Protein AF-A0A7C2B4Z6-F1 (afdb_monomer)

Secondary structure (DSSP, 8-state):
-------HHHHHHHHS-HHHHHHHHGGGGTS-HHHHHHHHHHHHHHHHHHHHHTTPSS---HHHHHHHHHHTT--HHHHHHHHT--HHHHHHHHHHHHHTT-TT--PPPTTTHHHHHTTTGGGS-HHHHHHHHHHHHH-HHHHHHHHHHHHHHHHHHH-SSS--S----------HHHHHHHHHHHHHHHHHHHHHHHS--------------EEEEEEEE-SSS-EEEEETTTTEEEE------TT--S-EEE-TTS-EEEEEEEETTTEEEEEEEEETTS-EEEEEE--SSEEEEEEEESSSSEEEEEEEEPPPTT--HHHHHHHHHHH-EEEEEETTT--EEEEEES--SEEEE-TTSSEEEEEEES-SSSGGGG-EEEEEEEE-TTS-EEEEEEEEEE---TT---EE-TTSSEEEEEEPPTT----SS---EEEEEETTS-EEEEE--BTTEEEEEEEE-TTSSEEEEEEEESSSS--EEEEEEETTT--EEEEEEESSEEEEEEEEEETTEEEEEEEEEE--SSTTSPPEEEEEEEEE-SS-EEEEEEEES--SB-TT--B-EEEEEEPPP----------S-B-SS--EEPTTSSEEEEEEETTEEEEEETTTTEE-S--B-EEEEEE-TTSSEEEEEETTS-EEEEEE-TTS-EEEEE---BT--S-EEEEEEE-TTS-EEEEEE-TTS-EEEEEEETTEEEEEEEE-TTTBSS--EEEEEETTEEEEEEEBTTS-EEEEEEEE-TTS-EEEEEEEEE--SSSSPP-EEEEEE-TTS-EEEEEEEETTEEEEEEEETTEEEEEEEEEEEE----EEE-TTS-EEEEEETTEEEEEETT--EEEEEE-SEEEEEEESSSSEEEEEEEETTEEEEEEEE-PPP-

Nearest PDB structures (foldseek):
  1l0q-assembly4_D  TM=5.152E-01  e=5.242E-09  Methanosarcina mazei S-6
  8avg-assembly1_B  TM=3.210E-01  e=8.816E-12  Mus musculus
  8urq-assembly1_C  TM=6.347E-01  e=9.318E-06  Saccharomyces cerevisiae S288C
  2oaj-assembly1_A  TM=2.697E-01  e=5.604E-10  Saccharomyces cerevisiae
  4wa3-assembly1_A  TM=2.170E-01  e=1.318E-02  Influenza A virus (A/harbor seal/Massachusetts/1/2011(H3N8))

Structure (mmCIF, N/CA/C/O backbone):
data_AF-A0A7C2B4Z6-F1
#
_entry.id   AF-A0A7C2B4Z6-F1
#
loop_
_atom_site.group_PDB
_atom_site.id
_atom_site.type_symbol
_atom_site.label_atom_id
_atom_site.label_alt_id
_atom_site.label_comp_id
_atom_site.label_asym_id
_atom_site.label_entity_id
_atom_site.label_seq_id
_atom_site.pdbx_PDB_ins_code
_atom_site.Cartn_x
_atom_site.Cartn_y
_atom_site.Cartn_z
_atom_site.occupancy
_atom_site.B_iso_or_equiv
_atom_site.auth_seq_id
_atom_site.auth_comp_id
_atom_site.auth_asym_id
_atom_site.auth_atom_id
_atom_site.pdbx_PDB_model_num
ATOM 1 N N . MET A 1 1 ? -18.503 -40.564 -2.406 1.00 34.62 1 MET A N 1
ATOM 2 C CA . MET A 1 1 ? -18.864 -41.242 -3.670 1.00 34.62 1 MET A CA 1
ATOM 3 C C . MET A 1 1 ? -17.724 -41.032 -4.647 1.00 34.62 1 MET A C 1
ATOM 5 O O . MET A 1 1 ? -17.390 -39.889 -4.929 1.00 34.62 1 MET A O 1
ATOM 9 N N . SER A 1 2 ? -17.055 -42.106 -5.060 1.00 27.81 2 SER A N 1
ATOM 10 C CA . SER A 1 2 ? -15.912 -42.059 -5.974 1.00 27.81 2 SER A CA 1
ATOM 11 C C . SER A 1 2 ? -16.377 -41.579 -7.349 1.00 27.81 2 SER A C 1
ATOM 13 O O . SER A 1 2 ? -17.167 -42.264 -7.998 1.00 27.81 2 SER A O 1
ATOM 15 N N . GLN A 1 3 ? -15.930 -40.397 -7.775 1.00 40.53 3 GLN A N 1
ATOM 16 C CA . GLN A 1 3 ? -16.197 -39.883 -9.116 1.00 40.53 3 GLN A CA 1
ATOM 17 C C . GLN A 1 3 ? -15.562 -40.830 -10.143 1.00 40.53 3 GLN A C 1
ATOM 19 O O . GLN A 1 3 ? -14.343 -40.878 -10.279 1.00 40.53 3 GLN A O 1
ATOM 24 N N . THR A 1 4 ? -16.375 -41.595 -10.869 1.00 41.88 4 THR A N 1
ATOM 25 C CA . THR A 1 4 ? -15.958 -42.229 -12.124 1.00 41.88 4 THR A CA 1
ATOM 26 C C . THR A 1 4 ? -15.579 -41.120 -13.103 1.00 41.88 4 THR A C 1
ATOM 28 O O . THR A 1 4 ? -16.448 -40.495 -13.711 1.00 41.88 4 THR A O 1
ATOM 31 N N . THR A 1 5 ? -14.285 -40.821 -13.214 1.00 51.78 5 THR A N 1
ATOM 32 C CA . THR A 1 5 ? -13.727 -39.874 -14.181 1.00 51.78 5 THR A CA 1
ATOM 33 C C . THR A 1 5 ? -13.787 -40.494 -15.570 1.00 51.78 5 THR A C 1
ATOM 35 O O . THR A 1 5 ? -12.865 -41.151 -16.046 1.00 51.78 5 THR A O 1
ATOM 38 N N . ILE A 1 6 ? -14.925 -40.312 -16.231 1.00 60.66 6 ILE A N 1
ATOM 39 C CA . ILE A 1 6 ? -15.072 -40.660 -17.641 1.00 60.66 6 ILE A CA 1
ATOM 40 C C . ILE A 1 6 ? -14.179 -39.718 -18.441 1.00 60.66 6 ILE A C 1
ATOM 42 O O . ILE A 1 6 ? -14.215 -38.504 -18.243 1.00 60.66 6 ILE A O 1
ATOM 46 N N . SER A 1 7 ? -13.359 -40.280 -19.332 1.00 67.31 7 SER A N 1
ATOM 47 C CA . SER A 1 7 ? -12.483 -39.479 -20.184 1.00 67.31 7 SER A CA 1
ATOM 48 C C . SER A 1 7 ? -13.323 -38.485 -21.001 1.00 67.31 7 SER A C 1
ATOM 50 O O . SER A 1 7 ? -14.259 -38.921 -21.678 1.00 67.31 7 SER A O 1
ATOM 52 N N . PRO A 1 8 ? -12.978 -37.183 -21.023 1.00 68.19 8 PRO A N 1
ATOM 53 C CA . PRO A 1 8 ? -13.646 -36.187 -21.866 1.00 68.19 8 PRO A CA 1
ATOM 54 C C . PRO A 1 8 ? -13.707 -36.605 -23.340 1.00 68.19 8 PRO A C 1
ATOM 56 O O . PRO A 1 8 ? -14.663 -36.301 -24.053 1.00 68.19 8 PRO A O 1
ATOM 59 N N . SER A 1 9 ? -12.713 -37.381 -23.788 1.00 70.62 9 SER A N 1
ATOM 60 C CA . SER A 1 9 ? -12.689 -37.963 -25.127 1.00 70.62 9 SER A CA 1
ATOM 61 C C . SER A 1 9 ? -13.866 -38.910 -25.398 1.00 70.62 9 SER A C 1
ATOM 63 O O . SER A 1 9 ? -14.427 -38.865 -26.489 1.00 70.62 9 SER A O 1
ATOM 65 N N . ALA A 1 10 ? -14.296 -39.702 -24.412 1.00 70.75 10 ALA A N 1
ATOM 66 C CA . ALA A 1 10 ? -15.387 -40.663 -24.553 1.00 70.75 10 ALA A CA 1
ATOM 67 C C . ALA A 1 10 ? -16.749 -39.967 -24.702 1.00 70.75 10 ALA A C 1
ATOM 69 O O . ALA A 1 10 ? -17.549 -40.373 -25.539 1.00 70.75 10 ALA A O 1
ATOM 70 N N . ILE A 1 11 ? -16.990 -38.883 -23.956 1.00 71.56 11 ILE A N 1
ATOM 71 C CA . ILE A 1 11 ? -18.233 -38.095 -24.050 1.00 71.56 11 ILE A CA 1
ATOM 72 C C . ILE A 1 11 ? -18.277 -37.327 -25.381 1.00 71.56 11 ILE A C 1
ATOM 74 O O . ILE A 1 11 ? -19.292 -37.341 -26.077 1.00 71.56 11 ILE A O 1
ATOM 78 N N . LEU A 1 12 ? -17.160 -36.724 -25.808 1.00 71.81 12 LEU A N 1
ATOM 79 C CA . LEU A 1 12 ? -17.074 -36.044 -27.109 1.00 71.81 12 LEU A CA 1
ATOM 80 C C . LEU A 1 12 ? -17.275 -37.005 -28.290 1.00 71.81 12 LEU A C 1
ATOM 82 O O . LEU A 1 12 ? -17.864 -36.621 -29.301 1.00 71.81 12 LEU A O 1
ATOM 86 N N . GLN A 1 13 ? -16.841 -38.261 -28.166 1.00 73.56 13 GLN A N 1
ATOM 87 C CA . GLN A 1 13 ? -17.052 -39.275 -29.199 1.00 73.56 13 GLN A CA 1
ATOM 88 C C . GLN A 1 13 ? -18.526 -39.670 -29.384 1.00 73.56 13 GLN A C 1
ATOM 90 O O . GLN A 1 13 ? -18.887 -40.154 -30.455 1.00 73.56 13 GLN A O 1
ATOM 95 N N . GLN A 1 14 ? -19.388 -39.423 -28.392 1.00 71.69 14 GLN A N 1
ATOM 96 C CA . GLN A 1 14 ? -20.829 -39.681 -28.496 1.00 71.69 14 GLN A CA 1
ATOM 97 C C . GLN A 1 14 ? -21.576 -38.602 -29.291 1.00 71.69 14 GLN A C 1
ATOM 99 O O . GLN A 1 14 ? -22.625 -38.884 -29.874 1.00 71.69 14 GLN A O 1
ATOM 104 N N . LEU A 1 15 ? -21.038 -37.378 -29.332 1.00 70.31 15 LEU A N 1
ATOM 105 C CA . LEU A 1 15 ? -21.675 -36.229 -29.980 1.00 70.31 15 LEU A CA 1
ATOM 106 C C . LEU A 1 15 ? -21.488 -36.212 -31.500 1.00 70.31 15 LEU A C 1
ATOM 108 O O . LEU A 1 15 ? -22.334 -35.678 -32.212 1.00 70.31 15 LEU A O 1
ATOM 112 N N . PHE A 1 16 ? -20.402 -36.794 -32.013 1.00 73.00 16 PHE A N 1
ATOM 113 C CA . PHE A 1 16 ? -20.027 -36.702 -33.426 1.00 73.00 16 PHE A CA 1
ATOM 114 C C . PHE A 1 16 ? -20.002 -38.077 -34.118 1.00 73.00 16 PHE A C 1
ATOM 116 O O . PHE A 1 16 ? -19.790 -39.103 -33.473 1.00 73.00 16 PHE A O 1
ATOM 123 N N . PRO A 1 17 ? -20.175 -38.143 -35.453 1.00 72.19 17 PRO A N 1
ATOM 124 C CA . PRO A 1 17 ? -19.959 -39.373 -36.219 1.00 72.19 17 PRO A CA 1
ATOM 125 C C . PRO A 1 17 ? -18.540 -39.947 -36.010 1.00 72.19 17 PRO A C 1
ATOM 127 O O . PRO A 1 17 ? -17.604 -39.157 -35.895 1.00 72.19 17 PRO A O 1
ATOM 130 N N . PRO A 1 18 ? -18.319 -41.279 -36.071 1.00 68.06 18 PRO A N 1
ATOM 131 C CA . PRO A 1 18 ? -17.064 -41.928 -35.647 1.00 68.06 18 PRO A CA 1
ATOM 132 C C . PRO A 1 18 ? -15.776 -41.345 -36.253 1.00 68.06 18 PRO A C 1
ATOM 134 O O . PRO A 1 18 ? -14.754 -41.246 -35.580 1.00 68.06 18 PRO A O 1
ATOM 137 N N . ARG A 1 19 ? -15.825 -40.910 -37.521 1.00 68.19 19 ARG A N 1
ATOM 138 C CA . ARG A 1 19 ? -14.675 -40.303 -38.216 1.00 68.19 19 ARG A CA 1
ATOM 139 C C . ARG A 1 19 ? -14.355 -38.880 -37.740 1.00 68.19 19 ARG A C 1
ATOM 141 O O . ARG A 1 19 ? -13.191 -38.502 -37.721 1.00 68.19 19 ARG A O 1
ATOM 148 N N . LEU A 1 20 ? -15.369 -38.100 -37.357 1.00 71.56 20 LEU A N 1
ATOM 149 C CA . LEU A 1 20 ? -15.206 -36.741 -36.820 1.00 71.56 20 LEU A CA 1
ATOM 150 C C . LEU A 1 20 ? -14.935 -36.769 -35.312 1.00 71.56 20 LEU A C 1
ATOM 152 O O . LEU A 1 20 ? -14.156 -35.965 -34.812 1.00 71.56 20 LEU A O 1
ATOM 156 N N . ALA A 1 21 ? -15.523 -37.738 -34.614 1.00 72.25 21 ALA A N 1
ATOM 157 C CA . ALA A 1 21 ? -15.368 -37.984 -33.188 1.00 72.25 21 ALA A CA 1
ATOM 158 C C . ALA A 1 21 ? -13.894 -38.085 -32.772 1.00 72.25 21 ALA A C 1
ATOM 160 O O . ALA A 1 21 ? -13.460 -37.327 -31.909 1.00 72.25 21 ALA A O 1
ATOM 161 N N . GLY A 1 22 ? -13.102 -38.930 -33.446 1.00 73.06 22 GLY A N 1
ATOM 162 C CA . GLY A 1 22 ? -11.669 -39.064 -33.159 1.00 73.06 22 GLY A CA 1
ATOM 163 C C . GLY A 1 22 ? -10.869 -37.778 -33.405 1.00 73.06 22 GLY A C 1
ATOM 164 O O . GLY A 1 22 ? -9.950 -37.466 -32.652 1.00 73.06 22 GLY A O 1
ATOM 165 N N . TRP A 1 23 ? -11.243 -36.990 -34.418 1.00 77.06 23 TRP A N 1
ATOM 166 C CA . TRP A 1 23 ? -10.576 -35.723 -34.735 1.00 77.06 23 TRP A CA 1
ATOM 167 C C . TRP A 1 23 ? -10.875 -34.627 -33.704 1.00 77.06 23 TRP A C 1
ATOM 169 O O . TRP A 1 23 ? -9.956 -33.922 -33.270 1.00 77.06 23 TRP A O 1
ATOM 179 N N . VAL A 1 24 ? -12.139 -34.513 -33.278 1.00 77.62 24 VAL A N 1
ATOM 180 C CA . VAL A 1 24 ? -12.580 -33.565 -32.244 1.00 77.62 24 VAL A CA 1
ATOM 181 C C . VAL A 1 24 ? -12.004 -33.939 -30.878 1.00 77.62 24 VAL A C 1
ATOM 183 O O . VAL A 1 24 ? -11.532 -33.058 -30.166 1.00 77.62 24 VAL A O 1
ATOM 186 N N . SER A 1 25 ? -11.986 -35.230 -30.527 1.00 77.12 25 SER A N 1
ATOM 187 C CA . SER A 1 25 ? -11.553 -35.698 -29.206 1.00 77.12 25 SER A CA 1
ATOM 188 C C . SER A 1 25 ? -10.035 -35.806 -29.034 1.00 77.12 25 SER A C 1
ATOM 190 O O . SER A 1 25 ? -9.571 -35.914 -27.903 1.00 77.12 25 SER A O 1
ATOM 192 N N . ALA A 1 26 ? -9.249 -35.805 -30.117 1.00 77.31 26 ALA A N 1
ATOM 193 C CA . ALA A 1 26 ? -7.797 -36.015 -30.059 1.00 77.31 26 ALA A CA 1
ATOM 194 C C . ALA A 1 26 ? -7.042 -35.088 -29.076 1.00 77.31 26 ALA A C 1
ATOM 196 O O . ALA A 1 26 ? -6.213 -35.606 -28.326 1.00 77.31 26 ALA A O 1
ATOM 197 N N . PRO A 1 27 ? -7.326 -33.769 -28.993 1.00 75.81 27 PRO A N 1
ATOM 198 C CA . PRO A 1 27 ? -6.654 -32.884 -28.035 1.00 75.81 27 PRO A CA 1
ATOM 199 C C . PRO A 1 27 ? -6.986 -33.213 -26.569 1.00 75.81 27 PRO A C 1
ATOM 201 O O . PRO A 1 27 ? -6.191 -32.937 -25.683 1.00 75.81 27 PRO A O 1
ATOM 204 N N . ALA A 1 28 ? -8.133 -33.848 -26.305 1.00 68.88 28 ALA A N 1
ATOM 205 C CA . ALA A 1 28 ? -8.612 -34.155 -24.955 1.00 68.88 28 ALA A CA 1
ATOM 206 C C . ALA A 1 28 ? -8.010 -35.446 -24.351 1.00 68.88 28 ALA A C 1
ATOM 208 O O . ALA A 1 28 ? -8.470 -35.913 -23.311 1.00 68.88 28 ALA A O 1
ATOM 209 N N . THR A 1 29 ? -7.016 -36.062 -25.007 1.00 62.78 29 THR A N 1
ATOM 210 C CA . THR A 1 29 ? -6.436 -37.356 -24.589 1.00 62.78 29 THR A CA 1
ATOM 211 C C . THR A 1 29 ? -5.219 -37.244 -23.663 1.00 62.78 29 THR A C 1
ATOM 213 O O . THR A 1 29 ? -4.820 -38.264 -23.102 1.00 62.78 29 THR A O 1
ATOM 216 N N . ARG A 1 30 ? -4.615 -36.052 -23.489 1.00 54.19 30 ARG A N 1
ATOM 217 C CA . ARG A 1 30 ? -3.341 -35.885 -22.747 1.00 54.19 30 ARG A CA 1
ATOM 218 C C . ARG A 1 30 ? -3.204 -34.625 -21.876 1.00 54.19 30 ARG A C 1
ATOM 220 O O . ARG A 1 30 ? -2.216 -34.529 -21.158 1.00 54.19 30 ARG A O 1
ATOM 227 N N . ASP A 1 31 ? -4.170 -33.706 -21.893 1.00 57.06 31 ASP A N 1
ATOM 228 C CA . ASP A 1 31 ? -4.035 -32.371 -21.284 1.00 57.06 31 ASP A CA 1
ATOM 229 C C . ASP A 1 31 ? -5.204 -32.016 -20.340 1.00 57.06 31 ASP A C 1
ATOM 231 O O . ASP A 1 31 ? -6.265 -32.641 -20.387 1.00 57.06 31 ASP A O 1
ATOM 235 N N . SER A 1 32 ? -5.028 -31.004 -19.476 1.00 63.75 32 SER A N 1
ATOM 236 C CA . SER A 1 32 ? -6.099 -30.449 -18.627 1.00 63.75 32 SER A CA 1
ATOM 237 C C . SER A 1 32 ? -7.135 -29.661 -19.454 1.00 63.75 32 SER A C 1
ATOM 239 O O . SER A 1 32 ? -6.763 -29.127 -20.505 1.00 63.75 32 SER A O 1
ATOM 241 N N . PRO A 1 33 ? -8.407 -29.542 -18.999 1.00 63.06 33 PRO A N 1
ATOM 242 C CA . PRO A 1 33 ? -9.470 -28.813 -19.706 1.00 63.06 33 PRO A CA 1
ATOM 243 C C . PRO A 1 33 ? -9.028 -27.455 -20.239 1.00 63.06 33 PRO A C 1
ATOM 245 O O . PRO A 1 33 ? -9.127 -27.213 -21.437 1.00 63.06 33 PRO A O 1
ATOM 248 N N . GLU A 1 34 ? -8.397 -26.651 -19.392 1.00 64.75 34 GLU A N 1
ATOM 249 C CA . GLU A 1 34 ? -7.910 -25.302 -19.699 1.00 64.75 34 GLU A CA 1
ATOM 250 C C . GLU A 1 34 ? -6.964 -25.251 -20.916 1.00 64.75 34 GLU A C 1
ATOM 252 O O . GLU A 1 34 ? -6.979 -24.296 -21.693 1.00 64.75 34 GLU A O 1
ATOM 257 N N . LYS A 1 35 ? -6.154 -26.297 -21.133 1.00 68.31 35 LYS A N 1
ATOM 258 C CA . LYS A 1 35 ? -5.163 -26.346 -22.221 1.00 68.31 35 LYS A CA 1
ATOM 259 C C . LYS A 1 35 ? -5.751 -26.833 -23.543 1.00 68.31 35 LYS A C 1
ATOM 261 O O . LYS A 1 35 ? -5.332 -26.363 -24.601 1.00 68.31 35 LYS A O 1
ATOM 266 N N . TYR A 1 36 ? -6.715 -27.758 -23.511 1.00 74.56 36 TYR A N 1
ATOM 267 C CA . TYR A 1 36 ? -7.287 -28.331 -24.735 1.00 74.56 36 TYR A CA 1
ATOM 268 C C . TYR A 1 36 ? -8.585 -27.658 -25.198 1.00 74.56 36 TYR A C 1
ATOM 270 O O . TYR A 1 36 ? -8.950 -27.814 -26.368 1.00 74.56 36 TYR A O 1
ATOM 278 N N . LEU A 1 37 ? -9.293 -26.922 -24.329 1.00 77.31 37 LEU A N 1
ATOM 279 C CA . LEU A 1 37 ? -10.636 -26.388 -24.599 1.00 77.31 37 LEU A CA 1
ATOM 280 C C . LEU A 1 37 ? -10.715 -25.534 -25.879 1.00 77.31 37 LEU A C 1
ATOM 282 O O . LEU A 1 37 ? -11.619 -25.785 -26.681 1.00 77.31 37 LEU A O 1
ATOM 286 N N . PRO A 1 38 ? -9.764 -24.620 -26.179 1.00 76.94 38 PRO A N 1
ATOM 287 C CA . PRO A 1 38 ? -9.812 -23.841 -27.419 1.00 76.94 38 PRO A CA 1
ATOM 288 C C . PRO A 1 38 ? -9.656 -24.713 -28.671 1.00 76.94 38 PRO A C 1
ATOM 290 O O . PRO A 1 38 ? -10.296 -24.470 -29.696 1.00 76.94 38 PRO A O 1
ATOM 293 N N . ALA A 1 39 ? -8.815 -25.749 -28.597 1.00 77.00 39 ALA A N 1
ATOM 294 C CA . ALA A 1 39 ? -8.589 -26.672 -29.704 1.00 77.00 39 ALA A CA 1
ATOM 295 C C . ALA A 1 39 ? -9.803 -27.586 -29.926 1.00 77.00 39 ALA A C 1
ATOM 297 O O . ALA A 1 39 ? -10.225 -27.771 -31.069 1.00 77.00 39 ALA A O 1
ATOM 298 N N . VAL A 1 40 ? -10.391 -28.116 -28.849 1.00 79.19 40 VAL A N 1
ATOM 299 C CA . VAL A 1 40 ? -11.607 -28.937 -28.911 1.00 79.19 40 VAL A CA 1
ATOM 300 C C . VAL A 1 40 ? -12.786 -28.116 -29.418 1.00 79.19 40 VAL A C 1
ATOM 302 O O . VAL A 1 40 ? -13.470 -28.576 -30.326 1.00 79.19 40 VAL A O 1
ATOM 305 N N . TRP A 1 41 ? -12.988 -26.891 -28.924 1.00 81.06 41 TRP A N 1
ATOM 306 C CA . TRP A 1 41 ? -14.075 -26.018 -29.373 1.00 81.06 41 TRP A CA 1
ATOM 307 C C . TRP A 1 41 ? -13.997 -25.711 -30.868 1.00 81.06 41 TRP A C 1
ATOM 309 O O . TRP A 1 41 ? -14.974 -25.908 -31.586 1.00 81.06 41 TRP A O 1
ATOM 319 N N . ARG A 1 42 ? -12.821 -25.316 -31.375 1.00 76.62 42 ARG A N 1
ATOM 320 C CA . ARG A 1 42 ? -12.625 -25.031 -32.810 1.00 76.62 42 ARG A CA 1
ATOM 321 C C . ARG A 1 42 ? -12.932 -26.246 -33.683 1.00 76.62 42 ARG A C 1
ATOM 323 O O . ARG A 1 42 ? -13.622 -26.127 -34.694 1.00 76.62 42 ARG A O 1
ATOM 330 N N . ARG A 1 43 ? -12.442 -27.426 -33.286 1.00 81.25 43 ARG A N 1
ATOM 331 C CA . ARG A 1 43 ? -12.693 -28.674 -34.022 1.00 81.25 43 ARG A CA 1
ATOM 332 C C . ARG A 1 43 ? -14.158 -29.088 -33.942 1.00 81.25 43 ARG A C 1
ATOM 334 O O . ARG A 1 43 ? -14.737 -29.462 -34.955 1.00 81.25 43 ARG A O 1
ATOM 341 N N . ALA A 1 44 ? -14.771 -28.984 -32.769 1.00 76.12 44 ALA A N 1
ATOM 342 C CA . ALA A 1 44 ? -16.169 -29.326 -32.548 1.00 76.12 44 ALA A CA 1
ATOM 343 C C . ALA A 1 44 ? -17.114 -28.392 -33.316 1.00 76.12 44 ALA A C 1
ATOM 345 O O . ALA A 1 44 ? -18.064 -28.865 -33.932 1.00 76.12 44 ALA A O 1
ATOM 346 N N . PHE A 1 45 ? -16.822 -27.089 -33.360 1.00 76.12 45 PHE A N 1
ATOM 347 C CA . PHE A 1 45 ? -17.579 -26.119 -34.149 1.00 76.12 45 PHE A CA 1
ATOM 348 C C . PHE A 1 45 ? -17.484 -26.409 -35.651 1.00 76.12 45 PHE A C 1
ATOM 350 O O . PHE A 1 45 ? -18.502 -26.447 -36.342 1.00 76.12 45 PHE A O 1
ATOM 357 N N . LEU A 1 46 ? -16.289 -26.722 -36.164 1.00 75.12 46 LEU A N 1
ATOM 358 C CA . LEU A 1 46 ? -16.144 -27.125 -37.565 1.00 75.12 46 LEU A CA 1
ATOM 359 C C . LEU A 1 46 ? -16.871 -28.450 -37.846 1.00 75.12 46 LEU A C 1
ATOM 361 O O . LEU A 1 46 ? -17.555 -28.581 -38.857 1.00 75.12 46 LEU A O 1
ATOM 365 N N . ALA A 1 47 ? -16.788 -29.419 -36.933 1.00 74.56 47 ALA A N 1
ATOM 366 C CA . ALA A 1 47 ? -17.492 -30.692 -37.053 1.00 74.56 47 ALA A CA 1
ATOM 367 C C . ALA A 1 47 ? -19.022 -30.533 -36.979 1.00 74.56 47 ALA A C 1
ATOM 369 O O . ALA A 1 47 ? -19.730 -31.260 -37.676 1.00 74.56 47 ALA A O 1
ATOM 370 N N . LEU A 1 48 ? -19.539 -29.576 -36.199 1.00 72.69 48 LEU A N 1
ATOM 371 C CA . LEU A 1 48 ? -20.956 -29.190 -36.154 1.00 72.69 48 LEU A CA 1
ATOM 372 C C . LEU A 1 48 ? -21.421 -28.676 -37.523 1.00 72.69 48 LEU A C 1
ATOM 374 O O . LEU A 1 48 ? -22.439 -29.135 -38.045 1.00 72.69 48 LEU A O 1
ATOM 378 N N . VAL A 1 49 ? -20.641 -27.776 -38.130 1.00 70.94 49 VAL A N 1
ATOM 379 C CA . VAL A 1 49 ? -20.906 -27.232 -39.470 1.00 70.94 49 VAL A CA 1
ATOM 380 C C . VAL A 1 49 ? -20.870 -28.346 -40.519 1.00 70.94 49 VAL A C 1
ATOM 382 O O . VAL A 1 49 ? -21.836 -28.523 -41.257 1.00 70.94 49 VAL A O 1
ATOM 385 N N . ILE A 1 50 ? -19.821 -29.174 -40.529 1.00 70.81 50 ILE A N 1
ATOM 386 C CA . ILE A 1 50 ? -19.688 -30.312 -41.454 1.00 70.81 50 ILE A CA 1
ATOM 387 C C . ILE A 1 50 ? -20.857 -31.295 -41.295 1.00 70.81 50 ILE A C 1
ATOM 389 O O . ILE A 1 50 ? -21.436 -31.732 -42.289 1.00 70.81 50 ILE A O 1
ATOM 393 N N . SER A 1 51 ? -21.240 -31.627 -40.059 1.00 68.19 51 SER A N 1
ATOM 394 C CA . SER A 1 51 ? -22.316 -32.590 -39.790 1.00 68.19 51 SER A CA 1
ATOM 395 C C . SER A 1 51 ? -23.677 -32.068 -40.247 1.00 68.19 51 SER A C 1
ATOM 397 O O . SER A 1 51 ? -24.457 -32.837 -40.811 1.00 68.19 51 SER A O 1
ATOM 399 N N . ARG A 1 52 ? -23.954 -30.767 -40.067 1.00 67.06 52 ARG A N 1
ATOM 400 C CA . ARG A 1 52 ? -25.171 -30.119 -40.585 1.00 67.06 52 ARG A CA 1
ATOM 401 C C . ARG A 1 52 ? -25.202 -30.083 -42.113 1.00 67.06 52 ARG A C 1
ATOM 403 O O . ARG A 1 52 ? -26.232 -30.394 -42.698 1.00 67.06 52 ARG A O 1
ATOM 410 N N . LEU A 1 53 ? -24.083 -29.762 -42.759 1.00 63.12 53 LEU A N 1
ATOM 411 C CA . LEU A 1 53 ? -24.013 -29.632 -44.219 1.00 63.12 53 LEU A CA 1
ATOM 412 C C . LEU A 1 53 ? -24.072 -30.979 -44.950 1.00 63.12 53 LEU A C 1
ATOM 414 O O . LEU A 1 53 ? -24.643 -31.075 -46.034 1.00 63.12 53 LEU A O 1
ATOM 418 N N . LEU A 1 54 ? -23.510 -32.031 -44.352 1.00 65.38 54 LEU A N 1
ATOM 419 C CA . LEU A 1 54 ? -23.478 -33.376 -44.931 1.00 65.38 54 LEU A CA 1
ATOM 420 C C . LEU A 1 54 ? -24.660 -34.264 -44.506 1.00 65.38 54 LEU A C 1
ATOM 422 O O . LEU A 1 54 ? -24.689 -35.437 -44.881 1.00 65.38 54 LEU A O 1
ATOM 426 N N . ALA A 1 55 ? -25.626 -33.730 -43.747 1.00 64.19 55 ALA A N 1
ATOM 427 C CA . ALA A 1 55 ? -26.745 -34.495 -43.188 1.00 64.19 55 ALA A CA 1
ATOM 428 C C . ALA A 1 55 ? -26.280 -35.750 -42.398 1.00 64.19 55 ALA A C 1
ATOM 430 O O . ALA A 1 55 ? -26.919 -36.804 -42.443 1.00 64.19 55 ALA A O 1
ATOM 431 N N . LEU A 1 56 ? -25.121 -35.672 -41.724 1.00 62.53 56 LEU A N 1
ATOM 432 C CA . LEU A 1 56 ? -24.538 -36.805 -41.000 1.00 62.53 56 LEU A CA 1
ATOM 433 C C . LEU A 1 56 ? -25.269 -37.009 -39.674 1.00 62.53 56 LEU A C 1
ATOM 435 O O . LEU A 1 56 ? -25.426 -36.070 -38.905 1.00 62.53 56 LEU A O 1
ATOM 439 N N . SER A 1 57 ? -25.674 -38.246 -39.387 1.00 55.53 57 SER A N 1
ATOM 440 C CA . SER A 1 57 ? -26.240 -38.620 -38.088 1.00 55.53 57 SER A CA 1
ATOM 441 C C . SER A 1 57 ? -25.156 -39.206 -37.169 1.00 55.53 57 SER A C 1
ATOM 443 O O . SER A 1 57 ? -24.477 -40.162 -37.572 1.00 55.53 57 SER A O 1
ATOM 445 N N . PRO A 1 58 ? -25.004 -38.705 -35.926 1.00 57.44 58 PRO A N 1
ATOM 446 C CA . PRO A 1 58 ? -25.867 -37.737 -35.229 1.00 57.44 58 PRO A CA 1
ATOM 447 C C . PRO A 1 58 ? -25.637 -36.274 -35.650 1.00 57.44 58 PRO A C 1
ATOM 449 O O . PRO A 1 58 ? -24.558 -35.932 -36.129 1.00 57.44 58 PRO A O 1
ATOM 452 N N . HIS A 1 59 ? -26.653 -35.429 -35.427 1.00 61.88 59 HIS A N 1
ATOM 453 C CA . HIS A 1 59 ? -26.609 -33.973 -35.596 1.00 61.88 59 HIS A CA 1
ATOM 454 C C . HIS A 1 59 ? -26.382 -33.290 -34.243 1.00 61.88 59 HIS A C 1
ATOM 456 O O . HIS A 1 59 ? -27.360 -32.946 -33.577 1.00 61.88 59 HIS A O 1
ATOM 462 N N . PRO A 1 60 ? -25.124 -33.095 -33.813 1.00 62.91 60 PRO A N 1
ATOM 463 C CA . PRO A 1 60 ? -24.870 -32.376 -32.578 1.00 62.91 60 PRO A CA 1
ATOM 464 C C . PRO A 1 60 ? -25.369 -30.932 -32.701 1.00 62.91 60 PRO A C 1
ATOM 466 O O . PRO A 1 60 ? -25.367 -30.340 -33.787 1.00 62.91 60 PRO A O 1
ATOM 469 N N . ASP A 1 61 ? -25.819 -30.361 -31.589 1.00 73.19 61 ASP A N 1
ATOM 470 C CA . ASP A 1 61 ? -26.155 -28.949 -31.484 1.00 73.19 61 ASP A CA 1
ATOM 471 C C . ASP A 1 61 ? -25.203 -28.235 -30.504 1.00 73.19 61 ASP A C 1
ATOM 473 O O . ASP A 1 61 ? -24.561 -28.878 -29.667 1.00 73.19 61 ASP A O 1
ATOM 477 N N . PRO A 1 62 ? -25.066 -26.901 -30.611 1.00 73.75 62 PRO A N 1
ATOM 478 C CA . PRO A 1 62 ? -24.125 -26.148 -29.781 1.00 73.75 62 PRO A CA 1
ATOM 479 C C . PRO A 1 62 ? -24.400 -26.273 -28.276 1.00 73.75 62 PRO A C 1
ATOM 481 O O . PRO A 1 62 ? -23.457 -26.305 -27.489 1.00 73.75 62 PRO A O 1
ATOM 484 N N . ALA A 1 63 ? -25.670 -26.392 -27.876 1.00 78.25 63 ALA A N 1
ATOM 485 C CA . ALA A 1 63 ? -26.064 -26.512 -26.474 1.00 78.25 63 ALA A CA 1
ATOM 486 C C . ALA A 1 63 ? -25.598 -27.844 -25.856 1.00 78.25 63 ALA A C 1
ATOM 488 O O . ALA A 1 63 ? -25.033 -27.847 -24.764 1.00 78.25 63 ALA A O 1
ATOM 489 N N . SER A 1 64 ? -25.734 -28.964 -26.578 1.00 79.44 64 SER A N 1
ATOM 490 C CA . SER A 1 64 ? -25.252 -30.271 -26.101 1.00 79.44 64 SER A CA 1
ATOM 491 C C . SER A 1 64 ? -23.727 -30.349 -26.042 1.00 79.44 64 SER A C 1
ATOM 493 O O . SER A 1 64 ? -23.181 -31.001 -25.155 1.00 79.44 64 SER A O 1
ATOM 495 N N . LEU A 1 65 ? -23.024 -29.657 -26.948 1.00 81.31 65 LEU A N 1
ATOM 496 C CA . LEU A 1 65 ? -21.566 -29.537 -26.890 1.00 81.31 65 LEU A CA 1
ATOM 497 C C . LEU A 1 65 ? -21.114 -28.755 -25.648 1.00 81.31 65 LEU A C 1
ATOM 499 O O . LEU A 1 65 ? -20.221 -29.210 -24.936 1.00 81.31 65 LEU A O 1
ATOM 503 N N . LEU A 1 66 ? -21.732 -27.602 -25.378 1.00 84.56 66 LEU A N 1
ATOM 504 C CA . LEU A 1 66 ? -21.428 -26.786 -24.198 1.00 84.56 66 LEU A CA 1
ATOM 505 C C . LEU A 1 66 ? -21.711 -27.552 -22.902 1.00 84.56 66 LEU A C 1
ATOM 507 O O . LEU A 1 66 ? -20.872 -27.553 -22.002 1.00 84.56 66 LEU A O 1
ATOM 511 N N . LEU A 1 67 ? -22.839 -28.267 -22.835 1.00 85.44 67 LEU A N 1
ATOM 512 C CA . LEU A 1 67 ? -23.168 -29.113 -21.689 1.00 85.44 67 LEU A CA 1
ATOM 513 C C . LEU A 1 67 ? -22.151 -30.243 -21.500 1.00 85.44 67 LEU A C 1
ATOM 515 O O . LEU A 1 67 ? -21.697 -30.469 -20.381 1.00 85.44 67 LEU A O 1
ATOM 519 N N . ALA A 1 68 ? -21.751 -30.924 -22.576 1.00 80.69 68 ALA A N 1
ATOM 520 C CA . ALA A 1 68 ? -20.754 -31.987 -22.502 1.00 80.69 68 ALA A CA 1
ATOM 521 C C . ALA A 1 68 ? -19.404 -31.478 -21.981 1.00 80.69 68 ALA A C 1
ATOM 523 O O . ALA A 1 68 ? -18.814 -32.107 -21.103 1.00 80.69 68 ALA A O 1
ATOM 524 N N . LEU A 1 69 ? -18.935 -30.325 -22.468 1.00 82.50 69 LEU A N 1
ATOM 525 C CA . LEU A 1 69 ? -17.692 -29.712 -21.996 1.00 82.50 69 LEU A CA 1
ATOM 526 C C . LEU A 1 69 ? -17.790 -29.272 -20.528 1.00 82.50 69 LEU A C 1
ATOM 528 O O . LEU A 1 69 ? -16.864 -29.526 -19.757 1.00 82.50 69 LEU A O 1
ATOM 532 N N . HIS A 1 70 ? -18.921 -28.693 -20.119 1.00 86.44 70 HIS A N 1
ATOM 533 C CA . HIS A 1 70 ? -19.160 -28.298 -18.729 1.00 86.44 70 HIS A CA 1
ATOM 534 C C . HIS A 1 70 ? -19.173 -29.509 -17.781 1.00 86.44 70 HIS A C 1
ATOM 536 O O . HIS A 1 70 ? -18.513 -29.512 -16.744 1.00 86.44 70 HIS A O 1
ATOM 542 N N . VAL A 1 71 ? -19.847 -30.597 -18.171 1.00 83.06 71 VAL A N 1
ATOM 543 C CA . VAL A 1 71 ? -19.877 -31.861 -17.414 1.00 83.06 71 VAL A CA 1
ATOM 544 C C . VAL A 1 71 ? -18.491 -32.515 -17.327 1.00 83.06 71 VAL A C 1
ATOM 546 O O . VAL A 1 71 ? -18.173 -33.131 -16.307 1.00 83.06 71 VAL A O 1
ATOM 549 N N . CYS A 1 72 ? -17.642 -32.331 -18.345 1.00 76.00 72 CYS A N 1
ATOM 550 C CA . CYS A 1 72 ? -16.239 -32.769 -18.350 1.00 76.00 72 CYS A CA 1
ATOM 551 C C . CYS A 1 72 ? -15.303 -31.886 -17.501 1.00 76.00 72 CYS A C 1
ATOM 553 O O . CYS A 1 72 ? -14.112 -32.183 -17.411 1.00 76.00 72 CYS A O 1
ATOM 555 N N . GLY A 1 73 ? -15.823 -30.834 -16.860 1.00 75.19 73 GLY A N 1
ATOM 556 C CA . GLY A 1 73 ? -15.088 -30.006 -15.906 1.00 75.19 73 GLY A CA 1
ATOM 557 C C . GLY A 1 73 ? -14.540 -28.690 -16.458 1.00 75.19 73 GLY A C 1
ATOM 558 O O . GLY A 1 73 ? -13.726 -28.080 -15.768 1.00 75.19 73 GLY A O 1
ATOM 559 N N . ALA A 1 74 ? -14.962 -28.254 -17.653 1.00 80.19 74 ALA A N 1
ATOM 560 C CA . ALA A 1 74 ? -14.700 -26.894 -18.128 1.00 80.19 74 ALA A CA 1
ATOM 561 C C . ALA A 1 74 ? -15.491 -25.870 -17.294 1.00 80.19 74 ALA A C 1
ATOM 563 O O . ALA A 1 74 ? -16.682 -26.080 -17.024 1.00 80.19 74 ALA A O 1
ATOM 564 N N . SER A 1 75 ? -14.835 -24.776 -16.894 1.00 84.38 75 SER A N 1
ATOM 565 C CA . SER A 1 75 ? -15.476 -23.727 -16.094 1.00 84.38 75 SER A CA 1
ATOM 566 C C . SER A 1 75 ? -16.537 -22.990 -16.907 1.00 84.38 75 SER A C 1
ATOM 568 O O . SER A 1 75 ? -16.454 -22.875 -18.136 1.00 84.38 75 SER A O 1
ATOM 570 N N . PHE A 1 76 ? -17.567 -22.503 -16.221 1.00 84.50 76 PHE A N 1
ATOM 571 C CA . PHE A 1 76 ? -18.658 -21.768 -16.848 1.00 84.50 76 PHE A CA 1
ATOM 572 C C . PHE A 1 76 ? -18.145 -20.501 -17.557 1.00 84.50 76 PHE A C 1
ATOM 574 O O . PHE A 1 76 ? -18.528 -20.231 -18.696 1.00 84.50 76 PHE A O 1
ATOM 581 N N . ASP A 1 77 ? -17.200 -19.786 -16.942 1.00 82.31 77 ASP A N 1
ATOM 582 C CA . ASP A 1 77 ? -16.625 -18.555 -17.495 1.00 82.31 77 ASP A CA 1
ATOM 583 C C . ASP A 1 77 ? -15.744 -18.803 -18.728 1.00 82.31 77 ASP A C 1
ATOM 585 O O . ASP A 1 77 ? -15.772 -18.024 -19.685 1.00 82.31 77 ASP A O 1
ATOM 589 N N . GLU A 1 78 ? -14.981 -19.900 -18.761 1.00 79.69 78 GLU A N 1
ATOM 590 C CA . GLU A 1 78 ? -14.203 -20.268 -19.949 1.00 79.69 78 GLU A CA 1
ATOM 591 C C . GLU A 1 78 ? -15.102 -20.646 -21.120 1.00 79.69 78 GLU A C 1
ATOM 593 O O . GLU A 1 78 ? -14.836 -20.246 -22.256 1.00 79.69 78 GLU A O 1
ATOM 598 N N . LEU A 1 79 ? -16.184 -21.382 -20.855 1.00 81.06 79 LEU A N 1
ATOM 599 C CA . LEU A 1 79 ? -17.164 -21.729 -21.879 1.00 81.06 79 LEU A CA 1
ATOM 600 C C . LEU A 1 79 ? -17.865 -20.485 -22.425 1.00 81.06 79 LEU A C 1
ATOM 602 O O . LEU A 1 79 ? -18.022 -20.373 -23.640 1.00 81.06 79 LEU A O 1
ATOM 606 N N . ALA A 1 80 ? -18.226 -19.531 -21.562 1.00 81.56 80 ALA A N 1
ATOM 607 C CA . ALA A 1 80 ? -18.819 -18.262 -21.977 1.00 81.56 80 ALA A CA 1
ATOM 608 C C . ALA A 1 80 ? -17.857 -17.477 -22.883 1.00 81.56 80 ALA A C 1
ATOM 610 O O . ALA A 1 80 ? -18.241 -17.034 -23.968 1.00 81.56 80 ALA A O 1
ATOM 611 N N . ARG A 1 81 ? -16.581 -17.391 -22.487 1.00 78.69 81 ARG A N 1
ATOM 612 C CA . ARG A 1 81 ? -15.524 -16.695 -23.234 1.00 78.69 81 ARG A CA 1
ATOM 613 C C . ARG A 1 81 ? -15.251 -17.337 -24.593 1.00 78.69 81 ARG A C 1
ATOM 615 O O . ARG A 1 81 ? -15.193 -16.641 -25.601 1.00 78.69 81 ARG A O 1
ATOM 622 N N . ILE A 1 82 ? -15.102 -18.660 -24.637 1.00 76.38 82 ILE A N 1
ATOM 623 C CA . ILE A 1 82 ? -14.781 -19.400 -25.867 1.00 76.38 82 ILE A CA 1
ATOM 624 C C . ILE A 1 82 ? -15.970 -19.429 -26.837 1.00 76.38 82 ILE A C 1
ATOM 626 O O . ILE A 1 82 ? -15.772 -19.407 -28.054 1.00 76.38 82 ILE A O 1
ATOM 630 N N . ALA A 1 83 ? -17.198 -19.450 -26.316 1.00 72.75 83 ALA A N 1
ATOM 631 C CA . ALA A 1 83 ? -18.407 -19.396 -27.129 1.00 72.75 83 ALA A CA 1
ATOM 632 C C . ALA A 1 83 ? -18.817 -17.969 -27.535 1.00 72.75 83 ALA A C 1
ATOM 634 O O . ALA A 1 83 ? -19.687 -17.825 -28.392 1.00 72.75 83 ALA A O 1
ATOM 635 N N . GLY A 1 84 ? -18.216 -16.930 -26.943 1.00 77.38 84 GLY A N 1
ATOM 636 C CA . GLY A 1 84 ? -18.604 -15.535 -27.168 1.00 77.38 84 GLY A CA 1
ATOM 637 C C . GLY A 1 84 ? -20.011 -15.212 -26.651 1.00 77.38 84 GLY A C 1
ATOM 638 O O . GLY A 1 84 ? -20.736 -14.444 -27.279 1.00 77.38 84 GLY A O 1
ATOM 639 N N . LEU A 1 85 ? -20.425 -15.833 -25.542 1.00 79.00 85 LEU A N 1
ATOM 640 C CA . LEU A 1 85 ? -21.771 -15.721 -24.972 1.00 79.00 85 LEU A CA 1
ATOM 641 C C . LEU A 1 85 ? -21.757 -14.953 -23.650 1.00 79.00 85 LEU A C 1
ATOM 643 O O . LEU A 1 85 ? -20.835 -15.089 -22.850 1.00 79.00 85 LEU A O 1
ATOM 647 N N . LYS A 1 86 ? -22.828 -14.198 -23.373 1.00 81.56 86 LYS A N 1
ATOM 648 C CA . LYS A 1 86 ? -23.043 -13.627 -22.032 1.00 81.56 86 LYS A CA 1
ATOM 649 C C . LYS A 1 86 ? -23.379 -14.747 -21.026 1.00 81.56 86 LYS A C 1
ATOM 651 O O . LYS A 1 86 ? -24.059 -15.698 -21.420 1.00 81.56 86 LYS A O 1
ATOM 656 N N . PRO A 1 87 ? -23.027 -14.618 -19.730 1.00 80.00 87 PRO A N 1
ATOM 657 C CA . PRO A 1 87 ? -23.332 -15.620 -18.697 1.00 80.00 87 PRO A CA 1
ATOM 658 C C . PRO A 1 87 ? -24.796 -16.085 -18.685 1.00 80.00 87 PRO A C 1
ATOM 660 O O . PRO A 1 87 ? -25.071 -17.281 -18.707 1.00 80.00 87 PRO A O 1
ATOM 663 N N . ALA A 1 88 ? -25.749 -15.154 -18.789 1.00 78.56 88 ALA A N 1
ATOM 664 C CA . ALA A 1 88 ? -27.178 -15.476 -18.851 1.00 78.56 88 ALA A CA 1
ATOM 665 C C . ALA A 1 88 ? -27.571 -16.313 -20.090 1.00 78.56 88 ALA A C 1
ATOM 667 O O . ALA A 1 88 ? -28.438 -17.186 -20.014 1.00 78.56 88 ALA A O 1
ATOM 668 N N . GLN A 1 89 ? -26.920 -16.083 -21.237 1.00 84.19 89 GLN A N 1
ATOM 669 C CA . GLN A 1 89 ? -27.159 -16.851 -22.464 1.00 84.19 89 GLN A CA 1
ATOM 670 C C . GLN A 1 89 ? -26.585 -18.265 -22.343 1.00 84.19 89 GLN A C 1
ATOM 672 O O . GLN A 1 89 ? -27.250 -19.226 -22.727 1.00 84.19 89 GLN A O 1
ATOM 677 N N . LEU A 1 90 ? -25.388 -18.406 -21.763 1.00 86.56 90 LEU A N 1
ATOM 678 C CA . LEU A 1 90 ? -24.806 -19.718 -21.481 1.00 86.56 90 LEU A CA 1
ATOM 679 C C . LEU A 1 90 ? -25.657 -20.498 -20.471 1.00 86.56 90 LEU A C 1
ATOM 681 O O . LEU A 1 90 ? -25.933 -21.674 -20.699 1.00 86.56 90 LEU A O 1
ATOM 685 N N . ALA A 1 91 ? -26.128 -19.844 -19.404 1.00 86.00 91 ALA A N 1
ATOM 686 C CA . ALA A 1 91 ? -27.015 -20.457 -18.419 1.00 86.00 91 ALA A CA 1
ATOM 687 C C . ALA A 1 91 ? -28.276 -21.019 -19.084 1.00 86.00 91 ALA A C 1
ATOM 689 O O . ALA A 1 91 ? -28.621 -22.179 -18.867 1.00 86.00 91 ALA A O 1
ATOM 690 N N . THR A 1 92 ? -28.906 -20.230 -19.956 1.00 84.56 92 THR A N 1
ATOM 691 C CA . THR A 1 92 ? -30.090 -20.652 -20.718 1.00 84.56 92 THR A CA 1
ATOM 692 C C . THR A 1 92 ? -29.788 -21.878 -21.583 1.00 84.56 92 THR A C 1
ATOM 694 O O . THR A 1 92 ? -30.501 -22.872 -21.504 1.00 84.56 92 THR A O 1
ATOM 697 N N . LEU A 1 93 ? -28.684 -21.870 -22.339 1.00 84.94 93 LEU A N 1
ATOM 698 C CA . LEU A 1 93 ? -28.310 -22.994 -23.208 1.00 84.94 93 LEU A CA 1
ATOM 699 C C . LEU A 1 93 ? -27.987 -24.279 -22.432 1.00 84.94 93 LEU A C 1
ATOM 701 O O . LEU A 1 93 ? -28.342 -25.367 -22.884 1.00 84.94 93 LEU A O 1
ATOM 705 N N . LEU A 1 94 ? -27.323 -24.174 -21.277 1.00 89.25 94 LEU A N 1
ATOM 706 C CA . LEU A 1 94 ? -27.025 -25.334 -20.432 1.00 89.25 94 LEU A CA 1
ATOM 707 C C . LEU A 1 94 ? -28.296 -25.922 -19.810 1.00 89.25 94 LEU A C 1
ATOM 709 O O . LEU A 1 94 ? -28.440 -27.143 -19.749 1.00 89.25 94 LEU A O 1
ATOM 713 N N . LEU A 1 95 ? -29.219 -25.069 -19.363 1.00 87.69 95 LEU A N 1
ATOM 714 C CA . LEU A 1 95 ? -30.515 -25.491 -18.835 1.00 87.69 95 LEU A CA 1
ATOM 715 C C . LEU A 1 95 ? -31.376 -26.141 -19.930 1.00 87.69 95 LEU A C 1
ATOM 717 O O . LEU A 1 95 ? -31.907 -27.225 -19.707 1.00 87.69 95 LEU A O 1
ATOM 721 N N . ASP A 1 96 ? -31.428 -25.560 -21.131 1.00 84.38 96 ASP A N 1
ATOM 722 C CA . ASP A 1 96 ? -32.137 -26.128 -22.285 1.00 84.38 96 ASP A CA 1
ATOM 723 C C . ASP A 1 96 ? -31.569 -27.490 -22.701 1.00 84.38 96 ASP A C 1
ATOM 725 O O . ASP A 1 96 ? -32.317 -28.413 -23.031 1.00 84.38 96 ASP A O 1
ATOM 729 N N . ALA A 1 97 ? -30.242 -27.646 -22.684 1.00 84.12 97 ALA A N 1
ATOM 730 C CA . ALA A 1 97 ? -29.601 -28.921 -22.986 1.00 84.12 97 ALA A CA 1
ATOM 731 C C . ALA A 1 97 ? -29.952 -29.993 -21.940 1.00 84.12 97 ALA A C 1
ATOM 733 O O . ALA A 1 97 ? -30.241 -31.132 -22.304 1.00 84.12 97 ALA A O 1
ATOM 734 N N . ARG A 1 98 ? -29.989 -29.632 -20.650 1.00 87.44 98 ARG A N 1
ATOM 735 C CA . ARG A 1 98 ? -30.400 -30.542 -19.567 1.00 87.44 98 ARG A CA 1
ATOM 736 C C . ARG A 1 98 ? -31.876 -30.905 -19.640 1.00 87.44 98 ARG A C 1
ATOM 738 O O . ARG A 1 98 ? -32.208 -32.069 -19.435 1.00 87.44 98 ARG A O 1
ATOM 745 N N . ALA A 1 99 ? -32.735 -29.953 -20.001 1.00 83.62 99 ALA A N 1
ATOM 746 C CA . ALA A 1 99 ? -34.161 -30.181 -20.205 1.00 83.62 99 ALA A CA 1
ATOM 747 C C . ALA A 1 99 ? -34.429 -31.279 -21.245 1.00 83.62 99 ALA A C 1
ATOM 749 O O . ALA A 1 99 ? -35.336 -32.082 -21.076 1.00 83.62 99 ALA A O 1
ATOM 750 N N . ARG A 1 100 ? -33.601 -31.377 -22.293 1.00 82.56 100 ARG A N 1
ATOM 751 C CA . ARG A 1 100 ? -33.726 -32.423 -23.328 1.00 82.56 100 ARG A CA 1
ATOM 752 C C . ARG A 1 100 ? -33.293 -33.816 -22.868 1.00 82.56 100 ARG A C 1
ATOM 754 O O . ARG A 1 100 ? -33.581 -34.790 -23.554 1.00 82.56 100 ARG A O 1
ATOM 761 N N . LEU A 1 101 ? -32.582 -33.917 -21.744 1.00 78.31 101 LEU A N 1
ATOM 762 C CA . LEU A 1 101 ? -32.055 -35.173 -21.199 1.00 78.31 101 LEU A CA 1
ATOM 763 C C . LEU A 1 101 ? -32.926 -35.749 -20.068 1.00 78.31 101 LEU A C 1
ATOM 765 O O . LEU A 1 101 ? -32.635 -36.839 -19.558 1.00 78.31 101 LEU A O 1
ATOM 769 N N . THR A 1 102 ? -33.983 -35.040 -19.661 1.00 79.12 102 THR A N 1
ATOM 770 C CA . THR A 1 102 ? -34.874 -35.440 -18.567 1.00 79.12 102 THR A CA 1
ATOM 771 C C . THR A 1 102 ? -36.341 -35.151 -18.872 1.00 79.12 102 THR A C 1
ATOM 773 O O . THR A 1 102 ? -36.697 -34.053 -19.277 1.00 79.12 102 THR A O 1
ATOM 776 N N . ASP A 1 103 ? -37.212 -36.122 -18.602 1.00 72.25 103 ASP A N 1
ATOM 777 C CA . ASP A 1 103 ? -38.666 -35.978 -18.771 1.00 72.25 103 ASP A CA 1
ATOM 778 C C . ASP A 1 103 ? -39.324 -35.213 -17.603 1.00 72.25 103 ASP A C 1
ATOM 780 O O . ASP A 1 103 ? -40.524 -34.957 -17.614 1.00 72.25 103 ASP A O 1
ATOM 784 N N . GLN A 1 104 ? -38.545 -34.852 -16.575 1.00 78.19 104 GLN A N 1
ATOM 785 C CA . GLN A 1 104 ? -39.006 -34.203 -15.339 1.00 78.19 104 GLN A CA 1
ATOM 786 C C . GLN A 1 104 ? -38.513 -32.750 -15.226 1.00 78.19 104 GLN A C 1
ATOM 788 O O . GLN A 1 104 ? -38.150 -32.287 -14.144 1.00 78.19 104 GLN A O 1
ATOM 793 N N . TRP A 1 105 ? -38.436 -32.027 -16.347 1.00 87.75 105 TRP A N 1
ATOM 794 C CA . TRP A 1 105 ? -37.893 -30.670 -16.359 1.00 87.75 105 TRP A CA 1
ATOM 795 C C . TRP A 1 105 ? -38.855 -29.632 -15.765 1.00 87.75 105 TRP A C 1
ATOM 797 O O . TRP A 1 105 ? -40.000 -29.504 -16.195 1.00 87.75 105 TRP A O 1
ATOM 807 N N . VAL A 1 106 ? -38.347 -28.835 -14.822 1.00 83.56 106 VAL A N 1
ATOM 808 C CA . VAL A 1 106 ? -39.008 -27.637 -14.288 1.00 83.56 106 VAL A CA 1
ATOM 809 C C . VAL A 1 106 ? -38.040 -26.463 -14.455 1.00 83.56 106 VAL A C 1
ATOM 811 O O . VAL A 1 106 ? -36.908 -26.567 -13.981 1.00 83.56 106 VAL A O 1
ATOM 814 N N . PRO A 1 107 ? -38.429 -25.354 -15.113 1.00 82.62 107 PRO A N 1
ATOM 815 C CA . PRO A 1 107 ? -37.543 -24.207 -15.275 1.00 82.62 107 PRO A CA 1
ATOM 816 C C . PRO A 1 107 ? -37.285 -23.516 -13.919 1.00 82.62 107 PRO A C 1
ATOM 818 O O . PRO A 1 107 ? -38.226 -23.327 -13.140 1.00 82.62 107 PRO A O 1
ATOM 821 N N . PRO A 1 108 ? -36.032 -23.128 -13.610 1.00 89.44 108 PRO A N 1
ATOM 822 C CA . PRO A 1 108 ? -35.716 -22.366 -12.401 1.00 89.44 108 PRO A CA 1
ATOM 823 C C . PRO A 1 108 ? -36.289 -20.940 -12.471 1.00 89.44 108 PRO A C 1
ATOM 825 O O . PRO A 1 108 ? -36.611 -20.442 -13.550 1.00 89.44 108 PRO A O 1
ATOM 828 N N . CYS A 1 109 ? -36.399 -20.254 -11.328 1.00 87.75 109 CYS A N 1
ATOM 829 C CA . CYS A 1 109 ? -36.734 -18.827 -11.327 1.00 87.75 109 CYS A CA 1
ATOM 830 C C . CYS A 1 109 ? -35.582 -17.990 -11.917 1.00 87.75 109 CYS A C 1
ATOM 832 O O . CYS A 1 109 ? -34.438 -18.446 -11.975 1.00 87.75 109 CYS A O 1
ATOM 834 N N . SER A 1 110 ? -35.867 -16.752 -12.325 1.00 82.75 110 SER A N 1
ATOM 835 C CA . SER A 1 110 ? -34.883 -15.852 -12.946 1.00 82.75 110 SER A CA 1
ATOM 836 C C . SER A 1 110 ? -33.639 -15.620 -12.080 1.00 82.75 110 SER A C 1
ATOM 838 O O . SER A 1 110 ? -32.530 -15.616 -12.606 1.00 82.75 110 SER A O 1
ATOM 840 N N . GLU A 1 111 ? -33.8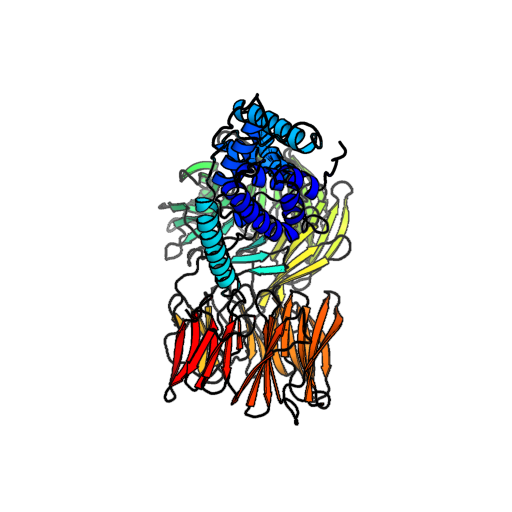06 -15.484 -10.762 1.00 79.69 111 GLU A N 1
ATOM 841 C CA . GLU A 1 111 ? -32.702 -15.271 -9.812 1.00 79.69 111 GLU A CA 1
ATOM 842 C C . GLU A 1 111 ? -31.846 -16.528 -9.585 1.00 79.69 111 GLU A C 1
ATOM 844 O O . GLU A 1 111 ? -30.649 -16.434 -9.323 1.00 79.69 111 GLU A O 1
ATOM 849 N N . GLY A 1 112 ? -32.447 -17.718 -9.685 1.00 82.19 112 GLY A N 1
ATOM 850 C CA . GLY A 1 112 ? -31.776 -18.998 -9.454 1.00 82.19 112 GLY A CA 1
ATOM 851 C C . GLY A 1 112 ? -31.236 -19.666 -10.720 1.00 82.19 112 GLY A C 1
ATOM 852 O O . GLY A 1 112 ? -30.467 -20.620 -10.611 1.00 82.19 112 GLY A O 1
ATOM 853 N N . ALA A 1 113 ? -31.612 -19.192 -11.913 1.00 86.19 113 ALA A N 1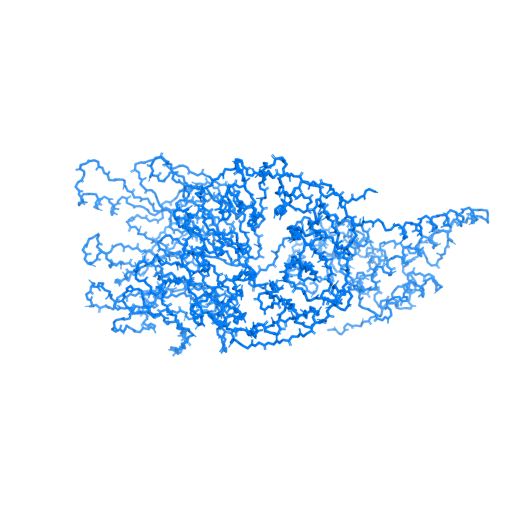
ATOM 854 C CA . ALA A 1 113 ? -31.308 -19.847 -13.185 1.00 86.19 113 ALA A CA 1
ATOM 855 C C . ALA A 1 113 ? -29.804 -20.038 -13.420 1.00 86.19 113 ALA A C 1
ATOM 857 O O . ALA A 1 113 ? -29.369 -21.141 -13.743 1.00 86.19 113 ALA A O 1
ATOM 858 N N . GLU A 1 114 ? -28.994 -19.003 -13.194 1.00 88.12 114 GLU A N 1
ATOM 859 C CA . GLU A 1 114 ? -27.542 -19.104 -13.364 1.00 88.12 114 GLU A CA 1
ATOM 860 C C . GLU A 1 114 ? -26.905 -20.037 -12.321 1.00 88.12 114 GLU A C 1
ATOM 862 O O . GLU A 1 114 ? -26.081 -20.884 -12.668 1.00 88.12 114 GLU A O 1
ATOM 867 N N . LEU A 1 115 ? -27.336 -19.949 -11.055 1.00 87.56 115 LEU A N 1
ATOM 868 C CA . LEU A 1 115 ? -26.841 -20.806 -9.971 1.00 87.56 115 LEU A CA 1
ATOM 869 C C . LEU A 1 115 ? -27.149 -22.288 -10.230 1.00 87.56 115 LEU A C 1
ATOM 871 O O . LEU A 1 115 ? -26.288 -23.141 -10.015 1.00 87.56 115 LEU A O 1
ATOM 875 N N . VAL A 1 116 ? -28.352 -22.594 -10.725 1.00 87.94 116 VAL A N 1
ATOM 876 C CA . VAL A 1 116 ? -28.737 -23.952 -11.135 1.00 87.94 116 VAL A CA 1
ATOM 877 C C . VAL A 1 116 ? -27.957 -24.380 -12.381 1.00 87.94 116 VAL A C 1
ATOM 879 O O . VAL A 1 116 ? -27.504 -25.520 -12.451 1.00 87.94 116 VAL A O 1
ATOM 882 N N . ALA A 1 117 ? -27.725 -23.485 -13.346 1.00 88.94 117 ALA A N 1
ATOM 883 C CA . ALA A 1 117 ? -26.974 -23.808 -14.559 1.00 88.94 117 ALA A CA 1
ATOM 884 C C . ALA A 1 117 ? -25.511 -24.195 -14.275 1.00 88.94 117 ALA A C 1
ATOM 886 O O . ALA A 1 117 ? -24.988 -25.101 -14.926 1.00 88.94 117 ALA A O 1
ATOM 887 N N . ARG A 1 118 ? -24.869 -23.576 -13.280 1.00 90.44 118 ARG A N 1
ATOM 888 C CA . ARG A 1 118 ? -23.463 -23.835 -12.918 1.00 90.44 118 ARG A CA 1
ATOM 889 C C . ARG A 1 118 ? -23.281 -24.729 -11.684 1.00 90.44 118 ARG A C 1
ATOM 891 O O . ARG A 1 118 ? -22.188 -24.791 -11.128 1.00 90.44 118 ARG A O 1
ATOM 898 N N . TRP A 1 119 ? -24.330 -25.439 -11.247 1.00 87.25 119 TRP A N 1
ATOM 899 C CA . TRP A 1 119 ? -24.370 -26.165 -9.963 1.00 87.25 119 TRP A CA 1
ATOM 900 C C . TRP A 1 119 ? -23.164 -27.087 -9.708 1.00 87.25 119 TRP A C 1
ATOM 902 O O . TRP A 1 119 ? -22.715 -27.217 -8.572 1.00 87.25 119 TRP A O 1
ATOM 912 N N . ARG A 1 120 ? -22.631 -27.710 -10.765 1.00 81.38 120 ARG A N 1
ATOM 913 C CA . ARG A 1 120 ? -21.513 -28.659 -10.706 1.00 81.38 120 ARG A CA 1
ATOM 914 C C . ARG A 1 120 ? -20.174 -27.980 -10.419 1.00 81.38 120 ARG A C 1
ATOM 916 O O . ARG A 1 120 ? -19.317 -28.554 -9.757 1.00 81.38 120 ARG A O 1
ATOM 923 N N . GLU A 1 121 ? -20.001 -26.750 -10.893 1.00 81.25 121 GLU A N 1
ATOM 924 C CA . GLU A 1 121 ? -18.832 -25.925 -10.582 1.00 81.25 121 GLU A CA 1
ATOM 925 C C . GLU A 1 121 ? -18.888 -25.414 -9.142 1.00 81.25 121 GLU A C 1
ATOM 927 O O . GLU A 1 121 ? -17.867 -25.381 -8.454 1.00 81.25 121 GLU A O 1
ATOM 932 N N . LEU A 1 122 ? -20.097 -25.133 -8.642 1.00 79.94 122 LEU A N 1
ATOM 933 C CA . LEU A 1 122 ? -20.305 -24.723 -7.254 1.00 79.94 122 LEU A CA 1
ATOM 934 C C . LEU A 1 122 ? -19.920 -25.812 -6.245 1.00 79.94 122 LEU A C 1
ATOM 936 O O . LEU A 1 122 ? -19.759 -25.512 -5.072 1.00 79.94 122 LEU A O 1
ATOM 940 N N . GLU A 1 123 ? -19.698 -27.066 -6.652 1.00 66.69 123 GLU A N 1
ATOM 941 C CA . GLU A 1 123 ? -19.120 -28.067 -5.745 1.00 66.69 123 GLU A CA 1
ATOM 942 C C . GLU A 1 123 ? -17.704 -27.698 -5.270 1.00 66.69 123 GLU A C 1
ATOM 944 O O . GLU A 1 123 ? -17.294 -28.166 -4.206 1.00 66.69 123 GLU A O 1
ATOM 949 N N . ARG A 1 124 ? -16.985 -26.845 -6.018 1.00 68.56 124 ARG A N 1
ATOM 950 C CA . ARG A 1 124 ? -15.637 -26.348 -5.691 1.00 68.56 124 ARG A CA 1
ATOM 951 C C . ARG A 1 124 ? -15.639 -24.993 -4.964 1.00 68.56 124 ARG A C 1
ATOM 953 O O . ARG A 1 124 ? -14.622 -24.638 -4.378 1.00 68.56 124 ARG A O 1
ATOM 960 N N . ASP A 1 125 ? -16.764 -24.272 -4.958 1.00 75.75 125 ASP A N 1
ATOM 961 C CA . ASP A 1 125 ? -16.953 -22.968 -4.298 1.00 75.75 125 ASP A CA 1
ATOM 962 C C . ASP A 1 125 ? -17.965 -23.099 -3.142 1.00 75.75 125 ASP A C 1
ATOM 964 O O . ASP A 1 125 ? -19.180 -23.199 -3.348 1.00 75.75 125 ASP A O 1
ATOM 968 N N . ARG A 1 126 ? -17.456 -23.091 -1.900 1.00 73.94 126 ARG A N 1
ATOM 969 C CA . ARG A 1 126 ? -18.260 -23.295 -0.683 1.00 73.94 126 ARG A CA 1
ATOM 970 C C . ARG A 1 126 ? -19.374 -22.253 -0.537 1.00 73.94 126 ARG A C 1
ATOM 972 O O . ARG A 1 126 ? -20.492 -22.625 -0.179 1.00 73.94 126 ARG A O 1
ATOM 979 N N . ASP A 1 127 ? -19.110 -20.989 -0.848 1.00 73.12 127 ASP A N 1
ATOM 980 C CA . ASP A 1 127 ? -20.050 -19.890 -0.607 1.00 73.12 127 ASP A CA 1
ATOM 981 C C . ASP A 1 127 ? -21.144 -19.846 -1.673 1.00 73.12 127 ASP A C 1
ATOM 983 O O . ASP A 1 127 ? -22.322 -19.614 -1.381 1.00 73.12 127 ASP A O 1
ATOM 987 N N . ALA A 1 128 ? -20.798 -20.117 -2.932 1.00 75.38 128 ALA A N 1
ATOM 988 C CA . ALA A 1 128 ? -21.794 -20.253 -3.988 1.00 75.38 128 ALA A CA 1
ATOM 989 C C . ALA A 1 128 ? -22.663 -21.511 -3.816 1.00 75.38 128 ALA A C 1
ATOM 991 O O . ALA A 1 128 ? -23.869 -21.458 -4.077 1.00 75.38 128 ALA A O 1
ATOM 992 N N . ARG A 1 129 ? -22.102 -22.610 -3.291 1.00 80.19 129 ARG A N 1
ATOM 993 C CA . ARG A 1 129 ? -22.873 -23.804 -2.912 1.00 80.19 129 ARG A CA 1
ATOM 994 C C . ARG A 1 129 ? -23.882 -23.512 -1.809 1.00 80.19 129 ARG A C 1
ATOM 996 O O . ARG A 1 129 ? -25.030 -23.942 -1.914 1.00 80.19 129 ARG A O 1
ATOM 1003 N N . VAL A 1 130 ? -23.476 -22.776 -0.772 1.00 79.31 130 VAL A N 1
ATOM 1004 C CA . VAL A 1 130 ? -24.373 -22.351 0.315 1.00 79.31 130 VAL A CA 1
ATOM 1005 C C . VAL A 1 130 ? -25.477 -21.442 -0.226 1.00 79.31 130 VAL A C 1
ATOM 1007 O O . VAL A 1 130 ? -26.642 -21.660 0.098 1.00 79.31 130 VAL A O 1
ATOM 1010 N N . ARG A 1 131 ? -25.159 -20.492 -1.117 1.00 83.25 131 ARG A N 1
ATOM 1011 C CA . ARG A 1 131 ? -26.162 -19.634 -1.774 1.00 83.25 131 ARG A CA 1
ATOM 1012 C C . ARG A 1 131 ? -27.185 -20.430 -2.586 1.00 83.25 131 ARG A C 1
ATOM 1014 O O . ARG A 1 131 ? -28.384 -20.222 -2.406 1.00 83.25 131 ARG A O 1
ATOM 1021 N N . LEU A 1 132 ? -26.741 -21.373 -3.422 1.00 84.06 132 LEU A N 1
ATOM 1022 C CA . LEU A 1 132 ? -27.643 -22.258 -4.170 1.00 84.06 132 LEU A CA 1
ATOM 1023 C C . LEU A 1 132 ? -28.500 -23.114 -3.222 1.00 84.06 132 LEU A C 1
ATOM 1025 O O . LEU A 1 132 ? -29.701 -23.250 -3.445 1.00 84.06 132 LEU A O 1
ATOM 1029 N N . ALA A 1 133 ? -27.915 -23.651 -2.146 1.00 83.69 133 ALA A N 1
ATOM 1030 C CA . ALA A 1 133 ? -28.636 -24.458 -1.163 1.00 83.69 133 ALA A CA 1
ATOM 1031 C C . ALA A 1 133 ? -29.706 -23.647 -0.409 1.00 83.69 133 ALA A C 1
ATOM 1033 O O . ALA A 1 133 ? -30.849 -24.091 -0.311 1.00 83.69 133 ALA A O 1
ATOM 1034 N N . LEU A 1 134 ? -29.372 -22.443 0.069 1.00 82.75 134 LEU A N 1
ATOM 1035 C CA . LEU A 1 134 ? -30.311 -21.535 0.738 1.00 82.75 134 LEU A CA 1
ATOM 1036 C C . LEU A 1 134 ? -31.444 -21.100 -0.200 1.00 82.75 134 LEU A C 1
ATOM 1038 O O . LEU A 1 134 ? -32.607 -21.062 0.204 1.00 82.75 134 LEU A O 1
ATOM 1042 N N . HIS A 1 135 ? -31.128 -20.821 -1.466 1.00 86.38 135 HIS A N 1
ATOM 1043 C CA . HIS A 1 135 ? -32.131 -20.458 -2.461 1.00 86.38 135 HIS A CA 1
ATOM 1044 C C . HIS A 1 135 ? -33.053 -21.645 -2.802 1.00 86.38 135 HIS A C 1
ATOM 1046 O O . HIS A 1 135 ? -34.275 -21.505 -2.769 1.00 86.38 135 HIS A O 1
ATOM 1052 N N . ALA A 1 136 ? -32.507 -22.842 -3.045 1.00 86.25 136 ALA A N 1
ATOM 1053 C CA . ALA A 1 136 ? -33.284 -24.056 -3.330 1.00 86.25 136 ALA A CA 1
ATOM 1054 C C . ALA A 1 136 ? -34.116 -24.553 -2.126 1.00 86.25 136 ALA A C 1
ATOM 1056 O O . ALA A 1 136 ? -35.129 -25.239 -2.299 1.00 86.25 136 ALA A O 1
ATOM 1057 N N . GLN A 1 137 ? -33.744 -24.194 -0.892 1.00 85.94 137 GLN A N 1
ATOM 1058 C CA . GLN A 1 137 ? -34.596 -24.420 0.280 1.00 85.94 137 GLN A CA 1
ATOM 1059 C C . GLN A 1 137 ? -35.878 -23.582 0.222 1.00 85.94 137 GLN A C 1
ATOM 1061 O O . GLN A 1 137 ? -36.941 -24.092 0.570 1.00 85.94 137 GLN A O 1
ATOM 1066 N N . ARG A 1 138 ? -35.805 -22.340 -0.268 1.00 85.19 138 ARG A N 1
ATOM 1067 C CA . ARG A 1 138 ? -36.934 -21.394 -0.298 1.00 85.19 138 ARG A CA 1
ATOM 1068 C C . ARG A 1 138 ? -37.737 -21.427 -1.604 1.00 85.19 138 ARG A C 1
ATOM 1070 O O . ARG A 1 138 ? -38.917 -21.098 -1.591 1.00 85.19 138 ARG A O 1
ATOM 1077 N N . CYS A 1 139 ? -37.131 -21.851 -2.714 1.00 90.88 139 CYS A N 1
ATOM 1078 C CA . CYS A 1 139 ? -37.749 -21.867 -4.041 1.00 90.88 139 CYS A CA 1
ATOM 1079 C C . CYS A 1 139 ? -37.958 -23.305 -4.557 1.00 90.88 139 CYS A C 1
ATOM 1081 O O . CYS A 1 139 ? -37.000 -24.011 -4.883 1.00 90.88 139 CYS A O 1
ATOM 1083 N N . THR A 1 140 ? -39.217 -23.749 -4.654 1.00 84.25 140 THR A N 1
ATOM 1084 C CA . THR A 1 140 ? -39.581 -25.116 -5.080 1.00 84.25 140 THR A CA 1
ATOM 1085 C C . THR A 1 140 ? -39.231 -25.406 -6.541 1.00 84.25 140 THR A C 1
ATOM 1087 O O . THR A 1 140 ? -38.799 -26.518 -6.843 1.00 84.25 140 THR A O 1
ATOM 1090 N N . THR A 1 141 ? -39.339 -24.417 -7.435 1.00 86.25 141 THR A N 1
ATOM 1091 C CA . THR A 1 141 ? -38.964 -24.557 -8.852 1.00 86.25 141 THR A CA 1
ATOM 1092 C C . THR A 1 141 ? -37.455 -24.706 -9.022 1.00 86.25 141 THR A C 1
ATOM 1094 O O . THR A 1 141 ? -37.018 -25.623 -9.710 1.00 86.25 141 THR A O 1
ATOM 1097 N N . CYS A 1 142 ? -36.639 -23.911 -8.319 1.00 88.75 142 CYS A N 1
ATOM 1098 C CA . CYS A 1 142 ? -35.179 -24.069 -8.319 1.00 88.75 142 CYS A CA 1
ATOM 1099 C C . CYS A 1 142 ? -34.725 -25.392 -7.687 1.00 88.75 142 CYS A C 1
ATOM 1101 O O . CYS A 1 142 ? -33.749 -25.983 -8.145 1.00 88.75 142 CYS A O 1
ATOM 1103 N N . ARG A 1 143 ? -35.443 -25.899 -6.675 1.00 89.81 143 ARG A N 1
ATOM 1104 C CA . ARG A 1 143 ? -35.176 -27.222 -6.086 1.00 89.81 143 ARG A CA 1
ATOM 1105 C C . ARG A 1 143 ? -35.415 -28.353 -7.088 1.00 89.81 143 ARG A C 1
ATOM 1107 O O . ARG A 1 143 ? -34.562 -29.226 -7.231 1.00 89.81 143 ARG A O 1
ATOM 1114 N N . ALA A 1 144 ? -36.551 -28.323 -7.785 1.00 84.06 144 ALA A N 1
ATOM 1115 C CA . ALA A 1 144 ? -36.882 -29.297 -8.822 1.00 84.06 144 ALA A CA 1
ATOM 1116 C C . ALA A 1 144 ? -35.916 -29.200 -10.017 1.00 84.06 144 ALA A C 1
ATOM 1118 O O . ALA A 1 144 ? -35.404 -30.220 -10.471 1.00 84.06 144 ALA A O 1
ATOM 1119 N N . ALA A 1 145 ? -35.588 -27.981 -10.458 1.00 88.19 145 ALA A N 1
ATOM 1120 C CA . ALA A 1 145 ? -34.634 -27.723 -11.536 1.00 88.19 145 ALA A CA 1
ATOM 1121 C C . ALA A 1 145 ? -33.221 -28.236 -11.206 1.00 88.19 145 ALA A C 1
ATOM 1123 O O . ALA A 1 145 ? -32.549 -28.805 -12.068 1.00 88.19 145 ALA A O 1
ATOM 1124 N N . LEU A 1 146 ? -32.772 -28.076 -9.955 1.00 89.69 146 LEU A N 1
ATOM 1125 C CA . LEU A 1 146 ? -31.484 -28.592 -9.489 1.00 89.69 146 LEU A CA 1
ATOM 1126 C C . LEU A 1 146 ? -31.458 -30.126 -9.489 1.00 89.69 146 LEU A C 1
ATOM 1128 O O . LEU A 1 146 ? -30.516 -30.712 -10.018 1.00 89.69 146 LEU A O 1
ATOM 1132 N N . ALA A 1 147 ? -32.499 -30.777 -8.963 1.00 85.69 147 ALA A N 1
ATOM 1133 C CA . ALA A 1 147 ? -32.605 -32.238 -8.977 1.00 85.69 147 ALA A CA 1
ATOM 1134 C C . ALA A 1 147 ? -32.652 -32.797 -10.413 1.00 85.69 147 ALA A C 1
ATOM 1136 O O . ALA A 1 147 ? -31.930 -33.741 -10.739 1.00 85.69 147 ALA A O 1
ATOM 1137 N N . ALA A 1 148 ? -33.432 -32.165 -11.297 1.00 85.12 148 ALA A N 1
ATOM 1138 C CA . ALA A 1 148 ? -33.504 -32.520 -12.712 1.00 85.12 148 ALA A CA 1
ATOM 1139 C C . ALA A 1 148 ? -32.153 -32.320 -13.424 1.00 85.12 148 ALA A C 1
ATOM 1141 O O . ALA A 1 148 ? -31.746 -33.162 -14.225 1.00 85.12 148 ALA A O 1
ATOM 1142 N N . SER A 1 149 ? -31.420 -31.252 -13.088 1.00 88.62 149 SER A N 1
ATOM 1143 C CA . SER A 1 149 ? -30.081 -30.977 -13.626 1.00 88.62 149 SER A CA 1
ATOM 1144 C C . SER A 1 149 ? -29.045 -32.006 -13.174 1.00 88.62 149 SER A C 1
ATOM 1146 O O . SER A 1 149 ? -28.246 -32.469 -13.985 1.00 88.62 149 SER A O 1
ATOM 1148 N N . GLN A 1 150 ? -29.084 -32.417 -11.904 1.00 87.62 150 GLN A N 1
ATOM 1149 C CA . GLN A 1 150 ? -28.230 -33.485 -11.377 1.00 87.62 150 GLN A CA 1
ATOM 1150 C C . GLN A 1 150 ? -28.515 -34.822 -12.068 1.00 87.62 150 GLN A C 1
ATOM 1152 O O . GLN A 1 150 ? -27.588 -35.529 -12.460 1.00 87.62 150 GLN A O 1
ATOM 1157 N N . GLN A 1 151 ? -29.791 -35.152 -12.275 1.00 84.12 151 GLN A N 1
ATOM 1158 C CA . GLN A 1 151 ? -30.189 -36.377 -12.963 1.00 84.12 151 GLN A CA 1
ATOM 1159 C C . GLN A 1 151 ? -29.780 -36.371 -14.445 1.00 84.12 151 GLN A C 1
ATOM 1161 O O . GLN A 1 151 ? -29.281 -37.384 -14.935 1.00 84.12 151 GLN A O 1
ATOM 1166 N N . ALA A 1 152 ? -29.951 -35.248 -15.149 1.00 83.75 152 ALA A N 1
ATOM 1167 C CA . ALA A 1 152 ? -29.525 -35.081 -16.541 1.00 83.75 152 ALA A CA 1
ATOM 1168 C C . ALA A 1 152 ? -28.005 -35.259 -16.695 1.00 83.75 152 ALA A C 1
ATOM 1170 O O . ALA A 1 152 ? -27.547 -36.025 -17.546 1.00 83.75 152 ALA A O 1
ATOM 1171 N 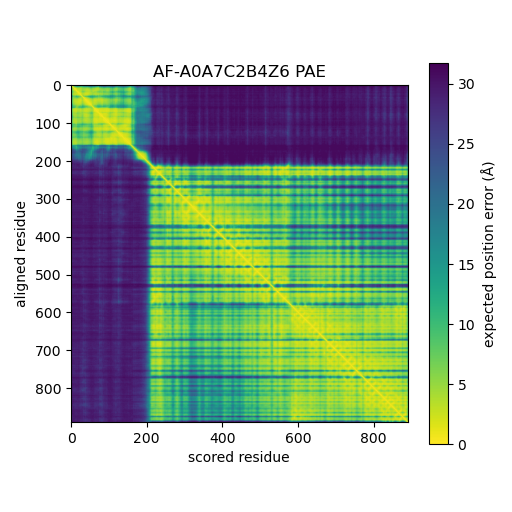N . ASP A 1 153 ? -27.225 -34.625 -15.818 1.00 85.94 153 ASP A N 1
ATOM 1172 C CA . ASP A 1 153 ? -25.766 -34.731 -15.814 1.00 85.94 153 ASP A CA 1
ATOM 1173 C C . ASP A 1 153 ? -25.301 -36.163 -15.480 1.00 85.94 153 ASP A C 1
ATOM 1175 O O . ASP A 1 153 ? -24.353 -36.666 -16.084 1.00 85.94 153 ASP A O 1
ATOM 1179 N N . LEU A 1 154 ? -25.979 -36.856 -14.556 1.00 78.81 154 LEU A N 1
ATOM 1180 C CA . LEU A 1 154 ? -25.703 -38.263 -14.238 1.00 78.81 154 LEU A CA 1
ATOM 1181 C C . LEU A 1 154 ? -26.057 -39.206 -15.395 1.00 78.81 154 LEU A C 1
ATOM 1183 O O . LEU A 1 154 ? -25.312 -40.155 -15.642 1.00 78.81 154 LEU A O 1
ATOM 1187 N N . ARG A 1 155 ? -27.148 -38.961 -16.133 1.00 76.06 155 ARG A N 1
ATOM 1188 C CA . ARG A 1 155 ? -27.504 -39.730 -17.342 1.00 76.06 155 ARG A CA 1
ATOM 1189 C C . ARG A 1 155 ? -26.449 -39.578 -18.436 1.00 76.06 155 ARG A C 1
ATOM 1191 O O . ARG A 1 155 ? -26.066 -40.575 -19.044 1.00 76.06 155 ARG A O 1
ATOM 1198 N N . LEU A 1 156 ? -25.943 -38.358 -18.635 1.00 76.12 156 LEU A N 1
ATOM 1199 C CA . LEU A 1 156 ? -24.890 -38.073 -19.613 1.00 76.12 156 LEU A CA 1
ATOM 1200 C C . LEU A 1 156 ? -23.577 -38.801 -19.278 1.00 76.12 156 LEU A C 1
ATOM 1202 O O . LEU A 1 156 ? -22.879 -39.260 -20.176 1.00 76.12 156 LEU A O 1
ATOM 1206 N N . LEU A 1 157 ? -23.257 -38.949 -17.989 1.00 73.75 157 LEU A N 1
ATOM 1207 C CA . LEU A 1 157 ? -22.092 -39.716 -17.541 1.00 73.75 157 LEU A CA 1
ATOM 1208 C C . LEU A 1 157 ? -22.336 -41.235 -17.596 1.00 73.75 157 LEU A C 1
ATOM 1210 O O . LEU A 1 157 ? -21.473 -41.992 -18.010 1.00 73.75 157 LEU A O 1
ATOM 1214 N N . SER A 1 158 ? -23.503 -41.726 -17.187 1.00 64.00 158 SER A N 1
ATOM 1215 C CA . SER A 1 158 ? -23.729 -43.168 -16.972 1.00 64.00 158 SER A CA 1
ATOM 1216 C C . SER A 1 158 ? -24.018 -43.996 -18.233 1.00 64.00 158 SER A C 1
ATOM 1218 O O . SER A 1 158 ? -24.051 -45.222 -18.138 1.00 64.00 158 SER A O 1
ATOM 1220 N N . SER A 1 159 ? -24.178 -43.383 -19.414 1.00 55.84 159 SER A N 1
ATOM 1221 C CA . SER A 1 159 ? -24.480 -44.100 -20.667 1.00 55.84 159 SER A CA 1
ATOM 1222 C C . SER A 1 159 ? -23.332 -44.080 -21.690 1.00 55.84 159 SER A C 1
ATOM 1224 O O . SER A 1 159 ? -23.349 -43.272 -22.615 1.00 55.84 159 SER A O 1
ATOM 1226 N N . PRO A 1 160 ? -22.353 -45.005 -21.622 1.00 49.34 160 PRO A N 1
ATOM 1227 C CA . PRO A 1 160 ? -21.435 -45.249 -22.737 1.00 49.34 160 PRO A CA 1
ATOM 1228 C C . PRO A 1 160 ? -22.061 -46.060 -23.888 1.00 49.34 160 PRO A C 1
ATOM 1230 O O . PRO A 1 160 ? -21.524 -46.039 -24.994 1.00 49.34 160 PRO A O 1
ATOM 1233 N N . SER A 1 161 ? -23.179 -46.767 -23.652 1.00 43.66 161 SER A N 1
ATOM 1234 C CA . SER A 1 161 ? -23.624 -47.871 -24.531 1.00 43.66 161 SER A CA 1
ATOM 1235 C C . SER A 1 161 ? -25.129 -47.934 -24.842 1.00 43.66 161 SER A C 1
ATOM 1237 O O . SER A 1 161 ? -25.551 -48.827 -25.573 1.00 43.66 161 SER A O 1
ATOM 1239 N N . ALA A 1 162 ? -25.956 -47.017 -24.331 1.00 38.69 162 ALA A N 1
ATOM 1240 C CA . ALA A 1 162 ? -27.399 -46.996 -24.590 1.00 38.69 162 ALA A CA 1
ATOM 1241 C C . ALA A 1 162 ? -27.760 -45.764 -25.434 1.00 38.69 162 ALA A C 1
ATOM 1243 O O . ALA A 1 162 ? -27.550 -44.650 -24.981 1.00 38.69 162 ALA A O 1
ATOM 1244 N N . GLY A 1 163 ? -28.239 -45.988 -26.666 1.00 48.59 163 GLY A N 1
ATOM 1245 C CA . GLY A 1 163 ? -28.927 -45.034 -27.556 1.00 48.59 163 GLY A CA 1
ATOM 1246 C C . GLY A 1 163 ? -28.464 -43.569 -27.538 1.00 48.59 163 GLY A C 1
ATOM 1247 O O . GLY A 1 163 ? -28.804 -42.831 -26.625 1.00 48.59 163 GLY A O 1
ATOM 1248 N N . ARG A 1 164 ? -27.778 -43.121 -28.604 1.00 52.53 164 ARG A N 1
ATOM 1249 C CA . ARG A 1 164 ? -27.343 -41.720 -28.821 1.00 52.53 164 ARG A CA 1
ATOM 1250 C C . ARG A 1 164 ? -28.428 -40.712 -28.370 1.00 52.53 164 ARG A C 1
ATOM 1252 O O . ARG A 1 164 ? -29.416 -40.570 -29.090 1.00 52.53 164 ARG A O 1
ATOM 1259 N N . PRO A 1 165 ? -28.247 -39.985 -27.248 1.00 47.69 165 PRO A N 1
ATOM 1260 C CA . PRO A 1 165 ? -29.301 -39.141 -26.668 1.00 47.69 165 PRO A CA 1
ATOM 1261 C C . PRO A 1 165 ? -29.609 -37.880 -27.495 1.00 47.69 165 PRO A C 1
ATOM 1263 O O . PRO A 1 165 ? -30.606 -37.206 -27.265 1.00 47.69 165 PRO A O 1
ATOM 1266 N N . PHE A 1 166 ? -28.790 -37.581 -28.508 1.00 52.16 166 PHE A N 1
ATOM 1267 C CA . PHE A 1 166 ? -28.914 -36.403 -29.367 1.00 52.16 166 PHE A CA 1
ATOM 1268 C C . PHE A 1 166 ? -29.279 -36.814 -30.801 1.00 52.16 166 PHE A C 1
ATOM 1270 O O . PHE A 1 166 ? -28.459 -36.780 -31.720 1.00 52.16 166 PHE A O 1
ATOM 1277 N N . SER A 1 167 ? -30.514 -37.274 -30.993 1.00 42.59 167 SER A N 1
ATOM 1278 C CA . SER A 1 167 ? -31.064 -37.627 -32.305 1.00 42.59 167 SER A CA 1
ATOM 1279 C C . SER A 1 167 ? -32.259 -36.722 -32.610 1.00 42.59 167 SER A C 1
ATOM 1281 O O . SER A 1 167 ? -33.367 -36.980 -32.146 1.00 42.59 167 SER A O 1
ATOM 1283 N N . SER A 1 168 ? -32.050 -35.671 -33.410 1.00 39.94 168 SER A N 1
ATOM 1284 C CA . SER A 1 168 ? -33.142 -34.960 -34.081 1.00 39.94 168 SER A CA 1
ATOM 1285 C C . SER A 1 168 ? -33.388 -35.584 -35.460 1.00 39.94 168 SER A C 1
ATOM 1287 O O . SER A 1 168 ? -32.484 -35.728 -36.286 1.00 39.94 168 SER A O 1
ATOM 1289 N N . SER A 1 169 ? -34.625 -36.005 -35.708 1.00 35.41 169 SER A N 1
ATOM 1290 C CA . SER A 1 169 ? -35.064 -36.665 -36.937 1.00 35.41 169 SER A CA 1
ATOM 1291 C C . SER A 1 169 ? -35.449 -35.647 -38.018 1.00 35.41 169 SER A C 1
ATOM 1293 O O . SER A 1 169 ? -36.612 -35.522 -38.379 1.00 35.41 169 SER A O 1
ATOM 1295 N N . HIS A 1 170 ? -34.476 -34.941 -38.600 1.00 36.50 170 HIS A N 1
ATOM 1296 C CA . HIS A 1 170 ? -34.715 -34.167 -39.827 1.00 36.50 170 HIS A CA 1
ATOM 1297 C C . HIS A 1 170 ? -33.829 -34.657 -40.977 1.00 36.50 170 HIS A C 1
ATOM 1299 O O . HIS A 1 170 ? -32.685 -34.245 -41.143 1.00 36.50 170 HIS A O 1
ATOM 1305 N N . ARG A 1 171 ? -34.379 -35.548 -41.817 1.00 36.09 171 ARG A N 1
ATOM 1306 C CA . ARG A 1 171 ? -33.785 -35.909 -43.115 1.00 36.09 171 ARG A CA 1
ATOM 1307 C C . ARG A 1 171 ? -34.074 -34.804 -44.132 1.00 36.09 171 ARG A C 1
ATOM 1309 O O . ARG A 1 171 ? -35.106 -34.839 -44.794 1.00 36.09 171 ARG A O 1
ATOM 1316 N N . ALA A 1 172 ? -33.146 -33.870 -44.316 1.00 36.88 172 ALA A N 1
ATOM 1317 C CA . ALA A 1 172 ? -33.122 -33.038 -45.518 1.00 36.88 172 ALA A CA 1
ATOM 1318 C C . ALA A 1 172 ? -32.265 -33.733 -46.591 1.00 36.88 172 ALA A C 1
ATOM 1320 O O . ALA A 1 172 ? -31.043 -33.828 -46.471 1.00 36.88 172 ALA A O 1
ATOM 1321 N N . ARG A 1 173 ? -32.900 -34.268 -47.643 1.00 38.44 173 ARG A N 1
ATOM 1322 C CA . ARG A 1 173 ? -32.193 -34.771 -48.832 1.00 38.44 173 ARG A CA 1
ATOM 1323 C C . ARG A 1 173 ? -31.689 -33.577 -49.644 1.00 38.44 173 ARG A C 1
ATOM 1325 O O . ARG A 1 173 ? -32.450 -32.991 -50.403 1.00 38.44 173 ARG A O 1
ATOM 1332 N N . ILE A 1 174 ? -30.409 -33.244 -49.509 1.00 42.38 174 ILE A N 1
ATOM 1333 C CA . ILE A 1 174 ? -29.735 -32.291 -50.400 1.00 42.38 174 ILE A CA 1
ATOM 1334 C C . ILE A 1 174 ? -29.122 -33.084 -51.563 1.00 42.38 174 ILE A C 1
ATOM 1336 O O . ILE A 1 174 ? -28.285 -33.966 -51.354 1.00 42.38 174 ILE A O 1
ATOM 1340 N N . GLY A 1 175 ? -29.591 -32.806 -52.783 1.00 44.06 175 GLY A N 1
ATOM 1341 C CA . GLY A 1 175 ? -29.135 -33.441 -54.023 1.00 44.06 175 GLY A CA 1
ATOM 1342 C C . GLY A 1 175 ? -27.667 -33.146 -54.357 1.00 44.06 175 GLY A C 1
ATOM 1343 O O . GLY A 1 175 ? -27.070 -32.198 -53.851 1.00 44.06 175 GLY A O 1
ATOM 1344 N N . CYS A 1 176 ? -27.083 -33.970 -55.233 1.00 46.12 176 CYS A N 1
ATOM 1345 C CA . CYS A 1 176 ? -25.642 -34.019 -55.520 1.00 46.12 176 CYS A CA 1
ATOM 1346 C C . CYS A 1 176 ? -25.034 -32.683 -56.003 1.00 46.12 176 CYS A C 1
ATOM 1348 O O . CYS A 1 176 ? -23.861 -32.429 -55.752 1.00 46.12 176 CYS A O 1
ATOM 1350 N N . LEU A 1 177 ? -25.837 -31.801 -56.608 1.00 46.09 177 LEU A N 1
ATOM 1351 C CA . LEU A 1 177 ? -25.425 -30.450 -57.012 1.00 46.09 177 LEU A CA 1
ATOM 1352 C C . LEU A 1 177 ? -25.314 -29.471 -55.832 1.00 46.09 177 LEU A C 1
ATOM 1354 O O . LEU A 1 177 ? -24.376 -28.684 -55.798 1.00 46.09 177 LEU A O 1
ATOM 1358 N N . GLY A 1 178 ? -26.181 -29.581 -54.819 1.00 46.38 178 GLY A N 1
ATOM 1359 C CA . GLY A 1 178 ? -26.086 -28.775 -53.595 1.00 46.38 178 GLY A CA 1
ATOM 1360 C C . GLY A 1 178 ? -24.873 -29.138 -52.737 1.00 46.38 178 GLY A C 1
ATOM 1361 O O . GLY A 1 178 ? -24.353 -28.296 -52.013 1.00 46.38 178 GLY A O 1
ATOM 1362 N N . ARG A 1 179 ? -24.361 -30.372 -52.860 1.00 50.25 179 ARG A N 1
ATOM 1363 C CA . ARG A 1 179 ? -23.121 -30.790 -52.191 1.00 50.25 179 ARG A CA 1
ATOM 1364 C C . ARG A 1 179 ? -21.896 -30.077 -52.750 1.00 50.25 179 ARG A C 1
ATOM 1366 O O . ARG A 1 179 ? -21.024 -29.752 -51.963 1.00 50.25 179 ARG A O 1
ATOM 1373 N N . VAL A 1 180 ? -21.830 -29.803 -54.055 1.00 52.72 180 VAL A N 1
ATOM 1374 C CA . VAL A 1 180 ? -20.658 -29.157 -54.676 1.00 52.72 180 VAL A CA 1
ATOM 1375 C C . VAL A 1 180 ? -20.626 -27.663 -54.371 1.00 52.72 180 VAL A C 1
ATOM 1377 O O . VAL A 1 180 ? -19.573 -27.157 -53.998 1.00 52.72 180 VAL A O 1
ATOM 1380 N N . THR A 1 181 ? -21.765 -26.970 -54.434 1.00 52.84 181 THR A N 1
ATOM 1381 C CA . THR A 1 181 ? -21.848 -25.546 -54.066 1.00 52.84 181 THR A CA 1
ATOM 1382 C C . THR A 1 181 ? -21.601 -25.329 -52.584 1.00 52.84 181 THR A C 1
ATOM 1384 O O . THR A 1 181 ? -20.881 -24.403 -52.234 1.00 52.84 181 THR A O 1
ATOM 1387 N N . VAL A 1 182 ? -22.121 -26.201 -51.713 1.00 55.16 182 VAL A N 1
ATOM 1388 C CA . VAL A 1 182 ? -21.827 -26.142 -50.277 1.00 55.16 182 VAL A CA 1
ATOM 1389 C C . VAL A 1 182 ? -20.364 -26.474 -49.998 1.00 55.16 182 VAL A C 1
ATOM 1391 O O . VAL A 1 182 ? -19.761 -25.785 -49.185 1.00 55.16 182 VAL A O 1
ATOM 1394 N N . LEU A 1 183 ? -19.767 -27.454 -50.694 1.00 56.47 183 LEU A N 1
ATOM 1395 C CA . LEU A 1 183 ? -18.350 -27.788 -50.529 1.00 56.47 183 LEU A CA 1
ATOM 1396 C C . LEU A 1 183 ? -17.448 -26.638 -50.985 1.00 56.47 183 LEU A C 1
ATOM 1398 O O . LEU A 1 183 ? -16.507 -26.311 -50.272 1.00 56.47 183 LEU A O 1
ATOM 1402 N N . LEU A 1 184 ? -17.766 -25.986 -52.112 1.00 57.97 184 LEU A N 1
ATOM 1403 C CA . LEU A 1 184 ? -17.056 -24.800 -52.595 1.00 57.97 184 LEU A CA 1
ATOM 1404 C C . LEU A 1 184 ? -17.219 -23.624 -51.638 1.00 57.97 184 LEU A C 1
ATOM 1406 O O . LEU A 1 184 ? -16.210 -23.035 -51.279 1.00 57.97 184 LEU A O 1
ATOM 1410 N N . LEU A 1 185 ? -18.439 -23.347 -51.157 1.00 56.97 185 LEU A N 1
ATOM 1411 C CA . LEU A 1 185 ? -18.692 -22.301 -50.163 1.00 56.97 185 LEU A CA 1
ATOM 1412 C C . LEU A 1 185 ? -17.956 -22.579 -48.855 1.00 56.97 185 LEU A C 1
ATOM 1414 O O . LEU A 1 185 ? -17.373 -21.655 -48.301 1.00 56.97 185 LEU A O 1
ATOM 1418 N N . THR A 1 186 ? -17.902 -23.833 -48.390 1.00 55.16 186 THR A N 1
ATOM 1419 C CA . THR A 1 186 ? -17.080 -24.209 -47.233 1.00 55.16 186 THR A CA 1
ATOM 1420 C C . THR A 1 186 ? -15.594 -24.167 -47.526 1.00 55.16 186 THR A C 1
ATOM 1422 O O . THR A 1 186 ? -14.849 -23.833 -46.622 1.00 55.16 186 THR A O 1
ATOM 1425 N N . LEU A 1 187 ? -15.139 -24.464 -48.744 1.00 61.28 187 LEU A N 1
ATOM 1426 C CA . LEU A 1 187 ? -13.727 -24.366 -49.099 1.00 61.28 187 LEU A CA 1
ATOM 1427 C C . LEU A 1 187 ? -13.303 -22.898 -49.136 1.00 61.28 187 LEU A C 1
ATOM 1429 O O . LEU A 1 187 ? -12.267 -22.573 -48.577 1.00 61.28 187 LEU A O 1
ATOM 1433 N N . THR A 1 188 ? -14.129 -22.003 -49.689 1.00 61.75 188 THR A N 1
ATOM 1434 C CA . THR A 1 188 ? -13.922 -20.551 -49.610 1.00 61.75 188 THR A CA 1
ATOM 1435 C C . THR A 1 188 ? -14.072 -20.030 -48.191 1.00 61.75 188 THR A C 1
ATOM 1437 O O . THR A 1 188 ? -13.269 -19.205 -47.793 1.00 61.75 188 THR A O 1
ATOM 1440 N N . LEU A 1 189 ? -15.015 -20.527 -47.384 1.00 56.94 189 LEU A N 1
ATOM 1441 C CA . LEU A 1 189 ? -15.146 -20.121 -45.982 1.00 56.94 189 LEU A CA 1
ATOM 1442 C C . LEU A 1 189 ? -13.947 -20.609 -45.164 1.00 56.94 189 LEU A C 1
ATOM 1444 O O . LEU A 1 189 ? -13.458 -19.866 -44.332 1.00 56.94 189 LEU A O 1
ATOM 1448 N N . VAL A 1 190 ? -13.439 -21.819 -45.423 1.00 56.38 190 VAL A N 1
ATOM 1449 C CA . VAL A 1 190 ? -12.222 -22.366 -44.812 1.00 56.38 190 VAL A CA 1
ATOM 1450 C C . VAL A 1 190 ? -10.996 -21.611 -45.303 1.00 56.38 190 VAL A C 1
ATOM 1452 O O . VAL A 1 190 ? -10.159 -21.318 -44.476 1.00 56.38 190 VAL A O 1
ATOM 1455 N N . LEU A 1 191 ? -10.891 -21.229 -46.579 1.00 56.94 191 LEU A N 1
ATOM 1456 C CA . LEU A 1 191 ? -9.800 -20.392 -47.102 1.00 56.94 191 LEU A CA 1
ATOM 1457 C C . LEU A 1 191 ? -9.846 -18.964 -46.547 1.00 56.94 191 LEU A C 1
ATOM 1459 O O . LEU A 1 191 ? -8.800 -18.429 -46.200 1.00 56.94 191 LEU A O 1
ATOM 1463 N N . VAL A 1 192 ? -11.036 -18.383 -46.383 1.00 55.41 192 VAL A N 1
ATOM 1464 C CA . VAL A 1 192 ? -11.245 -17.075 -45.745 1.00 55.41 192 VAL A CA 1
ATOM 1465 C C . VAL A 1 192 ? -10.951 -17.162 -44.246 1.00 55.41 192 VAL A C 1
ATOM 1467 O O . VAL A 1 192 ? -10.212 -16.334 -43.733 1.00 55.41 192 VAL A O 1
ATOM 1470 N N . LEU A 1 193 ? -11.411 -18.202 -43.539 1.00 50.53 193 LEU A N 1
ATOM 1471 C CA . LEU A 1 193 ? -11.036 -18.469 -42.142 1.00 50.53 193 LEU A CA 1
ATOM 1472 C C . LEU A 1 193 ? -9.545 -18.793 -42.003 1.00 50.53 193 LEU A C 1
ATOM 1474 O O . LEU A 1 193 ? -8.952 -18.438 -40.993 1.00 50.53 193 LEU A O 1
ATOM 1478 N N . TRP A 1 194 ? -8.924 -19.430 -42.998 1.00 46.53 194 TRP A N 1
ATOM 1479 C CA . TRP A 1 194 ? -7.503 -19.774 -42.990 1.00 46.53 194 TRP A CA 1
ATOM 1480 C C . TRP A 1 194 ? -6.633 -18.535 -43.247 1.00 46.53 194 TRP A C 1
ATOM 1482 O O . TRP A 1 194 ? -5.637 -18.337 -42.550 1.00 46.53 194 TRP A O 1
ATOM 1492 N N . GLN A 1 195 ? -7.062 -17.631 -44.136 1.00 42.75 195 GLN A N 1
ATOM 1493 C CA . GLN A 1 195 ? -6.477 -16.296 -44.290 1.00 42.75 195 GLN A CA 1
ATOM 1494 C C . GLN A 1 195 ? -6.686 -15.434 -43.037 1.00 42.75 195 GLN A C 1
ATOM 1496 O O . GLN A 1 195 ? -5.730 -14.820 -42.580 1.00 42.75 195 GLN A O 1
ATOM 1501 N N . VAL A 1 196 ? -7.854 -15.488 -42.389 1.00 44.69 196 VAL A N 1
ATOM 1502 C CA . VAL A 1 196 ? -8.111 -14.845 -41.081 1.00 44.69 196 VAL A CA 1
ATOM 1503 C C . VAL A 1 196 ? -7.330 -15.514 -39.930 1.00 44.69 196 VAL A C 1
ATOM 1505 O O . VAL A 1 196 ? -7.134 -14.914 -38.882 1.00 44.69 196 VAL A O 1
ATOM 1508 N N . THR A 1 197 ? -6.818 -16.741 -40.085 1.00 42.00 197 THR A N 1
ATOM 1509 C CA . THR A 1 197 ? -5.895 -17.339 -39.094 1.00 42.00 197 THR A CA 1
ATOM 1510 C C . THR A 1 197 ? -4.419 -17.008 -39.324 1.00 42.00 197 THR A C 1
ATOM 1512 O O . THR A 1 197 ? -3.630 -17.172 -38.393 1.00 42.00 197 THR A O 1
ATOM 1515 N N . LEU A 1 198 ? -4.035 -16.542 -40.519 1.00 39.28 198 LEU A N 1
ATOM 1516 C CA . LEU A 1 198 ? -2.692 -16.009 -40.797 1.00 39.28 198 LEU A CA 1
ATOM 1517 C C . LEU A 1 198 ? -2.629 -14.499 -40.533 1.00 39.28 198 LEU A C 1
ATOM 1519 O O . LEU A 1 198 ? -1.672 -14.025 -39.925 1.00 39.28 198 LEU A O 1
ATOM 1523 N N . SER A 1 199 ? -3.689 -13.771 -40.875 1.00 33.47 199 SER A N 1
ATOM 1524 C CA . SER A 1 199 ? -3.954 -12.418 -40.398 1.00 33.47 199 SER A CA 1
ATOM 1525 C C . SER A 1 199 ? -4.579 -12.513 -39.015 1.00 33.47 199 SER A C 1
ATOM 1527 O O . SER A 1 199 ? -5.798 -12.483 -38.898 1.00 33.47 199 SER A O 1
ATOM 1529 N N . ARG A 1 200 ? -3.764 -12.683 -37.963 1.00 30.44 200 ARG A N 1
ATOM 1530 C CA . ARG A 1 200 ? -4.245 -12.513 -36.584 1.00 30.44 200 ARG A CA 1
ATOM 1531 C C . ARG A 1 200 ? -5.076 -11.223 -36.548 1.00 30.44 200 ARG A C 1
ATOM 1533 O O . ARG A 1 200 ? -4.479 -10.167 -36.741 1.00 30.44 200 ARG A O 1
ATOM 1540 N N . PRO A 1 201 ? -6.391 -11.262 -36.263 1.00 29.28 201 PRO A N 1
ATOM 1541 C CA . PRO A 1 201 ? -6.958 -10.115 -35.601 1.00 29.28 201 PRO A CA 1
ATOM 1542 C C . PRO A 1 201 ? -6.148 -10.029 -34.315 1.00 29.28 201 PRO A C 1
ATOM 1544 O O . PRO A 1 201 ? -6.085 -10.997 -33.543 1.00 29.28 201 PRO A O 1
ATOM 1547 N N . GLU A 1 202 ? -5.450 -8.917 -34.125 1.00 28.33 202 GLU A N 1
ATOM 1548 C CA . GLU A 1 202 ? -5.215 -8.447 -32.778 1.00 28.33 202 GLU A CA 1
ATOM 1549 C C . GLU A 1 202 ? -6.563 -8.592 -32.081 1.00 28.33 202 GLU A C 1
ATOM 1551 O O . GLU A 1 202 ? -7.542 -7.916 -32.401 1.00 28.33 202 GLU A O 1
ATOM 1556 N N . VAL A 1 203 ? -6.653 -9.568 -31.180 1.00 25.05 203 VAL A N 1
ATOM 1557 C CA . VAL A 1 203 ? -7.583 -9.438 -30.079 1.00 25.05 203 VAL A CA 1
ATOM 1558 C C . VAL A 1 203 ? -7.053 -8.196 -29.390 1.00 25.05 203 VAL A C 1
ATOM 1560 O O . VAL A 1 203 ? -6.146 -8.290 -28.571 1.00 25.05 203 VAL A O 1
ATOM 1563 N N . VAL A 1 204 ? -7.550 -7.028 -29.808 1.00 24.88 204 VAL A N 1
ATOM 1564 C CA . VAL A 1 204 ? -7.661 -5.885 -28.923 1.00 24.88 204 VAL A CA 1
ATOM 1565 C C . VAL A 1 204 ? -8.337 -6.517 -27.719 1.00 24.88 204 VAL A C 1
ATOM 1567 O O . VAL A 1 204 ? -9.461 -7.013 -27.890 1.00 24.88 204 VAL A O 1
ATOM 1570 N N . PRO A 1 205 ? -7.645 -6.684 -26.575 1.00 27.34 205 PRO A N 1
ATOM 1571 C CA . PRO A 1 205 ? -8.341 -7.121 -25.386 1.00 27.34 205 PRO A CA 1
ATOM 1572 C C . PRO A 1 205 ? -9.530 -6.176 -25.300 1.00 27.34 205 PRO A C 1
ATOM 1574 O O . PRO A 1 205 ? -9.344 -4.955 -25.325 1.00 27.34 205 PRO A O 1
ATOM 1577 N N . ALA A 1 206 ? -10.748 -6.732 -25.359 1.00 26.42 206 ALA A N 1
ATOM 1578 C CA . ALA A 1 206 ? -11.918 -5.986 -24.934 1.00 26.42 206 ALA A CA 1
ATOM 1579 C C . ALA A 1 206 ? -11.462 -5.337 -23.644 1.00 26.42 206 ALA A C 1
ATOM 1581 O O . ALA A 1 206 ? -10.940 -6.074 -22.813 1.00 26.42 206 ALA A O 1
ATOM 1582 N N . THR A 1 207 ? -11.481 -4.004 -23.591 1.00 28.62 207 THR A N 1
ATOM 1583 C CA . THR A 1 207 ? -10.944 -3.220 -22.487 1.00 28.62 207 THR A CA 1
ATOM 1584 C C . THR A 1 207 ? -11.491 -3.870 -21.234 1.00 28.62 207 THR A C 1
ATOM 1586 O O . THR A 1 207 ? -12.683 -3.737 -20.947 1.00 28.62 207 THR A O 1
ATOM 1589 N N . ASP A 1 208 ? -10.672 -4.714 -20.603 1.00 27.33 208 ASP A N 1
ATOM 1590 C CA . ASP A 1 208 ? -11.096 -5.466 -19.446 1.00 27.33 208 ASP A CA 1
ATOM 1591 C C . ASP A 1 208 ? -11.302 -4.341 -18.453 1.00 27.33 208 ASP A C 1
ATOM 1593 O O . ASP A 1 208 ? -10.350 -3.643 -18.093 1.00 27.33 208 ASP A O 1
ATOM 1597 N N . LEU A 1 209 ? -12.568 -4.074 -18.113 1.00 31.56 209 LEU A N 1
ATOM 1598 C CA . LEU A 1 209 ? -12.879 -3.241 -16.962 1.00 31.56 209 LEU A CA 1
ATOM 1599 C C . LEU A 1 209 ? -11.941 -3.746 -15.866 1.00 31.56 209 LEU A C 1
ATOM 1601 O O . LEU A 1 209 ? -11.944 -4.963 -15.643 1.00 31.56 209 LEU A O 1
ATOM 1605 N N . PRO A 1 210 ? -11.073 -2.883 -15.304 1.00 36.84 210 PRO A N 1
ATOM 1606 C CA . PRO A 1 210 ? -9.939 -3.325 -14.510 1.00 36.84 210 PRO A CA 1
ATOM 1607 C C . PRO A 1 210 ? -10.443 -4.348 -13.504 1.00 36.84 210 PRO A C 1
ATOM 1609 O O . PRO A 1 210 ? -11.337 -4.046 -12.714 1.00 36.84 210 PRO A O 1
ATOM 1612 N N . ALA A 1 211 ? -9.963 -5.591 -13.629 1.00 42.97 211 ALA A N 1
ATOM 1613 C CA . ALA A 1 211 ? -10.465 -6.689 -12.822 1.00 42.97 211 ALA A CA 1
ATOM 1614 C C . ALA A 1 211 ? -10.367 -6.264 -11.355 1.00 42.97 211 ALA A C 1
ATOM 1616 O O . ALA A 1 211 ? -9.271 -5.953 -10.878 1.00 42.97 211 ALA A O 1
ATOM 1617 N N . VAL A 1 212 ? -11.514 -6.194 -10.672 1.00 53.84 212 VAL A N 1
ATOM 1618 C CA . VAL A 1 212 ? -11.577 -5.799 -9.264 1.00 53.84 212 VAL A CA 1
ATOM 1619 C C . VAL A 1 212 ? -10.636 -6.721 -8.505 1.00 53.84 212 VAL A C 1
ATOM 1621 O O . VAL A 1 212 ? -10.880 -7.927 -8.415 1.00 53.84 212 VAL A O 1
ATOM 1624 N N . ARG A 1 213 ? -9.530 -6.169 -8.000 1.00 65.12 213 ARG A N 1
ATOM 1625 C CA . ARG A 1 213 ? -8.551 -6.962 -7.261 1.00 65.12 213 ARG A CA 1
ATOM 1626 C C . ARG A 1 213 ? -9.222 -7.439 -5.980 1.00 65.12 213 ARG A C 1
ATOM 1628 O O . ARG A 1 213 ? -9.669 -6.633 -5.164 1.00 65.12 213 ARG A O 1
ATOM 1635 N N . SER A 1 214 ? -9.324 -8.754 -5.837 1.00 66.19 214 SER A N 1
ATOM 1636 C CA . SER A 1 214 ? -9.858 -9.418 -4.653 1.00 66.19 214 SER A CA 1
ATOM 1637 C C . SER A 1 214 ? -8.714 -9.962 -3.812 1.00 66.19 214 SER A C 1
ATOM 1639 O O . SER A 1 214 ? -7.835 -10.640 -4.341 1.00 66.19 214 SER A O 1
ATOM 1641 N N . GLY A 1 215 ? -8.755 -9.718 -2.512 1.00 71.44 215 GLY A N 1
ATOM 1642 C CA . GLY A 1 215 ? -7.714 -10.150 -1.588 1.00 71.44 215 GLY A CA 1
ATOM 1643 C C . GLY A 1 215 ? -7.809 -9.386 -0.274 1.00 71.44 215 GLY A C 1
ATOM 1644 O O . GLY A 1 215 ? -8.597 -8.446 -0.179 1.00 71.44 215 GLY A O 1
ATOM 1645 N N . PRO A 1 216 ? -7.052 -9.782 0.756 1.00 87.44 216 PRO A N 1
ATOM 1646 C CA . PRO A 1 216 ? -6.927 -8.971 1.952 1.00 87.44 216 PRO A CA 1
ATOM 1647 C C . PRO A 1 216 ? -6.064 -7.741 1.637 1.00 87.44 216 PRO A C 1
ATOM 1649 O O . PRO A 1 216 ? -4.855 -7.848 1.432 1.00 87.44 216 PRO A O 1
ATOM 1652 N N . PHE A 1 217 ? -6.684 -6.566 1.604 1.00 89.00 217 PHE A N 1
ATOM 1653 C CA . PHE A 1 217 ? -5.990 -5.286 1.504 1.00 89.00 217 PHE A CA 1
ATOM 1654 C C . PHE A 1 217 ? -6.000 -4.599 2.856 1.00 89.00 217 PHE A C 1
ATOM 1656 O O . PHE A 1 217 ? -7.031 -4.538 3.520 1.00 89.00 217 PHE A O 1
ATOM 1663 N N . LEU A 1 218 ? -4.871 -4.028 3.243 1.00 90.94 218 LEU A N 1
ATOM 1664 C CA . LEU A 1 218 ? -4.806 -3.119 4.369 1.00 90.94 218 LEU A CA 1
ATOM 1665 C C . LEU A 1 218 ? -5.019 -1.696 3.856 1.00 90.94 218 LEU A C 1
ATOM 1667 O O . LEU A 1 218 ? -4.200 -1.173 3.101 1.00 90.94 218 LEU A O 1
ATOM 1671 N N . TRP A 1 219 ? -6.121 -1.074 4.255 1.00 89.25 219 TRP A N 1
ATOM 1672 C CA . TRP A 1 219 ? -6.355 0.347 4.031 1.00 89.25 219 TRP A CA 1
ATOM 1673 C C . TRP A 1 219 ? -5.801 1.141 5.205 1.00 89.25 219 TRP A C 1
ATOM 1675 O O . TRP A 1 219 ? -6.105 0.827 6.356 1.00 89.25 219 TRP A O 1
ATOM 1685 N N . LEU A 1 220 ? -4.996 2.160 4.910 1.00 87.94 220 LEU A N 1
ATOM 1686 C CA . LEU A 1 220 ? -4.366 3.036 5.890 1.00 87.94 220 LEU A CA 1
ATOM 1687 C C . LEU A 1 220 ? -4.714 4.493 5.567 1.00 87.94 220 LEU A C 1
ATOM 1689 O O . LEU A 1 220 ? -4.262 5.047 4.564 1.00 87.94 220 LEU A O 1
ATOM 1693 N N . GLY A 1 221 ? -5.506 5.131 6.424 1.00 83.00 221 GLY A N 1
ATOM 1694 C CA . GLY A 1 221 ? -5.784 6.565 6.354 1.00 83.00 221 GLY A CA 1
ATOM 1695 C C . GLY A 1 221 ? -4.678 7.403 6.996 1.00 83.00 221 GLY A C 1
ATOM 1696 O O . GLY A 1 221 ? -3.882 6.898 7.780 1.00 83.00 221 GLY A O 1
ATOM 1697 N N . SER A 1 222 ? -4.632 8.697 6.703 1.00 78.00 222 SER A N 1
ATOM 1698 C CA . SER A 1 222 ? -3.834 9.660 7.475 1.00 78.00 222 SER A CA 1
ATOM 1699 C C . SER A 1 222 ? -4.713 10.791 8.011 1.00 78.00 222 SER A C 1
ATOM 1701 O O . SER A 1 222 ? -5.915 10.855 7.729 1.00 78.00 222 SER A O 1
ATOM 1703 N N . ALA A 1 223 ? -4.129 11.692 8.806 1.00 65.44 223 ALA A N 1
ATOM 1704 C CA . ALA A 1 223 ? -4.859 12.837 9.354 1.00 65.44 223 ALA A CA 1
ATOM 1705 C C . ALA A 1 223 ? -5.335 13.842 8.280 1.00 65.44 223 ALA A C 1
ATOM 1707 O O . ALA A 1 223 ? -6.306 14.555 8.517 1.00 65.44 223 ALA A O 1
ATOM 1708 N N . GLY A 1 224 ? -4.669 13.898 7.118 1.00 66.44 224 GLY A N 1
ATOM 1709 C CA . GLY A 1 224 ? -5.012 14.743 5.959 1.00 66.44 224 GLY A CA 1
ATOM 1710 C C . GLY A 1 224 ? -5.617 13.918 4.813 1.00 66.44 224 GLY A C 1
ATOM 1711 O O . GLY A 1 224 ? -5.560 12.703 4.921 1.00 66.44 224 GLY A O 1
ATOM 1712 N N . PRO A 1 225 ? -6.224 14.510 3.747 1.00 68.62 225 PRO A N 1
ATOM 1713 C CA . PRO A 1 225 ? -7.236 13.962 2.783 1.00 68.62 225 PRO A CA 1
ATOM 1714 C C . PRO A 1 225 ? -6.901 12.704 1.964 1.00 68.62 225 PRO A C 1
ATOM 1716 O O . PRO A 1 225 ? -7.566 12.401 0.976 1.00 68.62 225 PRO A O 1
ATOM 1719 N N . TYR A 1 226 ? -5.910 11.944 2.402 1.00 76.25 226 TYR A N 1
ATOM 1720 C CA . TYR A 1 226 ? -5.293 10.855 1.687 1.00 76.25 226 TYR A CA 1
ATOM 1721 C C . TYR A 1 226 ? -5.417 9.542 2.455 1.00 76.25 226 TYR A C 1
ATOM 1723 O O . TYR A 1 226 ? -5.650 9.485 3.665 1.00 76.25 226 TYR A O 1
ATOM 1731 N N . SER A 1 227 ? -5.229 8.470 1.707 1.00 81.94 227 SER A N 1
ATOM 1732 C CA . SER A 1 227 ? -5.069 7.121 2.221 1.00 81.94 227 SER A CA 1
ATOM 1733 C C . SER A 1 227 ? -4.110 6.370 1.311 1.00 81.94 227 SER A C 1
ATOM 1735 O O . SER A 1 227 ? -3.804 6.818 0.205 1.00 81.94 227 SER A O 1
ATOM 1737 N N . VAL A 1 228 ? -3.637 5.230 1.780 1.00 87.62 228 VAL A N 1
ATOM 1738 C CA . VAL A 1 228 ? -2.855 4.281 0.995 1.00 87.62 228 VAL A CA 1
ATOM 1739 C C . VAL A 1 228 ? -3.411 2.883 1.217 1.00 87.62 228 VAL A C 1
ATOM 1741 O O . VAL A 1 228 ? -4.106 2.615 2.200 1.00 87.62 228 VAL A O 1
ATOM 1744 N N . LEU A 1 229 ? -3.119 1.995 0.278 1.00 89.81 229 LEU A N 1
ATOM 1745 C CA . LEU A 1 229 ? -3.547 0.607 0.313 1.00 89.81 229 LEU A CA 1
ATOM 1746 C C . LEU A 1 229 ? -2.326 -0.293 0.216 1.00 89.81 229 LEU A C 1
ATOM 1748 O O . LEU A 1 229 ? -1.402 -0.008 -0.543 1.00 89.81 229 LEU A O 1
ATOM 1752 N N . PHE A 1 230 ? -2.348 -1.399 0.941 1.00 92.94 230 PHE A N 1
ATOM 1753 C CA . PHE A 1 230 ? -1.338 -2.437 0.833 1.00 92.94 230 PHE A CA 1
ATOM 1754 C C . PHE A 1 230 ? -2.003 -3.779 0.540 1.00 92.94 230 PHE A C 1
ATOM 1756 O O . PHE A 1 230 ? -2.863 -4.231 1.293 1.00 92.94 230 PHE A O 1
ATOM 1763 N N . ASP A 1 231 ? -1.623 -4.408 -0.567 1.00 91.62 231 ASP A N 1
ATOM 1764 C CA . ASP A 1 231 ? -2.016 -5.773 -0.901 1.00 91.62 231 ASP A CA 1
ATOM 1765 C C . ASP A 1 231 ? -1.152 -6.746 -0.095 1.00 91.62 231 ASP A C 1
ATOM 1767 O O . ASP A 1 231 ? 0.042 -6.901 -0.366 1.00 91.62 231 ASP A O 1
ATOM 1771 N N . LEU A 1 232 ? -1.751 -7.393 0.909 1.00 89.75 232 LEU A N 1
ATOM 1772 C CA . LEU A 1 232 ? -1.036 -8.313 1.796 1.00 89.75 232 LEU A CA 1
ATOM 1773 C C . LEU A 1 232 ? -0.576 -9.580 1.064 1.00 89.75 232 LEU A C 1
ATOM 1775 O O . LEU A 1 232 ? 0.446 -10.155 1.434 1.00 89.75 232 LEU A O 1
ATOM 1779 N N . ALA A 1 233 ? -1.299 -10.013 0.027 1.00 86.44 233 ALA A N 1
ATOM 1780 C CA . ALA A 1 233 ? -0.974 -11.228 -0.713 1.00 86.44 233 ALA A CA 1
ATOM 1781 C C . ALA A 1 233 ? 0.163 -10.986 -1.710 1.00 86.44 233 ALA A C 1
ATOM 1783 O O . ALA A 1 233 ? 1.110 -11.768 -1.779 1.00 86.44 233 ALA A O 1
ATOM 1784 N N . ALA A 1 234 ? 0.083 -9.892 -2.468 1.00 86.19 234 ALA A N 1
ATOM 1785 C CA . ALA A 1 234 ? 1.096 -9.546 -3.460 1.00 86.19 234 ALA A CA 1
ATOM 1786 C C . ALA A 1 234 ? 2.290 -8.770 -2.868 1.00 86.19 234 ALA A C 1
ATOM 1788 O O . ALA A 1 234 ? 3.301 -8.603 -3.551 1.00 86.19 234 ALA A O 1
ATOM 1789 N N . ARG A 1 235 ? 2.188 -8.316 -1.609 1.00 90.38 235 ARG A N 1
ATOM 1790 C CA . ARG A 1 235 ? 3.168 -7.464 -0.913 1.00 90.38 235 ARG A CA 1
ATOM 1791 C C . ARG A 1 235 ? 3.477 -6.194 -1.698 1.00 90.38 235 ARG A C 1
ATOM 1793 O O . ARG A 1 235 ? 4.635 -5.857 -1.946 1.00 90.38 235 ARG A O 1
ATOM 1800 N N . THR A 1 236 ? 2.429 -5.497 -2.124 1.00 91.19 236 THR A N 1
ATOM 1801 C CA . THR A 1 236 ? 2.574 -4.267 -2.907 1.00 91.19 236 THR A CA 1
ATOM 1802 C C . THR A 1 236 ? 1.766 -3.145 -2.297 1.00 91.19 236 THR A C 1
ATOM 1804 O O . THR A 1 236 ? 0.588 -3.301 -1.976 1.00 91.19 236 THR A O 1
ATOM 1807 N N . TRP A 1 237 ? 2.379 -1.972 -2.212 1.00 92.19 237 TRP A N 1
ATOM 1808 C CA . TRP A 1 237 ? 1.633 -0.739 -2.054 1.00 92.19 237 TRP A CA 1
ATOM 1809 C C . TRP A 1 237 ? 0.832 -0.456 -3.320 1.00 92.19 237 TRP A C 1
ATOM 1811 O O . TRP A 1 237 ? 1.268 -0.747 -4.437 1.00 92.19 237 TRP A O 1
ATOM 1821 N N . LEU A 1 238 ? -0.349 0.111 -3.123 1.00 86.38 238 LEU A N 1
ATOM 1822 C CA . LEU A 1 238 ? -1.245 0.571 -4.165 1.00 86.38 238 LEU A CA 1
ATOM 1823 C C . LEU A 1 238 ? -1.608 2.031 -3.863 1.00 86.38 238 LEU A C 1
ATOM 1825 O O . LEU A 1 238 ? -1.907 2.363 -2.708 1.00 86.38 238 LEU A O 1
ATOM 1829 N N . PRO A 1 239 ? -1.601 2.912 -4.874 1.00 77.94 239 PRO A N 1
ATOM 1830 C CA . PRO A 1 239 ? -2.107 4.262 -4.698 1.00 77.94 239 PRO A CA 1
ATOM 1831 C C . PRO A 1 239 ? -3.608 4.195 -4.396 1.00 77.94 239 PRO A C 1
ATOM 1833 O O . PRO A 1 239 ? -4.353 3.474 -5.063 1.00 77.94 239 PRO A O 1
ATOM 1836 N N . SER A 1 240 ? -4.062 4.942 -3.391 1.00 70.38 240 SER A N 1
ATOM 1837 C CA . SER A 1 240 ? -5.494 5.066 -3.116 1.00 70.38 240 SER A CA 1
ATOM 1838 C C . SER A 1 240 ? -6.108 6.154 -3.989 1.00 70.38 240 SER A C 1
ATOM 1840 O O . SER A 1 240 ? -5.570 7.257 -4.085 1.00 70.38 240 SER A O 1
ATOM 1842 N N . GLY A 1 241 ? -7.254 5.855 -4.603 1.00 61.25 241 GLY A N 1
ATOM 1843 C CA . GLY A 1 241 ? -8.030 6.825 -5.381 1.00 61.25 241 GLY A CA 1
ATOM 1844 C C . GLY A 1 241 ? -8.908 7.741 -4.528 1.00 61.25 241 GLY A C 1
ATOM 1845 O O . GLY A 1 241 ? -9.525 8.671 -5.043 1.00 61.25 241 GLY A O 1
ATOM 1846 N N . THR A 1 242 ? -8.998 7.468 -3.225 1.00 62.84 242 THR A N 1
ATOM 1847 C CA . THR A 1 242 ? -9.885 8.173 -2.302 1.00 62.84 242 THR A CA 1
ATOM 1848 C C . THR A 1 242 ? -9.327 9.561 -1.989 1.00 62.84 242 THR A C 1
ATOM 1850 O O . THR A 1 242 ? -8.537 9.727 -1.057 1.00 62.84 242 THR A O 1
ATOM 1853 N N . ARG A 1 243 ? -9.745 10.576 -2.752 1.00 64.50 243 ARG A N 1
ATOM 1854 C CA . ARG A 1 243 ? -9.570 11.983 -2.373 1.00 64.50 243 ARG A CA 1
ATOM 1855 C C . ARG A 1 243 ? -10.704 12.373 -1.434 1.00 64.50 243 ARG A C 1
ATOM 1857 O O . ARG A 1 243 ? -11.847 12.519 -1.854 1.00 64.50 243 ARG A O 1
ATOM 1864 N N . LEU A 1 244 ? -10.385 12.507 -0.152 1.00 65.88 244 LEU A N 1
ATOM 1865 C CA . LEU A 1 244 ? -11.318 13.045 0.834 1.00 65.88 244 LEU A CA 1
ATOM 1866 C C . LEU A 1 244 ? -11.349 14.582 0.710 1.00 65.88 244 LEU A C 1
ATOM 1868 O O . LEU A 1 244 ? -10.385 15.161 0.200 1.00 65.88 244 LEU A O 1
ATOM 1872 N N . PRO A 1 245 ? -12.425 15.264 1.145 1.00 61.06 245 PRO A N 1
ATOM 1873 C CA . PRO A 1 245 ? -12.495 16.723 1.100 1.00 61.06 245 PRO A CA 1
ATOM 1874 C C . PRO A 1 245 ? -11.248 17.360 1.728 1.00 61.06 245 PRO A C 1
ATOM 1876 O O . PRO A 1 245 ? -10.793 16.911 2.780 1.00 61.06 245 PRO A O 1
ATOM 1879 N N . ALA A 1 246 ? -10.684 18.385 1.077 1.00 55.88 246 ALA A N 1
ATOM 1880 C CA . ALA A 1 246 ? -9.377 18.950 1.433 1.00 55.88 246 ALA A CA 1
ATOM 1881 C C . ALA A 1 246 ? -9.301 19.437 2.889 1.00 55.88 246 ALA A C 1
ATOM 1883 O O . ALA A 1 246 ? -8.263 19.294 3.531 1.00 55.88 246 ALA A O 1
ATOM 1884 N N . ASP A 1 247 ? -10.424 19.933 3.407 1.00 53.38 247 ASP A N 1
ATOM 1885 C CA . ASP A 1 247 ? -10.524 20.449 4.765 1.00 53.38 247 ASP A CA 1
ATOM 1886 C C . ASP A 1 247 ? -10.874 19.365 5.789 1.00 53.38 247 ASP A C 1
ATOM 1888 O O . ASP A 1 247 ? -10.809 19.642 6.981 1.00 53.38 247 ASP A O 1
ATOM 1892 N N . ALA A 1 248 ? -11.229 18.140 5.373 1.00 51.03 248 ALA A N 1
ATOM 1893 C CA . ALA A 1 248 ? -11.696 17.098 6.280 1.00 51.03 248 ALA A CA 1
ATOM 1894 C C 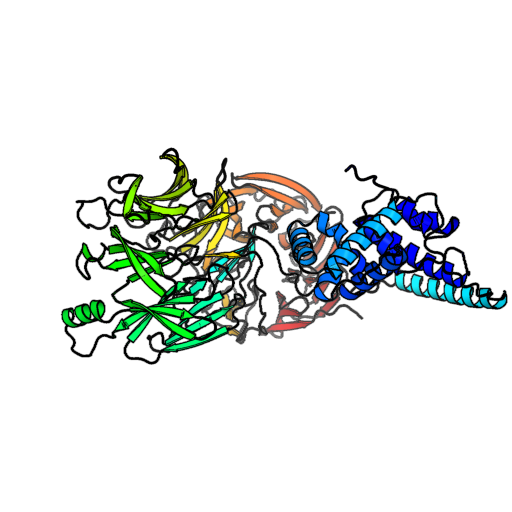. ALA A 1 248 ? -10.695 16.881 7.425 1.00 51.03 248 ALA A C 1
ATOM 1896 O O . ALA A 1 248 ? -9.601 16.346 7.210 1.00 51.03 248 ALA A O 1
ATOM 1897 N N . GLY A 1 249 ? -11.081 17.312 8.630 1.00 50.56 249 GLY A N 1
ATOM 1898 C CA . GLY A 1 249 ? -10.255 17.282 9.826 1.00 50.56 249 GLY A CA 1
ATOM 1899 C C . GLY A 1 249 ? -9.864 15.855 10.203 1.00 50.56 249 GLY A C 1
ATOM 1900 O O . GLY A 1 249 ? -10.326 14.881 9.607 1.00 50.56 249 GLY A O 1
ATOM 1901 N N . ALA A 1 250 ? -9.036 15.729 11.239 1.00 53.25 250 ALA A N 1
ATOM 1902 C CA . ALA A 1 250 ? -8.437 14.481 11.726 1.00 53.25 250 ALA A CA 1
ATOM 1903 C C . ALA A 1 250 ? -9.426 13.355 12.139 1.00 53.25 250 ALA A C 1
ATOM 1905 O O . ALA A 1 250 ? -9.014 12.367 12.732 1.00 53.25 250 ALA A O 1
ATOM 1906 N N . PHE A 1 251 ? -10.724 13.473 11.852 1.00 59.91 251 PHE A N 1
ATOM 1907 C CA . PHE A 1 251 ? -11.769 12.522 12.220 1.00 59.91 251 PHE A CA 1
ATOM 1908 C C . PHE A 1 251 ? -12.304 11.828 10.975 1.00 59.91 251 PHE A C 1
ATOM 1910 O O . PHE A 1 251 ? -13.330 12.218 10.414 1.00 59.91 251 PHE A O 1
ATOM 1917 N N . ARG A 1 252 ? -11.584 10.794 10.545 1.00 68.62 252 ARG A N 1
ATOM 1918 C CA . ARG A 1 252 ? -12.072 9.839 9.549 1.00 68.62 252 ARG A CA 1
ATOM 1919 C C . ARG A 1 252 ? -12.207 8.511 10.230 1.00 68.62 252 ARG A C 1
ATOM 1921 O O . ARG A 1 252 ? -11.212 8.039 10.750 1.00 68.62 252 ARG A O 1
ATOM 1928 N N . LEU A 1 253 ? -13.379 7.898 10.237 1.00 72.44 253 LEU A N 1
ATOM 1929 C CA . LEU A 1 253 ? -13.481 6.516 10.699 1.00 72.44 253 LEU A CA 1
ATOM 1930 C C . LEU A 1 253 ? -14.207 5.693 9.659 1.00 72.44 253 LEU A C 1
ATOM 1932 O O . LEU A 1 253 ? -15.240 6.108 9.127 1.00 72.44 253 LEU A O 1
ATOM 1936 N N . LEU A 1 254 ? -13.645 4.524 9.392 1.00 78.44 254 LEU A N 1
ATOM 1937 C CA . LEU A 1 254 ? -14.272 3.531 8.551 1.00 78.44 254 LEU A CA 1
ATOM 1938 C C . LEU A 1 254 ? -15.368 2.816 9.347 1.00 78.44 254 LEU A C 1
ATOM 1940 O O . LEU A 1 254 ? -15.189 2.537 10.535 1.00 78.44 254 LEU A O 1
ATOM 1944 N N . SER A 1 255 ? -16.497 2.539 8.702 1.00 83.75 255 SER A N 1
ATOM 1945 C CA . SER A 1 255 ? -17.562 1.731 9.283 1.00 83.75 255 SER A CA 1
ATOM 1946 C C . SER A 1 255 ? -17.054 0.316 9.601 1.00 83.75 255 SER A C 1
ATOM 1948 O O . SER A 1 255 ? -16.123 -0.162 8.944 1.00 83.75 255 SER A O 1
ATOM 1950 N N . PRO A 1 256 ? -17.664 -0.407 10.560 1.00 80.06 256 PRO A N 1
ATOM 1951 C CA . PRO A 1 256 ? -17.206 -1.741 10.963 1.00 80.06 256 PRO A CA 1
ATOM 1952 C C . PRO A 1 256 ? -17.134 -2.761 9.815 1.00 80.06 256 PRO A C 1
ATOM 1954 O O . PRO A 1 256 ? -16.302 -3.660 9.831 1.00 80.06 256 PRO A O 1
ATOM 1957 N N . ASN A 1 257 ? -17.978 -2.607 8.789 1.00 78.56 257 ASN A N 1
ATOM 1958 C CA . ASN A 1 257 ? -17.993 -3.447 7.583 1.00 78.56 257 ASN A CA 1
ATOM 1959 C C . ASN A 1 257 ? -17.013 -2.991 6.479 1.00 78.56 257 ASN A C 1
ATOM 1961 O O . ASN A 1 257 ? -16.987 -3.570 5.389 1.00 78.56 257 ASN A O 1
ATOM 1965 N N . GLY A 1 258 ? -16.255 -1.924 6.722 1.00 76.44 258 GLY A N 1
ATOM 1966 C CA . GLY A 1 258 ? -15.250 -1.405 5.806 1.00 76.44 258 GLY A CA 1
ATOM 1967 C C . GLY A 1 258 ? -15.787 -0.694 4.564 1.00 76.44 258 GLY A C 1
ATOM 1968 O O . GLY A 1 258 ? -15.021 -0.475 3.636 1.00 76.44 258 GLY A O 1
ATOM 1969 N N . GLN A 1 259 ? -17.083 -0.375 4.492 1.00 79.88 259 GLN A N 1
ATOM 1970 C CA . GLN A 1 259 ? -17.700 0.148 3.263 1.00 79.88 259 GLN A CA 1
ATOM 1971 C C . GLN A 1 259 ? -17.806 1.674 3.223 1.00 79.88 259 GLN A C 1
ATOM 1973 O O . GLN A 1 259 ? -17.773 2.261 2.139 1.00 79.88 259 GLN A O 1
ATOM 1978 N N . LEU A 1 260 ? -17.954 2.311 4.386 1.00 84.88 260 LEU A N 1
ATOM 1979 C CA . LEU A 1 260 ? -18.263 3.730 4.507 1.00 84.88 260 LEU A CA 1
ATOM 1980 C C . LEU A 1 260 ? -17.188 4.462 5.299 1.00 84.88 260 LEU A C 1
ATOM 1982 O O . LEU A 1 260 ? -16.666 3.949 6.283 1.00 84.88 260 LEU A O 1
ATOM 1986 N N . ILE A 1 261 ? -16.902 5.692 4.898 1.00 82.88 261 ILE A N 1
ATOM 1987 C CA . ILE A 1 261 ? -16.033 6.629 5.598 1.00 82.88 261 ILE A CA 1
ATOM 1988 C C . ILE A 1 261 ? -16.917 7.744 6.147 1.00 82.88 261 ILE A C 1
ATOM 1990 O O . ILE A 1 261 ? -17.629 8.398 5.390 1.00 82.88 261 ILE A O 1
ATOM 1994 N N . ALA A 1 262 ? -16.844 7.992 7.450 1.00 82.25 262 ALA A N 1
ATOM 1995 C CA . ALA A 1 262 ? -17.358 9.219 8.049 1.00 82.25 262 ALA A CA 1
ATOM 1996 C C . ALA A 1 262 ? -16.216 10.232 8.131 1.00 82.25 262 ALA A C 1
ATOM 1998 O O . ALA A 1 262 ? -15.197 9.922 8.744 1.00 82.25 262 ALA A O 1
ATOM 1999 N N . ALA A 1 263 ? -16.374 11.410 7.529 1.00 78.69 263 ALA A N 1
ATOM 2000 C CA . ALA A 1 263 ? -15.377 12.475 7.499 1.00 78.69 263 ALA A CA 1
ATOM 2001 C C . ALA A 1 263 ? -15.982 13.808 7.961 1.00 78.69 263 ALA A C 1
ATOM 2003 O O . ALA A 1 263 ? -17.046 14.222 7.508 1.00 78.69 263 ALA A O 1
ATOM 2004 N N . TRP A 1 264 ? -15.296 14.494 8.871 1.00 73.00 264 TRP A N 1
ATOM 2005 C CA . TRP A 1 264 ? -15.709 15.815 9.353 1.00 73.00 264 TRP A CA 1
ATOM 2006 C C . TRP A 1 264 ? -15.075 16.928 8.528 1.00 73.00 264 TRP A C 1
ATOM 2008 O O . TRP A 1 264 ? -13.859 17.086 8.586 1.00 73.00 264 TRP A O 1
ATOM 2018 N N . THR A 1 265 ? -15.879 17.741 7.844 1.00 67.25 265 THR A N 1
ATOM 2019 C CA . THR A 1 265 ? -15.393 18.851 7.010 1.00 67.25 265 THR A CA 1
ATOM 2020 C C . THR A 1 265 ? -15.641 20.204 7.709 1.00 67.25 265 THR A C 1
ATOM 2022 O O . THR A 1 265 ? -16.793 20.562 7.986 1.00 67.25 265 THR A O 1
ATOM 2025 N N . PRO A 1 266 ? -14.580 20.967 8.043 1.00 60.44 266 PRO A N 1
ATOM 2026 C CA . PRO A 1 266 ? -14.673 22.339 8.510 1.00 60.44 266 PRO A CA 1
ATOM 2027 C C . PRO A 1 266 ? -15.383 23.233 7.502 1.00 60.44 266 PRO A C 1
ATOM 2029 O O . PRO A 1 266 ? -15.182 23.098 6.300 1.00 60.44 266 PRO A O 1
ATOM 2032 N N . ASP A 1 267 ? -16.180 24.175 8.003 1.00 49.78 267 ASP A N 1
ATOM 2033 C CA . ASP A 1 267 ? -16.532 25.369 7.239 1.00 49.78 267 ASP A CA 1
ATOM 2034 C C . ASP A 1 267 ? -15.516 26.454 7.640 1.00 49.78 267 ASP A C 1
ATOM 2036 O O . ASP A 1 267 ? -15.365 26.729 8.841 1.00 49.78 267 ASP A O 1
ATOM 2040 N N . PRO A 1 268 ? -14.734 27.028 6.711 1.00 47.22 268 PRO A N 1
ATOM 2041 C CA . PRO A 1 268 ? -13.834 28.120 7.054 1.00 47.22 268 PRO A CA 1
ATOM 2042 C C . PRO A 1 268 ? -14.626 29.276 7.708 1.00 47.22 268 PRO A C 1
ATOM 2044 O O . PRO A 1 268 ? -15.621 29.714 7.134 1.00 47.22 268 PRO A O 1
ATOM 2047 N N . PRO A 1 269 ? -14.219 29.817 8.877 1.00 47.19 269 PRO A N 1
ATOM 2048 C CA . PRO A 1 269 ? -12.995 29.554 9.617 1.00 47.19 269 PRO A CA 1
ATOM 2049 C C . PRO A 1 269 ? -13.261 28.714 10.886 1.00 47.19 269 PRO A C 1
ATOM 2051 O O . PRO A 1 269 ? -13.808 29.199 11.869 1.00 47.19 269 PRO A O 1
ATOM 2054 N N . ARG A 1 270 ? -12.733 27.486 10.914 1.00 52.25 270 ARG A N 1
ATOM 2055 C CA . ARG A 1 270 ? -12.393 26.695 12.122 1.00 52.25 270 ARG A CA 1
ATOM 2056 C C . ARG A 1 270 ? -13.504 26.010 12.925 1.00 52.25 270 ARG A C 1
ATOM 2058 O O . ARG A 1 270 ? -13.151 25.233 13.810 1.00 52.25 270 ARG A O 1
ATOM 2065 N N . GLU A 1 271 ? -14.785 26.186 12.623 1.00 56.19 271 GLU A N 1
ATOM 2066 C CA . GLU A 1 271 ? -15.825 25.351 13.241 1.00 56.19 271 GLU A CA 1
ATOM 2067 C C . GLU A 1 271 ? -16.269 24.261 12.277 1.00 56.19 271 GLU A C 1
ATOM 2069 O O . GLU A 1 271 ? -16.689 24.562 11.154 1.00 56.19 271 GLU A O 1
ATOM 2074 N N . PRO A 1 272 ? -16.195 22.984 12.674 1.00 56.69 272 PRO A N 1
ATOM 2075 C CA . PRO A 1 272 ? -16.664 21.961 11.792 1.00 56.69 272 PRO A CA 1
ATOM 2076 C C . PRO A 1 272 ? -18.176 21.811 11.853 1.00 56.69 272 PRO A C 1
ATOM 2078 O O . PRO A 1 272 ? -18.776 21.593 12.903 1.00 56.69 272 PRO A O 1
ATOM 2081 N N . ARG A 1 273 ? -18.779 22.018 10.683 1.00 68.38 273 ARG A N 1
ATOM 2082 C CA . ARG A 1 273 ? -20.228 22.122 10.492 1.00 68.38 273 ARG A CA 1
ATOM 2083 C C . ARG A 1 273 ? -20.778 21.020 9.612 1.00 68.38 273 ARG A C 1
ATOM 2085 O O . ARG A 1 273 ? -21.987 20.822 9.621 1.00 68.38 273 ARG A O 1
ATOM 2092 N N . TRP A 1 274 ? -19.918 20.318 8.876 1.00 76.31 274 TRP A N 1
ATOM 2093 C CA . TRP A 1 274 ? -20.327 19.270 7.959 1.00 76.31 274 TRP A CA 1
ATOM 2094 C C . TRP A 1 274 ? -19.818 17.908 8.411 1.00 76.31 274 TRP A C 1
ATOM 2096 O O . TRP A 1 274 ? -18.628 17.737 8.682 1.00 76.31 274 TRP A O 1
ATOM 2106 N N . LEU A 1 275 ? -20.720 16.934 8.439 1.00 79.88 275 LEU A N 1
ATOM 2107 C CA . LEU A 1 275 ? -20.360 15.526 8.454 1.00 79.88 275 LEU A CA 1
ATOM 2108 C C . LEU A 1 275 ? -20.691 14.928 7.089 1.00 79.88 275 LEU A C 1
ATOM 2110 O O . LEU A 1 275 ? -21.856 14.881 6.689 1.00 79.88 275 LEU A O 1
ATOM 2114 N N . ASP A 1 276 ? -19.650 14.480 6.400 1.00 82.75 276 ASP A N 1
ATOM 2115 C CA . ASP A 1 276 ? -19.724 13.776 5.131 1.00 82.75 276 ASP A CA 1
ATOM 2116 C C . ASP A 1 276 ? -19.649 12.267 5.373 1.00 82.75 276 ASP A C 1
ATOM 2118 O O . ASP A 1 276 ? -18.751 11.778 6.062 1.00 82.75 276 ASP A O 1
ATOM 2122 N N . ILE A 1 277 ? -20.579 11.523 4.780 1.00 86.31 277 ILE A N 1
ATOM 2123 C CA . ILE A 1 277 ? -20.504 10.068 4.674 1.00 86.31 277 ILE A CA 1
ATOM 2124 C C . ILE A 1 277 ? -20.180 9.718 3.233 1.00 86.31 277 ILE A C 1
ATOM 2126 O O . ILE A 1 277 ? -20.900 10.101 2.310 1.00 86.31 277 ILE A O 1
ATOM 2130 N N . LEU A 1 278 ? -19.092 8.984 3.054 1.00 83.38 278 LEU A N 1
ATOM 2131 C CA . LEU A 1 278 ? -18.490 8.690 1.765 1.00 83.38 278 LEU A CA 1
ATOM 2132 C C . LEU A 1 278 ? -18.358 7.179 1.587 1.00 83.38 278 LEU A C 1
ATOM 2134 O O . LEU A 1 278 ? -18.162 6.442 2.549 1.00 83.38 278 LEU A O 1
ATOM 2138 N N . GLN A 1 279 ? -18.402 6.713 0.349 1.00 81.06 279 GLN A N 1
ATOM 2139 C CA . GLN A 1 279 ? -17.896 5.392 -0.010 1.00 81.06 279 GLN A CA 1
ATOM 2140 C C . GLN A 1 279 ? -16.361 5.408 -0.071 1.00 81.06 279 GLN A C 1
ATOM 2142 O O . GLN A 1 279 ? -15.737 6.463 -0.201 1.00 81.06 279 GLN A O 1
ATOM 2147 N N . LEU A 1 280 ? -15.734 4.227 -0.048 1.00 75.19 280 LEU A N 1
ATOM 2148 C CA . LEU A 1 280 ? -14.276 4.088 -0.174 1.00 75.19 280 LEU A CA 1
ATOM 2149 C C . LEU A 1 280 ? -13.687 4.700 -1.456 1.00 75.19 280 LEU A C 1
ATOM 2151 O O . LEU A 1 280 ? -12.520 5.064 -1.463 1.00 75.19 280 LEU A O 1
ATOM 2155 N N . ASN A 1 281 ? -14.453 4.836 -2.538 1.00 71.38 281 ASN A N 1
ATOM 2156 C CA . ASN A 1 281 ? -14.010 5.504 -3.771 1.00 71.38 281 ASN A CA 1
ATOM 2157 C C . ASN A 1 281 ? -14.100 7.048 -3.696 1.00 71.38 281 ASN A C 1
ATOM 2159 O O . ASN A 1 281 ? -13.813 7.725 -4.679 1.00 71.38 281 ASN A O 1
ATOM 2163 N N . GLY A 1 282 ? -14.516 7.605 -2.552 1.00 73.19 282 GLY A N 1
ATOM 2164 C CA . GLY A 1 282 ? -14.707 9.040 -2.330 1.00 73.19 282 GLY A CA 1
ATOM 2165 C C . GLY A 1 282 ? -16.090 9.576 -2.720 1.00 73.19 282 GLY A C 1
ATOM 2166 O O . GLY A 1 282 ? -16.350 10.759 -2.520 1.00 73.19 282 GLY A O 1
ATOM 2167 N N . ALA A 1 283 ? -16.997 8.747 -3.250 1.00 78.31 283 ALA A N 1
ATOM 2168 C CA . ALA A 1 283 ? -18.346 9.187 -3.602 1.00 78.31 283 ALA A CA 1
ATOM 2169 C C . ALA A 1 283 ? -19.162 9.544 -2.349 1.00 78.31 283 ALA A C 1
ATOM 2171 O O . ALA A 1 283 ? -19.229 8.758 -1.404 1.00 78.31 283 ALA A O 1
ATOM 2172 N N . HIS A 1 284 ? -19.816 10.708 -2.352 1.00 81.44 284 HIS A N 1
ATOM 2173 C CA . HIS A 1 284 ? -20.687 11.128 -1.253 1.00 81.44 284 HIS A CA 1
ATOM 2174 C C . HIS A 1 284 ? -21.994 10.328 -1.233 1.00 81.44 284 HIS A C 1
ATOM 2176 O O . HIS A 1 284 ? -22.675 10.209 -2.250 1.00 81.44 284 HIS A O 1
ATOM 2182 N N . LEU A 1 285 ? -22.361 9.835 -0.051 1.00 84.19 285 LEU A N 1
ATOM 2183 C CA . LEU A 1 285 ? -23.666 9.237 0.242 1.00 84.19 285 LEU A CA 1
ATOM 2184 C C . LEU A 1 285 ? -24.580 10.209 0.975 1.00 84.19 285 LEU A C 1
ATOM 2186 O O . LEU A 1 285 ? -25.745 10.354 0.618 1.00 84.19 285 LEU A O 1
ATOM 2190 N N . ALA A 1 286 ? -24.047 10.875 1.995 1.00 83.69 286 ALA A N 1
ATOM 2191 C CA . ALA A 1 286 ? -24.780 11.844 2.788 1.00 83.69 286 ALA A CA 1
ATOM 2192 C C . ALA A 1 286 ? -23.858 12.990 3.191 1.00 83.69 286 ALA A C 1
ATOM 2194 O O . ALA A 1 286 ? -22.646 12.822 3.332 1.00 83.69 286 ALA A O 1
ATOM 2195 N N . ARG A 1 287 ? -24.455 14.163 3.375 1.00 85.50 287 ARG A N 1
ATOM 2196 C CA . ARG A 1 287 ? -23.779 15.345 3.890 1.00 85.50 287 ARG A CA 1
ATOM 2197 C C . ARG A 1 287 ? -24.751 16.093 4.784 1.00 85.50 287 ARG A C 1
ATOM 2199 O O . ARG A 1 287 ? -25.770 16.588 4.303 1.00 85.50 287 ARG A O 1
ATOM 2206 N N . TRP A 1 288 ? -24.437 16.181 6.070 1.00 80.19 288 TRP A N 1
ATOM 2207 C CA . TRP A 1 288 ? -25.265 16.900 7.036 1.00 80.19 288 TRP A CA 1
ATOM 2208 C C . TRP A 1 288 ? -24.577 18.161 7.497 1.00 80.19 288 TRP A C 1
ATOM 2210 O O . TRP A 1 288 ? -23.378 18.149 7.768 1.00 80.19 288 TRP A O 1
ATOM 2220 N N . ARG A 1 289 ? -25.361 19.230 7.609 1.00 78.88 289 ARG A N 1
ATOM 2221 C CA . ARG A 1 289 ? -24.943 20.486 8.214 1.00 78.88 289 ARG A CA 1
ATOM 2222 C C . ARG A 1 289 ? -25.519 20.583 9.617 1.00 78.88 289 ARG A C 1
ATOM 2224 O O . ARG A 1 289 ? -26.722 20.399 9.786 1.00 78.88 289 ARG A O 1
ATOM 2231 N N . TRP A 1 290 ? -24.695 20.924 10.597 1.00 75.44 290 TRP A N 1
ATOM 2232 C CA . TRP A 1 290 ? -25.167 21.264 11.935 1.00 75.44 290 TRP A CA 1
ATOM 2233 C C . TRP A 1 290 ? -25.030 22.759 12.172 1.00 75.44 290 TRP A C 1
ATOM 2235 O O . TRP A 1 290 ? -23.946 23.269 12.446 1.00 75.44 290 TRP A O 1
ATOM 2245 N N . ASP A 1 291 ? -26.157 23.453 12.058 1.00 66.81 291 ASP A N 1
ATOM 2246 C CA . ASP A 1 291 ? -26.284 24.860 12.412 1.00 66.81 291 ASP A CA 1
ATOM 2247 C C . ASP A 1 291 ? -26.864 24.951 13.831 1.00 66.81 291 ASP A C 1
ATOM 2249 O O . ASP A 1 291 ? -28.035 24.646 14.051 1.00 66.81 291 ASP A O 1
ATOM 2253 N N . GLY A 1 292 ? -26.051 25.328 14.822 1.00 65.69 292 GLY A N 1
ATOM 2254 C CA . GLY A 1 292 ? -26.525 25.447 16.203 1.00 65.69 292 GLY A CA 1
ATOM 2255 C C . GLY A 1 292 ? -25.494 26.010 17.189 1.00 65.69 292 GLY A C 1
ATOM 2256 O O . GLY A 1 292 ? -24.308 26.067 16.873 1.00 65.69 292 GLY A O 1
ATOM 2257 N N . PRO A 1 293 ? -25.921 26.405 18.407 1.00 69.62 293 PRO A N 1
ATOM 2258 C CA . PRO A 1 293 ? -25.058 26.923 19.479 1.00 69.62 293 PRO A CA 1
ATOM 2259 C C . PRO A 1 293 ? -24.301 25.813 20.234 1.00 69.62 293 PRO A C 1
ATOM 2261 O O . PRO A 1 293 ? -23.856 26.001 21.369 1.00 69.62 293 PRO A O 1
ATOM 2264 N N . THR A 1 294 ? -24.179 24.629 19.644 1.00 77.56 294 THR A N 1
ATOM 2265 C CA . THR A 1 294 ? -23.529 23.459 20.235 1.00 77.56 294 THR A CA 1
ATOM 2266 C C . THR A 1 294 ? -22.377 23.009 19.356 1.00 77.56 294 THR A C 1
ATOM 2268 O O . THR A 1 294 ? -22.490 22.968 18.134 1.00 77.56 294 THR A O 1
ATOM 2271 N N . THR A 1 295 ? -21.284 22.599 19.982 1.00 79.12 295 THR A N 1
ATOM 2272 C CA . THR A 1 295 ? -20.187 21.917 19.305 1.00 79.12 295 THR A CA 1
ATOM 2273 C C . THR A 1 295 ? -20.508 20.434 19.213 1.00 79.12 295 THR A C 1
ATOM 2275 O O . THR A 1 295 ? -20.759 19.777 20.220 1.00 79.12 295 THR A O 1
ATOM 2278 N N . ARG A 1 296 ? -20.512 19.889 17.999 1.00 81.81 296 ARG A N 1
ATOM 2279 C CA . ARG A 1 296 ? -20.666 18.449 17.778 1.00 81.81 296 ARG A CA 1
ATOM 2280 C C . ARG A 1 296 ? -19.304 17.825 17.473 1.00 81.81 296 ARG A C 1
ATOM 2282 O O . ARG A 1 296 ? -18.388 18.514 17.032 1.00 81.81 296 ARG A O 1
ATOM 2289 N N . ARG A 1 297 ? -19.130 16.537 17.764 1.00 79.12 297 ARG A N 1
ATOM 2290 C CA . ARG A 1 297 ? -17.923 15.767 17.434 1.00 79.12 297 ARG A CA 1
ATOM 2291 C C . ARG A 1 297 ? -18.271 14.300 17.264 1.00 79.12 297 ARG A C 1
ATOM 2293 O O . ARG A 1 297 ? -18.750 13.666 18.197 1.00 79.12 297 ARG A O 1
ATOM 2300 N N . PHE A 1 298 ? -17.989 13.742 16.098 1.00 81.38 298 PHE A N 1
ATOM 2301 C CA . PHE A 1 298 ? -18.115 12.305 15.877 1.00 81.38 298 PHE A CA 1
ATOM 2302 C C . PHE A 1 298 ? -17.082 11.518 16.702 1.00 81.38 298 PHE A C 1
ATOM 2304 O O . PHE A 1 298 ? -15.929 11.939 16.827 1.00 81.38 298 PHE A O 1
ATOM 2311 N N . LEU A 1 299 ? -17.512 10.398 17.289 1.00 81.81 299 LEU A N 1
ATOM 2312 C CA . LEU A 1 299 ? -16.699 9.571 18.189 1.00 81.81 299 LEU A CA 1
ATOM 2313 C C . LEU A 1 299 ? -16.374 8.190 17.605 1.00 81.81 299 LEU A C 1
ATOM 2315 O O . LEU A 1 299 ? -15.214 7.770 17.649 1.00 81.81 299 LEU A O 1
ATOM 2319 N N . ALA A 1 300 ? -17.389 7.489 17.088 1.00 85.69 300 ALA A N 1
ATOM 2320 C CA . ALA A 1 300 ? -17.286 6.119 16.587 1.00 85.69 300 ALA A CA 1
ATOM 2321 C C . ALA A 1 300 ? -18.519 5.718 15.760 1.00 85.69 300 ALA A C 1
ATOM 2323 O O . ALA A 1 300 ? -19.557 6.373 15.813 1.00 85.69 300 ALA A O 1
ATOM 2324 N N . TRP A 1 301 ? -18.416 4.606 15.039 1.00 89.38 301 TRP A N 1
ATOM 2325 C CA . TRP A 1 301 ? -19.560 3.898 14.467 1.00 89.38 301 TRP A CA 1
ATOM 2326 C C . TRP A 1 301 ? -20.142 2.945 15.506 1.00 89.38 301 TRP A C 1
ATOM 2328 O O . TRP A 1 301 ? -19.399 2.116 16.023 1.00 89.38 301 TRP A O 1
ATOM 2338 N N . LEU A 1 302 ? -21.435 3.062 15.810 1.00 90.50 302 LEU A N 1
ATOM 2339 C CA . LEU A 1 302 ? -22.127 2.120 16.697 1.00 90.50 302 LEU A CA 1
ATOM 2340 C C . LEU A 1 302 ? -22.394 0.791 15.985 1.00 90.50 302 LEU A C 1
ATOM 2342 O O . LEU A 1 302 ? -22.255 -0.271 16.577 1.00 90.50 302 LEU A O 1
ATOM 2346 N N . ASP A 1 303 ? -22.750 0.873 14.708 1.00 88.50 303 ASP A N 1
ATOM 2347 C CA . ASP A 1 303 ? -22.952 -0.254 13.805 1.00 88.50 303 ASP A CA 1
ATOM 2348 C C . ASP A 1 303 ? -22.609 0.190 12.366 1.00 88.50 303 ASP A C 1
ATOM 2350 O O . ASP A 1 303 ? -22.011 1.248 12.162 1.00 88.50 303 ASP A O 1
ATOM 2354 N N . ALA A 1 304 ? -22.917 -0.623 11.352 1.00 87.31 304 ALA A N 1
ATOM 2355 C CA . ALA A 1 304 ? -22.585 -0.318 9.956 1.00 87.31 304 ALA A CA 1
ATOM 2356 C C . ALA A 1 304 ? -23.300 0.925 9.389 1.00 87.31 304 ALA A C 1
ATOM 2358 O O . ALA A 1 304 ? -22.835 1.481 8.393 1.00 87.31 304 ALA A O 1
ATOM 2359 N N . GLU A 1 305 ? -24.410 1.343 9.999 1.00 89.75 305 GLU A N 1
ATOM 2360 C CA . GLU A 1 305 ? -25.307 2.382 9.480 1.00 89.75 305 GLU A CA 1
ATOM 2361 C C . GLU A 1 305 ? -25.580 3.493 10.503 1.00 89.75 305 GLU A C 1
ATOM 2363 O O . GLU A 1 305 ? -26.220 4.486 10.176 1.00 89.75 305 GLU A O 1
ATOM 2368 N N . THR A 1 306 ? -25.074 3.369 11.730 1.00 90.50 306 THR A N 1
ATOM 2369 C CA . THR A 1 306 ? -25.318 4.318 12.817 1.00 90.50 306 THR A CA 1
ATOM 2370 C C . THR A 1 306 ? -24.009 4.851 13.374 1.00 90.50 306 THR A C 1
ATOM 2372 O O . THR A 1 306 ? -23.103 4.100 13.743 1.00 90.50 306 THR A O 1
ATOM 2375 N N . ILE A 1 307 ? -23.935 6.168 13.520 1.00 90.50 307 ILE A N 1
ATOM 2376 C CA . ILE A 1 307 ? -22.781 6.871 14.080 1.00 90.50 307 ILE A CA 1
ATOM 2377 C C . ILE A 1 307 ? -23.064 7.424 15.477 1.00 90.50 307 ILE A C 1
ATOM 2379 O O . ILE A 1 307 ? -24.199 7.769 15.803 1.00 90.50 307 ILE A O 1
ATOM 2383 N N . LEU A 1 308 ? -22.011 7.559 16.282 1.00 90.44 308 LEU A N 1
ATOM 2384 C CA . LEU A 1 308 ? -22.014 8.219 17.584 1.00 90.44 308 LEU A CA 1
ATOM 2385 C C . LEU A 1 308 ? -21.430 9.622 17.478 1.00 90.44 308 LEU A C 1
ATOM 2387 O O . LEU A 1 308 ? -20.298 9.808 17.020 1.00 90.44 308 LEU A O 1
ATOM 2391 N N . VAL A 1 309 ? -22.180 10.607 17.959 1.00 89.12 309 VAL A N 1
ATOM 2392 C CA . VAL A 1 309 ? -21.788 12.017 17.961 1.00 89.12 309 VAL A CA 1
ATOM 2393 C C . VAL A 1 309 ? -21.938 12.581 19.365 1.00 89.12 309 VAL A C 1
ATOM 2395 O O . VAL A 1 309 ? -23.002 12.512 19.967 1.00 89.12 309 VAL A O 1
ATOM 2398 N N . ARG A 1 310 ? -20.871 13.172 19.893 1.00 88.56 310 ARG A N 1
ATOM 2399 C CA . ARG A 1 310 ? -20.922 14.005 21.090 1.00 88.56 310 ARG A CA 1
ATOM 2400 C C . ARG A 1 310 ? -21.440 15.384 20.724 1.00 88.56 310 ARG A C 1
ATOM 2402 O O . ARG A 1 310 ? -20.900 16.004 19.816 1.00 88.56 310 ARG A O 1
ATOM 2409 N N . GLU A 1 311 ? -22.399 15.890 21.474 1.00 90.00 311 GLU A N 1
ATOM 2410 C CA . GLU A 1 311 ? -22.857 17.274 21.436 1.00 90.00 311 GLU A CA 1
ATOM 2411 C C . GLU A 1 311 ? -22.511 17.945 22.770 1.00 90.00 311 GLU A C 1
ATOM 2413 O O . GLU A 1 311 ? -22.839 17.429 23.834 1.00 90.00 311 GLU A O 1
ATOM 2418 N N . THR A 1 312 ? -21.819 19.079 22.718 1.00 88.62 312 THR A N 1
ATOM 2419 C CA . THR A 1 312 ? -21.386 19.873 23.874 1.00 88.62 312 THR A CA 1
ATOM 2420 C C . THR A 1 312 ? -21.844 21.325 23.693 1.00 88.62 312 THR A C 1
ATOM 2422 O O . THR A 1 312 ? -21.776 21.842 22.575 1.00 88.62 312 THR A O 1
ATOM 2425 N N . PRO A 1 313 ? -22.306 22.035 24.737 1.00 88.19 313 PRO A N 1
ATOM 2426 C CA . PRO A 1 313 ? -22.604 23.464 24.625 1.00 88.19 313 PRO A CA 1
ATOM 2427 C C . PRO A 1 313 ? -21.365 24.257 24.184 1.00 88.19 313 PRO A C 1
ATOM 2429 O O . PRO A 1 313 ? -20.244 23.941 24.581 1.00 88.19 313 PRO A O 1
ATOM 2432 N N . THR A 1 314 ? -21.551 25.297 23.369 1.00 84.19 314 THR A N 1
ATOM 2433 C CA . THR A 1 314 ? -20.496 26.301 23.140 1.00 84.19 314 THR A CA 1
ATOM 2434 C C . THR A 1 314 ? -20.278 27.136 24.402 1.00 84.19 314 THR A C 1
ATOM 2436 O O . THR A 1 314 ? -21.185 27.288 25.228 1.00 84.19 314 THR A O 1
ATOM 2439 N N . ARG A 1 315 ? -19.064 27.668 24.580 1.00 82.25 315 ARG A N 1
ATOM 2440 C CA . ARG A 1 315 ? -18.773 28.598 25.676 1.00 82.25 315 ARG A CA 1
ATOM 2441 C C . ARG A 1 315 ? -19.387 29.960 25.363 1.00 82.25 315 ARG A C 1
ATOM 2443 O O . ARG A 1 315 ? -19.157 30.496 24.280 1.00 82.25 315 ARG A O 1
ATOM 2450 N N . LEU A 1 316 ? -20.143 30.522 26.303 1.00 86.56 316 LEU A N 1
ATOM 2451 C CA . LEU A 1 316 ? -20.752 31.839 26.121 1.00 86.56 316 LEU A CA 1
ATOM 2452 C C . LEU A 1 316 ? -19.719 32.949 26.343 1.00 86.56 316 LEU A C 1
ATOM 2454 O O . LEU A 1 316 ? -18.746 32.795 27.088 1.00 86.56 316 LEU A O 1
ATOM 2458 N N . ALA A 1 317 ? -19.946 34.101 25.709 1.00 83.62 317 ALA A N 1
ATOM 2459 C CA . ALA A 1 317 ? -19.144 35.290 25.964 1.00 83.62 317 ALA A CA 1
ATOM 2460 C C . ALA A 1 317 ? -19.243 35.677 27.451 1.00 83.62 317 ALA A C 1
ATOM 2462 O O . ALA A 1 317 ? -20.341 35.756 27.997 1.00 83.62 317 ALA A O 1
ATOM 2463 N N . PHE A 1 318 ? -18.094 35.925 28.088 1.00 86.69 318 PHE A N 1
ATOM 2464 C CA . PHE A 1 318 ? -17.966 36.303 29.507 1.00 86.69 318 PHE A CA 1
ATOM 2465 C C . PHE A 1 318 ? -18.376 35.236 30.534 1.00 86.69 318 PHE A C 1
ATOM 2467 O O . PHE A 1 318 ? -18.399 35.520 31.729 1.00 86.69 318 PHE A O 1
ATOM 2474 N N . GLU A 1 319 ? -18.636 34.005 30.098 1.00 88.31 319 GLU A N 1
ATOM 2475 C CA . GLU A 1 319 ? -18.896 32.891 31.002 1.00 88.31 319 GLU A CA 1
ATOM 2476 C C . GLU A 1 319 ? -17.637 32.491 31.775 1.00 88.31 319 GLU A C 1
ATOM 2478 O O . GLU A 1 319 ? -16.559 32.255 31.193 1.00 88.31 319 GLU A O 1
ATOM 2483 N N . ARG A 1 320 ? -17.781 32.385 33.102 1.00 87.81 320 ARG A N 1
ATOM 2484 C CA . ARG A 1 320 ? -16.694 31.903 33.947 1.00 87.81 320 ARG A CA 1
ATOM 2485 C C . ARG A 1 320 ? -16.413 30.450 33.624 1.00 87.81 320 ARG A C 1
ATOM 2487 O O . ARG A 1 320 ? -17.296 29.667 33.306 1.00 87.81 320 ARG A O 1
ATOM 2494 N N . GLU A 1 321 ? -15.150 30.087 33.741 1.00 81.50 321 GLU A N 1
ATOM 2495 C CA . GLU A 1 321 ? -14.692 28.751 33.396 1.00 81.50 321 GLU A CA 1
ATOM 2496 C C . GLU A 1 321 ? -15.456 27.652 34.160 1.00 81.50 321 GLU A C 1
ATOM 2498 O O . GLU A 1 321 ? -15.943 26.716 33.538 1.00 81.50 321 GLU A O 1
ATOM 2503 N N . ALA A 1 322 ? -15.680 27.823 35.467 1.00 82.62 322 ALA A N 1
ATOM 2504 C CA . ALA A 1 322 ? -16.469 26.890 36.277 1.00 82.62 322 ALA A CA 1
ATOM 2505 C C . ALA A 1 322 ? -17.935 26.753 35.810 1.00 82.62 322 ALA A C 1
ATOM 2507 O O . ALA A 1 322 ? -18.435 25.637 35.699 1.00 82.62 322 ALA A O 1
ATOM 2508 N N . GLU A 1 323 ? -18.593 27.867 35.471 1.00 86.38 323 GLU A N 1
ATOM 2509 C CA . GLU A 1 323 ? -19.983 27.884 34.979 1.00 86.38 323 GLU A CA 1
ATOM 2510 C C . GLU A 1 323 ? -20.104 27.140 33.640 1.00 86.38 323 GLU A C 1
ATOM 2512 O O . GLU A 1 323 ? -21.035 26.358 33.432 1.00 86.38 323 GLU A O 1
ATOM 2517 N N . TYR A 1 324 ? -19.112 27.312 32.759 1.00 85.81 324 TYR A N 1
ATOM 2518 C CA . TYR A 1 324 ? -19.037 26.573 31.502 1.00 85.81 324 TYR A CA 1
ATOM 2519 C C . TYR A 1 324 ? -18.911 25.064 31.726 1.00 85.81 324 TYR A C 1
ATOM 2521 O O . TYR A 1 324 ? -19.535 24.286 31.005 1.00 85.81 324 TYR A O 1
ATOM 2529 N N . PHE A 1 325 ? -18.141 24.629 32.726 1.00 81.56 325 PHE A N 1
ATOM 2530 C CA . PHE A 1 325 ? -17.962 23.206 33.012 1.00 81.56 325 PHE A CA 1
ATOM 2531 C C . PHE A 1 325 ? -19.174 22.548 33.653 1.00 81.56 325 PHE A C 1
ATOM 2533 O O . PHE A 1 325 ? -19.547 21.456 33.230 1.00 81.56 325 PHE A O 1
ATOM 2540 N N . GLU A 1 326 ? -19.839 23.222 34.590 1.00 84.75 326 GLU A N 1
ATOM 2541 C CA . GLU A 1 326 ? -21.131 22.755 35.105 1.00 84.75 326 GLU A CA 1
ATOM 2542 C C . GLU A 1 326 ? -22.136 22.589 33.959 1.00 84.75 326 GLU A C 1
ATOM 2544 O O . GLU A 1 326 ? -22.873 21.601 33.893 1.00 84.75 326 GLU A O 1
ATOM 2549 N N . ARG A 1 327 ? -22.121 23.520 32.992 1.00 88.69 327 ARG A N 1
ATOM 2550 C CA . ARG A 1 327 ? -22.953 23.400 31.796 1.00 88.69 327 ARG A CA 1
ATOM 2551 C C . ARG A 1 327 ? -22.504 22.267 30.878 1.00 88.69 327 ARG A C 1
ATOM 2553 O O . ARG A 1 327 ? -23.357 21.561 30.350 1.00 88.69 327 ARG A O 1
ATOM 2560 N N . LEU A 1 328 ? -21.202 22.059 30.687 1.00 86.62 328 LEU A N 1
ATOM 2561 C CA . LEU A 1 328 ? -20.685 20.918 29.931 1.00 86.62 328 LEU A CA 1
ATOM 2562 C C . LEU A 1 328 ? -21.154 19.598 30.546 1.00 86.62 328 LEU A C 1
ATOM 2564 O O . LEU A 1 328 ? -21.630 18.739 29.815 1.00 86.62 328 LEU A O 1
ATOM 2568 N N . GLU A 1 329 ? -21.067 19.416 31.857 1.00 83.81 329 GLU A N 1
ATOM 2569 C CA . GLU A 1 329 ? -21.506 18.168 32.488 1.00 83.81 329 GLU A CA 1
ATOM 2570 C C . GLU A 1 329 ? -23.016 17.953 32.370 1.00 83.81 329 GLU A C 1
ATOM 2572 O O . GLU A 1 329 ? -23.450 16.847 32.045 1.00 83.81 329 GLU A O 1
ATOM 2577 N N . ARG A 1 330 ? -23.810 19.008 32.580 1.00 88.00 330 ARG A N 1
ATOM 2578 C CA . ARG A 1 330 ? -25.275 18.929 32.570 1.00 88.00 330 ARG A CA 1
ATOM 2579 C C . ARG A 1 330 ? -25.863 18.802 31.166 1.00 88.00 330 ARG A C 1
ATOM 2581 O O . ARG A 1 330 ? -26.746 17.974 30.946 1.00 88.00 330 ARG A O 1
ATOM 2588 N N . ASP A 1 331 ? -25.393 19.616 30.224 1.00 90.62 331 ASP A N 1
ATOM 2589 C CA . ASP A 1 331 ? -26.064 19.830 28.936 1.00 90.62 331 ASP A CA 1
ATOM 2590 C C . ASP A 1 331 ? -25.440 19.016 27.790 1.00 90.62 331 ASP A C 1
ATOM 2592 O O . ASP A 1 331 ? -26.046 18.923 26.722 1.00 90.62 331 ASP A O 1
ATOM 2596 N N . SER A 1 332 ? -24.277 18.382 27.995 1.00 91.44 332 SER A N 1
ATOM 2597 C CA . SER A 1 332 ? -23.674 17.514 26.972 1.00 91.44 332 SER A CA 1
ATOM 2598 C C . SER A 1 332 ? -24.479 16.246 26.726 1.00 91.44 332 SER A C 1
ATOM 2600 O O . SER A 1 332 ? -25.105 15.688 27.628 1.00 91.44 332 SER A O 1
ATOM 2602 N N . ARG A 1 333 ? -24.427 15.760 25.489 1.00 92.56 333 ARG A N 1
ATOM 2603 C CA . ARG A 1 333 ? -25.161 14.581 25.033 1.00 92.56 333 ARG A CA 1
ATOM 2604 C C . ARG A 1 333 ? -24.281 13.683 24.189 1.00 92.56 333 ARG A C 1
ATOM 2606 O O . ARG A 1 333 ? -23.440 14.150 23.423 1.00 92.56 333 ARG A O 1
ATOM 2613 N N . LEU A 1 334 ? -24.539 12.388 24.277 1.00 92.44 334 LEU A N 1
ATOM 2614 C CA . LEU A 1 334 ? -24.146 11.423 23.265 1.00 92.44 334 LEU A CA 1
ATOM 2615 C C . LEU A 1 334 ? -25.369 11.132 22.400 1.00 92.44 334 LEU A C 1
ATOM 2617 O O . LEU A 1 334 ? -26.411 10.715 22.905 1.00 92.44 334 LEU A O 1
ATOM 2621 N N . LEU A 1 335 ? -25.238 11.360 21.103 1.00 91.88 335 LEU A N 1
ATOM 2622 C CA . LEU A 1 335 ? -26.266 11.164 20.095 1.00 91.88 335 LEU A CA 1
ATOM 2623 C C . LEU A 1 335 ? -25.915 9.956 19.227 1.00 91.88 335 LEU A C 1
ATOM 2625 O O . LEU A 1 335 ? -24.744 9.693 18.948 1.00 91.88 335 LEU A O 1
ATOM 2629 N N . THR A 1 336 ? -26.948 9.268 18.759 1.00 92.00 336 THR A N 1
ATOM 2630 C CA . THR A 1 336 ? -26.885 8.359 17.612 1.00 92.00 336 THR A CA 1
ATOM 2631 C C . THR A 1 336 ? -27.489 9.051 16.404 1.00 92.00 336 THR A C 1
ATOM 2633 O O . THR A 1 336 ? -28.486 9.761 16.547 1.00 92.00 336 THR A O 1
ATOM 2636 N N . ILE A 1 337 ? -26.890 8.864 15.232 1.00 89.94 337 ILE A N 1
ATOM 2637 C CA . ILE A 1 337 ? -27.435 9.363 13.969 1.00 89.94 337 ILE A CA 1
ATOM 2638 C C . ILE A 1 337 ? -27.464 8.205 12.981 1.00 89.94 337 ILE A C 1
ATOM 2640 O O . ILE A 1 337 ? -26.442 7.558 12.751 1.00 89.94 337 ILE A O 1
ATOM 2644 N N . ASP A 1 338 ? -28.639 7.937 12.427 1.00 89.19 338 ASP A N 1
ATOM 2645 C CA . ASP A 1 338 ? -28.817 6.972 11.347 1.00 89.19 338 ASP A CA 1
ATOM 2646 C C . ASP A 1 338 ? -28.314 7.569 10.026 1.00 89.19 338 ASP A C 1
ATOM 2648 O O . ASP A 1 338 ? -28.720 8.664 9.633 1.00 89.19 338 ASP A O 1
ATOM 2652 N N . VAL A 1 339 ? -27.426 6.859 9.334 1.00 87.56 339 VAL A N 1
ATOM 2653 C CA . VAL A 1 339 ? -26.737 7.375 8.147 1.00 87.56 339 VAL A CA 1
ATOM 2654 C C . VAL A 1 339 ? -27.653 7.521 6.937 1.00 87.56 339 VAL A C 1
ATOM 2656 O O . VAL A 1 339 ? -27.447 8.405 6.109 1.00 87.56 339 VAL A O 1
ATOM 2659 N N . SER A 1 340 ? -28.670 6.674 6.817 1.00 84.31 340 SER A N 1
ATOM 2660 C CA . SER A 1 340 ? -29.573 6.702 5.666 1.00 84.31 340 SER A CA 1
ATOM 2661 C C . SER A 1 340 ? -30.609 7.824 5.769 1.00 84.31 340 SER A C 1
ATOM 2663 O O . SER A 1 340 ? -30.932 8.482 4.781 1.00 84.31 340 SER A O 1
ATOM 2665 N N . SER A 1 341 ? -31.112 8.065 6.979 1.00 83.88 341 SER A N 1
ATOM 2666 C CA . SER A 1 341 ? -32.230 8.969 7.249 1.00 83.88 341 SER A CA 1
ATOM 2667 C C . SER A 1 341 ? -31.809 10.293 7.885 1.00 83.88 341 SER A C 1
ATOM 2669 O O . SER A 1 341 ? -32.599 11.234 7.905 1.00 83.88 341 SER A O 1
ATOM 2671 N N . GLY A 1 342 ? -30.593 10.375 8.435 1.00 84.25 342 GLY A N 1
ATOM 2672 C CA . GLY A 1 342 ? -30.135 11.506 9.245 1.00 84.25 342 GLY A CA 1
ATOM 2673 C C . GLY A 1 342 ? -30.868 11.636 10.584 1.00 84.25 342 GLY A C 1
ATOM 2674 O O . GLY A 1 342 ? -30.747 12.664 11.247 1.00 84.25 342 GLY A O 1
ATOM 2675 N N . LYS A 1 343 ? -31.663 10.634 10.986 1.00 88.62 343 LYS A N 1
ATOM 2676 C CA . LYS A 1 343 ? -32.458 10.693 12.214 1.00 88.62 343 LYS A CA 1
ATOM 2677 C C . LYS A 1 343 ? -31.544 10.674 13.435 1.00 88.62 343 LYS A C 1
ATOM 2679 O O . LYS A 1 343 ? -30.808 9.714 13.647 1.00 88.62 343 LYS A O 1
ATOM 2684 N N . GLU A 1 344 ? -31.662 11.705 14.265 1.00 90.00 344 GLU A N 1
ATOM 2685 C CA . GLU A 1 344 ? -30.909 11.841 15.511 1.00 90.00 344 GLU A CA 1
ATOM 2686 C C . GLU A 1 344 ? -31.687 11.246 16.694 1.00 90.00 344 GLU A C 1
ATOM 2688 O O . GLU A 1 344 ? -32.914 11.346 16.779 1.00 90.00 344 GLU A O 1
ATOM 2693 N N . THR A 1 345 ? -30.994 10.603 17.631 1.00 91.69 345 THR A N 1
ATOM 2694 C CA . THR A 1 345 ? -31.581 10.102 18.882 1.00 91.69 345 THR A CA 1
ATOM 2695 C C . THR A 1 345 ? -30.578 10.236 20.020 1.00 91.69 345 THR A C 1
ATOM 2697 O O . THR A 1 345 ? -29.450 9.751 19.917 1.00 91.69 345 THR A O 1
ATOM 2700 N N . THR A 1 346 ? -30.980 10.888 21.113 1.00 92.25 346 THR A N 1
ATOM 2701 C CA . THR A 1 346 ? -30.147 11.013 22.316 1.00 92.25 346 THR A CA 1
ATOM 2702 C C . THR A 1 346 ? -29.987 9.656 22.980 1.00 92.25 346 THR A C 1
ATOM 2704 O O . THR A 1 346 ? -30.964 9.049 23.406 1.00 92.25 346 THR A O 1
ATOM 2707 N N . LEU A 1 347 ? -28.740 9.210 23.071 1.00 91.56 347 LEU A N 1
ATOM 2708 C CA . LEU A 1 347 ? -28.351 7.917 23.612 1.00 91.56 347 LEU A CA 1
ATOM 2709 C C . LEU A 1 347 ? -27.989 8.011 25.103 1.00 91.56 347 LEU A C 1
ATOM 2711 O O . LEU A 1 347 ? -28.338 7.135 25.894 1.00 91.56 347 LEU A O 1
ATOM 2715 N N . PHE A 1 348 ? -27.297 9.085 25.492 1.00 90.94 348 PHE A N 1
ATOM 2716 C CA . PHE A 1 348 ? -26.863 9.335 26.868 1.00 90.94 348 PHE A CA 1
ATOM 2717 C C . PHE A 1 348 ? -26.774 10.844 27.145 1.00 90.94 348 PHE A C 1
ATOM 2719 O O . PHE A 1 348 ? -26.400 11.615 26.260 1.00 90.94 348 PHE A O 1
ATOM 2726 N N . GLN A 1 349 ? -27.108 11.267 28.367 1.00 90.56 349 GLN A N 1
ATOM 2727 C CA . GLN A 1 349 ? -26.995 12.657 28.829 1.00 90.56 349 GLN A CA 1
ATOM 2728 C C . GLN A 1 349 ? -25.820 12.758 29.812 1.00 90.56 349 GLN A C 1
ATOM 2730 O O . GLN A 1 349 ? -25.815 12.086 30.841 1.00 90.56 349 GLN A O 1
ATOM 2735 N N . GLY A 1 350 ? -24.831 13.587 29.483 1.00 87.56 350 GLY A N 1
ATOM 2736 C CA . GLY A 1 350 ? -23.603 13.786 30.250 1.00 87.56 350 GLY A CA 1
ATOM 2737 C C . GLY A 1 350 ? -22.367 13.960 29.361 1.00 87.56 350 GLY A C 1
ATOM 2738 O O . GLY A 1 350 ? -22.369 13.620 28.174 1.00 87.56 350 GLY A O 1
ATOM 2739 N N . LEU A 1 351 ? -21.284 14.490 29.936 1.00 86.44 351 LEU A N 1
ATOM 2740 C CA . LEU A 1 351 ? -20.020 14.685 29.223 1.00 86.44 351 LEU A CA 1
ATOM 2741 C C . LEU A 1 351 ? -19.293 13.350 28.995 1.00 86.44 351 LEU A C 1
ATOM 2743 O O . LEU A 1 351 ? -18.711 12.772 29.912 1.00 86.44 351 LEU A O 1
ATOM 2747 N N . VAL A 1 352 ? -19.286 12.904 27.740 1.00 87.06 352 VAL A N 1
ATOM 2748 C CA . VAL A 1 352 ? -18.500 11.762 27.255 1.00 87.06 352 VAL A CA 1
ATOM 2749 C C . VAL A 1 352 ? -17.335 12.295 26.426 1.00 87.06 352 VAL A C 1
ATOM 2751 O O . VAL A 1 352 ? -17.537 13.030 25.461 1.00 87.06 352 VAL A O 1
ATOM 2754 N N . ILE A 1 353 ? -16.100 11.957 26.794 1.00 81.88 353 ILE A N 1
ATOM 2755 C CA . ILE A 1 353 ? -14.901 12.350 26.041 1.00 81.88 353 ILE A CA 1
ATOM 2756 C C . ILE A 1 353 ? -14.791 11.510 24.771 1.00 81.88 353 ILE A C 1
ATOM 2758 O O . ILE A 1 353 ? -14.500 12.047 23.698 1.00 81.88 353 ILE A O 1
ATOM 2762 N N . ASP A 1 354 ? -15.012 10.206 24.911 1.00 84.31 354 ASP A N 1
ATOM 2763 C CA . ASP A 1 354 ? -14.888 9.221 23.848 1.00 84.31 354 ASP A CA 1
ATOM 2764 C C . ASP A 1 354 ? -15.799 8.017 24.119 1.00 84.31 354 ASP A C 1
ATOM 2766 O O . ASP A 1 354 ? -16.175 7.767 25.263 1.00 84.31 354 ASP A O 1
ATOM 2770 N N . ALA A 1 355 ? -16.147 7.267 23.079 1.00 88.25 355 ALA A N 1
ATOM 2771 C CA . ALA A 1 355 ? -16.988 6.080 23.200 1.00 88.25 355 ALA A CA 1
ATOM 2772 C C . ALA A 1 355 ? -16.451 4.963 22.305 1.00 88.25 355 ALA A C 1
ATOM 2774 O O . ALA A 1 355 ? -16.145 5.202 21.135 1.00 88.25 355 ALA A O 1
ATOM 2775 N N . VAL A 1 356 ? -16.356 3.749 22.849 1.00 90.19 356 VAL A N 1
ATOM 2776 C CA . VAL A 1 356 ? -15.948 2.553 22.101 1.00 90.19 356 VAL A CA 1
ATOM 2777 C C . VAL A 1 356 ? -17.094 1.539 22.105 1.00 90.19 356 VAL A C 1
ATOM 2779 O O . VAL A 1 356 ? -17.381 0.963 23.158 1.00 90.19 356 VAL A O 1
ATOM 2782 N N . PRO A 1 357 ? -17.768 1.332 20.963 1.00 91.81 357 PRO A N 1
ATOM 2783 C CA . PRO A 1 357 ? -18.822 0.329 20.816 1.00 91.81 357 PRO A CA 1
ATOM 2784 C C . PRO A 1 357 ? -18.297 -1.101 20.850 1.00 91.81 357 PRO A C 1
ATOM 2786 O O . PRO A 1 357 ? -17.187 -1.372 20.387 1.00 91.81 357 PRO A O 1
ATOM 2789 N N . ALA A 1 358 ? -19.115 -2.004 21.383 1.00 92.06 358 ALA A N 1
ATOM 2790 C CA . ALA A 1 358 ? -18.901 -3.437 21.271 1.00 92.06 358 ALA A CA 1
ATOM 2791 C C . ALA A 1 358 ? -19.115 -3.908 19.815 1.00 92.06 358 ALA A C 1
ATOM 2793 O O . ALA A 1 358 ? -19.874 -3.266 19.083 1.00 92.06 358 ALA A O 1
ATOM 2794 N N . PRO A 1 359 ? -18.487 -5.016 19.378 1.00 89.06 359 PRO A N 1
ATOM 2795 C CA . PRO A 1 359 ? -18.587 -5.512 18.001 1.00 89.06 359 PRO A CA 1
ATOM 2796 C C . PRO A 1 359 ? -20.015 -5.754 17.491 1.00 89.06 359 PRO A C 1
ATOM 2798 O O . PRO A 1 359 ? -20.273 -5.602 16.300 1.00 89.06 359 PRO A O 1
ATOM 2801 N N . ASP A 1 360 ? -20.942 -6.116 18.378 1.00 88.25 360 ASP A N 1
ATOM 2802 C CA . ASP A 1 360 ? -22.360 -6.334 18.062 1.00 88.25 360 ASP A CA 1
ATOM 2803 C C . ASP A 1 360 ? -23.233 -5.066 18.159 1.00 88.25 360 ASP A C 1
ATOM 2805 O O . ASP A 1 360 ? -24.431 -5.123 17.882 1.00 88.25 360 ASP A O 1
ATOM 2809 N N . GLY A 1 361 ? -22.660 -3.929 18.572 1.00 87.50 361 GLY A N 1
ATOM 2810 C CA . GLY A 1 361 ? -23.368 -2.668 18.811 1.00 87.50 361 GLY A CA 1
ATOM 2811 C C . GLY A 1 361 ? -24.244 -2.640 20.074 1.00 87.50 361 GLY A C 1
ATOM 2812 O O . GLY A 1 361 ? -24.893 -1.627 20.341 1.00 87.50 361 GLY A O 1
ATOM 2813 N N . GLY A 1 362 ? -24.274 -3.719 20.864 1.00 89.19 362 GLY A N 1
ATOM 2814 C CA . GLY A 1 362 ? -25.103 -3.857 22.067 1.00 89.19 362 GLY A CA 1
ATOM 2815 C C . GLY A 1 362 ? -24.477 -3.281 23.342 1.00 89.19 362 GLY A C 1
ATOM 2816 O O . GLY A 1 362 ? -25.181 -3.073 24.332 1.00 89.19 362 GLY A O 1
ATOM 2817 N N . GLY A 1 363 ? -23.173 -2.993 23.328 1.00 90.62 363 GLY A N 1
ATOM 2818 C CA . GLY A 1 363 ? -22.418 -2.444 24.458 1.00 90.62 363 GLY A CA 1
ATOM 2819 C C . GLY A 1 363 ? -21.604 -1.197 24.101 1.00 90.62 363 GLY A C 1
ATOM 2820 O O . GLY A 1 363 ? -21.266 -0.964 22.940 1.00 90.62 363 GLY A O 1
ATOM 2821 N N . LEU A 1 364 ? -21.278 -0.388 25.112 1.00 93.19 364 LEU A N 1
ATOM 2822 C CA . LEU A 1 364 ? -20.463 0.824 25.011 1.00 93.19 364 LEU A CA 1
ATOM 2823 C C . LEU A 1 364 ? -19.507 0.959 26.192 1.00 93.19 364 LEU A C 1
ATOM 2825 O O . LEU A 1 364 ? -19.914 0.847 27.343 1.00 93.19 364 LEU A O 1
ATOM 2829 N N . ALA A 1 365 ? -18.241 1.248 25.902 1.00 92.12 365 ALA A N 1
ATOM 2830 C CA . ALA A 1 365 ? -17.291 1.745 26.885 1.00 92.12 365 ALA A CA 1
ATOM 2831 C C . ALA A 1 365 ? -17.250 3.271 26.752 1.00 92.12 365 ALA A C 1
ATOM 2833 O O . ALA A 1 365 ? -16.716 3.803 25.773 1.00 92.12 365 ALA A O 1
ATOM 2834 N N . LEU A 1 366 ? -17.878 3.967 27.698 1.00 91.25 366 LEU A N 1
ATOM 2835 C CA . LEU A 1 366 ? -17.970 5.422 27.736 1.00 91.25 366 LEU A CA 1
ATOM 2836 C C . LEU A 1 366 ? -16.819 5.982 28.564 1.00 91.25 366 LEU A C 1
ATOM 2838 O O . LEU A 1 366 ? -16.712 5.715 29.756 1.00 91.25 366 LEU A O 1
ATOM 2842 N N . ILE A 1 367 ? -15.970 6.783 27.932 1.00 88.69 367 ILE A N 1
ATOM 2843 C CA . ILE A 1 367 ? -14.813 7.398 28.575 1.00 88.69 367 ILE A CA 1
ATOM 2844 C C . ILE A 1 367 ? -15.207 8.791 29.057 1.00 88.69 367 ILE A C 1
ATOM 2846 O O . ILE A 1 367 ? -15.601 9.645 28.256 1.00 88.69 367 ILE A O 1
ATOM 2850 N N . ARG A 1 368 ? -15.094 9.039 30.361 1.00 86.25 368 ARG A N 1
ATOM 2851 C CA . ARG A 1 368 ? -15.506 10.286 31.014 1.00 86.25 368 ARG A CA 1
ATOM 2852 C C . ARG A 1 368 ? -14.334 10.920 31.756 1.00 86.25 368 ARG A C 1
ATOM 2854 O O . ARG A 1 368 ? -13.436 10.233 32.239 1.00 86.25 368 ARG A O 1
ATOM 2861 N N . ALA A 1 369 ? -14.322 12.248 31.834 1.00 74.62 369 ALA A N 1
ATOM 2862 C CA . ALA A 1 369 ? -13.315 12.960 32.620 1.00 74.62 369 ALA A CA 1
ATOM 2863 C C . ALA A 1 369 ? -13.585 12.713 34.110 1.00 74.62 369 ALA A C 1
ATOM 2865 O O . ALA A 1 369 ? -14.713 12.929 34.544 1.00 74.62 369 ALA A O 1
ATOM 2866 N N . SER A 1 370 ? -12.579 12.291 34.888 1.00 66.69 370 SER A N 1
ATOM 2867 C CA . SER A 1 370 ? -12.746 12.178 36.349 1.00 66.69 370 SER A CA 1
ATOM 2868 C C . SER A 1 370 ? -12.518 13.519 37.056 1.00 66.69 370 SER A C 1
ATOM 2870 O O . SER A 1 370 ? -13.209 13.837 38.019 1.00 66.69 370 SER A O 1
ATOM 2872 N N . THR A 1 371 ? -11.615 14.352 36.529 1.00 62.84 371 THR A N 1
ATOM 2873 C CA . THR A 1 371 ? -11.510 15.783 36.840 1.00 62.84 371 THR A CA 1
ATOM 2874 C C . THR A 1 371 ? -11.206 16.553 35.556 1.00 62.84 371 THR A C 1
ATOM 2876 O O . THR A 1 371 ? -10.539 16.041 34.663 1.00 62.84 371 THR A O 1
ATOM 2879 N N . LEU A 1 372 ? -11.683 17.791 35.435 1.00 60.03 372 LEU A N 1
ATOM 2880 C CA . LEU A 1 372 ? -11.477 18.600 34.223 1.00 60.03 372 LEU A CA 1
ATOM 2881 C C . LEU A 1 372 ? -10.137 19.367 34.230 1.00 60.03 372 LEU A C 1
ATOM 2883 O O . LEU A 1 372 ? -9.683 19.807 33.177 1.00 60.03 372 LEU A O 1
ATOM 2887 N N . PHE A 1 373 ? -9.470 19.467 35.393 1.00 53.50 373 PHE A N 1
ATOM 2888 C CA . PHE A 1 373 ? -8.174 20.142 35.572 1.00 53.50 373 PHE A CA 1
ATOM 2889 C C . PHE A 1 373 ? -7.209 19.420 36.522 1.00 53.50 373 PHE A C 1
ATOM 2891 O O . PHE A 1 373 ? -7.596 18.531 37.284 1.00 53.50 373 PHE A O 1
ATOM 2898 N N . GLY A 1 374 ? -5.943 19.857 36.483 1.00 48.50 374 GLY A N 1
ATOM 2899 C CA . GLY A 1 374 ? -4.852 19.403 37.347 1.00 48.50 374 GLY A CA 1
ATOM 2900 C C . GLY A 1 374 ? -4.187 18.106 36.871 1.00 48.50 374 GLY A C 1
ATOM 2901 O O . GLY A 1 374 ? -4.569 17.558 35.841 1.00 48.50 374 GLY A O 1
ATOM 2902 N N . PRO A 1 375 ? -3.205 17.568 37.616 1.00 41.03 375 PRO A N 1
ATOM 2903 C CA . PRO A 1 375 ? -2.616 16.259 37.313 1.00 41.03 375 PRO A CA 1
ATOM 2904 C C . PRO A 1 375 ? -3.668 15.130 37.248 1.00 41.03 375 PRO A C 1
ATOM 2906 O O . PRO A 1 375 ? -3.486 14.166 36.508 1.00 41.03 375 PRO A O 1
ATOM 2909 N N . GLY A 1 376 ? -4.808 15.292 37.936 1.00 45.06 376 GLY A N 1
ATOM 2910 C CA . GLY A 1 376 ? -5.979 14.414 37.842 1.00 45.06 376 GLY A CA 1
ATOM 2911 C C . GLY A 1 376 ? -6.756 14.486 36.520 1.00 45.06 376 GLY A C 1
ATOM 2912 O O . GLY A 1 376 ? -7.473 13.541 36.225 1.00 45.06 376 GLY A O 1
ATOM 2913 N N . ALA A 1 377 ? -6.576 15.520 35.682 1.00 49.75 377 ALA A N 1
ATOM 2914 C CA . ALA A 1 377 ? -7.252 15.635 34.377 1.00 49.75 377 ALA A CA 1
ATOM 2915 C C . ALA A 1 377 ? -6.828 14.568 33.360 1.00 49.75 377 ALA A C 1
ATOM 2917 O O . ALA A 1 377 ? -7.463 14.378 32.324 1.00 49.75 377 ALA A O 1
ATOM 2918 N N . THR A 1 378 ? -5.738 13.869 33.665 1.00 59.19 378 THR A N 1
ATOM 2919 C CA . THR A 1 378 ? -5.275 12.692 32.927 1.00 59.19 378 THR A CA 1
ATOM 2920 C C . THR A 1 378 ? -5.987 11.422 33.384 1.00 59.19 378 THR A C 1
ATOM 2922 O O . THR A 1 378 ? -6.064 10.462 32.632 1.00 59.19 378 THR A O 1
ATOM 2925 N N . SER A 1 379 ? -6.549 11.421 34.595 1.00 64.00 379 SER A N 1
ATOM 2926 C CA . SER A 1 379 ? -7.376 10.336 35.100 1.00 64.00 379 SER A CA 1
ATOM 2927 C C . SER A 1 379 ? -8.788 10.485 34.538 1.00 64.00 379 SER A C 1
ATOM 2929 O O . SER A 1 379 ? -9.443 11.527 34.628 1.00 64.00 379 SER A O 1
ATOM 2931 N N . GLN A 1 380 ? -9.277 9.405 33.969 1.00 78.94 380 GLN A N 1
ATOM 2932 C CA . GLN A 1 380 ? -10.584 9.268 33.359 1.00 78.94 380 GLN A CA 1
ATOM 2933 C C . GLN A 1 380 ? -11.288 8.075 34.006 1.00 78.94 380 GLN A C 1
ATOM 2935 O O . GLN A 1 380 ? -10.646 7.173 34.562 1.00 78.94 380 GLN A O 1
ATOM 2940 N N . THR A 1 381 ? -12.614 8.086 33.959 1.00 85.69 381 THR A N 1
ATOM 2941 C CA . THR A 1 381 ? -13.427 6.921 34.302 1.00 85.69 381 THR A CA 1
ATOM 2942 C C . THR A 1 381 ? -13.930 6.267 33.027 1.00 85.69 381 THR A C 1
ATOM 2944 O O . THR A 1 381 ? -14.145 6.932 32.009 1.00 85.69 381 THR A O 1
ATOM 2947 N N . ILE A 1 382 ? -14.080 4.949 33.069 1.00 86.62 382 ILE A N 1
ATOM 2948 C CA . ILE A 1 382 ? -14.745 4.190 32.017 1.00 86.62 382 ILE A CA 1
ATOM 2949 C C . ILE A 1 382 ? -16.016 3.600 32.601 1.00 86.62 382 ILE A C 1
ATOM 2951 O O . ILE A 1 382 ? -15.952 2.750 33.489 1.00 86.62 382 ILE A O 1
ATOM 2955 N N . ASP A 1 383 ? -17.149 4.026 32.057 1.00 90.94 383 ASP A N 1
ATOM 2956 C CA . ASP A 1 383 ? -18.446 3.420 32.321 1.00 90.94 383 ASP A CA 1
ATOM 2957 C C . ASP A 1 383 ? -18.700 2.371 31.230 1.00 90.94 383 ASP A C 1
ATOM 2959 O O . ASP A 1 383 ? -18.777 2.699 30.043 1.00 90.94 383 ASP A O 1
ATOM 2963 N N . LEU A 1 384 ? -18.820 1.100 31.612 1.00 90.31 384 LEU A N 1
ATOM 2964 C CA . LEU A 1 384 ? -19.330 0.065 30.718 1.00 90.31 384 LEU A CA 1
ATOM 2965 C C . LEU A 1 384 ? -20.846 0.099 30.762 1.00 90.31 384 LEU A C 1
ATOM 2967 O O . LEU A 1 384 ? -21.445 0.047 31.838 1.00 90.31 384 LEU A O 1
ATOM 2971 N N . ALA A 1 385 ? -21.466 0.173 29.595 1.00 90.38 385 ALA A N 1
ATOM 2972 C CA . ALA A 1 385 ? -22.895 0.349 29.488 1.00 90.38 385 ALA A CA 1
ATOM 2973 C C . ALA A 1 385 ? -23.507 -0.500 28.372 1.00 90.38 385 ALA A C 1
ATOM 2975 O O . ALA A 1 385 ? -22.868 -0.774 27.359 1.00 90.38 385 ALA A O 1
ATOM 2976 N N . LEU A 1 386 ? -24.761 -0.905 28.560 1.00 90.06 386 LEU A N 1
ATOM 2977 C CA . LEU A 1 386 ? -25.551 -1.650 27.581 1.00 90.06 386 LEU A CA 1
ATOM 2978 C C . LEU A 1 386 ? -26.485 -0.713 26.815 1.00 90.06 386 LEU A C 1
ATOM 2980 O O . LEU A 1 386 ? -27.053 0.211 27.401 1.00 90.06 386 LEU A O 1
ATOM 2984 N N . VAL A 1 387 ? -26.666 -0.978 25.522 1.00 87.12 387 VAL A N 1
ATOM 2985 C CA . VAL A 1 387 ? -27.566 -0.246 24.624 1.00 87.12 387 VAL A CA 1
ATOM 2986 C C . VAL A 1 387 ? -28.851 -1.053 24.437 1.00 87.12 387 VAL A C 1
ATOM 2988 O O . VAL A 1 387 ? -28.872 -2.085 23.772 1.00 87.12 387 VAL A O 1
ATOM 2991 N N . GLY A 1 388 ? -29.947 -0.585 25.034 1.00 79.44 388 GLY A N 1
ATOM 2992 C CA . GLY A 1 388 ? -31.262 -1.216 24.908 1.00 79.44 388 GLY A CA 1
ATOM 2993 C C . GLY A 1 388 ? -31.937 -0.964 23.552 1.00 79.44 388 GLY A C 1
ATOM 2994 O O . GLY A 1 388 ? -31.573 -0.048 22.815 1.00 79.44 388 GLY A O 1
ATOM 2995 N N . ALA A 1 389 ? -33.002 -1.722 23.258 1.00 70.94 389 ALA A N 1
ATOM 2996 C CA . ALA A 1 389 ? -33.765 -1.643 22.001 1.00 70.94 389 ALA A CA 1
ATOM 2997 C C . ALA A 1 389 ? -34.349 -0.245 21.690 1.00 70.94 389 ALA A C 1
ATOM 2999 O O . ALA A 1 389 ? -34.600 0.078 20.533 1.00 70.94 389 ALA A O 1
ATOM 3000 N N . GLY A 1 390 ? -34.534 0.601 22.711 1.00 71.12 390 GLY A N 1
ATOM 3001 C CA . GLY A 1 390 ? -34.950 2.002 22.573 1.00 71.12 390 GLY A CA 1
ATOM 3002 C C . GLY A 1 390 ? -33.801 3.005 22.417 1.00 71.12 390 GLY A C 1
ATOM 3003 O O . GLY A 1 390 ? -34.044 4.195 22.590 1.00 71.12 390 GLY A O 1
ATOM 3004 N N . ARG A 1 391 ? -32.563 2.551 22.156 1.00 79.75 391 ARG A N 1
ATOM 3005 C CA . ARG A 1 391 ? -31.336 3.374 22.199 1.00 79.75 391 ARG A CA 1
ATOM 3006 C C . ARG A 1 391 ? -31.163 4.063 23.565 1.00 79.75 391 ARG A C 1
ATOM 3008 O O . ARG A 1 391 ? -30.749 5.210 23.661 1.00 79.75 391 ARG A O 1
ATOM 3015 N N . THR A 1 392 ? -31.486 3.344 24.637 1.00 80.25 392 THR A N 1
ATOM 3016 C CA . THR A 1 392 ? -31.270 3.779 26.024 1.00 80.25 392 THR A CA 1
ATOM 3017 C C . THR A 1 392 ? -30.020 3.121 26.583 1.00 80.25 392 THR A C 1
ATOM 3019 O O . THR A 1 392 ? -29.860 1.909 26.441 1.00 80.25 392 THR A O 1
ATOM 3022 N N . VAL A 1 393 ? -29.169 3.896 27.249 1.00 86.94 393 VAL A N 1
ATOM 3023 C CA . VAL A 1 393 ? -27.934 3.393 27.861 1.00 86.94 393 VAL A CA 1
ATOM 3024 C C . VAL A 1 393 ? -28.145 3.074 29.334 1.00 86.94 393 VAL A C 1
ATOM 3026 O O . VAL A 1 393 ? -28.690 3.885 30.078 1.00 86.94 393 VAL A O 1
ATOM 3029 N N . THR A 1 394 ? -27.695 1.899 29.772 1.00 89.00 394 THR A N 1
ATOM 3030 C CA . THR A 1 394 ? -27.655 1.516 31.192 1.00 89.00 394 THR A CA 1
ATOM 3031 C C . THR A 1 394 ? -26.228 1.171 31.582 1.00 89.00 394 THR A C 1
ATOM 3033 O O . THR A 1 394 ? -25.655 0.240 31.024 1.00 89.00 394 THR A O 1
ATOM 3036 N N . VAL A 1 395 ? -25.653 1.925 32.520 1.00 90.19 395 VAL A N 1
ATOM 3037 C CA . VAL A 1 395 ? -24.308 1.655 33.049 1.00 90.19 395 VAL A CA 1
ATOM 3038 C C . VAL A 1 395 ? -24.362 0.411 33.932 1.00 90.19 395 VAL A C 1
ATOM 3040 O O . VAL A 1 395 ? -25.182 0.337 34.845 1.00 90.19 395 VAL A O 1
ATOM 3043 N N . VAL A 1 396 ? -23.503 -0.562 33.641 1.00 90.50 396 VAL A N 1
ATOM 3044 C CA . VAL A 1 396 ? -23.420 -1.852 34.345 1.00 90.50 396 VAL A CA 1
ATOM 3045 C C . VAL A 1 396 ? -22.137 -1.999 35.161 1.00 90.50 396 VAL A C 1
ATOM 3047 O O . VAL A 1 396 ? -22.122 -2.731 36.146 1.00 90.50 396 VAL A O 1
ATOM 3050 N N . ALA A 1 397 ? -21.078 -1.271 34.801 1.00 89.56 397 ALA A N 1
ATOM 3051 C CA . ALA A 1 397 ? -19.833 -1.230 35.558 1.00 89.56 397 ALA A CA 1
ATOM 3052 C C . ALA A 1 397 ? -19.141 0.128 35.399 1.00 89.56 397 ALA A C 1
ATOM 3054 O O . ALA A 1 397 ? -19.292 0.783 34.370 1.00 89.56 397 ALA A O 1
ATOM 3055 N N . GLN A 1 398 ? -18.346 0.517 36.395 1.00 90.56 398 GLN A N 1
ATOM 3056 C CA . GLN A 1 398 ? -17.514 1.718 36.360 1.00 90.56 398 GLN A CA 1
ATOM 3057 C C . GLN A 1 398 ? -16.087 1.372 36.788 1.00 90.56 398 GLN A C 1
ATOM 3059 O O . GLN A 1 398 ? -15.875 0.596 37.722 1.00 90.56 398 GLN A O 1
ATOM 3064 N N . VAL A 1 399 ? -15.109 1.950 36.095 1.00 88.25 399 VAL A N 1
ATOM 3065 C CA . VAL A 1 399 ? -13.681 1.721 36.323 1.00 88.25 399 VAL A CA 1
ATOM 3066 C C . VAL A 1 399 ? -12.960 3.056 36.431 1.00 88.25 399 VAL A C 1
ATOM 3068 O O . VAL A 1 399 ? -12.992 3.860 35.499 1.00 88.25 399 VAL A O 1
ATOM 3071 N N . ASP A 1 400 ? -12.256 3.263 37.540 1.00 86.31 400 ASP A N 1
ATOM 3072 C CA . ASP A 1 400 ? -11.482 4.480 37.785 1.00 86.31 400 ASP A CA 1
ATOM 3073 C C . ASP A 1 400 ? -10.003 4.322 37.401 1.00 86.31 400 ASP A C 1
ATOM 3075 O O . ASP A 1 400 ? -9.439 3.224 37.409 1.00 86.31 400 ASP A O 1
ATOM 3079 N N . GLY A 1 401 ? -9.343 5.450 37.121 1.00 78.50 401 GLY A N 1
ATOM 3080 C CA . GLY A 1 401 ? -7.894 5.506 36.921 1.00 78.50 401 GLY A CA 1
ATOM 3081 C C . GLY A 1 401 ? -7.428 5.128 35.518 1.00 78.50 401 GLY A C 1
ATOM 3082 O O . GLY A 1 401 ? -6.245 4.846 35.337 1.00 78.50 401 GLY A O 1
ATOM 3083 N N . TYR A 1 402 ? -8.316 5.137 34.526 1.00 80.25 402 TYR A N 1
ATOM 3084 C CA . TYR A 1 402 ? -7.920 5.074 33.123 1.00 80.25 402 TYR A CA 1
ATOM 3085 C C . TYR A 1 402 ? -7.120 6.338 32.775 1.00 80.25 402 TYR A C 1
ATOM 3087 O O . TYR A 1 402 ? -7.567 7.440 33.074 1.00 80.25 402 TYR A O 1
ATOM 3095 N N . ILE A 1 403 ? -5.918 6.199 32.210 1.00 70.56 403 ILE A N 1
ATOM 3096 C CA . ILE A 1 403 ? -5.033 7.353 31.935 1.00 70.56 403 ILE A CA 1
ATOM 3097 C C . ILE A 1 403 ? -5.160 7.841 30.480 1.00 70.56 403 ILE A C 1
ATOM 3099 O O . ILE A 1 403 ? -4.795 8.972 30.177 1.00 70.56 403 ILE A O 1
ATOM 3103 N N . GLY A 1 404 ? -5.720 7.009 29.592 1.00 62.72 404 GLY A N 1
ATOM 3104 C CA . GLY A 1 404 ? -6.094 7.348 28.216 1.00 62.72 404 GLY A CA 1
ATOM 3105 C C . GLY A 1 404 ? -5.112 8.240 27.446 1.00 62.72 404 GLY A C 1
ATOM 3106 O O . GLY A 1 404 ? -5.370 9.432 27.285 1.00 62.72 404 GLY A O 1
ATOM 3107 N N . GLY A 1 405 ? -4.023 7.669 26.918 1.00 59.09 405 GLY A N 1
ATOM 3108 C CA . GLY A 1 405 ? -3.113 8.321 25.971 1.00 59.09 405 GLY A CA 1
ATOM 3109 C C . GLY A 1 405 ? -3.470 8.097 24.491 1.00 59.09 405 GLY A C 1
ATOM 3110 O O . GLY A 1 405 ? -4.478 7.471 24.145 1.00 59.09 405 GLY A O 1
ATOM 3111 N N . GLN A 1 406 ? -2.628 8.622 23.589 1.00 54.25 406 GLN A N 1
ATOM 3112 C CA . GLN A 1 406 ? -2.738 8.406 22.138 1.00 54.25 406 GLN A CA 1
ATOM 3113 C C . GLN A 1 406 ? -2.692 6.901 21.814 1.00 54.25 406 GLN A C 1
ATOM 3115 O O . GLN A 1 406 ? -1.634 6.280 21.866 1.00 54.25 406 GLN A O 1
ATOM 3120 N N . GLY A 1 407 ? -3.849 6.316 21.486 1.00 56.75 407 GLY A N 1
ATOM 3121 C CA . GLY A 1 407 ? -3.992 4.901 21.131 1.00 56.75 407 GLY A CA 1
ATOM 3122 C C . GLY A 1 407 ? -4.152 3.922 22.309 1.00 56.75 407 GLY A C 1
ATOM 3123 O O . GLY A 1 407 ? -3.867 2.746 22.118 1.00 56.75 407 GLY A O 1
ATOM 3124 N N . ASP A 1 408 ? -4.596 4.367 23.492 1.00 66.62 408 ASP A N 1
ATOM 3125 C CA . ASP A 1 408 ? -4.861 3.511 24.676 1.00 66.62 408 ASP A CA 1
ATOM 3126 C C . ASP A 1 408 ? -6.323 3.071 24.811 1.00 66.62 408 ASP A C 1
ATOM 3128 O O . ASP A 1 408 ? -6.822 2.850 25.913 1.00 66.62 408 ASP A O 1
ATOM 3132 N N . ARG A 1 409 ? -7.051 2.979 23.696 1.00 78.12 409 ARG A N 1
ATOM 3133 C CA . ARG A 1 409 ? -8.493 2.734 23.744 1.00 78.12 409 ARG A CA 1
ATOM 3134 C C . ARG A 1 409 ? -8.818 1.352 24.333 1.00 78.12 409 ARG A C 1
ATOM 3136 O O . ARG A 1 409 ? -8.119 0.384 24.033 1.00 78.12 409 ARG A O 1
ATOM 3143 N N . PRO A 1 410 ? -9.907 1.240 25.114 1.00 88.88 410 PRO A N 1
ATOM 3144 C CA . PRO A 1 410 ? -10.411 -0.051 25.556 1.00 88.88 410 PRO A CA 1
ATOM 3145 C C . PRO A 1 410 ? -10.709 -0.968 24.366 1.00 88.88 410 PRO A C 1
ATOM 3147 O O . PRO A 1 410 ? -11.236 -0.514 23.349 1.00 88.88 410 PRO A O 1
ATOM 3150 N N . LEU A 1 411 ? -10.393 -2.253 24.505 1.00 91.50 411 LEU A N 1
ATOM 3151 C CA . LEU A 1 411 ? -10.666 -3.279 23.504 1.00 91.50 411 LEU A CA 1
ATOM 3152 C C . LEU A 1 411 ? -11.792 -4.180 23.985 1.00 91.50 411 LEU A C 1
ATOM 3154 O O . LEU A 1 411 ? -11.678 -4.822 25.027 1.00 91.50 411 LEU A O 1
ATOM 3158 N N . TRP A 1 412 ? -12.862 -4.258 23.206 1.00 93.25 412 TRP A N 1
ATOM 3159 C CA . TRP A 1 412 ? -13.909 -5.243 23.429 1.00 93.25 412 TRP A CA 1
ATOM 3160 C C . TRP A 1 412 ? -13.451 -6.633 23.010 1.00 93.25 412 TRP A C 1
ATOM 3162 O O . TRP A 1 412 ? -12.763 -6.798 22.000 1.00 93.25 412 TRP A O 1
ATOM 3172 N N . PHE A 1 413 ? -13.886 -7.636 23.764 1.00 94.31 413 PHE A N 1
ATOM 3173 C CA . PHE A 1 413 ? -13.832 -9.012 23.301 1.00 94.31 413 PHE A CA 1
ATOM 3174 C C . PHE A 1 413 ? -14.695 -9.187 22.036 1.00 94.31 413 PHE A C 1
ATOM 3176 O O . PHE A 1 413 ? -15.730 -8.524 21.916 1.00 94.31 413 PHE A O 1
ATOM 3183 N N . PRO A 1 414 ? -14.314 -10.085 21.105 1.00 91.88 414 PRO A N 1
ATOM 3184 C CA . PRO A 1 414 ? -15.082 -10.340 19.881 1.00 91.88 414 PRO A CA 1
ATOM 3185 C C . PRO A 1 414 ? -16.539 -10.763 20.121 1.00 91.88 414 PRO A C 1
ATOM 3187 O O . PRO A 1 414 ? -17.389 -10.531 19.268 1.00 91.88 414 PRO A O 1
ATOM 3190 N N . ASP A 1 415 ? -16.821 -11.373 21.275 1.00 92.62 415 ASP A N 1
ATOM 3191 C CA . ASP A 1 415 ? -18.153 -11.805 21.711 1.00 92.62 415 ASP A CA 1
ATOM 3192 C C . ASP A 1 415 ? -18.905 -10.751 22.551 1.00 92.62 415 ASP A C 1
ATOM 3194 O O . ASP A 1 415 ? -19.943 -11.059 23.134 1.00 92.62 415 ASP A O 1
ATOM 3198 N N . SER A 1 416 ? -18.365 -9.530 22.653 1.00 93.06 416 SER A N 1
ATOM 3199 C CA . SER A 1 416 ? -18.900 -8.410 23.441 1.00 93.06 416 SER A CA 1
ATOM 3200 C C . SER A 1 416 ? -19.026 -8.652 24.955 1.00 93.06 416 SER A C 1
ATOM 3202 O O . SER A 1 416 ? -19.631 -7.841 25.653 1.00 93.06 416 SER A O 1
ATOM 3204 N N . SER A 1 417 ? -18.460 -9.730 25.507 1.00 91.88 417 SER A N 1
ATOM 3205 C CA . SER A 1 417 ? -18.698 -10.123 26.908 1.00 91.88 417 SER A CA 1
ATOM 3206 C C . SER A 1 417 ? -17.882 -9.339 27.946 1.00 91.88 417 SER A C 1
ATOM 3208 O O . SER A 1 417 ? -18.249 -9.273 29.127 1.00 91.88 417 SER A O 1
ATOM 3210 N N . ALA A 1 418 ? -16.758 -8.760 27.525 1.00 93.94 418 ALA A N 1
ATOM 3211 C CA . ALA A 1 418 ? -15.812 -8.072 28.392 1.00 93.94 418 ALA A CA 1
ATOM 3212 C C . ALA A 1 418 ? -14.989 -7.026 27.630 1.00 93.94 418 ALA A C 1
ATOM 3214 O O . ALA A 1 418 ? -14.920 -7.027 26.398 1.00 93.94 418 ALA A O 1
ATOM 3215 N N . VAL A 1 419 ? -14.322 -6.157 28.388 1.00 94.69 419 VAL A N 1
ATOM 3216 C CA . VAL A 1 419 ? -13.429 -5.112 27.883 1.00 94.69 419 VAL A CA 1
ATOM 3217 C C . VAL A 1 419 ? -12.056 -5.232 28.529 1.00 94.69 419 VAL A C 1
ATOM 3219 O O . VAL A 1 419 ? -11.948 -5.380 29.745 1.00 94.69 419 VAL A O 1
ATOM 3222 N N . VAL A 1 420 ? -11.001 -5.127 27.724 1.00 94.62 420 VAL A N 1
ATOM 3223 C CA . VAL A 1 420 ? -9.614 -4.994 28.180 1.00 94.62 420 VAL A CA 1
ATOM 3224 C C . VAL A 1 420 ? -9.189 -3.537 28.100 1.00 94.62 420 VAL A C 1
ATOM 3226 O O . VAL A 1 420 ? -9.379 -2.888 27.073 1.00 94.62 420 VAL A O 1
ATOM 3229 N N . LEU A 1 421 ? -8.576 -3.020 29.159 1.00 92.62 421 LEU A N 1
ATOM 3230 C CA . LEU A 1 421 ? -8.056 -1.654 29.184 1.00 92.62 421 LEU A CA 1
ATOM 3231 C C . LEU A 1 421 ? -6.821 -1.535 30.080 1.00 92.62 421 LEU A C 1
ATOM 3233 O O . LEU A 1 421 ? -6.612 -2.339 30.991 1.00 92.62 421 LEU A O 1
ATOM 3237 N N . ALA A 1 422 ? -6.013 -0.511 29.814 1.00 89.31 422 ALA A N 1
ATOM 3238 C CA . ALA A 1 422 ? -4.906 -0.120 30.674 1.00 89.31 422 ALA A CA 1
ATOM 3239 C C . ALA A 1 422 ? -5.386 0.889 31.716 1.00 89.31 422 ALA A C 1
ATOM 3241 O O . ALA A 1 422 ? -5.979 1.908 31.363 1.00 89.31 422 ALA A O 1
ATOM 3242 N N . ARG A 1 423 ? -5.115 0.643 32.996 1.00 88.31 423 ARG A N 1
ATOM 3243 C CA . ARG A 1 423 ? -5.406 1.610 34.062 1.00 88.31 423 ARG A CA 1
ATOM 3244 C C . ARG A 1 423 ? -4.216 1.806 34.980 1.00 88.31 423 ARG A C 1
ATOM 3246 O O . ARG A 1 423 ? -3.347 0.946 35.099 1.00 88.31 423 ARG A O 1
ATOM 3253 N N . ARG A 1 424 ? -4.217 2.928 35.684 1.00 87.12 424 ARG A N 1
ATOM 3254 C CA . ARG A 1 424 ? -3.398 3.127 36.874 1.00 87.12 424 ARG A CA 1
ATOM 3255 C C . ARG A 1 424 ? -3.819 2.125 37.960 1.00 87.12 424 ARG A C 1
ATOM 3257 O O . ARG A 1 424 ? -5.025 1.960 38.173 1.00 87.12 424 ARG A O 1
ATOM 3264 N N . PRO A 1 425 ? -2.871 1.520 38.688 1.00 84.50 425 PRO A N 1
ATOM 3265 C CA . PRO A 1 425 ? -3.182 0.709 39.857 1.00 84.50 425 PRO A CA 1
ATOM 3266 C C . PRO A 1 425 ? -3.998 1.487 40.907 1.00 84.50 425 PRO A C 1
ATOM 3268 O O . PRO A 1 425 ? -3.747 2.680 41.125 1.00 84.50 425 PRO A O 1
ATOM 3271 N N . PRO A 1 426 ? -4.956 0.844 41.599 1.00 83.31 426 PRO A N 1
ATOM 3272 C CA . PRO A 1 426 ? -5.697 1.480 42.684 1.00 83.31 426 PRO A CA 1
ATOM 3273 C C . PRO A 1 426 ? -4.761 2.034 43.772 1.00 83.31 426 PRO A C 1
ATOM 3275 O O . PRO A 1 426 ? -3.869 1.337 44.246 1.00 83.31 426 PRO A O 1
ATOM 3278 N N . GLY A 1 427 ? -4.976 3.285 44.192 1.00 76.38 427 GLY A N 1
ATOM 3279 C CA . GLY A 1 427 ? -4.221 3.924 45.281 1.00 76.38 427 GLY A CA 1
ATOM 3280 C C . GLY A 1 427 ? -2.914 4.629 44.886 1.00 76.38 427 GLY A C 1
ATOM 3281 O O . GLY A 1 427 ? -2.394 5.400 45.691 1.00 76.38 427 GLY A O 1
ATOM 3282 N N . GLU A 1 428 ? -2.397 4.454 43.664 1.00 72.94 428 GLU A N 1
ATOM 3283 C CA . GLU A 1 428 ? -1.267 5.261 43.173 1.00 72.94 428 GLU A CA 1
ATOM 3284 C C . GLU A 1 428 ? -1.701 6.695 42.848 1.00 72.94 428 GLU A C 1
ATOM 3286 O O . GLU A 1 428 ? -2.854 6.926 42.510 1.00 72.94 428 GLU A O 1
ATOM 3291 N N . LEU A 1 429 ? -0.808 7.689 42.911 1.00 69.19 429 LEU A N 1
ATOM 3292 C CA . LEU A 1 429 ? -1.128 9.074 42.523 1.00 69.19 429 LEU A CA 1
ATOM 3293 C C . LEU A 1 429 ? -1.109 9.246 40.996 1.00 69.19 429 LEU A C 1
ATOM 3295 O O . LEU A 1 429 ? -0.266 8.671 40.316 1.00 69.19 429 LEU A O 1
ATOM 3299 N N . ALA A 1 430 ? -1.993 10.089 40.454 1.00 64.69 430 ALA A N 1
ATOM 3300 C CA . ALA A 1 430 ? -1.963 10.475 39.041 1.00 64.69 430 ALA A CA 1
ATOM 3301 C C . ALA A 1 430 ? -0.733 11.367 38.770 1.00 64.69 430 ALA A C 1
ATOM 3303 O O . ALA A 1 430 ? -0.765 12.574 39.009 1.00 64.69 430 ALA A O 1
ATOM 3304 N N . ARG A 1 431 ? 0.385 10.767 38.340 1.00 65.88 431 ARG A N 1
ATOM 3305 C CA . ARG A 1 431 ? 1.633 11.464 37.982 1.00 65.88 431 ARG A CA 1
ATOM 3306 C C . ARG A 1 431 ? 2.122 10.975 36.630 1.00 65.88 431 ARG A C 1
ATOM 3308 O O . ARG A 1 431 ? 2.472 9.808 36.515 1.00 65.88 431 ARG A O 1
ATOM 3315 N N . LEU A 1 432 ? 2.187 11.844 35.627 1.00 61.00 432 LEU A N 1
ATOM 3316 C CA . LEU A 1 432 ? 2.778 11.481 34.342 1.00 61.00 432 LEU A CA 1
ATOM 3317 C C . LEU A 1 432 ? 4.316 11.496 34.429 1.00 61.00 432 LEU A C 1
ATOM 3319 O O . LEU A 1 432 ? 4.867 12.460 34.964 1.00 61.00 432 LEU A O 1
ATOM 3323 N N . PRO A 1 433 ? 5.013 10.491 33.876 1.00 66.44 433 PRO A N 1
ATOM 3324 C CA . PRO A 1 433 ? 4.475 9.265 33.286 1.00 66.44 433 PRO A CA 1
ATOM 3325 C C . PRO A 1 433 ? 4.126 8.222 34.378 1.00 66.44 433 PRO A C 1
ATOM 3327 O O . PRO A 1 433 ? 4.883 8.043 35.330 1.00 66.44 433 PRO A O 1
ATOM 3330 N N . THR A 1 434 ? 2.961 7.562 34.277 1.00 74.31 434 THR A N 1
ATOM 3331 C CA . THR A 1 434 ? 2.465 6.606 35.296 1.00 74.31 434 THR A CA 1
ATOM 3332 C C . THR A 1 434 ? 2.616 5.166 34.814 1.00 74.31 434 THR A C 1
ATOM 3334 O O . THR A 1 434 ? 2.368 4.881 33.643 1.00 74.31 434 THR A O 1
ATOM 3337 N N . ALA A 1 435 ? 2.974 4.256 35.722 1.00 84.75 435 ALA A N 1
ATOM 3338 C CA . ALA A 1 435 ? 2.898 2.826 35.455 1.00 84.75 435 ALA A CA 1
ATOM 3339 C C . ALA A 1 435 ? 1.434 2.376 35.336 1.00 84.75 435 ALA A C 1
ATOM 3341 O O . ALA A 1 435 ? 0.557 2.883 36.036 1.00 84.75 435 ALA A O 1
ATOM 3342 N N . THR A 1 436 ? 1.153 1.404 34.472 1.00 87.75 436 THR A N 1
ATOM 3343 C CA . THR A 1 436 ? -0.218 0.905 34.280 1.00 87.75 436 THR A CA 1
ATOM 3344 C C . THR A 1 436 ? -0.281 -0.609 34.387 1.00 87.75 436 THR A C 1
ATOM 3346 O O . THR A 1 436 ? 0.668 -1.303 34.032 1.00 87.75 436 THR A O 1
ATOM 3349 N N . GLU A 1 437 ? -1.428 -1.121 34.810 1.00 92.25 437 GLU A N 1
ATOM 3350 C CA . GLU A 1 437 ? -1.802 -2.531 34.719 1.00 92.25 437 GLU A CA 1
ATOM 3351 C C . GLU A 1 437 ? -2.807 -2.750 33.581 1.00 92.25 437 GLU A C 1
ATOM 3353 O O . GLU A 1 437 ? -3.582 -1.850 33.243 1.00 92.25 437 GLU A O 1
ATOM 3358 N N . LEU A 1 438 ? -2.807 -3.950 32.996 1.00 94.19 438 LEU A N 1
ATOM 3359 C CA . LEU A 1 438 ? -3.862 -4.381 32.078 1.00 94.19 438 LEU A CA 1
ATOM 3360 C C . LEU A 1 438 ? -4.900 -5.169 32.852 1.00 94.19 438 LEU A C 1
ATOM 3362 O O . LEU A 1 438 ? -4.576 -6.150 33.526 1.00 94.19 438 LEU A O 1
ATOM 3366 N N . ILE A 1 439 ? -6.154 -4.768 32.702 1.00 94.69 439 ILE A N 1
ATOM 3367 C CA . ILE A 1 439 ? -7.285 -5.417 33.349 1.00 94.69 439 ILE A CA 1
ATOM 3368 C C . ILE A 1 439 ? -8.328 -5.837 32.322 1.00 94.69 439 ILE A C 1
ATOM 3370 O O . ILE A 1 439 ? -8.451 -5.233 31.258 1.00 94.69 439 ILE A O 1
ATOM 3374 N N . MET A 1 440 ? -9.095 -6.858 32.680 1.00 95.81 440 MET A N 1
ATOM 3375 C CA . MET A 1 440 ? -10.312 -7.285 32.007 1.00 95.81 440 MET A CA 1
ATOM 3376 C C . MET A 1 440 ? -11.502 -6.974 32.905 1.00 95.81 440 MET A C 1
ATOM 3378 O O . MET A 1 440 ? -11.500 -7.326 34.085 1.00 95.81 440 MET A O 1
ATOM 3382 N N . VAL A 1 441 ? -12.519 -6.341 32.339 1.00 94.44 441 VAL A N 1
ATOM 3383 C CA . VAL A 1 441 ? -13.739 -5.944 33.037 1.00 94.44 441 VAL A CA 1
ATOM 3384 C C . VAL A 1 441 ? -14.912 -6.593 32.325 1.00 94.44 441 VAL A C 1
ATOM 3386 O O . VAL A 1 441 ? -15.132 -6.365 31.137 1.00 94.44 441 VAL A O 1
ATOM 3389 N N . HIS A 1 442 ? -15.635 -7.440 33.044 1.00 92.69 442 HIS A N 1
ATOM 3390 C CA . HIS A 1 442 ? -16.825 -8.111 32.541 1.00 92.69 442 HIS A CA 1
ATOM 3391 C C . HIS A 1 442 ? -18.052 -7.205 32.672 1.00 92.69 442 HIS A C 1
ATOM 3393 O O . HIS A 1 442 ? -18.097 -6.313 33.522 1.00 92.69 442 HIS A O 1
ATOM 3399 N N . LEU A 1 443 ? -19.080 -7.472 31.864 1.00 87.00 443 LEU A N 1
ATOM 3400 C CA . LEU A 1 443 ? -20.355 -6.747 31.932 1.00 87.00 443 LEU A CA 1
ATOM 3401 C C . LEU A 1 443 ? -21.085 -6.889 33.282 1.00 87.00 443 LEU A C 1
ATOM 3403 O O . LEU A 1 443 ? -21.938 -6.066 33.590 1.00 87.00 443 LEU A O 1
ATOM 3407 N N . ASP A 1 444 ? -20.747 -7.893 34.095 1.00 85.62 444 ASP A N 1
ATOM 3408 C CA . ASP A 1 444 ? -21.266 -8.070 35.460 1.00 85.62 444 ASP A CA 1
ATOM 3409 C C . ASP A 1 444 ? -20.526 -7.220 36.519 1.00 85.62 444 ASP A C 1
ATOM 3411 O O . ASP A 1 444 ? -20.827 -7.308 37.709 1.00 85.62 444 ASP A O 1
ATOM 3415 N N . GLY A 1 445 ? -19.544 -6.411 36.101 1.00 85.00 445 GLY A N 1
ATOM 3416 C CA . GLY A 1 445 ? -18.722 -5.565 36.967 1.00 85.00 445 GLY A CA 1
ATOM 3417 C C . GLY A 1 445 ? -17.489 -6.254 37.553 1.00 85.00 445 GLY A C 1
ATOM 3418 O O . GLY A 1 445 ? -16.649 -5.592 38.172 1.00 85.00 445 GLY A O 1
ATOM 3419 N N . ARG A 1 446 ? -17.309 -7.563 37.341 1.00 92.38 446 ARG A N 1
ATOM 3420 C CA . ARG A 1 446 ? -16.117 -8.277 37.806 1.00 92.38 446 ARG A CA 1
ATOM 3421 C C . ARG A 1 446 ? -14.879 -7.785 37.058 1.00 92.38 446 ARG A C 1
ATOM 3423 O O . ARG A 1 446 ? -14.830 -7.803 35.830 1.00 92.38 446 ARG A O 1
ATOM 3430 N N . THR A 1 447 ? -13.842 -7.415 37.810 1.00 92.44 447 THR A N 1
ATOM 3431 C CA . THR A 1 447 ? -12.544 -6.991 37.265 1.00 92.44 447 THR A CA 1
ATOM 3432 C C . THR A 1 447 ? -11.465 -8.028 37.566 1.00 92.44 447 THR A C 1
ATOM 3434 O O . THR A 1 447 ? -11.321 -8.458 38.708 1.00 92.44 447 THR A O 1
ATOM 3437 N N . THR A 1 448 ? -10.682 -8.396 36.553 1.00 94.12 448 THR A N 1
ATOM 3438 C CA . THR A 1 448 ? -9.540 -9.317 36.656 1.00 94.12 448 THR A CA 1
ATOM 3439 C C . THR A 1 448 ? -8.277 -8.616 36.169 1.00 94.12 448 THR A C 1
ATOM 3441 O O . THR A 1 448 ? -8.278 -8.041 35.084 1.00 94.12 448 THR A O 1
ATOM 3444 N N . VAL A 1 449 ? -7.188 -8.668 36.938 1.00 95.31 449 VAL A N 1
ATOM 3445 C CA . VAL A 1 449 ? -5.882 -8.172 36.475 1.00 95.31 449 VAL A CA 1
ATOM 3446 C C . VAL A 1 449 ? -5.268 -9.211 35.539 1.00 95.31 449 VAL A C 1
ATOM 3448 O O . VAL A 1 449 ? -5.043 -10.348 35.945 1.00 95.31 449 VAL A O 1
ATOM 3451 N N . LEU A 1 450 ? -5.014 -8.826 34.288 1.00 96.31 450 LEU A N 1
ATOM 3452 C CA . LEU A 1 450 ? -4.381 -9.677 33.276 1.00 96.31 450 LEU A CA 1
ATOM 3453 C C . LEU A 1 450 ? -2.858 -9.564 33.326 1.00 96.31 450 LEU A C 1
ATOM 3455 O O . LEU A 1 450 ? -2.149 -10.566 33.260 1.00 96.31 450 LEU A O 1
ATOM 3459 N N . VAL A 1 451 ? -2.353 -8.333 33.439 1.00 96.06 451 VAL A N 1
ATOM 3460 C CA . VAL A 1 451 ? -0.922 -8.049 33.564 1.00 96.06 451 VAL A CA 1
ATOM 3461 C C . VAL A 1 451 ? -0.742 -7.005 34.665 1.00 96.06 451 VAL A C 1
ATOM 3463 O O . VAL A 1 451 ? -1.271 -5.900 34.522 1.00 96.06 451 VAL A O 1
ATOM 3466 N N . PRO A 1 452 ? -0.028 -7.331 35.757 1.00 94.12 452 PRO A N 1
ATOM 3467 C CA . PRO A 1 452 ? 0.187 -6.394 36.853 1.00 94.12 452 PRO A CA 1
ATOM 3468 C C . PRO A 1 452 ? 1.078 -5.230 36.412 1.00 94.12 452 PRO A C 1
ATOM 3470 O O . PRO A 1 452 ? 1.867 -5.361 35.471 1.00 94.12 452 PRO A O 1
ATOM 3473 N N . SER A 1 453 ? 0.972 -4.100 37.109 1.00 90.12 453 SER A N 1
ATOM 3474 C CA . SER A 1 453 ? 1.827 -2.944 36.849 1.00 90.12 453 SER A CA 1
ATOM 3475 C C . SER A 1 453 ? 3.290 -3.224 37.192 1.00 90.12 453 SER A C 1
ATOM 3477 O O . SER A 1 453 ? 3.622 -4.010 38.082 1.00 90.12 453 SER A O 1
ATOM 3479 N N . GLN A 1 454 ? 4.184 -2.540 36.481 1.00 88.56 454 GLN A N 1
ATOM 3480 C CA . GLN A 1 454 ? 5.614 -2.532 36.757 1.00 88.56 454 GLN A CA 1
ATOM 3481 C C . GLN A 1 454 ? 6.114 -1.087 36.759 1.00 88.56 454 GLN A C 1
ATOM 3483 O O . GLN A 1 454 ? 5.728 -0.289 35.906 1.00 88.56 454 GLN A O 1
ATOM 3488 N N . ALA A 1 455 ? 6.982 -0.751 37.716 1.00 83.69 455 ALA A N 1
ATOM 3489 C CA . ALA A 1 455 ? 7.531 0.594 37.846 1.00 83.69 455 ALA A CA 1
ATOM 3490 C C . ALA A 1 455 ? 8.177 1.067 36.532 1.00 83.69 455 ALA A C 1
ATOM 3492 O O . ALA A 1 455 ? 9.005 0.364 35.954 1.00 83.69 455 ALA A O 1
ATOM 3493 N N . GLY A 1 456 ? 7.789 2.260 36.074 1.00 80.75 456 GLY A N 1
ATOM 3494 C CA . GLY A 1 456 ? 8.312 2.871 34.851 1.00 80.75 456 GLY A CA 1
ATOM 3495 C C . GLY A 1 456 ? 7.816 2.249 33.541 1.00 80.75 456 GLY A C 1
ATOM 3496 O O . GLY A 1 456 ? 8.331 2.615 32.489 1.00 80.75 456 GLY A O 1
ATOM 3497 N N . ILE A 1 457 ? 6.844 1.327 33.573 1.00 86.50 457 ILE A N 1
ATOM 3498 C CA . ILE A 1 457 ? 6.296 0.672 32.377 1.00 86.50 457 ILE A CA 1
ATOM 3499 C C . ILE A 1 457 ? 4.826 1.047 32.181 1.00 86.50 457 ILE A C 1
ATOM 3501 O O . ILE A 1 457 ? 3.983 0.815 33.048 1.00 86.50 457 ILE A O 1
ATOM 3505 N N . ALA A 1 458 ? 4.521 1.577 30.999 1.00 85.69 458 ALA A N 1
ATOM 3506 C CA . ALA A 1 458 ? 3.168 1.740 30.495 1.00 85.69 458 ALA A CA 1
ATOM 3507 C C . ALA A 1 458 ? 2.804 0.537 29.612 1.00 85.69 458 ALA A C 1
ATOM 3509 O O . ALA A 1 458 ? 3.533 0.161 28.690 1.00 85.69 458 ALA A O 1
ATOM 3510 N N . LEU A 1 459 ? 1.664 -0.071 29.910 1.00 89.19 459 LEU A N 1
ATOM 3511 C CA . LEU A 1 459 ? 1.080 -1.194 29.192 1.00 89.19 459 LEU A CA 1
ATOM 3512 C C . LEU A 1 459 ? -0.089 -0.694 28.353 1.00 89.19 459 LEU A C 1
ATOM 3514 O O . LEU A 1 459 ? -0.902 0.088 28.834 1.00 89.19 459 LEU A O 1
ATOM 3518 N N . ARG A 1 460 ? -0.198 -1.173 27.116 1.00 88.00 460 ARG A N 1
ATOM 3519 C CA . ARG A 1 460 ? -1.247 -0.753 26.181 1.00 88.00 460 ARG A CA 1
ATOM 3520 C C . ARG A 1 460 ? -1.832 -1.969 25.470 1.00 88.00 460 ARG A C 1
ATOM 3522 O O . ARG A 1 460 ? -1.061 -2.711 24.856 1.00 88.00 460 ARG A O 1
ATOM 3529 N N . PRO A 1 461 ? -3.148 -2.220 25.538 1.00 91.50 461 PRO A N 1
ATOM 3530 C CA . PRO A 1 461 ? -3.749 -3.306 24.775 1.00 91.50 461 PRO A CA 1
ATOM 3531 C C . PRO A 1 461 ? -3.736 -2.952 23.277 1.00 91.50 461 PRO A C 1
ATOM 3533 O O . PRO A 1 461 ? -4.009 -1.812 22.911 1.00 91.50 461 PRO A O 1
ATOM 3536 N N . LEU A 1 462 ? -3.396 -3.912 22.411 1.00 91.25 462 LEU A N 1
ATOM 3537 C CA . LEU A 1 462 ? -3.285 -3.696 20.959 1.00 91.25 462 LEU A CA 1
ATOM 3538 C C . LEU A 1 462 ? -4.389 -4.401 20.167 1.00 91.25 462 LEU A C 1
ATOM 3540 O O . LEU A 1 462 ? -5.027 -3.774 19.328 1.00 91.25 462 LEU A O 1
ATOM 3544 N N . ALA A 1 463 ? -4.606 -5.697 20.415 1.00 92.19 463 ALA A N 1
ATOM 3545 C CA . ALA A 1 463 ? -5.642 -6.486 19.747 1.00 92.19 463 ALA A CA 1
ATOM 3546 C C . ALA A 1 463 ? -5.974 -7.762 20.530 1.00 92.19 463 ALA A C 1
ATOM 3548 O O . ALA A 1 463 ? -5.093 -8.361 21.144 1.00 92.19 463 ALA A O 1
ATOM 3549 N N . ILE A 1 464 ? -7.221 -8.224 20.443 1.00 93.44 464 ILE A N 1
ATOM 3550 C CA . ILE A 1 464 ? -7.673 -9.519 20.975 1.00 93.44 464 ILE A CA 1
ATOM 3551 C C . ILE A 1 464 ? -7.918 -10.456 19.792 1.00 93.44 464 ILE A C 1
ATOM 3553 O O . ILE A 1 464 ? -8.475 -10.027 18.781 1.00 93.44 464 ILE A O 1
ATOM 3557 N N . ALA A 1 465 ? -7.455 -11.703 19.889 1.00 93.00 465 ALA A N 1
ATOM 3558 C CA . ALA A 1 465 ? -7.647 -12.700 18.839 1.00 93.00 465 ALA A CA 1
ATOM 3559 C C . ALA A 1 465 ? -9.142 -12.972 18.594 1.00 93.00 465 ALA A C 1
ATOM 3561 O O . ALA A 1 465 ? -9.919 -12.913 19.547 1.00 93.00 465 ALA A O 1
ATOM 3562 N N . PRO A 1 466 ? -9.569 -13.297 17.357 1.00 91.25 466 PRO A N 1
ATOM 3563 C CA . PRO A 1 466 ? -10.984 -13.526 17.043 1.00 91.25 466 PRO A CA 1
ATOM 3564 C C . PRO A 1 466 ? -11.639 -14.649 17.859 1.00 91.25 466 PRO A C 1
ATOM 3566 O O . PRO A 1 466 ? -12.842 -14.621 18.092 1.00 91.25 466 PRO A O 1
ATOM 3569 N N . ASP A 1 467 ? -10.848 -15.625 18.306 1.00 92.12 467 ASP A N 1
ATOM 3570 C CA . ASP A 1 467 ? -11.261 -16.731 19.178 1.00 92.12 467 ASP A CA 1
ATOM 3571 C C . ASP A 1 467 ? -11.237 -16.376 20.678 1.00 92.12 467 ASP A C 1
ATOM 3573 O O . ASP A 1 467 ? -11.473 -17.243 21.518 1.00 92.12 467 ASP A O 1
ATOM 3577 N N . ALA A 1 468 ? -10.909 -15.124 21.015 1.00 93.00 468 ALA A N 1
ATOM 3578 C CA . ALA A 1 468 ? -10.759 -14.608 22.370 1.00 93.00 468 ALA A CA 1
ATOM 3579 C C . ALA A 1 468 ? -9.735 -15.360 23.246 1.00 93.00 468 ALA A C 1
ATOM 3581 O O . ALA A 1 468 ? -9.763 -15.246 24.471 1.00 93.00 468 ALA A O 1
ATOM 3582 N N . SER A 1 469 ? -8.803 -16.114 22.648 1.00 93.56 469 SER A N 1
ATOM 3583 C CA . SER A 1 469 ? -7.826 -16.908 23.407 1.00 93.56 469 SER A CA 1
ATOM 3584 C C . SER A 1 469 ? -6.548 -16.137 23.748 1.00 93.56 469 SER A C 1
ATOM 3586 O O . SER A 1 469 ? -5.843 -16.480 24.705 1.00 93.56 469 SER A O 1
ATOM 3588 N N . ARG A 1 470 ? -6.235 -15.091 22.972 1.00 94.25 470 ARG A N 1
ATOM 3589 C CA . ARG A 1 470 ? -4.963 -14.360 23.027 1.00 94.25 470 ARG A CA 1
ATOM 3590 C C . ARG A 1 470 ? -5.167 -12.848 23.011 1.00 94.25 470 ARG A C 1
ATOM 3592 O O . ARG A 1 470 ? -6.013 -12.338 22.280 1.00 94.25 470 ARG A O 1
ATOM 3599 N N . LEU A 1 471 ? -4.339 -12.134 23.770 1.00 95.38 471 LEU A N 1
ATOM 3600 C CA . LEU A 1 471 ? -4.254 -10.673 23.791 1.00 95.38 471 LEU A CA 1
ATOM 3601 C C . LEU A 1 471 ? -2.851 -10.235 23.366 1.00 95.38 471 LEU A C 1
ATOM 3603 O O . LEU A 1 471 ? -1.860 -10.677 23.944 1.00 95.38 471 LEU A O 1
ATOM 3607 N N . LEU A 1 472 ? -2.769 -9.320 22.405 1.00 95.06 472 LEU A N 1
ATOM 3608 C CA . LEU A 1 472 ? -1.549 -8.583 22.105 1.00 95.06 472 LEU A CA 1
ATOM 3609 C C . LEU A 1 472 ? -1.518 -7.292 22.908 1.00 95.06 472 LEU A C 1
ATOM 3611 O O . LEU A 1 472 ? -2.507 -6.554 22.945 1.00 95.06 472 LEU A O 1
ATOM 3615 N N . TYR A 1 473 ? -0.373 -6.997 23.509 1.00 93.56 473 TYR A N 1
ATOM 3616 C CA . TYR A 1 473 ? -0.165 -5.749 24.227 1.00 93.56 473 TYR A CA 1
ATOM 3617 C C . TYR A 1 473 ? 1.256 -5.215 24.043 1.00 93.56 473 TYR A C 1
ATOM 3619 O O . TYR A 1 473 ? 2.207 -5.966 23.830 1.00 93.56 473 TYR A O 1
ATOM 3627 N N . LEU A 1 474 ? 1.394 -3.896 24.127 1.00 91.19 474 LEU A N 1
ATOM 3628 C CA . LEU A 1 474 ? 2.668 -3.191 24.139 1.00 91.19 474 LEU A CA 1
ATOM 3629 C C . LEU A 1 474 ? 3.068 -2.913 25.587 1.00 91.19 474 LEU A C 1
ATOM 3631 O O . LEU A 1 474 ? 2.264 -2.398 26.359 1.00 91.19 474 LEU A O 1
ATOM 3635 N N . ALA A 1 475 ? 4.314 -3.210 25.935 1.00 90.75 475 ALA A N 1
ATOM 3636 C CA . ALA A 1 475 ? 4.970 -2.710 27.133 1.00 90.75 475 ALA A CA 1
ATOM 3637 C C . ALA A 1 475 ? 6.040 -1.702 26.707 1.00 90.75 475 ALA A C 1
ATOM 3639 O O . ALA A 1 475 ? 6.988 -2.071 26.013 1.00 90.75 475 ALA A O 1
ATOM 3640 N N . ALA A 1 476 ? 5.882 -0.440 27.090 1.00 86.31 476 ALA A N 1
ATOM 3641 C CA . ALA A 1 476 ? 6.813 0.635 26.764 1.00 86.31 476 ALA A CA 1
ATOM 3642 C C . ALA A 1 476 ? 7.260 1.353 28.037 1.00 86.31 476 ALA A C 1
ATOM 3644 O O . ALA A 1 476 ? 6.500 1.443 29.005 1.00 86.31 476 ALA A O 1
ATOM 3645 N N . ALA A 1 477 ? 8.485 1.875 28.038 1.00 79.31 477 ALA A N 1
ATOM 3646 C CA . ALA A 1 477 ? 8.924 2.758 29.108 1.00 79.31 477 ALA A CA 1
ATOM 3647 C C . ALA A 1 477 ? 7.999 3.981 29.178 1.00 79.31 477 ALA A C 1
ATOM 3649 O O . ALA A 1 477 ? 7.580 4.544 28.164 1.00 79.31 477 ALA A O 1
ATOM 3650 N N . SER A 1 478 ? 7.632 4.368 30.390 1.00 66.31 478 SER A N 1
ATOM 3651 C CA . SER A 1 478 ? 6.699 5.454 30.631 1.00 66.31 478 SER A CA 1
ATOM 3652 C C . SER A 1 478 ? 7.421 6.790 30.342 1.00 66.31 478 SER A C 1
ATOM 3654 O O . SER A 1 478 ? 8.215 7.238 31.166 1.00 66.31 478 SER A O 1
ATOM 3656 N N . GLY A 1 479 ? 7.203 7.405 29.170 1.00 59.56 479 GLY A N 1
ATOM 3657 C CA . GLY A 1 479 ? 7.927 8.606 28.707 1.00 59.56 479 GLY A CA 1
ATOM 3658 C C . GLY A 1 479 ? 7.906 8.792 27.177 1.00 59.56 479 GLY A C 1
ATOM 3659 O O . GLY A 1 479 ? 7.272 8.013 26.470 1.00 59.56 479 GLY A O 1
ATOM 3660 N N . GLN A 1 480 ? 8.560 9.838 26.649 1.00 52.78 480 GLN A N 1
ATOM 3661 C CA . GLN A 1 480 ? 8.656 10.088 25.200 1.00 52.78 480 GLN A CA 1
ATOM 3662 C C . GLN A 1 480 ? 9.881 9.391 24.564 1.00 52.78 480 GLN A C 1
ATOM 3664 O O . GLN A 1 480 ? 10.980 9.493 25.091 1.00 52.78 480 GLN A O 1
ATOM 3669 N N . HIS A 1 481 ? 9.675 8.783 23.384 1.00 56.16 481 HIS A N 1
ATOM 3670 C CA . HIS A 1 481 ? 10.688 8.271 22.432 1.00 56.16 481 HIS A CA 1
ATOM 3671 C C . HIS A 1 481 ? 11.536 7.071 22.895 1.00 56.16 481 HIS A C 1
ATOM 3673 O O . HIS A 1 481 ? 12.753 7.056 22.711 1.00 56.16 481 HIS A O 1
ATOM 3679 N N . GLU A 1 482 ? 10.907 6.012 23.414 1.00 67.44 482 GLU A N 1
ATOM 3680 C CA . GLU A 1 482 ? 11.636 4.824 23.883 1.00 67.44 482 GLU A CA 1
ATOM 3681 C C . GLU A 1 482 ? 11.168 3.490 23.294 1.00 67.44 482 GLU A C 1
ATOM 3683 O O . GLU A 1 482 ? 10.188 3.393 22.550 1.00 67.44 482 GLU A O 1
ATOM 3688 N N . GLN A 1 483 ? 11.977 2.466 23.574 1.00 78.75 483 GLN A N 1
ATOM 3689 C CA . GLN A 1 483 ? 11.769 1.093 23.146 1.00 78.75 483 GLN A CA 1
ATOM 3690 C C . GLN A 1 483 ? 10.410 0.581 23.621 1.00 78.75 483 GLN A C 1
ATOM 3692 O O . GLN A 1 483 ? 9.985 0.839 24.748 1.00 78.75 483 GLN A O 1
ATOM 3697 N N . GLY A 1 484 ? 9.746 -0.186 22.769 1.00 87.12 484 GLY A N 1
ATOM 3698 C CA . GLY A 1 484 ? 8.520 -0.878 23.123 1.00 87.12 484 GLY A CA 1
ATOM 3699 C C . GLY A 1 484 ? 8.624 -2.347 22.771 1.00 87.12 484 GLY A C 1
ATOM 3700 O O . GLY A 1 484 ? 9.114 -2.708 21.701 1.00 87.12 484 GLY A O 1
ATOM 3701 N N . THR A 1 485 ? 8.147 -3.191 23.673 1.00 92.25 485 THR A N 1
ATOM 3702 C CA . THR A 1 485 ? 8.119 -4.635 23.484 1.00 92.25 485 THR A CA 1
ATOM 3703 C C . THR A 1 485 ? 6.679 -5.083 23.304 1.00 92.25 485 THR A C 1
ATOM 3705 O O . THR A 1 485 ? 5.833 -4.848 24.166 1.00 92.25 485 THR A O 1
ATOM 3708 N N . VAL A 1 486 ? 6.401 -5.730 22.179 1.00 93.62 486 VAL A N 1
ATOM 3709 C CA . VAL A 1 486 ? 5.113 -6.346 21.874 1.00 93.62 486 VAL A CA 1
ATOM 3710 C C . VAL A 1 486 ? 5.096 -7.750 22.461 1.00 93.62 486 VAL A C 1
ATOM 3712 O O . VAL A 1 486 ? 5.984 -8.566 22.194 1.00 93.62 486 VAL A O 1
ATOM 3715 N N . TRP A 1 487 ? 4.067 -8.028 23.247 1.00 94.69 487 TRP A N 1
ATOM 3716 C CA . TRP A 1 487 ? 3.843 -9.292 23.928 1.00 94.69 487 TRP A CA 1
ATOM 3717 C C . TRP A 1 487 ? 2.526 -9.918 23.482 1.00 94.69 487 TRP A C 1
ATOM 3719 O O . TRP A 1 487 ? 1.555 -9.224 23.186 1.00 94.69 487 TRP A O 1
ATOM 3729 N N . GLU A 1 488 ? 2.496 -11.244 23.496 1.00 95.25 488 GLU A N 1
ATOM 3730 C CA . GLU A 1 488 ? 1.291 -12.060 23.414 1.00 95.25 488 GLU A CA 1
ATOM 3731 C C . GLU A 1 488 ? 1.007 -12.660 24.793 1.00 95.25 488 GLU A C 1
ATOM 3733 O O . GLU A 1 488 ? 1.902 -13.222 25.426 1.00 95.25 488 GLU A O 1
ATOM 3738 N N . LEU A 1 489 ? -0.234 -12.540 25.253 1.00 96.62 489 LEU A N 1
ATOM 3739 C CA . LEU A 1 489 ? -0.754 -13.148 26.472 1.00 96.62 489 LEU A CA 1
ATOM 3740 C C . LEU A 1 489 ? -1.786 -14.212 26.098 1.00 96.62 489 LEU A C 1
ATOM 3742 O O . LEU A 1 489 ? -2.789 -13.894 25.458 1.00 96.62 489 LEU A O 1
ATOM 3746 N N . VAL A 1 490 ? -1.580 -15.451 26.540 1.00 95.94 490 VAL A N 1
ATOM 3747 C CA . VAL A 1 490 ? -2.597 -16.508 26.476 1.00 95.94 490 VAL A CA 1
ATOM 3748 C C . VAL A 1 490 ? -3.550 -16.325 27.652 1.00 95.94 490 VAL A C 1
ATOM 3750 O O . VAL A 1 490 ? -3.166 -16.502 28.807 1.00 95.94 490 VAL A O 1
ATOM 3753 N N . LEU A 1 491 ? -4.804 -15.973 27.370 1.00 94.69 491 LEU A N 1
ATOM 3754 C CA . LEU A 1 491 ? -5.763 -15.550 28.396 1.00 94.69 491 LEU A CA 1
ATOM 3755 C C . LEU A 1 491 ? -6.169 -16.688 29.345 1.00 94.69 491 LEU A C 1
ATOM 3757 O O . LEU A 1 491 ? -6.430 -16.439 30.517 1.00 94.69 491 LEU A O 1
ATOM 3761 N N . ALA A 1 492 ? -6.171 -17.936 28.868 1.00 93.44 492 ALA A N 1
ATOM 3762 C CA . ALA A 1 492 ? -6.540 -19.100 29.678 1.00 93.44 492 ALA A CA 1
ATOM 3763 C C . ALA A 1 492 ? -5.472 -19.499 30.715 1.00 93.44 492 ALA A C 1
ATOM 3765 O O . ALA A 1 492 ? -5.815 -20.007 31.780 1.00 93.44 492 ALA A O 1
ATOM 3766 N N . THR A 1 493 ? -4.185 -19.306 30.403 1.00 94.31 493 THR A N 1
ATOM 3767 C CA . THR A 1 493 ? -3.058 -19.767 31.239 1.00 94.31 493 THR A CA 1
ATOM 3768 C C . THR A 1 493 ? -2.285 -18.627 31.899 1.00 94.31 493 THR A C 1
ATOM 3770 O O . THR A 1 493 ? -1.542 -18.868 32.847 1.00 94.31 493 THR A O 1
ATOM 3773 N N . GLY A 1 494 ? -2.423 -17.395 31.401 1.00 93.38 494 GLY A N 1
ATOM 3774 C CA . GLY A 1 494 ? -1.588 -16.259 31.791 1.00 93.38 494 GLY A CA 1
ATOM 3775 C C . GLY A 1 494 ? -0.162 -16.315 31.225 1.00 93.38 494 GLY A C 1
ATOM 3776 O O . GLY A 1 494 ? 0.687 -15.512 31.617 1.00 93.38 494 GLY A O 1
ATOM 3777 N N . GLU A 1 495 ? 0.130 -17.259 30.322 1.00 95.62 495 GLU A N 1
ATOM 3778 C CA . GLU A 1 495 ? 1.446 -17.386 29.696 1.00 95.62 495 GLU A CA 1
ATOM 3779 C C . GLU A 1 495 ? 1.728 -16.182 28.790 1.00 95.62 495 GLU A C 1
ATOM 3781 O O . GLU A 1 495 ? 0.874 -15.760 28.008 1.00 95.62 495 GLU A O 1
ATOM 3786 N N . ARG A 1 496 ? 2.940 -15.626 28.900 1.00 95.00 496 ARG A N 1
ATOM 3787 C CA . ARG A 1 496 ? 3.380 -14.444 28.152 1.00 95.00 496 ARG A CA 1
ATOM 3788 C C . ARG A 1 496 ? 4.533 -14.802 27.232 1.00 95.00 496 ARG A C 1
ATOM 3790 O O . ARG A 1 496 ? 5.547 -15.328 27.688 1.00 95.00 496 ARG A O 1
ATOM 3797 N N . ARG A 1 497 ? 4.411 -14.435 25.960 1.00 92.56 497 ARG A N 1
ATOM 3798 C CA . ARG A 1 497 ? 5.436 -14.625 24.934 1.00 92.56 497 ARG A CA 1
ATOM 3799 C C . ARG A 1 497 ? 5.838 -13.280 24.348 1.00 92.56 497 ARG A C 1
ATOM 3801 O O . ARG A 1 497 ? 4.995 -12.532 23.863 1.00 92.56 497 ARG A O 1
ATOM 3808 N N . MET A 1 498 ? 7.129 -12.969 24.388 1.00 92.75 498 MET A N 1
ATOM 3809 C CA . MET A 1 498 ? 7.663 -11.794 23.703 1.00 92.75 498 MET A CA 1
ATOM 3810 C C . MET A 1 498 ? 7.607 -12.043 22.197 1.00 92.75 498 MET A C 1
ATOM 3812 O O . MET A 1 498 ? 8.125 -13.058 21.733 1.00 92.75 498 MET A O 1
ATOM 3816 N N . LEU A 1 499 ? 6.981 -11.138 21.449 1.00 91.25 499 LEU A N 1
ATOM 3817 C CA . LEU A 1 499 ? 6.925 -11.233 19.994 1.00 91.25 499 LEU A CA 1
ATOM 3818 C C . LEU A 1 499 ? 8.020 -10.388 19.362 1.00 91.25 499 LEU A C 1
ATOM 3820 O O . LEU A 1 499 ? 8.828 -10.916 18.608 1.00 91.25 499 LEU A O 1
ATOM 3824 N N . LEU A 1 500 ? 8.059 -9.089 19.661 1.00 89.62 500 LEU A N 1
ATOM 3825 C CA . LEU A 1 500 ? 8.892 -8.130 18.938 1.00 89.62 500 LEU A CA 1
ATOM 3826 C C . LEU A 1 500 ? 9.373 -7.017 19.869 1.00 89.62 500 LEU A C 1
ATOM 3828 O O . LEU A 1 500 ? 8.601 -6.531 20.690 1.00 89.62 500 LEU A O 1
ATOM 3832 N N . GLN A 1 501 ? 10.619 -6.577 19.708 1.00 89.38 501 GLN A N 1
ATOM 3833 C CA . GLN A 1 501 ? 11.138 -5.371 20.352 1.00 89.38 501 GLN A CA 1
ATOM 3834 C C . GLN A 1 501 ? 11.378 -4.299 19.290 1.00 89.38 501 GLN A C 1
ATOM 3836 O O . GLN A 1 501 ? 12.044 -4.542 18.285 1.00 89.38 501 GLN A O 1
ATOM 3841 N N . LEU A 1 502 ? 10.824 -3.113 19.512 1.00 86.12 502 LEU A N 1
ATOM 3842 C CA . LEU A 1 502 ? 10.844 -1.990 18.584 1.00 86.12 502 LEU A CA 1
ATOM 3843 C C . LEU A 1 502 ? 11.560 -0.806 19.221 1.00 86.12 502 LEU A C 1
ATOM 3845 O O . LEU A 1 502 ? 11.350 -0.492 20.389 1.00 86.12 502 LEU A O 1
ATOM 3849 N N . ASN A 1 503 ? 12.381 -0.119 18.432 1.00 83.88 503 ASN A N 1
ATOM 3850 C CA . ASN A 1 503 ? 13.137 1.058 18.857 1.00 83.88 503 ASN A CA 1
ATOM 3851 C C . ASN A 1 503 ? 12.592 2.320 18.178 1.00 83.88 503 ASN A C 1
ATOM 3853 O O . ASN A 1 503 ? 12.220 2.254 17.004 1.00 83.88 503 ASN A O 1
ATOM 3857 N N . ARG A 1 504 ? 12.659 3.473 18.862 1.00 79.62 504 ARG A N 1
ATOM 3858 C CA . ARG A 1 504 ? 12.203 4.787 18.354 1.00 79.62 504 ARG A CA 1
ATOM 3859 C C . ARG A 1 504 ? 10.734 4.790 17.917 1.00 79.62 504 ARG A C 1
ATOM 3861 O O . ARG A 1 504 ? 10.398 5.166 16.795 1.00 79.62 504 ARG A O 1
ATOM 3868 N N . LEU A 1 505 ? 9.860 4.318 18.798 1.00 80.12 505 LEU A N 1
ATOM 3869 C CA . LEU A 1 505 ? 8.423 4.404 18.572 1.00 80.12 505 LEU A CA 1
ATOM 3870 C C . LEU A 1 505 ? 7.968 5.863 18.682 1.00 80.12 505 LEU A C 1
ATOM 3872 O O . LEU A 1 505 ? 8.273 6.532 19.666 1.00 80.12 505 LEU A O 1
ATOM 3876 N N . SER A 1 506 ? 7.177 6.317 17.709 1.00 75.25 506 SER A N 1
ATOM 3877 C CA . SER A 1 506 ? 6.496 7.625 17.749 1.00 75.25 506 SER A CA 1
ATOM 3878 C C . SER A 1 506 ? 5.267 7.631 18.676 1.00 75.25 506 SER A C 1
ATOM 3880 O O . SER A 1 506 ? 4.579 8.637 18.818 1.00 75.25 506 SER A O 1
ATOM 3882 N N . GLY A 1 507 ? 4.943 6.479 19.273 1.00 74.00 507 GLY A N 1
ATOM 3883 C CA . GLY A 1 507 ? 3.741 6.263 20.077 1.00 74.00 507 GLY A CA 1
ATOM 3884 C C . GLY A 1 507 ? 2.530 5.739 19.294 1.00 74.00 507 GLY A C 1
ATOM 3885 O O . GLY A 1 507 ? 1.602 5.236 19.926 1.00 74.00 507 GLY A O 1
ATOM 3886 N N . SER A 1 508 ? 2.539 5.766 17.955 1.00 83.62 508 SER A N 1
ATOM 3887 C CA . SER A 1 508 ? 1.439 5.227 17.135 1.00 83.62 508 SER A CA 1
ATOM 3888 C C . SER A 1 508 ? 1.691 3.770 16.733 1.00 83.62 508 SER A C 1
ATOM 3890 O O . SER A 1 508 ? 2.660 3.454 16.038 1.00 83.62 508 SER A O 1
ATOM 3892 N N . MET A 1 509 ? 0.819 2.875 17.196 1.00 88.38 509 MET A N 1
ATOM 3893 C CA . MET A 1 509 ? 0.874 1.440 16.929 1.00 88.38 509 MET A CA 1
ATOM 3894 C C . MET A 1 509 ? -0.531 0.848 16.988 1.00 88.38 509 MET A C 1
ATOM 3896 O O . MET A 1 509 ? -1.342 1.245 17.823 1.00 88.38 509 MET A O 1
ATOM 3900 N N . ALA A 1 510 ? -0.806 -0.116 16.119 1.00 89.12 510 ALA A N 1
ATOM 3901 C CA . ALA A 1 510 ? -2.058 -0.852 16.099 1.00 89.12 510 ALA A CA 1
ATOM 3902 C C . ALA A 1 510 ? -1.838 -2.261 15.550 1.00 89.12 510 ALA A C 1
ATOM 3904 O O . ALA A 1 510 ? -0.913 -2.493 14.774 1.00 89.12 510 ALA A O 1
ATOM 3905 N N . ALA A 1 511 ? -2.693 -3.200 15.944 1.00 91.50 511 ALA A N 1
ATOM 3906 C CA . ALA A 1 511 ? -2.651 -4.573 15.464 1.00 91.50 511 ALA A CA 1
ATOM 3907 C C . ALA A 1 511 ? -4.026 -5.005 14.942 1.00 91.50 511 ALA A C 1
ATOM 3909 O O . ALA A 1 511 ? -5.062 -4.587 15.455 1.00 91.50 511 ALA A O 1
ATOM 3910 N N . LEU A 1 512 ? -4.019 -5.864 13.928 1.00 89.69 512 LEU A N 1
ATOM 3911 C CA . LEU A 1 512 ? -5.185 -6.551 13.383 1.00 89.69 512 LEU A CA 1
ATOM 3912 C C . LEU A 1 512 ? -4.886 -8.044 13.288 1.00 89.69 512 LEU A C 1
ATOM 3914 O O . LEU A 1 512 ? -3.732 -8.442 13.159 1.00 89.69 512 LEU A O 1
ATOM 3918 N N . TRP A 1 513 ? -5.924 -8.873 13.280 1.00 87.62 513 TRP A N 1
ATOM 3919 C CA . TRP A 1 513 ? -5.785 -10.306 13.031 1.00 87.62 513 TRP A CA 1
ATOM 3920 C C . TRP A 1 513 ? -6.152 -10.639 11.586 1.00 87.62 513 TRP A C 1
ATOM 3922 O O . TRP A 1 513 ? -7.231 -10.272 11.118 1.00 87.62 513 TRP A O 1
ATOM 3932 N N . LEU A 1 514 ? -5.261 -11.345 10.885 1.00 83.81 514 LEU A N 1
ATOM 3933 C CA . LEU A 1 514 ? -5.504 -11.908 9.559 1.00 83.81 514 LEU A CA 1
ATOM 3934 C C . LEU A 1 514 ? -5.600 -13.433 9.691 1.00 83.81 514 LEU A C 1
ATOM 3936 O O . LEU A 1 514 ? -4.609 -14.153 9.580 1.00 83.81 514 LEU A O 1
ATOM 3940 N N . GLY A 1 515 ? -6.804 -13.929 9.977 1.00 81.69 515 GLY A N 1
ATOM 3941 C CA . GLY A 1 515 ? -6.961 -15.310 10.437 1.00 81.69 515 GLY A CA 1
ATOM 3942 C C . GLY A 1 515 ? -6.285 -15.493 11.799 1.00 81.69 515 GLY A C 1
ATOM 3943 O O . GLY A 1 515 ? -6.583 -14.748 12.730 1.00 81.69 515 GLY A O 1
ATOM 3944 N N . ASP A 1 516 ? -5.364 -16.454 11.901 1.00 82.31 516 ASP A N 1
ATOM 3945 C CA . ASP A 1 516 ? -4.645 -16.769 13.147 1.00 82.31 516 ASP A CA 1
ATOM 3946 C C . ASP A 1 516 ? -3.357 -15.957 13.359 1.00 82.31 516 ASP A C 1
ATOM 3948 O O . ASP A 1 516 ? -2.813 -15.980 14.471 1.00 82.31 516 ASP A O 1
ATOM 3952 N N . ASP A 1 517 ? -2.874 -15.267 12.319 1.00 84.88 517 ASP A N 1
ATOM 3953 C CA . ASP A 1 517 ? -1.621 -14.511 12.329 1.00 84.88 517 ASP A CA 1
ATOM 3954 C C . ASP A 1 517 ? -1.905 -13.002 12.471 1.00 84.88 517 ASP A C 1
ATOM 3956 O O . ASP A 1 517 ? -2.658 -12.431 11.671 1.00 84.88 517 ASP A O 1
ATOM 3960 N N . PRO A 1 518 ? -1.323 -12.317 13.470 1.00 91.06 518 PRO A N 1
ATOM 3961 C CA . PRO A 1 518 ? -1.506 -10.887 13.623 1.00 91.06 518 PRO A CA 1
ATOM 3962 C C . PRO A 1 518 ? -0.619 -10.077 12.675 1.00 91.06 518 PRO A C 1
ATOM 3964 O O . PRO A 1 518 ? 0.561 -10.368 12.467 1.00 91.06 518 PRO A O 1
ATOM 3967 N N . VAL A 1 519 ? -1.198 -9.000 12.154 1.00 93.50 519 VAL A N 1
ATOM 3968 C CA . VAL A 1 519 ? -0.520 -7.943 11.409 1.00 93.50 519 VAL A CA 1
ATOM 3969 C C . VAL A 1 519 ? -0.408 -6.722 12.314 1.00 93.50 519 VAL A C 1
ATOM 3971 O O . VAL A 1 519 ? -1.401 -6.245 12.861 1.00 93.50 519 VAL A O 1
ATOM 3974 N N . LEU A 1 520 ? 0.805 -6.211 12.472 1.00 94.25 520 LEU A N 1
ATOM 3975 C CA . LEU A 1 520 ? 1.121 -5.051 13.291 1.00 94.25 520 LEU A CA 1
ATOM 3976 C C . LEU A 1 520 ? 1.489 -3.873 12.386 1.00 94.25 520 LEU A C 1
ATOM 3978 O O . LEU A 1 520 ? 2.354 -3.999 11.525 1.00 94.25 520 LEU A O 1
ATOM 3982 N N . VAL A 1 521 ? 0.860 -2.723 12.604 1.00 94.19 521 VAL A N 1
ATOM 3983 C CA . VAL A 1 521 ? 1.182 -1.458 11.937 1.00 94.19 521 VAL A CA 1
ATOM 3984 C C . VAL A 1 521 ? 1.816 -0.531 12.962 1.00 94.19 521 VAL A C 1
ATOM 3986 O O . VAL A 1 521 ? 1.234 -0.256 14.014 1.00 94.19 521 VAL A O 1
ATOM 3989 N N . VAL A 1 522 ? 3.022 -0.064 12.667 1.00 91.75 522 VAL A N 1
ATOM 3990 C CA . VAL A 1 522 ? 3.847 0.717 13.592 1.00 91.75 522 VAL A CA 1
ATOM 3991 C C . VAL A 1 522 ? 4.302 1.988 12.904 1.00 91.75 522 VAL A C 1
ATOM 3993 O O . VAL A 1 522 ? 4.744 1.935 11.763 1.00 91.75 522 VAL A O 1
ATOM 3996 N N . VAL A 1 523 ? 4.269 3.117 13.611 1.00 89.25 523 VAL A N 1
ATOM 3997 C CA . VAL A 1 523 ? 4.938 4.339 13.157 1.00 89.25 523 VAL A CA 1
ATOM 3998 C C . VAL A 1 523 ? 6.191 4.565 13.987 1.00 89.25 523 VAL A C 1
ATOM 4000 O O . VAL A 1 523 ? 6.137 4.750 15.211 1.00 89.25 523 VAL A O 1
ATOM 4003 N N . ARG A 1 524 ? 7.336 4.564 13.316 1.00 87.06 524 ARG A N 1
ATOM 4004 C CA . ARG A 1 524 ? 8.639 4.820 13.923 1.00 87.06 524 ARG A CA 1
ATOM 4005 C C . ARG A 1 524 ? 9.165 6.159 13.485 1.00 87.06 524 ARG A C 1
ATOM 4007 O O . ARG A 1 524 ? 8.972 6.567 12.347 1.00 87.06 524 ARG A O 1
ATOM 4014 N N . THR A 1 525 ? 9.896 6.789 14.380 1.00 82.50 525 THR A N 1
ATOM 4015 C CA . THR A 1 525 ? 10.578 8.033 14.084 1.00 82.50 525 THR A CA 1
ATOM 4016 C C . THR A 1 525 ? 12.020 7.718 13.693 1.00 82.50 525 THR A C 1
ATOM 4018 O O . THR A 1 525 ? 12.838 7.274 14.506 1.00 82.50 525 THR A O 1
ATOM 4021 N N . LEU A 1 526 ? 12.325 7.868 12.407 1.00 76.38 526 LEU A N 1
ATOM 4022 C CA . LEU A 1 526 ? 13.637 7.634 11.817 1.00 76.38 526 LEU A CA 1
ATOM 4023 C C . LEU A 1 526 ? 14.276 8.994 11.503 1.00 76.38 526 LEU A C 1
ATOM 4025 O O . LEU A 1 526 ? 13.673 9.843 10.864 1.00 76.38 526 LEU A O 1
ATOM 4029 N N . GLY A 1 527 ? 15.502 9.236 11.961 1.00 61.81 527 GLY A N 1
ATOM 4030 C CA . GLY A 1 527 ? 16.098 10.568 11.842 1.00 61.81 527 GLY A CA 1
ATOM 4031 C C . GLY A 1 527 ? 17.548 10.647 12.299 1.00 61.81 527 GLY A C 1
ATOM 4032 O O . GLY A 1 527 ? 18.023 9.784 13.050 1.00 61.81 527 GLY A O 1
ATOM 4033 N N . SER A 1 528 ? 18.218 11.663 11.751 1.00 52.44 528 SER A N 1
ATOM 4034 C CA . SER A 1 528 ? 19.665 11.875 11.603 1.00 52.44 528 SER A CA 1
ATOM 4035 C C . SER A 1 528 ? 20.508 11.620 12.865 1.00 52.44 528 SER A C 1
ATOM 4037 O O . SER A 1 528 ? 20.056 11.872 13.980 1.00 52.44 528 SER A O 1
ATOM 4039 N N . PRO A 1 529 ? 21.779 11.185 12.732 1.00 46.69 529 PRO A N 1
ATOM 4040 C CA . PRO A 1 529 ? 22.742 11.225 13.838 1.00 46.69 529 PRO A CA 1
ATOM 4041 C C . PRO A 1 529 ? 23.034 12.654 14.341 1.00 46.69 529 PRO A C 1
ATOM 4043 O O . PRO A 1 529 ? 23.661 12.810 15.388 1.00 46.69 529 PRO A O 1
ATOM 4046 N N . HIS A 1 530 ? 22.590 13.694 13.627 1.00 45.81 530 HIS A N 1
ATOM 4047 C CA . HIS A 1 530 ? 22.673 15.083 14.067 1.00 45.81 530 HIS A CA 1
ATOM 4048 C C . HIS A 1 530 ? 21.350 15.547 14.683 1.00 45.81 530 HIS A C 1
ATOM 4050 O O . HIS A 1 530 ? 20.316 15.553 14.023 1.00 45.81 530 HIS A O 1
ATOM 4056 N N . THR A 1 531 ? 21.417 16.025 15.926 1.00 48.72 531 THR A N 1
ATOM 4057 C CA . THR A 1 531 ? 20.302 16.546 16.742 1.00 48.72 531 THR A CA 1
ATOM 4058 C C . THR A 1 531 ? 19.553 17.744 16.140 1.00 48.72 531 THR A C 1
ATOM 4060 O O . THR A 1 531 ? 18.569 18.191 16.718 1.00 48.72 531 THR A O 1
ATOM 4063 N N . ALA A 1 532 ? 20.013 18.282 15.006 1.00 44.53 532 ALA A N 1
ATOM 4064 C CA . ALA A 1 532 ? 19.459 19.464 14.348 1.00 44.53 532 ALA A CA 1
ATOM 4065 C C . ALA A 1 532 ? 18.638 19.159 13.079 1.00 44.53 532 ALA A C 1
ATOM 4067 O O . ALA A 1 532 ? 18.082 20.087 12.496 1.00 44.53 532 ALA A O 1
ATOM 4068 N N . SER A 1 533 ? 18.577 17.905 12.614 1.00 47.81 533 SER A N 1
ATOM 4069 C CA . SER A 1 533 ? 17.724 17.549 11.470 1.00 47.81 533 SER A CA 1
ATOM 4070 C C . SER A 1 533 ? 16.332 17.126 11.946 1.00 47.81 533 SER A C 1
ATOM 4072 O O . SER A 1 533 ? 16.248 16.430 12.959 1.00 47.81 533 SER A O 1
ATOM 4074 N N . PRO A 1 534 ? 15.259 17.502 11.226 1.00 54.69 534 PRO A N 1
ATOM 4075 C CA . PRO A 1 534 ? 13.923 16.998 11.508 1.00 54.69 534 PRO A CA 1
ATOM 4076 C C . PRO A 1 534 ? 13.901 15.467 11.454 1.00 54.69 534 PRO A C 1
ATOM 4078 O O . PRO A 1 534 ? 14.626 14.821 10.692 1.00 54.69 534 PRO A O 1
ATOM 4081 N N . GLU A 1 535 ? 13.125 14.893 12.360 1.00 71.31 535 GLU A N 1
ATOM 4082 C CA . GLU A 1 535 ? 12.888 13.466 12.445 1.00 71.31 535 GLU A CA 1
ATOM 4083 C C . GLU A 1 535 ? 11.704 13.084 11.543 1.00 71.31 535 GLU A C 1
ATOM 4085 O O . GLU A 1 535 ? 10.662 13.738 11.573 1.00 71.31 535 GLU A O 1
ATOM 4090 N N . ILE A 1 536 ? 11.850 12.009 10.766 1.00 79.88 536 ILE A N 1
ATOM 4091 C CA . ILE A 1 536 ? 10.862 11.570 9.776 1.00 79.88 536 ILE A CA 1
ATOM 4092 C C . ILE A 1 536 ? 10.142 10.343 10.293 1.00 79.88 536 ILE A C 1
ATOM 4094 O O . ILE A 1 536 ? 10.752 9.345 10.676 1.00 79.88 536 ILE A O 1
ATOM 4098 N N . GLU A 1 537 ? 8.823 10.379 10.253 1.00 86.88 537 GLU A N 1
ATOM 4099 C CA . GLU A 1 537 ? 8.018 9.220 10.605 1.00 86.88 537 GLU A CA 1
ATOM 4100 C C . GLU A 1 537 ? 7.967 8.224 9.444 1.00 86.88 537 GLU A C 1
ATOM 4102 O O . GLU A 1 537 ? 7.857 8.608 8.283 1.00 86.88 537 GLU A O 1
ATOM 4107 N N . PHE A 1 538 ? 8.040 6.936 9.754 1.00 90.00 538 PHE A N 1
ATOM 4108 C CA . PHE A 1 538 ? 7.876 5.836 8.814 1.00 90.00 538 PHE A CA 1
ATOM 4109 C C . PHE A 1 538 ? 6.824 4.881 9.349 1.00 90.00 538 PHE A C 1
ATOM 4111 O O . PHE A 1 538 ? 6.899 4.444 10.498 1.00 90.00 538 PHE A O 1
ATOM 4118 N N . THR A 1 539 ? 5.869 4.534 8.496 1.00 92.94 539 THR A N 1
ATOM 4119 C CA . THR A 1 539 ? 4.889 3.488 8.769 1.00 92.94 539 THR A CA 1
ATOM 4120 C C . THR A 1 539 ? 5.431 2.153 8.282 1.00 92.94 539 THR A C 1
ATOM 4122 O O . THR A 1 539 ? 5.745 1.996 7.105 1.00 92.94 539 THR A O 1
ATOM 4125 N N . GLU A 1 540 ? 5.522 1.187 9.183 1.00 93.75 540 GLU A N 1
ATOM 4126 C CA . GLU A 1 540 ? 5.987 -0.173 8.934 1.00 93.75 540 GLU A CA 1
ATOM 4127 C C . GLU A 1 540 ? 4.850 -1.170 9.184 1.00 93.75 540 GLU A C 1
ATOM 4129 O O . GLU A 1 540 ? 4.070 -1.019 10.129 1.00 93.75 540 GLU A O 1
ATOM 4134 N N . ILE A 1 541 ? 4.768 -2.203 8.344 1.00 94.88 541 ILE A N 1
ATOM 4135 C CA . ILE A 1 541 ? 3.799 -3.295 8.477 1.00 94.88 541 ILE A CA 1
ATOM 4136 C C . ILE A 1 541 ? 4.564 -4.579 8.774 1.00 94.88 541 ILE A C 1
ATOM 4138 O O . ILE A 1 541 ? 5.355 -5.028 7.948 1.00 94.88 541 ILE A O 1
ATOM 4142 N N . TYR A 1 542 ? 4.287 -5.202 9.913 1.00 93.38 542 TYR A N 1
ATOM 4143 C CA . TYR A 1 542 ? 4.857 -6.484 10.311 1.00 93.38 542 TYR A CA 1
ATOM 4144 C C . TYR A 1 542 ? 3.800 -7.583 10.291 1.00 93.38 542 TYR A C 1
ATOM 4146 O O . TYR A 1 542 ? 2.677 -7.375 10.745 1.00 93.38 542 TYR A O 1
ATOM 4154 N N . GLN A 1 543 ? 4.175 -8.778 9.849 1.00 91.88 543 GLN A N 1
ATOM 4155 C CA . GLN A 1 543 ? 3.428 -10.004 10.111 1.00 91.88 543 GLN A CA 1
ATOM 4156 C C . GLN A 1 543 ? 4.118 -10.769 11.237 1.00 91.88 543 GLN A C 1
ATOM 4158 O O . GLN A 1 543 ? 5.312 -11.067 11.163 1.00 91.88 543 GLN A O 1
ATOM 4163 N N . LEU A 1 544 ? 3.378 -11.068 12.301 1.00 90.00 544 LEU A N 1
ATOM 4164 C CA . LEU A 1 544 ? 3.912 -11.745 13.477 1.00 90.00 544 LEU A CA 1
ATOM 4165 C C . LEU A 1 544 ? 3.655 -13.250 13.344 1.00 90.00 544 LEU A C 1
ATOM 4167 O O . LEU A 1 544 ? 2.531 -13.717 13.498 1.00 90.00 544 LEU A O 1
ATOM 4171 N N . GLY A 1 545 ? 4.691 -14.023 13.022 1.00 78.25 545 GLY A N 1
ATOM 4172 C CA . GLY A 1 545 ? 4.583 -15.470 12.845 1.00 78.25 545 GLY A CA 1
ATOM 4173 C C . GLY A 1 545 ? 4.917 -16.262 14.111 1.00 78.25 545 GLY A C 1
ATOM 4174 O O . GLY A 1 545 ? 5.557 -15.780 15.044 1.00 78.25 545 GLY A O 1
ATOM 4175 N N . LYS A 1 546 ? 4.561 -17.555 14.133 1.00 69.06 546 LYS A N 1
ATOM 4176 C CA . LYS A 1 546 ? 4.953 -18.463 15.234 1.00 69.06 546 LYS A CA 1
ATOM 4177 C C . LYS A 1 546 ? 6.471 -18.661 15.356 1.00 69.06 546 LYS A C 1
ATOM 4179 O O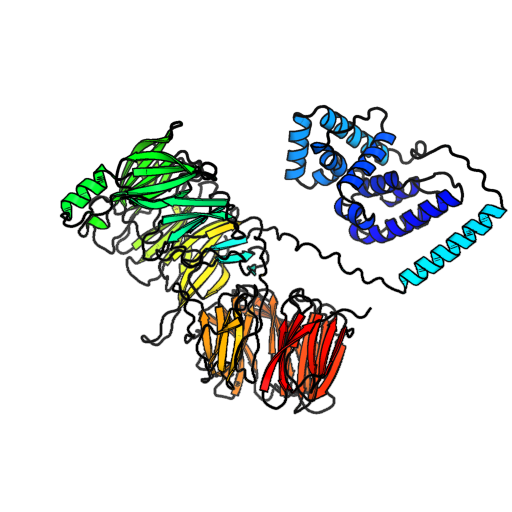 . LYS A 1 546 ? 6.939 -18.925 16.459 1.00 69.06 546 LYS A O 1
ATOM 4184 N N . ARG A 1 547 ? 7.210 -18.584 14.240 1.00 69.62 547 ARG A N 1
ATOM 4185 C CA . ARG A 1 547 ? 8.663 -18.851 14.169 1.00 69.62 547 ARG A CA 1
ATOM 4186 C C . ARG A 1 547 ? 9.513 -17.592 14.007 1.00 69.62 547 ARG A C 1
ATOM 4188 O O . ARG A 1 547 ? 10.596 -17.531 14.572 1.00 69.62 547 ARG A O 1
ATOM 4195 N N . SER A 1 548 ? 9.037 -16.620 13.237 1.00 77.81 548 SER A N 1
ATOM 4196 C CA . SER A 1 548 ? 9.732 -15.362 12.976 1.00 77.81 548 SER A CA 1
ATOM 4197 C C . SER A 1 548 ? 8.721 -14.274 12.647 1.00 77.81 548 SER A C 1
ATOM 4199 O O . SER A 1 548 ? 7.684 -14.556 12.043 1.00 77.81 548 SER A O 1
ATOM 4201 N N . ASN A 1 549 ? 9.047 -13.039 13.014 1.00 87.00 549 ASN A N 1
ATOM 4202 C CA . ASN A 1 549 ? 8.317 -11.871 12.543 1.00 87.00 549 ASN A CA 1
ATOM 4203 C C . ASN A 1 549 ? 8.933 -11.395 11.238 1.00 87.00 549 ASN A C 1
ATOM 4205 O O . ASN A 1 549 ? 10.148 -11.462 11.054 1.00 87.00 549 ASN A O 1
ATOM 4209 N N . GLU A 1 550 ? 8.090 -10.888 10.360 1.00 88.12 550 GLU A N 1
ATOM 4210 C CA . GLU A 1 550 ? 8.485 -10.422 9.047 1.00 88.12 550 GLU A CA 1
ATOM 4211 C C . GLU A 1 550 ? 8.059 -8.967 8.871 1.00 88.12 550 GLU A C 1
ATOM 4213 O O . GLU A 1 550 ? 6.895 -8.638 9.087 1.00 88.12 550 GLU A O 1
ATOM 4218 N N . LEU A 1 551 ? 8.992 -8.098 8.473 1.00 90.19 551 LEU A N 1
ATOM 4219 C CA . LEU A 1 551 ? 8.670 -6.756 7.995 1.00 90.19 551 LEU A CA 1
ATOM 4220 C C . LEU A 1 551 ? 8.173 -6.877 6.551 1.00 90.19 551 LEU A C 1
ATOM 4222 O O . LEU A 1 551 ? 8.948 -7.158 5.643 1.00 90.19 551 LEU A O 1
ATOM 4226 N N . LEU A 1 552 ? 6.871 -6.693 6.347 1.00 91.75 552 LEU A N 1
ATOM 4227 C CA . LEU A 1 552 ? 6.234 -6.823 5.040 1.00 91.75 552 LEU A CA 1
ATOM 4228 C C . LEU A 1 552 ? 6.434 -5.585 4.170 1.00 91.75 552 LEU A C 1
ATOM 4230 O O . LEU A 1 552 ? 6.572 -5.721 2.955 1.00 91.75 552 LEU A O 1
ATOM 4234 N N . ALA A 1 553 ? 6.384 -4.392 4.771 1.00 93.62 553 ALA A N 1
ATOM 4235 C CA . ALA A 1 553 ? 6.402 -3.135 4.032 1.00 93.62 553 ALA A CA 1
ATOM 4236 C C . ALA A 1 553 ? 6.836 -1.945 4.892 1.00 93.62 553 ALA A C 1
ATOM 4238 O O . ALA A 1 553 ? 6.655 -1.948 6.111 1.00 93.62 553 ALA A O 1
ATOM 4239 N N . SER A 1 554 ? 7.325 -0.895 4.233 1.00 92.25 554 SER A N 1
ATOM 4240 C CA . SER A 1 554 ? 7.622 0.403 4.846 1.00 92.25 554 SER A CA 1
ATOM 4241 C C . SER A 1 554 ? 7.158 1.538 3.933 1.00 92.25 554 SER A C 1
ATOM 4243 O O . SER A 1 554 ? 7.146 1.372 2.716 1.00 92.25 554 SER A O 1
ATOM 4245 N N . LEU A 1 555 ? 6.752 2.669 4.510 1.00 92.56 555 LEU A N 1
ATOM 4246 C CA . LEU A 1 555 ? 6.303 3.862 3.794 1.00 92.56 555 LEU A CA 1
ATOM 4247 C C . LEU A 1 555 ? 6.639 5.128 4.607 1.00 92.56 555 LEU A C 1
ATOM 4249 O O . LEU A 1 555 ? 6.252 5.201 5.776 1.00 92.56 555 LEU A O 1
ATOM 4253 N N . PRO A 1 556 ? 7.289 6.150 4.015 1.00 91.06 556 PRO A N 1
ATOM 4254 C CA . PRO A 1 556 ? 7.472 7.441 4.673 1.00 91.06 556 PRO A CA 1
ATOM 4255 C C . PRO A 1 556 ? 6.142 8.124 5.031 1.00 91.06 556 PRO A C 1
ATOM 4257 O O . PRO A 1 556 ? 5.197 8.159 4.238 1.00 91.06 556 PRO A O 1
ATOM 4260 N N . GLY A 1 557 ? 6.097 8.723 6.215 1.00 87.38 557 GLY A N 1
ATOM 4261 C CA . GLY A 1 557 ? 4.946 9.398 6.802 1.00 87.38 557 GLY A CA 1
ATOM 4262 C C . GLY A 1 557 ? 4.196 8.559 7.840 1.00 87.38 557 GLY A C 1
ATOM 4263 O O . GLY A 1 557 ? 4.451 7.368 8.041 1.00 87.38 557 GLY A O 1
ATOM 4264 N N . ARG A 1 558 ? 3.229 9.210 8.493 1.00 86.31 558 ARG A N 1
ATOM 4265 C CA . ARG A 1 558 ? 2.301 8.606 9.455 1.00 86.31 558 ARG A CA 1
ATOM 4266 C C . ARG A 1 558 ? 1.021 8.169 8.754 1.00 86.31 558 ARG A C 1
ATOM 4268 O O . ARG A 1 558 ? 0.162 8.992 8.434 1.00 86.31 558 ARG A O 1
ATOM 4275 N N . TRP A 1 559 ? 0.895 6.867 8.549 1.00 88.25 559 TRP A N 1
ATOM 4276 C CA . TRP A 1 559 ? -0.231 6.227 7.882 1.00 88.25 559 TRP A CA 1
ATOM 4277 C C . TRP A 1 559 ? -0.863 5.186 8.794 1.00 88.25 559 TRP A C 1
ATOM 4279 O O . TRP A 1 559 ? -0.200 4.546 9.602 1.00 88.25 559 TRP A O 1
ATOM 4289 N N . GLY A 1 560 ? -2.171 5.021 8.657 1.00 86.19 560 GLY A N 1
ATOM 4290 C CA . GLY A 1 560 ? -2.990 4.206 9.539 1.00 86.19 560 GLY A CA 1
ATOM 4291 C C . GLY A 1 560 ? -3.357 4.908 10.840 1.00 86.19 560 GLY A C 1
ATOM 4292 O O . GLY A 1 560 ? -3.854 4.230 11.732 1.00 86.19 560 GLY A O 1
ATOM 4293 N N . PHE A 1 561 ? -3.119 6.221 10.974 1.00 81.94 561 PHE A N 1
ATOM 4294 C CA . PHE A 1 561 ? -3.384 6.967 12.207 1.00 81.94 561 PHE A CA 1
ATOM 4295 C C . PHE A 1 561 ? -3.820 8.413 11.949 1.00 81.94 561 PHE A C 1
ATOM 4297 O O . PHE A 1 561 ? -3.430 9.034 10.957 1.00 81.94 561 PHE A O 1
ATOM 4304 N N . ASP A 1 562 ? -4.609 8.963 12.871 1.00 75.69 562 ASP A N 1
ATOM 4305 C CA . ASP A 1 562 ? -4.929 10.389 12.902 1.00 75.69 562 ASP A CA 1
ATOM 4306 C C . ASP A 1 562 ? -3.809 11.217 13.572 1.00 75.69 562 ASP A C 1
ATOM 4308 O O . ASP A 1 562 ? -2.788 10.699 14.038 1.00 75.69 562 ASP A O 1
ATOM 4312 N N . ALA A 1 563 ? -3.989 12.540 13.637 1.00 72.00 563 ALA A N 1
ATOM 4313 C CA . ALA A 1 563 ? -3.021 13.438 14.275 1.00 72.00 563 ALA A CA 1
ATOM 4314 C C . ALA A 1 563 ? -2.849 13.162 15.785 1.00 72.00 563 ALA A C 1
ATOM 4316 O O . ALA A 1 563 ? -1.811 13.485 16.360 1.00 72.00 563 ALA A O 1
ATOM 4317 N N . ALA A 1 564 ? -3.848 12.541 16.418 1.00 69.75 564 ALA A N 1
ATOM 4318 C CA . ALA A 1 564 ? -3.841 12.135 17.817 1.00 69.75 564 ALA A CA 1
ATOM 4319 C C . ALA A 1 564 ? -3.384 10.673 18.018 1.00 69.75 564 ALA A C 1
ATOM 4321 O O . ALA A 1 564 ? -3.552 10.142 19.115 1.00 69.75 564 ALA A O 1
ATOM 4322 N N . GLY A 1 565 ? -2.840 10.011 16.988 1.00 71.94 565 GLY A N 1
ATOM 4323 C CA . GLY A 1 565 ? -2.345 8.634 17.063 1.00 71.94 565 GLY A CA 1
ATOM 4324 C C . GLY A 1 565 ? -3.442 7.568 17.169 1.00 71.94 565 GLY A C 1
ATOM 4325 O O . GLY A 1 565 ? -3.157 6.433 17.551 1.00 71.94 565 GLY A O 1
ATOM 4326 N N . ARG A 1 566 ? -4.706 7.898 16.866 1.00 75.56 566 ARG A N 1
ATOM 4327 C CA . ARG A 1 566 ? -5.802 6.918 16.852 1.00 75.56 566 ARG A CA 1
ATOM 4328 C C . ARG A 1 566 ? -5.747 6.090 15.569 1.00 75.56 566 ARG A C 1
ATOM 4330 O O . ARG A 1 566 ? -5.578 6.687 14.507 1.00 75.56 566 ARG A O 1
ATOM 4337 N N . PRO A 1 567 ? -5.937 4.761 15.633 1.00 79.31 567 PRO A N 1
ATOM 4338 C CA . PRO A 1 567 ? -5.878 3.912 14.448 1.00 79.31 567 PRO A CA 1
ATOM 4339 C C . PRO A 1 567 ? -6.959 4.265 13.416 1.00 79.31 567 PRO A C 1
ATOM 4341 O O . PRO A 1 567 ? -8.149 4.278 13.727 1.00 79.31 567 PRO A O 1
ATOM 4344 N N . LEU A 1 568 ? -6.524 4.507 12.183 1.00 80.38 568 LEU A N 1
ATOM 4345 C CA . LEU A 1 568 ? -7.303 4.727 10.965 1.00 80.38 568 LEU A CA 1
ATOM 4346 C C . LEU A 1 568 ? -6.956 3.651 9.933 1.00 80.38 568 LEU A C 1
ATOM 4348 O O . LEU A 1 568 ? -6.479 3.947 8.835 1.00 80.38 568 LEU A O 1
ATOM 4352 N N . LEU A 1 569 ? -7.133 2.390 10.307 1.00 84.31 569 LEU A N 1
ATOM 4353 C CA . LEU A 1 569 ? -6.767 1.255 9.472 1.00 84.31 569 LEU A CA 1
ATOM 4354 C C . LEU A 1 569 ? -7.866 0.199 9.439 1.00 84.31 569 LEU A C 1
ATOM 4356 O O . LEU A 1 569 ? -8.641 0.076 10.386 1.00 84.31 569 LEU A O 1
ATOM 4360 N N . SER A 1 570 ? -7.945 -0.551 8.342 1.00 84.31 570 SER A N 1
ATOM 4361 C CA . SER A 1 570 ? -8.925 -1.627 8.187 1.00 84.31 570 SER A CA 1
ATOM 4362 C C . SER A 1 570 ? -8.495 -2.669 7.162 1.00 84.31 570 SER A C 1
ATOM 4364 O O . SER A 1 570 ? -7.701 -2.381 6.265 1.00 84.31 570 SER 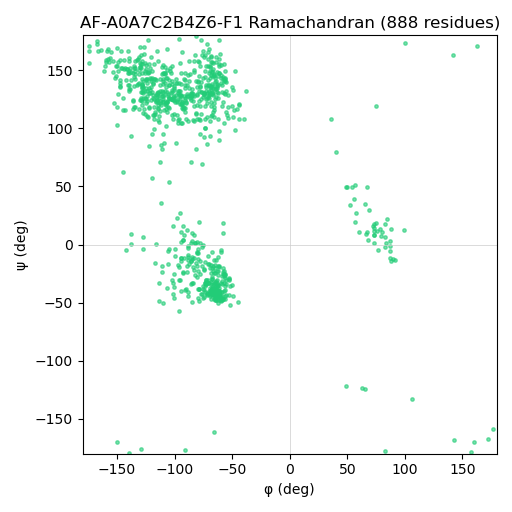A O 1
ATOM 4366 N N . LEU A 1 571 ? -9.056 -3.871 7.288 1.00 86.88 571 LEU A N 1
ATOM 4367 C CA . LEU A 1 571 ? -8.906 -4.947 6.323 1.00 86.88 571 LEU A CA 1
ATOM 4368 C C . LEU A 1 571 ? -10.065 -4.909 5.320 1.00 86.88 571 LEU A C 1
ATOM 4370 O O . LEU A 1 571 ? -11.229 -5.045 5.691 1.00 86.88 571 LEU A O 1
ATOM 4374 N N . LEU A 1 572 ? -9.744 -4.770 4.040 1.00 84.31 572 LEU A N 1
ATOM 4375 C CA . LEU A 1 572 ? -10.698 -4.807 2.939 1.00 84.31 572 LEU A CA 1
ATOM 4376 C C . LEU A 1 572 ? -10.556 -6.116 2.167 1.00 84.31 572 LEU A C 1
ATOM 4378 O O . LEU A 1 572 ? -9.466 -6.665 2.058 1.00 84.31 572 LEU A O 1
ATOM 4382 N N . THR A 1 573 ? -11.649 -6.594 1.578 1.00 82.62 573 THR A N 1
ATOM 4383 C CA . THR A 1 573 ? -11.636 -7.766 0.681 1.00 82.62 573 THR A CA 1
ATOM 4384 C C . THR A 1 573 ? -11.516 -7.395 -0.799 1.00 82.62 573 THR A C 1
ATOM 4386 O O . THR A 1 573 ? -11.308 -8.261 -1.655 1.00 82.62 573 THR A O 1
ATOM 4389 N N . ARG A 1 574 ? -11.678 -6.105 -1.115 1.00 80.31 574 ARG A N 1
ATOM 4390 C CA . ARG A 1 574 ? -11.611 -5.535 -2.462 1.00 80.31 574 ARG A CA 1
ATOM 4391 C C . ARG A 1 574 ? -10.904 -4.191 -2.411 1.00 80.31 574 ARG A C 1
ATOM 4393 O O . ARG A 1 574 ? -11.190 -3.385 -1.525 1.00 80.31 574 ARG A O 1
ATOM 4400 N N . ALA A 1 575 ? -10.017 -3.950 -3.368 1.00 74.56 575 ALA A N 1
ATOM 4401 C CA . ALA A 1 575 ? -9.426 -2.632 -3.544 1.00 74.56 575 ALA A CA 1
ATOM 4402 C C . ALA A 1 575 ? -10.472 -1.670 -4.149 1.00 74.56 575 ALA A C 1
ATOM 4404 O O . ALA A 1 575 ? -11.202 -2.080 -5.055 1.00 74.56 575 ALA A O 1
ATOM 4405 N N . PRO A 1 576 ? -10.577 -0.419 -3.668 1.00 68.81 576 PRO A N 1
ATOM 4406 C CA . PRO A 1 576 ? -11.439 0.586 -4.278 1.00 68.81 576 PRO A CA 1
ATOM 4407 C C . PRO A 1 576 ? -10.951 0.964 -5.681 1.00 68.81 576 PRO A C 1
ATOM 4409 O O . PRO A 1 576 ? -9.747 1.038 -5.936 1.00 68.81 576 PRO A O 1
ATOM 4412 N N . ASP A 1 577 ? -11.897 1.252 -6.575 1.00 64.12 577 ASP A N 1
ATOM 4413 C CA . ASP A 1 577 ? -11.591 1.746 -7.915 1.00 64.12 577 ASP A CA 1
ATOM 4414 C C . ASP A 1 577 ? -10.930 3.129 -7.841 1.00 64.12 577 ASP A C 1
ATOM 4416 O O . ASP A 1 577 ? -11.377 4.028 -7.123 1.00 64.12 577 ASP A O 1
ATOM 4420 N N . THR A 1 578 ? -9.851 3.311 -8.603 1.00 59.03 578 THR A N 1
ATOM 4421 C CA . THR A 1 578 ? -9.162 4.600 -8.721 1.00 59.03 578 THR A CA 1
ATOM 4422 C C . THR A 1 578 ? -9.803 5.411 -9.842 1.00 59.03 578 THR A C 1
ATOM 4424 O O . THR A 1 578 ? -9.595 5.135 -11.022 1.00 59.03 578 THR A O 1
ATOM 4427 N N . ASN A 1 579 ? -10.582 6.440 -9.494 1.00 53.34 579 ASN A N 1
ATOM 4428 C CA . ASN A 1 579 ? -11.033 7.420 -10.481 1.00 53.34 579 ASN A CA 1
ATOM 4429 C C . ASN A 1 579 ? -9.825 8.242 -10.951 1.00 53.34 579 ASN A C 1
ATOM 4431 O O . ASN A 1 579 ? -9.266 9.038 -10.193 1.00 53.34 579 ASN A O 1
ATOM 4435 N N . ARG A 1 580 ? -9.416 8.046 -12.208 1.00 57.47 580 ARG A N 1
ATOM 4436 C CA . ARG A 1 580 ? -8.406 8.891 -12.853 1.00 57.47 580 ARG A CA 1
ATOM 4437 C C . ARG A 1 580 ? -9.080 10.167 -13.349 1.00 57.47 580 ARG A C 1
ATOM 4439 O O . ARG A 1 580 ? -9.844 10.135 -14.310 1.00 57.47 580 ARG A O 1
ATOM 4446 N N . GLU A 1 581 ? -8.810 11.282 -12.677 1.00 59.12 581 GLU A N 1
ATOM 4447 C CA . GLU A 1 581 ? -9.120 12.610 -13.210 1.00 59.12 581 GLU A CA 1
ATOM 4448 C C . GLU A 1 581 ? -8.340 12.861 -14.512 1.00 59.12 581 GLU A C 1
ATOM 4450 O O . GLU A 1 581 ? -7.321 12.224 -14.786 1.00 59.12 581 GLU A O 1
ATOM 4455 N N . GLN A 1 582 ? -8.811 13.813 -15.320 1.00 68.50 582 GLN A N 1
ATOM 4456 C CA . GLN A 1 582 ? -8.091 14.238 -16.516 1.00 68.50 582 GLN A CA 1
ATOM 4457 C C . GLN A 1 582 ? -6.788 14.945 -16.119 1.00 68.50 582 GLN A C 1
ATOM 4459 O O . GLN A 1 582 ? -6.802 16.048 -15.571 1.00 68.50 582 GLN A O 1
ATOM 4464 N N . LEU A 1 583 ? -5.669 14.297 -16.421 1.00 81.12 583 LEU A N 1
ATOM 4465 C CA . LEU A 1 583 ? -4.323 14.781 -16.139 1.00 81.12 583 LEU A CA 1
ATOM 4466 C C . LEU A 1 583 ? -3.931 15.899 -17.122 1.00 81.12 583 LEU A C 1
ATOM 4468 O O . LEU A 1 583 ? -4.300 15.869 -18.296 1.00 81.12 583 LEU A O 1
ATOM 4472 N N . ARG A 1 584 ? -3.190 16.899 -16.640 1.00 82.88 584 ARG A N 1
ATOM 4473 C CA . ARG A 1 584 ? -2.762 18.088 -17.389 1.00 82.88 584 ARG A CA 1
ATOM 4474 C C . ARG A 1 584 ? -1.243 18.250 -17.336 1.00 82.88 584 ARG A C 1
ATOM 4476 O O . ARG A 1 584 ? -0.657 18.044 -16.271 1.00 82.88 584 ARG A O 1
ATOM 4483 N N . PRO A 1 585 ? -0.603 18.671 -18.442 1.00 82.50 585 PRO A N 1
ATOM 4484 C CA . PRO A 1 585 ? 0.835 18.900 -18.464 1.00 82.50 585 PRO A CA 1
ATOM 4485 C C . PRO A 1 585 ? 1.235 20.088 -17.567 1.00 82.50 585 PRO A C 1
ATOM 4487 O O . PRO A 1 585 ? 0.419 20.990 -17.327 1.00 82.50 585 PRO A O 1
ATOM 4490 N N . PRO A 1 586 ? 2.493 20.122 -17.092 1.00 86.75 586 PRO A N 1
ATOM 4491 C CA . PRO A 1 586 ? 2.999 21.205 -16.255 1.00 86.75 586 PRO A CA 1
ATOM 4492 C C . PRO A 1 586 ? 2.990 22.536 -17.016 1.00 86.75 586 PRO A C 1
ATOM 4494 O O . PRO A 1 586 ? 3.399 22.614 -18.176 1.00 86.75 586 PRO A O 1
ATOM 4497 N N . ARG A 1 587 ? 2.519 23.602 -16.359 1.00 84.44 587 ARG A N 1
ATOM 4498 C CA . ARG A 1 587 ? 2.441 24.955 -16.930 1.00 84.44 587 ARG A CA 1
ATOM 4499 C C . ARG A 1 587 ? 3.591 25.833 -16.450 1.00 84.44 587 ARG A C 1
ATOM 4501 O O . ARG A 1 587 ? 3.602 26.257 -15.300 1.00 84.44 587 ARG A O 1
ATOM 4508 N N . GLY A 1 588 ? 4.507 26.204 -17.336 1.00 83.31 588 GLY A N 1
ATOM 4509 C CA . GLY A 1 588 ? 5.575 27.154 -17.020 1.00 83.31 588 GLY A CA 1
ATOM 4510 C C . GLY A 1 588 ? 6.888 26.788 -17.694 1.00 83.31 588 GLY A C 1
ATOM 4511 O O . GLY A 1 588 ? 6.922 25.941 -18.581 1.00 83.31 588 GLY A O 1
ATOM 4512 N N . GLN A 1 589 ? 7.966 27.448 -17.274 1.00 86.81 589 GLN A N 1
ATOM 4513 C CA . GLN A 1 589 ? 9.301 27.151 -17.777 1.00 86.81 589 GLN A CA 1
ATOM 4514 C C . GLN A 1 589 ? 9.782 25.792 -17.258 1.00 86.81 589 GLN A C 1
ATOM 4516 O O . GLN A 1 589 ? 9.730 25.522 -16.056 1.00 86.81 589 GLN A O 1
ATOM 4521 N N . LEU A 1 590 ? 10.268 24.968 -18.184 1.00 92.75 590 LEU A N 1
ATOM 4522 C CA . LEU A 1 590 ? 10.894 23.680 -17.911 1.00 92.75 590 LEU A CA 1
ATOM 4523 C C . LEU A 1 590 ? 12.369 23.704 -18.321 1.00 92.75 590 LEU A C 1
ATOM 4525 O O . LEU A 1 590 ? 12.818 24.593 -19.054 1.00 92.75 590 LEU A O 1
ATOM 4529 N N . ALA A 1 591 ? 13.110 22.701 -17.866 1.00 92.69 591 ALA A N 1
ATOM 4530 C CA . ALA A 1 591 ? 14.512 22.494 -18.200 1.00 92.69 591 ALA A CA 1
ATOM 4531 C C . ALA A 1 591 ? 14.778 21.060 -18.683 1.00 92.69 591 ALA A C 1
ATOM 4533 O O . ALA A 1 591 ? 13.867 20.254 -18.844 1.00 92.69 591 ALA A O 1
ATOM 4534 N N . GLU A 1 592 ? 16.045 20.756 -18.936 1.00 91.44 592 GLU A N 1
ATOM 4535 C CA . GLU A 1 592 ? 16.511 19.394 -19.175 1.00 91.44 592 GLU A CA 1
ATOM 4536 C C . GLU A 1 592 ? 16.591 18.635 -17.846 1.00 91.44 592 GLU A C 1
ATOM 4538 O O . GLU A 1 592 ? 17.165 19.148 -16.883 1.00 91.44 592 GLU A O 1
ATOM 4543 N N . GLY A 1 593 ? 16.027 17.429 -17.787 1.00 90.38 593 GLY A N 1
ATOM 4544 C CA . GLY A 1 593 ? 16.047 16.588 -16.592 1.00 90.38 593 GLY A CA 1
ATOM 4545 C C . GLY A 1 593 ? 14.957 15.519 -16.601 1.00 90.38 593 GLY A C 1
ATOM 4546 O O . GLY A 1 593 ? 14.291 15.313 -17.613 1.00 90.38 593 GLY A O 1
ATOM 4547 N N . GLN A 1 594 ? 14.789 14.865 -15.454 1.00 91.12 594 GLN A N 1
ATOM 4548 C CA . GLN A 1 594 ? 13.856 13.758 -15.249 1.00 91.12 594 GLN A CA 1
ATOM 4549 C C . GLN A 1 594 ? 12.394 14.224 -15.211 1.00 91.12 594 GLN A C 1
ATOM 4551 O O . GLN A 1 594 ? 12.070 15.193 -14.521 1.00 91.12 594 GLN A O 1
ATOM 4556 N N . LEU A 1 595 ? 11.511 13.500 -15.899 1.00 92.69 595 LEU A N 1
ATOM 4557 C CA . LEU A 1 595 ? 10.060 13.686 -15.874 1.00 92.69 595 LEU A CA 1
ATOM 4558 C C . LEU A 1 595 ? 9.404 12.415 -15.325 1.00 92.69 595 LEU A C 1
ATOM 4560 O O . LEU A 1 595 ? 9.383 11.393 -16.001 1.00 92.69 595 LEU A O 1
ATOM 4564 N N . GLU A 1 596 ? 8.819 12.476 -14.129 1.00 91.06 596 GLU A N 1
ATOM 4565 C CA . GLU A 1 596 ? 8.315 11.271 -13.455 1.00 91.06 596 GLU A CA 1
ATOM 4566 C C . GLU A 1 596 ? 6.916 11.473 -12.867 1.00 91.06 596 GLU A C 1
ATOM 4568 O O . GLU A 1 596 ? 6.697 12.307 -11.983 1.00 91.06 596 GLU A O 1
ATOM 4573 N N . LEU A 1 597 ? 5.953 10.687 -13.354 1.00 90.12 597 LEU A N 1
ATOM 4574 C CA . LEU A 1 597 ? 4.581 10.678 -12.856 1.00 90.12 597 LEU A CA 1
ATOM 4575 C C . LEU A 1 597 ? 4.470 9.741 -11.646 1.00 90.12 597 LEU A C 1
ATOM 4577 O O . LEU A 1 597 ? 4.840 8.570 -11.731 1.00 90.12 597 LEU A O 1
ATOM 4581 N N . ALA A 1 598 ? 3.914 10.235 -10.541 1.00 90.19 598 ALA A N 1
ATOM 4582 C CA . ALA A 1 598 ? 3.671 9.420 -9.359 1.00 90.19 598 ALA A CA 1
ATOM 4583 C C . ALA A 1 598 ? 2.686 8.278 -9.667 1.00 90.19 598 ALA A C 1
ATOM 4585 O O . ALA A 1 598 ? 1.707 8.489 -10.394 1.00 90.19 598 ALA A O 1
ATOM 4586 N N . PRO A 1 599 ? 2.852 7.091 -9.058 1.00 86.62 599 PRO A N 1
ATOM 4587 C CA . PRO A 1 599 ? 1.814 6.068 -9.034 1.00 86.62 599 PRO A CA 1
ATOM 4588 C C . PRO A 1 599 ? 0.462 6.651 -8.594 1.00 86.62 599 PRO A C 1
ATOM 4590 O O . PRO A 1 599 ? 0.378 7.415 -7.636 1.00 86.62 599 PRO A O 1
ATOM 4593 N N . GLY A 1 600 ? -0.606 6.326 -9.325 1.00 79.06 600 GLY A N 1
ATOM 4594 C CA . GLY A 1 600 ? -1.936 6.933 -9.141 1.00 79.06 600 GLY A CA 1
ATOM 4595 C C . GLY A 1 600 ? -2.157 8.219 -9.946 1.00 79.06 600 GLY A C 1
ATOM 4596 O O . GLY A 1 600 ? -3.297 8.622 -10.146 1.00 79.06 600 GLY A O 1
ATOM 4597 N N . GLY A 1 601 ? -1.091 8.818 -10.481 1.00 82.50 601 GLY A N 1
ATOM 4598 C CA . GLY A 1 601 ? -1.146 9.901 -11.458 1.00 82.50 601 GLY A CA 1
ATOM 4599 C C . GLY A 1 601 ? -1.356 11.293 -10.877 1.00 82.50 601 GLY A C 1
ATOM 4600 O O . GLY A 1 601 ? -1.357 12.239 -11.642 1.00 82.50 601 GLY A O 1
ATOM 4601 N N . TYR A 1 602 ? -1.511 11.456 -9.560 1.00 81.56 602 TYR A N 1
ATOM 4602 C CA . TYR A 1 602 ? -1.869 12.750 -8.963 1.00 81.56 602 TYR A CA 1
ATOM 4603 C C . TYR A 1 602 ? -0.742 13.783 -8.963 1.00 81.56 602 TYR A C 1
ATOM 4605 O O . TYR A 1 602 ? -1.015 14.980 -9.070 1.00 81.56 602 TYR A O 1
ATOM 4613 N N . TRP A 1 603 ? 0.509 13.339 -8.884 1.00 88.62 603 TRP A N 1
ATOM 4614 C CA . TRP A 1 603 ? 1.666 14.223 -8.790 1.00 88.62 603 TRP A CA 1
ATOM 4615 C C . TRP A 1 603 ? 2.642 13.968 -9.926 1.00 88.62 603 TRP A C 1
ATOM 4617 O O . TRP A 1 603 ? 2.787 12.839 -10.389 1.00 88.62 603 TRP A O 1
ATOM 4627 N N . LEU A 1 604 ? 3.331 15.022 -10.344 1.00 92.56 604 LEU A N 1
ATOM 4628 C CA . LEU A 1 604 ? 4.367 14.966 -11.365 1.00 92.56 604 LEU A CA 1
ATOM 4629 C C . LEU A 1 604 ? 5.629 15.649 -10.843 1.00 92.56 604 LEU A C 1
ATOM 4631 O O . LEU A 1 604 ? 5.567 16.778 -10.354 1.00 92.56 604 LEU A O 1
ATOM 4635 N N . LEU A 1 605 ? 6.772 14.986 -10.986 1.00 95.00 605 LEU A N 1
ATOM 4636 C CA . LEU A 1 605 ? 8.082 15.619 -10.880 1.00 95.00 605 LEU A CA 1
ATOM 4637 C C . LEU A 1 605 ? 8.505 16.085 -12.266 1.00 95.00 605 LEU A C 1
ATOM 4639 O O . LEU A 1 605 ? 8.499 15.303 -13.216 1.00 95.00 605 LEU A O 1
ATOM 4643 N N . ALA A 1 606 ? 8.847 17.366 -12.377 1.00 94.19 606 ALA A N 1
ATOM 4644 C CA . ALA A 1 606 ? 9.350 17.939 -13.616 1.00 94.19 606 ALA A CA 1
ATOM 4645 C C . ALA A 1 606 ? 10.490 18.931 -13.337 1.00 94.19 606 ALA A C 1
ATOM 4647 O O . ALA A 1 606 ? 10.468 19.626 -12.310 1.00 94.19 606 ALA A O 1
ATOM 4648 N N . PRO A 1 607 ? 11.470 19.036 -14.249 1.00 93.88 607 PRO A N 1
ATOM 4649 C CA . PRO A 1 607 ? 12.620 19.902 -14.075 1.00 93.88 607 PRO A CA 1
ATOM 4650 C C . PRO A 1 607 ? 12.248 21.339 -14.432 1.00 93.88 607 PRO A C 1
ATOM 4652 O O . PRO A 1 607 ? 11.705 21.610 -15.503 1.00 93.88 607 PRO A O 1
ATOM 4655 N N . THR A 1 608 ? 12.559 22.278 -13.546 1.00 90.50 608 THR A N 1
ATOM 4656 C CA . THR A 1 608 ? 12.320 23.713 -13.795 1.00 90.50 608 THR A CA 1
ATOM 4657 C C . THR A 1 608 ? 13.598 24.444 -14.184 1.00 90.50 608 THR A C 1
ATOM 4659 O O . THR A 1 608 ? 13.561 25.412 -14.935 1.00 90.50 608 THR A O 1
ATOM 4662 N N . GLU A 1 609 ? 14.733 23.976 -13.669 1.00 89.88 609 GLU A N 1
ATOM 4663 C CA . GLU A 1 609 ? 16.080 24.467 -13.950 1.00 89.88 609 GLU A CA 1
ATOM 4664 C C . GLU A 1 609 ? 17.011 23.258 -14.077 1.00 89.88 609 GLU A C 1
ATOM 4666 O O . GLU A 1 609 ? 16.685 22.165 -13.608 1.00 89.88 609 GLU A O 1
ATOM 4671 N N . LEU A 1 610 ? 18.174 23.438 -14.704 1.00 87.81 610 LEU A N 1
ATOM 4672 C CA . LEU A 1 610 ? 19.143 22.353 -14.839 1.00 87.81 610 LEU A CA 1
ATOM 4673 C C . LEU A 1 610 ? 19.547 21.829 -13.451 1.00 87.81 610 LEU A C 1
ATOM 4675 O O . LEU A 1 610 ? 20.031 22.591 -12.614 1.00 87.81 610 LEU A O 1
ATOM 4679 N N . GLY A 1 611 ? 19.339 20.531 -13.220 1.00 86.38 611 GLY A N 1
ATOM 4680 C CA . GLY A 1 611 ? 19.641 19.881 -11.942 1.00 86.38 611 GLY A CA 1
ATOM 4681 C C . GLY A 1 611 ? 18.679 20.226 -10.801 1.00 86.38 611 GLY A C 1
ATOM 4682 O O . GLY A 1 611 ? 19.017 19.969 -9.646 1.00 86.38 611 GLY A O 1
ATOM 4683 N N . LYS A 1 612 ? 17.509 20.820 -11.090 1.00 93.00 612 LYS A N 1
ATOM 4684 C CA . LYS A 1 612 ? 16.472 21.067 -10.082 1.00 93.00 612 LYS A CA 1
ATOM 4685 C C . LYS A 1 612 ? 15.108 20.524 -10.485 1.00 93.00 612 LYS A C 1
ATOM 4687 O O . LYS A 1 612 ? 14.608 20.817 -11.572 1.00 93.00 612 LYS A O 1
ATOM 4692 N N . LEU A 1 613 ? 14.473 19.817 -9.555 1.00 94.56 613 LEU A N 1
ATOM 4693 C CA . LEU A 1 613 ? 13.139 19.237 -9.695 1.00 94.56 613 LEU A CA 1
ATOM 4694 C C . LEU A 1 613 ? 12.124 20.006 -8.852 1.00 94.56 613 LEU A C 1
ATOM 4696 O O . LEU A 1 613 ? 12.424 20.435 -7.740 1.00 94.56 613 LEU A O 1
ATOM 4700 N N . ALA A 1 614 ? 10.906 20.145 -9.367 1.00 94.69 614 ALA A N 1
ATOM 4701 C CA . ALA A 1 614 ? 9.769 20.649 -8.608 1.00 94.69 614 ALA A CA 1
ATOM 4702 C C . ALA A 1 614 ? 8.581 19.692 -8.722 1.00 94.69 614 ALA A C 1
ATOM 4704 O O . ALA A 1 614 ? 8.448 18.957 -9.706 1.00 94.69 614 ALA A O 1
ATOM 4705 N N . LEU A 1 615 ? 7.705 19.736 -7.720 1.00 94.44 615 LEU A N 1
ATOM 4706 C CA . LEU A 1 615 ? 6.476 18.959 -7.680 1.00 94.44 615 LEU A CA 1
ATOM 4707 C C . LEU A 1 615 ? 5.318 19.743 -8.302 1.00 94.44 615 LEU A C 1
ATOM 4709 O O . LEU A 1 615 ? 5.132 20.932 -8.028 1.00 94.44 615 LEU A O 1
ATOM 4713 N N . TRP A 1 616 ? 4.506 19.058 -9.097 1.00 91.81 616 TRP A N 1
ATOM 4714 C CA . TRP A 1 616 ? 3.343 19.602 -9.786 1.00 91.81 616 TRP A CA 1
ATOM 4715 C C . TRP A 1 616 ? 2.090 18.795 -9.451 1.00 91.81 616 TRP A C 1
ATOM 4717 O O . TRP A 1 616 ? 2.137 17.568 -9.349 1.00 91.81 616 TRP A O 1
ATOM 4727 N N . ASP A 1 617 ? 0.961 19.486 -9.311 1.00 88.38 617 ASP A N 1
ATOM 4728 C CA . ASP A 1 617 ? -0.363 18.866 -9.292 1.00 88.38 617 ASP A CA 1
ATOM 4729 C C . ASP A 1 617 ? -0.828 18.655 -10.731 1.00 88.38 617 ASP A C 1
ATOM 4731 O O . ASP A 1 617 ? -0.978 19.602 -11.504 1.00 88.38 617 ASP A O 1
ATOM 4735 N N . THR A 1 618 ? -1.064 17.401 -11.090 1.00 86.31 618 THR A N 1
ATOM 4736 C CA . THR A 1 618 ? -1.447 17.009 -12.451 1.00 86.31 618 THR A CA 1
ATOM 4737 C C . THR A 1 618 ? -2.890 17.358 -12.789 1.00 86.31 618 THR A C 1
ATOM 4739 O O . THR A 1 618 ? -3.210 17.489 -13.965 1.00 86.31 618 THR A O 1
ATOM 4742 N N . SER A 1 619 ? -3.769 17.548 -11.803 1.00 83.25 619 SER A N 1
ATOM 4743 C CA . SER A 1 619 ? -5.167 17.910 -12.070 1.00 83.25 619 SER A CA 1
ATOM 4744 C C . SER A 1 619 ? -5.297 19.371 -12.521 1.00 83.25 619 SER A C 1
ATOM 4746 O O . SER A 1 619 ? -6.089 19.705 -13.408 1.00 83.25 619 SER A O 1
ATOM 4748 N N . SER A 1 620 ? -4.463 20.255 -11.966 1.00 84.69 620 SER A N 1
ATOM 4749 C CA . SER A 1 620 ? -4.434 21.686 -12.285 1.00 84.69 620 SER A CA 1
ATOM 4750 C C . SER A 1 620 ? -3.310 22.082 -13.254 1.00 84.69 620 SER A C 1
ATOM 4752 O O . SER A 1 620 ? -3.447 23.075 -13.978 1.00 84.69 620 SER A O 1
ATOM 4754 N N . GLY A 1 621 ? -2.225 21.305 -13.308 1.00 86.94 621 GLY A N 1
ATOM 4755 C CA . GLY A 1 621 ? -0.981 21.639 -14.006 1.00 86.94 621 GLY A CA 1
ATOM 4756 C C . GLY A 1 621 ? -0.154 22.709 -13.281 1.00 86.94 621 GLY A C 1
ATOM 4757 O O . GLY A 1 621 ? 0.686 23.354 -13.912 1.00 86.94 621 GLY A O 1
ATOM 4758 N N . ILE A 1 622 ? -0.425 22.956 -11.992 1.00 90.69 622 ILE A N 1
ATOM 4759 C CA . ILE A 1 622 ? 0.202 24.013 -11.184 1.00 90.69 622 ILE A CA 1
ATOM 4760 C C . ILE A 1 622 ? 1.372 23.443 -10.378 1.00 90.69 622 ILE A C 1
ATOM 4762 O O . ILE A 1 622 ? 1.290 22.353 -9.808 1.00 90.69 622 ILE A O 1
ATOM 4766 N N . ARG A 1 623 ? 2.467 24.208 -10.308 1.00 92.69 623 ARG A N 1
ATOM 4767 C CA . ARG A 1 623 ? 3.631 23.893 -9.476 1.00 92.69 623 ARG A CA 1
ATOM 4768 C C . ARG A 1 623 ? 3.287 24.090 -8.001 1.00 92.69 623 ARG A C 1
ATOM 4770 O O . ARG A 1 623 ? 2.850 25.171 -7.614 1.00 92.69 623 ARG A O 1
ATOM 4777 N N . LEU A 1 624 ? 3.531 23.070 -7.187 1.00 89.56 624 LEU A N 1
ATOM 4778 C CA . LEU A 1 624 ? 3.239 23.069 -5.752 1.00 89.56 624 LEU A CA 1
ATOM 4779 C C . LEU A 1 624 ? 4.422 23.522 -4.896 1.00 89.56 624 LEU A C 1
ATOM 4781 O O . LEU A 1 624 ? 4.222 23.944 -3.761 1.00 89.56 624 LEU A O 1
ATOM 4785 N N . THR A 1 625 ? 5.646 23.392 -5.406 1.00 92.38 625 THR A N 1
ATOM 4786 C CA . THR A 1 625 ? 6.865 23.571 -4.609 1.00 92.38 625 THR A CA 1
ATOM 4787 C C . THR A 1 625 ? 7.857 24.497 -5.293 1.00 92.38 625 THR A C 1
ATOM 4789 O O . THR A 1 625 ? 7.807 24.731 -6.504 1.00 92.38 625 THR A O 1
ATOM 4792 N N . GLU A 1 626 ? 8.794 25.021 -4.511 1.00 92.44 626 GLU A N 1
ATOM 4793 C CA . GLU A 1 626 ? 10.011 25.594 -5.075 1.00 92.44 626 GLU A CA 1
ATOM 4794 C C . GLU A 1 626 ? 10.888 24.490 -5.701 1.00 92.44 626 GLU A C 1
ATOM 4796 O O . GLU A 1 626 ? 10.748 23.315 -5.341 1.00 92.44 626 GLU A O 1
ATOM 4801 N N . PRO A 1 627 ? 11.774 24.836 -6.651 1.00 93.19 627 PRO A N 1
ATOM 4802 C CA . PRO A 1 627 ? 12.724 23.887 -7.222 1.00 93.19 627 PRO A CA 1
ATOM 4803 C C . PRO A 1 627 ? 13.773 23.430 -6.206 1.00 93.19 627 PRO A C 1
ATOM 4805 O O . PRO A 1 627 ? 14.463 24.254 -5.604 1.00 93.19 627 PRO A O 1
ATOM 4808 N N . TRP A 1 628 ? 13.968 22.120 -6.083 1.00 95.31 628 TRP A N 1
ATOM 4809 C CA . TRP A 1 628 ? 14.981 21.517 -5.219 1.00 95.31 628 TRP A CA 1
ATOM 4810 C C . TRP A 1 628 ? 16.152 20.958 -6.029 1.00 95.31 628 TRP A C 1
ATOM 4812 O O . TRP A 1 628 ? 15.911 20.398 -7.097 1.00 95.31 628 TRP A O 1
ATOM 4822 N N . PRO A 1 629 ? 17.402 21.046 -5.534 1.00 94.75 629 PRO A N 1
ATOM 4823 C CA . PRO A 1 629 ? 18.583 20.480 -6.188 1.00 94.75 629 PRO A CA 1
ATOM 4824 C C . PRO A 1 629 ? 18.638 18.955 -5.999 1.00 94.75 629 PRO A C 1
ATOM 4826 O O . PRO A 1 629 ? 19.453 18.438 -5.233 1.00 94.75 629 PRO A O 1
ATOM 4829 N N . LEU A 1 630 ? 17.707 18.259 -6.650 1.00 94.44 630 LEU A N 1
ATOM 4830 C CA . LEU A 1 630 ? 17.517 16.815 -6.585 1.00 94.44 630 LEU A CA 1
ATOM 4831 C C . LEU A 1 630 ? 17.677 16.191 -7.976 1.00 94.44 630 LEU A C 1
ATOM 4833 O O . LEU A 1 630 ? 17.224 16.770 -8.966 1.00 94.44 630 LEU A O 1
ATOM 4837 N N . SER A 1 631 ? 18.264 14.998 -8.032 1.00 90.81 631 SER A N 1
ATOM 4838 C CA . SER A 1 631 ? 18.315 14.129 -9.212 1.00 90.81 631 SER A CA 1
ATOM 4839 C C . SER A 1 631 ? 17.874 12.706 -8.867 1.00 90.81 631 SER A C 1
ATOM 4841 O O . SER A 1 631 ? 17.711 12.376 -7.690 1.00 90.81 631 SER A O 1
ATOM 4843 N N . ASP A 1 632 ? 17.677 11.879 -9.899 1.00 88.88 632 ASP A N 1
ATOM 4844 C CA . ASP A 1 632 ? 17.408 10.437 -9.786 1.00 88.88 632 ASP A CA 1
ATOM 4845 C C . ASP A 1 632 ? 16.309 10.123 -8.766 1.00 88.88 632 ASP A C 1
ATOM 4847 O O . ASP A 1 632 ? 16.477 9.316 -7.847 1.00 88.88 632 ASP A O 1
ATOM 4851 N N . ALA A 1 633 ? 15.190 10.835 -8.904 1.00 94.06 633 ALA A N 1
ATOM 4852 C CA . ALA A 1 633 ? 14.018 10.596 -8.094 1.00 94.06 633 ALA A CA 1
ATOM 4853 C C . ALA A 1 633 ? 13.437 9.211 -8.412 1.00 94.06 633 ALA A C 1
ATOM 4855 O O . ALA A 1 633 ? 13.499 8.732 -9.544 1.00 94.06 633 ALA A O 1
ATOM 4856 N N . ALA A 1 634 ? 12.896 8.560 -7.391 1.00 93.69 634 ALA A N 1
ATOM 4857 C CA . ALA A 1 634 ? 12.154 7.322 -7.516 1.00 93.69 634 ALA A CA 1
ATOM 4858 C C . ALA A 1 634 ? 10.905 7.423 -6.646 1.00 93.69 634 ALA A C 1
ATOM 4860 O O . ALA A 1 634 ? 10.994 7.543 -5.415 1.00 93.69 634 ALA A O 1
ATOM 4861 N N . TRP A 1 635 ? 9.732 7.380 -7.274 1.00 93.94 635 TRP A N 1
ATOM 4862 C CA . TRP A 1 635 ? 8.473 7.381 -6.537 1.00 93.94 635 TRP A CA 1
ATOM 4863 C C . TRP A 1 635 ? 8.285 6.111 -5.713 1.00 93.94 635 TRP A C 1
ATOM 4865 O O . TRP A 1 635 ? 8.469 4.987 -6.182 1.00 93.94 635 TRP A O 1
ATOM 4875 N N . HIS A 1 636 ? 7.822 6.287 -4.477 1.00 94.19 636 HIS A N 1
ATOM 4876 C CA . HIS A 1 636 ? 7.297 5.180 -3.700 1.00 94.19 636 HIS A CA 1
ATOM 4877 C C . HIS A 1 636 ? 6.020 4.643 -4.379 1.00 94.19 636 HIS A C 1
ATOM 4879 O O . HIS A 1 636 ? 5.192 5.455 -4.804 1.00 94.19 636 HIS A O 1
ATOM 4885 N N . PRO A 1 637 ? 5.775 3.317 -4.438 1.00 91.62 637 PRO A N 1
ATOM 4886 C CA . PRO A 1 637 ? 4.636 2.755 -5.179 1.00 91.62 637 PRO A CA 1
ATOM 4887 C C . PRO A 1 637 ? 3.252 3.210 -4.683 1.00 91.62 637 PRO A C 1
ATOM 4889 O O . PRO A 1 637 ? 2.273 3.143 -5.421 1.00 91.62 637 PRO A O 1
ATOM 4892 N N . ALA A 1 638 ? 3.166 3.714 -3.449 1.00 89.38 638 ALA A N 1
ATOM 4893 C CA . ALA A 1 638 ? 1.954 4.339 -2.910 1.00 89.38 638 ALA A CA 1
ATOM 4894 C C . ALA A 1 638 ? 1.629 5.721 -3.524 1.00 89.38 638 ALA A C 1
ATOM 4896 O O . ALA A 1 638 ? 0.516 6.210 -3.358 1.00 89.38 638 ALA A O 1
ATOM 4897 N N . GLY A 1 639 ? 2.589 6.374 -4.192 1.00 89.00 639 GLY A N 1
ATOM 4898 C CA . GLY A 1 639 ? 2.416 7.691 -4.819 1.00 89.00 639 GLY A CA 1
ATOM 4899 C C . GLY A 1 639 ? 2.412 8.883 -3.854 1.00 89.00 639 GLY A C 1
ATOM 4900 O O . GLY A 1 639 ? 2.041 9.986 -4.244 1.00 89.00 639 GLY A O 1
ATOM 4901 N N . THR A 1 640 ? 2.796 8.687 -2.589 1.00 87.75 640 THR A N 1
ATOM 4902 C CA . THR A 1 640 ? 2.715 9.711 -1.524 1.00 87.75 640 THR A CA 1
ATOM 4903 C C . THR A 1 640 ? 4.069 10.141 -0.953 1.00 87.75 640 THR A C 1
ATOM 4905 O O . THR A 1 640 ? 4.123 11.005 -0.079 1.00 87.75 640 THR A O 1
ATOM 4908 N N . ALA A 1 641 ? 5.159 9.569 -1.463 1.00 92.62 641 ALA A N 1
ATOM 4909 C CA . ALA A 1 641 ? 6.532 9.917 -1.124 1.00 92.62 641 ALA A CA 1
ATOM 4910 C C . ALA A 1 641 ? 7.468 9.521 -2.272 1.00 92.62 641 ALA A C 1
ATOM 4912 O O . ALA A 1 641 ? 7.123 8.655 -3.077 1.00 92.62 641 ALA A O 1
ATOM 4913 N N . PHE A 1 642 ? 8.658 10.106 -2.325 1.00 95.06 642 PHE A N 1
ATOM 4914 C CA . PHE A 1 642 ? 9.729 9.677 -3.220 1.00 95.06 642 PHE A CA 1
ATOM 4915 C C . PHE A 1 642 ? 11.091 9.827 -2.545 1.00 95.06 642 PHE A C 1
ATOM 4917 O O . PHE A 1 642 ? 11.254 10.587 -1.586 1.00 95.06 642 PHE A O 1
ATOM 4924 N N . PHE A 1 643 ? 12.067 9.083 -3.049 1.00 94.81 643 PHE A N 1
ATOM 4925 C CA . PHE A 1 643 ? 13.470 9.232 -2.676 1.00 94.81 643 PHE A CA 1
ATOM 4926 C C . PHE A 1 643 ? 14.219 9.859 -3.841 1.00 94.81 643 PHE A C 1
ATOM 4928 O O . PHE A 1 643 ? 13.859 9.622 -4.987 1.00 94.81 643 PHE A O 1
ATOM 4935 N N . ALA A 1 644 ? 15.228 10.670 -3.555 1.00 95.25 644 ALA A N 1
ATOM 4936 C CA . ALA A 1 644 ? 16.039 11.331 -4.570 1.00 95.25 644 ALA A CA 1
ATOM 4937 C C . ALA A 1 644 ? 17.459 11.562 -4.053 1.00 95.25 644 ALA A C 1
ATOM 4939 O O . ALA A 1 644 ? 17.734 11.412 -2.859 1.00 95.25 644 ALA A O 1
ATOM 4940 N N . ILE A 1 645 ? 18.360 11.958 -4.942 1.00 94.06 645 ILE A N 1
ATOM 4941 C CA . ILE A 1 645 ? 19.753 12.252 -4.618 1.00 94.06 645 ILE A CA 1
ATOM 4942 C C . ILE A 1 645 ? 19.935 13.767 -4.575 1.00 94.06 645 ILE A C 1
ATOM 4944 O O . ILE A 1 645 ? 19.582 14.475 -5.515 1.00 94.06 645 ILE A O 1
ATOM 4948 N N . GLY A 1 646 ? 20.448 14.280 -3.457 1.00 93.19 646 GLY A N 1
ATOM 4949 C CA . GLY A 1 646 ? 20.801 15.690 -3.318 1.00 93.19 646 GLY A CA 1
ATOM 4950 C C . GLY A 1 646 ? 22.073 16.047 -4.085 1.00 93.19 646 GLY A C 1
ATOM 4951 O O . GLY A 1 646 ? 22.894 15.189 -4.397 1.00 93.19 646 GLY A O 1
ATOM 4952 N N . SER A 1 647 ? 22.304 17.339 -4.328 1.00 91.94 647 SER A N 1
ATOM 4953 C CA . SER A 1 647 ? 23.550 17.825 -4.950 1.00 91.94 647 SER A CA 1
ATOM 4954 C C . SER A 1 647 ? 24.833 17.444 -4.191 1.00 91.94 647 SER A C 1
ATOM 4956 O O . SER A 1 647 ? 25.919 17.474 -4.760 1.00 91.94 647 SER A O 1
ATOM 4958 N N . ASP A 1 648 ? 24.715 17.102 -2.906 1.00 90.06 648 ASP A N 1
ATOM 4959 C CA . ASP A 1 648 ? 25.774 16.562 -2.045 1.00 90.06 648 ASP A CA 1
ATOM 4960 C C . ASP A 1 648 ? 25.949 15.033 -2.168 1.00 90.06 648 ASP A C 1
ATOM 4962 O O . ASP A 1 648 ? 26.672 14.424 -1.379 1.00 90.06 648 ASP A O 1
ATOM 4966 N N . GLN A 1 649 ? 25.293 14.407 -3.152 1.00 91.12 649 GLN A N 1
ATOM 4967 C CA . GLN A 1 649 ? 25.285 12.960 -3.394 1.00 91.12 649 GLN A CA 1
ATOM 4968 C C . GLN A 1 649 ? 24.779 12.148 -2.194 1.00 91.12 649 GLN A C 1
ATOM 4970 O O . GLN A 1 649 ? 25.168 10.996 -1.992 1.00 91.12 649 GLN A O 1
ATOM 4975 N N . GLN A 1 650 ? 23.926 12.764 -1.372 1.00 90.06 650 GLN A N 1
ATOM 4976 C CA . GLN A 1 650 ? 23.280 12.120 -0.237 1.00 90.06 650 GLN A CA 1
ATOM 4977 C C . GLN A 1 650 ? 21.825 11.802 -0.555 1.00 90.06 650 GLN A C 1
ATOM 4979 O O . GLN A 1 650 ? 21.148 12.529 -1.285 1.00 90.06 650 GLN A O 1
ATOM 4984 N N . LEU A 1 651 ? 21.328 10.726 0.049 1.00 90.56 651 LEU A N 1
ATOM 4985 C CA . LEU A 1 651 ? 19.936 10.332 -0.087 1.00 90.56 651 LEU A CA 1
ATOM 4986 C C . LEU A 1 651 ? 19.029 11.357 0.613 1.00 90.56 651 LEU A C 1
ATOM 4988 O O . LEU A 1 651 ? 19.267 11.788 1.749 1.00 90.56 651 LEU A O 1
ATOM 4992 N N . ARG A 1 652 ? 17.978 11.757 -0.093 1.00 91.56 652 ARG A N 1
ATOM 4993 C CA . ARG A 1 652 ? 16.885 12.587 0.403 1.00 91.56 652 ARG A CA 1
ATOM 4994 C C . ARG A 1 652 ? 15.598 11.793 0.318 1.00 91.56 652 ARG A C 1
ATOM 4996 O O . ARG A 1 652 ? 15.381 11.054 -0.642 1.00 91.56 652 ARG A O 1
ATOM 5003 N N . VAL A 1 653 ? 14.738 11.971 1.308 1.00 92.56 653 VAL A N 1
ATOM 5004 C CA . VAL A 1 653 ? 13.351 11.520 1.236 1.00 92.56 653 VAL A CA 1
ATOM 5005 C C . VAL A 1 653 ? 12.460 12.748 1.208 1.00 92.56 653 VAL A C 1
ATOM 5007 O O . VAL A 1 653 ? 12.703 13.726 1.913 1.00 92.56 653 VAL A O 1
ATOM 5010 N N . VAL A 1 654 ? 11.449 12.708 0.354 1.00 92.62 654 VAL A N 1
ATOM 5011 C CA . VAL A 1 654 ? 10.422 13.737 0.278 1.00 92.62 654 VAL A CA 1
ATOM 5012 C C . VAL A 1 654 ? 9.097 13.031 0.485 1.00 92.62 654 VAL A C 1
ATOM 5014 O O . VAL A 1 654 ? 8.645 12.249 -0.352 1.00 92.62 654 VAL A O 1
ATOM 5017 N N . ALA A 1 655 ? 8.488 13.279 1.633 1.00 88.81 655 ALA A N 1
ATOM 5018 C CA . ALA A 1 655 ? 7.184 12.750 1.984 1.00 88.81 655 ALA A CA 1
ATOM 5019 C C . ALA A 1 655 ? 6.245 13.913 2.273 1.00 88.81 655 ALA A C 1
ATOM 5021 O O . ALA A 1 655 ? 6.670 14.992 2.693 1.00 88.81 655 ALA A O 1
ATOM 5022 N N . ARG A 1 656 ? 4.954 13.699 2.044 1.00 76.81 656 ARG A N 1
ATOM 5023 C CA . ARG A 1 656 ? 3.954 14.695 2.404 1.00 76.81 656 ARG A CA 1
ATOM 5024 C C . ARG A 1 656 ? 3.775 14.726 3.924 1.00 76.81 656 ARG A C 1
ATOM 5026 O O . ARG A 1 656 ? 3.461 13.698 4.520 1.00 76.81 656 ARG A O 1
ATOM 5033 N N . SER A 1 657 ? 3.921 15.897 4.539 1.00 72.62 657 SER A N 1
ATOM 5034 C CA . SER A 1 657 ? 3.633 16.092 5.963 1.00 72.62 657 SER A CA 1
ATOM 5035 C C . SER A 1 657 ? 2.127 16.014 6.255 1.00 72.62 657 SER A C 1
ATOM 5037 O O . SER A 1 657 ? 1.294 16.073 5.343 1.00 72.62 657 SER A O 1
ATOM 5039 N N . LEU A 1 658 ? 1.757 15.928 7.539 1.00 65.25 658 LEU A N 1
ATOM 5040 C CA . LEU A 1 658 ? 0.352 15.987 7.971 1.00 65.25 658 LEU A CA 1
ATOM 5041 C C . LEU A 1 658 ? -0.331 17.299 7.546 1.00 65.25 658 LEU A C 1
ATOM 5043 O O . LEU A 1 658 ? -1.498 17.276 7.160 1.00 65.25 658 LEU A O 1
ATOM 5047 N N . ASP A 1 659 ? 0.418 18.406 7.522 1.00 66.06 659 ASP A N 1
ATOM 5048 C CA . ASP A 1 659 ? -0.044 19.723 7.052 1.00 66.06 659 ASP A CA 1
ATOM 5049 C C . ASP A 1 659 ? -0.082 19.833 5.518 1.00 66.06 659 ASP A C 1
ATOM 5051 O O . ASP A 1 659 ? -0.416 20.870 4.947 1.00 66.06 659 ASP A O 1
ATOM 5055 N N . GLY A 1 660 ? 0.275 18.756 4.818 1.00 69.94 660 GLY A N 1
ATOM 5056 C CA . GLY A 1 660 ? 0.238 18.677 3.369 1.00 69.94 660 GLY A CA 1
ATOM 5057 C C . GLY A 1 660 ? 1.398 19.369 2.657 1.00 69.94 660 GLY A C 1
ATOM 5058 O O . GLY A 1 660 ? 1.315 19.543 1.440 1.00 69.94 660 GLY A O 1
ATOM 5059 N N . LEU A 1 661 ? 2.453 19.733 3.388 1.00 80.81 661 LEU A N 1
ATOM 5060 C CA . LEU A 1 661 ? 3.677 20.308 2.842 1.00 80.81 661 LEU A CA 1
ATOM 5061 C C . LEU A 1 661 ? 4.611 19.203 2.343 1.00 80.81 661 LEU A C 1
ATOM 5063 O O . LEU A 1 661 ? 4.625 18.095 2.874 1.00 80.81 661 LEU A O 1
ATOM 5067 N N . TRP A 1 662 ? 5.409 19.527 1.331 1.00 87.81 662 TRP A N 1
ATOM 5068 C CA . TRP A 1 662 ? 6.458 18.657 0.810 1.00 87.81 662 TRP A CA 1
ATOM 5069 C C . TRP A 1 662 ? 7.797 19.331 1.042 1.00 87.81 662 TRP A C 1
ATOM 5071 O O . TRP A 1 662 ? 7.992 20.465 0.600 1.00 87.81 662 TRP A O 1
ATOM 5081 N N . GLN A 1 663 ? 8.705 18.650 1.731 1.00 88.56 663 GLN A N 1
ATOM 5082 C CA . GLN A 1 663 ? 10.055 19.145 1.961 1.00 88.56 663 GLN A CA 1
ATOM 5083 C C . GLN A 1 663 ? 11.058 17.999 1.833 1.00 88.56 663 GLN A C 1
ATOM 5085 O O . GLN A 1 663 ? 10.775 16.891 2.290 1.00 88.56 663 GLN A O 1
ATOM 5090 N N . PRO A 1 664 ? 12.205 18.234 1.174 1.00 90.31 664 PRO A N 1
ATOM 5091 C CA . PRO A 1 664 ? 13.263 17.249 1.111 1.00 90.31 664 PRO A CA 1
ATOM 5092 C C . PRO A 1 664 ? 14.022 17.212 2.427 1.00 90.31 664 PRO A C 1
ATOM 5094 O O . PRO A 1 664 ? 14.572 18.217 2.876 1.00 90.31 664 PRO A O 1
ATOM 5097 N N . GLU A 1 665 ? 14.103 16.024 3.007 1.00 87.81 665 GLU A N 1
ATOM 5098 C CA . GLU A 1 665 ? 14.781 15.799 4.272 1.00 87.81 665 GLU A CA 1
ATOM 5099 C C . GLU A 1 665 ? 15.969 14.854 4.092 1.00 87.81 665 GLU A C 1
ATOM 5101 O O . GLU A 1 665 ? 15.943 13.906 3.298 1.00 87.81 665 GLU A O 1
ATOM 5106 N N . SER A 1 666 ? 17.052 15.141 4.818 1.00 84.38 666 SER A N 1
ATOM 5107 C CA . SER A 1 666 ? 18.258 14.315 4.817 1.00 84.38 666 SER A CA 1
ATOM 5108 C C . SER A 1 666 ? 17.963 12.948 5.412 1.00 84.38 666 SER A C 1
ATOM 5110 O O . SER A 1 666 ? 17.516 12.845 6.553 1.00 84.38 666 SER A O 1
ATOM 5112 N N . PHE A 1 667 ? 18.275 11.894 4.664 1.00 83.06 667 PHE A N 1
ATOM 5113 C CA . PHE A 1 667 ? 17.979 10.533 5.072 1.00 83.06 667 PHE A CA 1
ATOM 5114 C C . PHE A 1 667 ? 19.254 9.687 5.078 1.00 83.06 667 PHE A C 1
ATOM 5116 O O . PHE A 1 667 ? 19.960 9.590 4.077 1.00 83.06 667 PHE A O 1
ATOM 5123 N N . VAL A 1 668 ? 19.563 9.087 6.230 1.00 79.69 668 VAL A N 1
ATOM 5124 C CA . VAL A 1 668 ? 20.789 8.307 6.440 1.00 79.69 668 VAL A CA 1
ATOM 5125 C C . VAL A 1 668 ? 20.423 6.872 6.777 1.00 79.69 668 VAL A C 1
ATOM 5127 O O . VAL A 1 668 ? 19.687 6.611 7.730 1.00 79.69 668 VAL A O 1
ATOM 5130 N N . LEU A 1 669 ? 20.989 5.943 6.015 1.00 82.44 669 LEU A N 1
ATOM 5131 C CA . LEU A 1 669 ? 20.869 4.514 6.258 1.00 82.44 669 LEU A CA 1
ATOM 5132 C C . LEU A 1 669 ? 22.031 4.029 7.131 1.00 82.44 669 LEU A C 1
ATOM 5134 O O . LEU A 1 669 ? 23.201 4.260 6.830 1.00 82.44 669 LEU A O 1
ATOM 5138 N N . ARG A 1 670 ? 21.716 3.333 8.223 1.00 80.44 670 ARG A N 1
ATOM 5139 C CA . ARG A 1 670 ? 22.706 2.667 9.075 1.00 80.44 670 ARG A CA 1
ATOM 5140 C C . ARG A 1 670 ? 23.314 1.487 8.327 1.00 80.44 670 ARG A C 1
ATOM 5142 O O . ARG A 1 670 ? 22.616 0.791 7.600 1.00 80.44 670 ARG A O 1
ATOM 5149 N N . GLY A 1 671 ? 24.605 1.246 8.536 1.00 77.12 671 GLY A N 1
ATOM 5150 C CA . GLY A 1 671 ? 25.350 0.197 7.827 1.00 77.12 671 GLY A CA 1
ATOM 5151 C C . GLY A 1 671 ? 25.984 0.672 6.517 1.00 77.12 671 GLY A C 1
ATOM 5152 O O . GLY A 1 671 ? 26.890 0.015 6.012 1.00 77.12 671 GLY A O 1
ATOM 5153 N N . LEU A 1 672 ? 25.601 1.853 6.022 1.00 76.81 672 LEU A N 1
ATOM 5154 C CA . LEU A 1 672 ? 26.303 2.556 4.954 1.00 76.81 672 LEU A CA 1
ATOM 5155 C C . LEU A 1 672 ? 27.126 3.688 5.581 1.00 76.81 672 LEU A C 1
ATOM 5157 O O . LEU A 1 672 ? 26.588 4.640 6.141 1.00 76.81 672 LEU A O 1
ATOM 5161 N N . LEU A 1 673 ? 28.455 3.554 5.538 1.00 67.12 673 LEU A N 1
ATOM 5162 C CA . LEU A 1 673 ? 29.382 4.657 5.827 1.00 67.12 673 LEU A CA 1
ATOM 5163 C C . LEU A 1 673 ? 29.145 5.805 4.826 1.00 67.12 673 LEU A C 1
ATOM 5165 O O . LEU A 1 673 ? 28.505 5.564 3.802 1.00 67.12 673 LEU A O 1
ATOM 5169 N N . PRO A 1 674 ? 29.632 7.038 5.073 1.00 61.28 674 PRO A N 1
ATOM 5170 C CA . PRO A 1 674 ? 29.447 8.129 4.121 1.00 61.28 674 PRO A CA 1
ATOM 5171 C C . PRO A 1 674 ? 29.979 7.719 2.745 1.00 61.28 674 PRO A C 1
ATOM 5173 O O . PRO A 1 674 ? 31.170 7.467 2.561 1.00 61.28 674 PRO A O 1
ATOM 5176 N N . GLN A 1 675 ? 29.056 7.600 1.799 1.00 74.25 675 GLN A N 1
ATOM 5177 C CA . GLN A 1 675 ? 29.297 7.218 0.417 1.00 74.25 675 GLN A CA 1
ATOM 5178 C C . GLN A 1 675 ? 28.487 8.150 -0.484 1.00 74.25 675 GLN A C 1
ATOM 5180 O O . GLN A 1 675 ? 27.470 8.704 -0.061 1.00 74.25 675 GLN A O 1
ATOM 5185 N N . HIS A 1 676 ? 28.949 8.333 -1.718 1.00 90.44 676 HIS A N 1
ATOM 5186 C CA . HIS A 1 676 ? 28.198 9.072 -2.729 1.00 90.44 676 HIS A CA 1
ATOM 5187 C C . HIS A 1 676 ? 27.164 8.135 -3.345 1.00 90.44 676 HIS A C 1
ATOM 5189 O O . HIS A 1 676 ? 27.537 7.163 -4.002 1.00 90.44 676 HIS A O 1
ATOM 5195 N N . VAL A 1 677 ? 25.879 8.390 -3.111 1.00 92.25 677 VAL A N 1
ATOM 5196 C CA . VAL A 1 677 ? 24.797 7.614 -3.729 1.00 92.25 677 VAL A CA 1
ATOM 5197 C C . VAL A 1 677 ? 24.727 7.988 -5.208 1.00 92.25 677 VAL A C 1
ATOM 5199 O O . VAL A 1 677 ? 24.734 9.166 -5.535 1.00 92.25 677 VAL A O 1
ATOM 5202 N N . LEU A 1 678 ? 24.692 6.992 -6.095 1.00 92.62 678 LEU A N 1
ATOM 5203 C CA . LEU A 1 678 ? 24.669 7.182 -7.549 1.00 92.62 678 LEU A CA 1
ATOM 5204 C C . LEU A 1 678 ? 23.268 7.024 -8.144 1.00 92.62 678 LEU A C 1
ATOM 5206 O O . LEU A 1 678 ? 22.933 7.717 -9.093 1.00 92.62 678 LEU A O 1
ATOM 5210 N N . TRP A 1 679 ? 22.471 6.094 -7.618 1.00 93.62 679 TRP A N 1
ATOM 5211 C CA . TRP A 1 679 ? 21.061 5.915 -7.975 1.00 93.62 679 TRP A CA 1
ATOM 5212 C C . TRP A 1 679 ? 20.320 5.181 -6.852 1.00 93.62 679 TRP A C 1
ATOM 5214 O O . TRP A 1 679 ? 20.934 4.473 -6.045 1.00 93.62 679 TRP A O 1
ATOM 5224 N N . VAL A 1 680 ? 18.992 5.320 -6.828 1.00 94.44 680 VAL A N 1
ATOM 5225 C CA . VAL A 1 680 ? 18.083 4.603 -5.923 1.00 94.44 680 VAL A CA 1
ATOM 5226 C C . VAL A 1 680 ? 16.877 4.058 -6.696 1.00 94.44 680 VAL A C 1
ATOM 5228 O O . VAL A 1 680 ? 16.428 4.650 -7.670 1.00 94.44 680 VAL A O 1
ATOM 5231 N N . THR A 1 681 ? 16.354 2.906 -6.283 1.00 94.56 681 THR A N 1
ATOM 5232 C CA . THR A 1 681 ? 15.123 2.302 -6.810 1.00 94.56 681 THR A CA 1
ATOM 5233 C C . THR A 1 681 ? 14.315 1.664 -5.683 1.00 94.56 681 THR A C 1
ATOM 5235 O O . THR A 1 681 ? 14.869 1.228 -4.669 1.00 94.56 681 THR A O 1
ATOM 5238 N N . ILE A 1 682 ? 12.993 1.610 -5.845 1.00 94.62 682 ILE A N 1
ATOM 5239 C CA . ILE A 1 682 ? 12.054 1.247 -4.780 1.00 94.62 682 ILE A CA 1
ATOM 5240 C C . ILE A 1 682 ? 11.236 0.029 -5.199 1.00 94.62 682 ILE A C 1
ATOM 5242 O O . ILE A 1 682 ? 10.691 -0.029 -6.300 1.00 94.62 682 ILE A O 1
ATOM 5246 N N . ALA A 1 683 ? 11.173 -0.957 -4.313 1.00 93.75 683 ALA A N 1
ATOM 5247 C CA . ALA A 1 683 ? 10.413 -2.180 -4.490 1.00 93.75 683 ALA A CA 1
ATOM 5248 C C . ALA A 1 683 ? 8.911 -1.927 -4.316 1.00 93.75 683 ALA A C 1
ATOM 5250 O O . ALA A 1 683 ? 8.523 -0.975 -3.635 1.00 93.75 683 ALA A O 1
ATOM 5251 N N . PRO A 1 684 ? 8.043 -2.827 -4.810 1.00 92.69 684 PRO A N 1
ATOM 5252 C CA . PRO A 1 684 ? 6.598 -2.738 -4.594 1.00 92.69 684 PRO A CA 1
ATOM 5253 C C . PRO A 1 684 ? 6.166 -2.608 -3.119 1.00 92.69 684 PRO A C 1
ATOM 5255 O O . PRO A 1 684 ? 5.140 -1.990 -2.846 1.00 92.69 684 PRO A O 1
ATOM 5258 N N . ASN A 1 685 ? 6.938 -3.139 -2.166 1.00 93.12 685 ASN A N 1
ATOM 5259 C CA . ASN A 1 685 ? 6.686 -3.054 -0.719 1.00 93.12 685 ASN A CA 1
ATOM 5260 C C . ASN A 1 685 ? 7.374 -1.861 -0.017 1.00 93.12 685 ASN A C 1
ATOM 5262 O O . ASN A 1 685 ? 7.296 -1.737 1.207 1.00 93.12 685 ASN A O 1
ATOM 5266 N N . GLY A 1 686 ? 8.051 -0.987 -0.766 1.00 93.12 686 GLY A N 1
ATOM 5267 C CA . GLY A 1 686 ? 8.779 0.162 -0.220 1.00 93.12 686 GLY A CA 1
ATOM 5268 C C . GLY A 1 686 ? 10.221 -0.124 0.207 1.00 93.12 686 GLY A C 1
ATOM 5269 O O . GLY A 1 686 ? 10.899 0.782 0.692 1.00 93.12 686 GLY A O 1
ATOM 5270 N N . ARG A 1 687 ? 10.727 -1.351 0.009 1.00 92.94 687 ARG A N 1
ATOM 5271 C CA . ARG A 1 687 ? 12.150 -1.671 0.202 1.00 92.94 687 ARG A CA 1
ATOM 5272 C C . ARG A 1 687 ? 13.006 -0.885 -0.791 1.00 92.94 687 ARG A C 1
ATOM 5274 O O . ARG A 1 687 ? 12.682 -0.801 -1.973 1.00 92.94 687 ARG A O 1
ATOM 5281 N N . LEU A 1 688 ? 14.111 -0.318 -0.326 1.00 93.75 688 LEU A N 1
ATOM 5282 C CA . LEU A 1 688 ? 15.035 0.448 -1.159 1.00 93.75 688 LEU A CA 1
ATOM 5283 C C . LEU A 1 688 ? 16.161 -0.446 -1.667 1.00 93.75 688 LEU A C 1
ATOM 5285 O O . LEU A 1 688 ? 16.617 -1.340 -0.955 1.00 93.75 688 LEU A O 1
ATOM 5289 N N . ALA A 1 689 ? 16.655 -0.159 -2.865 1.00 94.62 689 ALA A N 1
ATOM 5290 C CA . ALA A 1 689 ? 17.968 -0.586 -3.323 1.00 94.62 689 ALA A CA 1
ATOM 5291 C C . ALA A 1 689 ? 18.680 0.582 -3.992 1.00 94.62 689 ALA A C 1
ATOM 5293 O O . ALA A 1 689 ? 18.041 1.448 -4.587 1.00 94.62 689 ALA A O 1
ATOM 5294 N N . GLY A 1 690 ? 20.000 0.599 -3.910 1.00 94.56 690 GLY A N 1
ATOM 5295 C CA . GLY A 1 690 ? 20.791 1.655 -4.517 1.00 94.56 690 GLY A CA 1
ATOM 5296 C C . GLY A 1 690 ? 22.225 1.236 -4.749 1.00 94.56 690 GLY A C 1
ATOM 5297 O O . GLY A 1 690 ? 22.701 0.222 -4.230 1.00 94.56 690 GLY A O 1
ATOM 5298 N N . LEU A 1 691 ? 22.909 2.043 -5.549 1.00 94.94 691 LEU A N 1
ATOM 5299 C CA . LEU A 1 691 ? 24.339 1.929 -5.774 1.00 94.94 691 LEU A CA 1
ATOM 5300 C C . LEU A 1 691 ? 25.018 3.148 -5.180 1.00 94.94 691 LEU A C 1
ATOM 5302 O O . LEU A 1 691 ? 24.623 4.279 -5.452 1.00 94.94 691 LEU A O 1
ATOM 5306 N N . SER A 1 692 ? 26.070 2.907 -4.417 1.00 94.00 692 SER A N 1
ATOM 5307 C CA . SER A 1 692 ? 26.908 3.953 -3.855 1.00 94.00 692 SER A CA 1
ATOM 5308 C C . SER A 1 692 ? 28.357 3.785 -4.291 1.00 94.00 692 SER A C 1
ATOM 5310 O O . SER A 1 692 ? 28.800 2.685 -4.622 1.00 94.00 692 SER A O 1
ATOM 5312 N N . GLN A 1 693 ? 29.103 4.884 -4.282 1.00 92.12 693 GLN A N 1
ATOM 5313 C CA . GLN A 1 693 ? 30.540 4.904 -4.497 1.00 92.12 693 GLN A CA 1
ATOM 5314 C C . GLN A 1 693 ? 31.268 5.180 -3.177 1.00 92.12 693 GLN A C 1
ATOM 5316 O O . GLN A 1 693 ? 31.042 6.201 -2.520 1.00 92.12 693 GLN A O 1
ATOM 5321 N N . GLY A 1 694 ? 32.156 4.258 -2.805 1.00 86.50 694 GLY A N 1
ATOM 5322 C CA . GLY A 1 694 ? 33.073 4.395 -1.680 1.00 86.50 694 GLY A CA 1
ATOM 5323 C C . GLY A 1 694 ? 34.184 5.412 -1.941 1.00 86.50 694 GLY A C 1
ATOM 5324 O O . GLY A 1 694 ? 34.462 5.794 -3.077 1.00 86.50 694 GLY A O 1
ATOM 5325 N N . SER A 1 695 ? 34.879 5.825 -0.880 1.00 83.19 695 SER A N 1
ATOM 5326 C CA . SER A 1 695 ? 35.987 6.794 -0.957 1.00 83.19 695 SER A CA 1
ATOM 5327 C C . SER A 1 695 ? 37.177 6.313 -1.801 1.00 83.19 695 SER A C 1
ATOM 5329 O O . SER A 1 695 ? 37.896 7.121 -2.381 1.00 83.19 695 SER A O 1
ATOM 5331 N N . ASN A 1 696 ? 37.367 4.997 -1.909 1.00 83.94 696 ASN A N 1
ATOM 5332 C CA . ASN A 1 696 ? 38.349 4.328 -2.770 1.00 83.94 696 ASN A CA 1
ATOM 5333 C C . ASN A 1 696 ? 37.871 4.160 -4.232 1.00 83.94 696 ASN A C 1
ATOM 5335 O O . ASN A 1 696 ? 38.585 3.575 -5.046 1.00 83.94 696 ASN A O 1
ATOM 5339 N N . GLY A 1 697 ? 36.670 4.640 -4.575 1.00 85.62 697 GLY A N 1
ATOM 5340 C CA . GLY A 1 697 ? 36.052 4.467 -5.890 1.00 85.62 697 GLY A CA 1
ATOM 5341 C C . GLY A 1 697 ? 35.395 3.100 -6.119 1.00 85.62 697 GLY A C 1
ATOM 5342 O O . GLY A 1 697 ? 34.973 2.832 -7.245 1.00 85.62 697 GLY A O 1
ATOM 5343 N N . GLU A 1 698 ? 35.309 2.249 -5.092 1.00 91.81 698 GLU A N 1
ATOM 5344 C CA . GLU A 1 698 ? 34.559 0.987 -5.109 1.00 91.81 698 GLU A CA 1
ATOM 5345 C C . GLU A 1 698 ? 33.062 1.251 -5.279 1.00 91.81 698 GLU A C 1
ATOM 5347 O O . GLU A 1 698 ? 32.525 2.200 -4.707 1.00 91.81 698 GLU A O 1
ATOM 5352 N N . LEU A 1 699 ? 32.387 0.412 -6.064 1.00 93.75 699 LEU A N 1
ATOM 5353 C CA . LEU A 1 699 ? 30.938 0.479 -6.228 1.00 93.75 699 LEU A CA 1
ATOM 5354 C C . LEU A 1 699 ? 30.273 -0.529 -5.300 1.00 93.75 699 LEU A C 1
ATOM 5356 O O . LEU A 1 699 ? 30.673 -1.689 -5.268 1.00 93.75 699 LEU A O 1
ATOM 5360 N N . ILE A 1 700 ? 29.255 -0.097 -4.565 1.00 93.69 700 ILE A N 1
ATOM 5361 C CA . ILE A 1 700 ? 28.607 -0.879 -3.511 1.00 93.69 700 ILE A CA 1
ATOM 5362 C C . ILE A 1 700 ? 27.106 -0.897 -3.783 1.00 93.69 700 ILE A C 1
ATOM 5364 O O . ILE A 1 700 ? 26.445 0.138 -3.714 1.00 93.69 700 ILE A O 1
ATOM 5368 N N . LEU A 1 701 ? 26.573 -2.076 -4.104 1.00 94.44 701 LEU A N 1
ATOM 5369 C CA . LEU A 1 701 ? 25.137 -2.323 -4.204 1.00 94.44 701 LEU A CA 1
ATOM 5370 C C . LEU A 1 701 ? 24.600 -2.671 -2.819 1.00 94.44 701 LEU A C 1
ATOM 5372 O O . LEU A 1 701 ? 25.108 -3.577 -2.154 1.00 94.44 701 LEU A O 1
ATOM 5376 N N . TRP A 1 702 ? 23.535 -1.995 -2.415 1.00 93.56 702 TRP A N 1
ATOM 5377 C CA . TRP A 1 702 ? 22.884 -2.189 -1.127 1.00 93.56 702 TRP A CA 1
ATOM 5378 C C . TRP A 1 702 ? 21.366 -2.272 -1.280 1.00 93.56 702 TRP A C 1
ATOM 5380 O O . TRP A 1 702 ? 20.796 -1.776 -2.252 1.00 93.56 702 TRP A O 1
ATOM 5390 N N . ALA A 1 703 ? 20.713 -2.891 -0.298 1.00 92.69 703 ALA A N 1
ATOM 5391 C CA . ALA A 1 703 ? 19.268 -2.825 -0.107 1.00 92.69 703 ALA A CA 1
ATOM 5392 C C . ALA A 1 703 ? 18.941 -2.466 1.341 1.00 92.69 703 ALA A C 1
ATOM 5394 O O . ALA A 1 703 ? 19.724 -2.751 2.244 1.00 92.69 703 ALA A O 1
ATOM 5395 N N . ALA A 1 704 ? 17.792 -1.835 1.564 1.00 89.06 704 ALA A N 1
ATOM 5396 C CA . ALA A 1 704 ? 17.406 -1.350 2.878 1.00 89.06 704 ALA A CA 1
ATOM 5397 C C . ALA A 1 704 ? 15.895 -1.404 3.097 1.00 89.06 704 ALA A C 1
ATOM 5399 O O . ALA A 1 704 ? 15.116 -0.959 2.252 1.00 89.06 704 ALA A O 1
ATOM 5400 N N . PHE A 1 705 ? 15.503 -1.867 4.281 1.00 85.31 705 PHE A N 1
ATOM 5401 C CA . PHE A 1 705 ? 14.290 -1.379 4.920 1.00 85.31 705 PHE A CA 1
ATOM 5402 C C . PHE A 1 705 ? 14.732 -0.309 5.922 1.00 85.31 705 PHE A C 1
ATOM 5404 O O . PHE A 1 705 ? 15.426 -0.644 6.885 1.00 85.31 705 PHE A O 1
ATOM 5411 N N . PRO A 1 706 ? 14.410 0.976 5.682 1.00 79.75 706 PRO A N 1
ATOM 5412 C CA . PRO A 1 706 ? 14.740 2.071 6.585 1.00 79.75 706 PRO A CA 1
ATOM 5413 C C . PRO A 1 706 ? 14.607 1.706 8.075 1.00 79.75 706 PRO A C 1
ATOM 5415 O O . PRO A 1 706 ? 13.581 1.159 8.464 1.00 79.75 706 PRO A O 1
ATOM 5418 N N . PRO A 1 707 ? 15.605 2.010 8.928 1.00 75.50 707 PRO A N 1
ATOM 5419 C CA . PRO A 1 707 ? 16.839 2.738 8.637 1.00 75.50 707 PRO A CA 1
ATOM 5420 C C . PRO A 1 707 ? 18.035 1.832 8.297 1.00 75.50 707 PRO A C 1
ATOM 5422 O O . PRO A 1 707 ? 19.137 2.351 8.155 1.00 75.50 707 PRO A O 1
ATOM 5425 N N . GLU A 1 708 ? 17.883 0.509 8.244 1.00 83.00 708 GLU A N 1
ATOM 5426 C CA . GLU A 1 708 ? 19.014 -0.420 8.140 1.00 83.00 708 GLU A CA 1
ATOM 5427 C C . GLU A 1 708 ? 19.272 -0.827 6.691 1.00 83.00 708 GLU A C 1
ATOM 5429 O O . GLU A 1 708 ? 18.368 -1.260 5.975 1.00 83.00 708 GLU A O 1
ATOM 5434 N N . ALA A 1 709 ? 20.524 -0.683 6.261 1.00 88.00 709 ALA A N 1
ATOM 5435 C CA . ALA A 1 709 ? 20.986 -1.117 4.956 1.00 88.00 709 ALA A CA 1
ATOM 5436 C C . ALA A 1 709 ? 21.918 -2.322 5.069 1.00 88.00 709 ALA A C 1
ATOM 5438 O O . ALA A 1 709 ? 22.782 -2.405 5.943 1.00 88.00 709 ALA A O 1
ATOM 5439 N N . THR A 1 710 ? 21.774 -3.229 4.112 1.00 89.25 710 THR A N 1
ATOM 5440 C CA . THR A 1 710 ? 22.623 -4.399 3.923 1.00 89.25 710 THR A CA 1
ATOM 5441 C C . THR A 1 710 ? 23.358 -4.259 2.599 1.00 89.25 710 THR A C 1
ATOM 5443 O O . THR A 1 710 ? 22.745 -4.016 1.556 1.00 89.25 710 THR A O 1
ATOM 5446 N N . ILE A 1 711 ? 24.681 -4.420 2.631 1.00 91.06 711 ILE A N 1
ATOM 5447 C CA . ILE A 1 711 ? 25.491 -4.502 1.415 1.00 91.06 711 ILE A CA 1
ATOM 5448 C C . ILE A 1 711 ? 25.207 -5.850 0.755 1.00 91.06 711 ILE A C 1
ATOM 5450 O O . ILE A 1 711 ? 25.415 -6.897 1.360 1.00 91.06 711 ILE A O 1
ATOM 5454 N N . LEU A 1 712 ? 24.742 -5.814 -0.490 1.00 91.38 712 LEU A N 1
ATOM 5455 C CA . LEU A 1 712 ? 24.472 -7.009 -1.284 1.00 91.38 712 LEU A CA 1
ATOM 5456 C C . LEU A 1 712 ? 25.718 -7.455 -2.047 1.00 91.38 712 LEU A C 1
ATOM 5458 O O . LEU A 1 712 ? 25.986 -8.647 -2.179 1.00 91.38 712 LEU A O 1
ATOM 5462 N N . ARG A 1 713 ? 26.468 -6.492 -2.593 1.00 92.06 713 ARG A N 1
ATOM 5463 C CA . ARG A 1 713 ? 27.667 -6.752 -3.390 1.00 92.06 713 ARG A CA 1
ATOM 5464 C C . ARG A 1 713 ? 28.548 -5.513 -3.470 1.00 92.06 713 ARG A C 1
ATOM 5466 O O . ARG A 1 713 ? 28.039 -4.396 -3.427 1.00 92.06 713 ARG A O 1
ATOM 5473 N N . SER A 1 714 ? 29.845 -5.713 -3.668 1.00 92.44 714 SER A N 1
ATOM 5474 C CA . SER A 1 714 ? 30.753 -4.648 -4.075 1.00 92.44 714 SER A CA 1
ATOM 5475 C C . SER A 1 714 ? 31.600 -5.041 -5.286 1.00 92.44 714 SER A C 1
ATOM 5477 O O . SER A 1 714 ? 31.788 -6.227 -5.562 1.00 92.44 714 SER A O 1
ATOM 5479 N N . TRP A 1 715 ? 32.063 -4.036 -6.031 1.00 93.94 715 TRP A N 1
ATOM 5480 C CA . TRP A 1 715 ? 32.942 -4.195 -7.188 1.00 93.94 715 TRP A CA 1
ATOM 5481 C C . TRP A 1 715 ? 34.107 -3.231 -7.126 1.00 93.94 715 TRP A C 1
ATOM 5483 O O . TRP A 1 715 ? 33.940 -2.023 -6.911 1.00 93.94 715 TRP A O 1
ATOM 5493 N N . ARG A 1 716 ? 35.287 -3.747 -7.458 1.00 90.38 716 ARG A N 1
ATOM 5494 C CA . ARG A 1 716 ? 36.444 -2.897 -7.733 1.00 90.38 716 ARG A CA 1
ATOM 5495 C C . ARG A 1 716 ? 36.268 -2.215 -9.085 1.00 90.38 716 ARG A C 1
ATOM 5497 O O . ARG A 1 716 ? 35.702 -2.784 -10.017 1.00 90.38 716 ARG A O 1
ATOM 5504 N N . ARG A 1 717 ? 36.827 -1.012 -9.229 1.00 81.25 717 ARG A N 1
ATOM 5505 C CA . ARG A 1 717 ? 36.734 -0.213 -10.465 1.00 81.25 717 ARG A CA 1
ATOM 5506 C C . ARG A 1 717 ? 37.247 -0.945 -11.714 1.00 81.25 717 ARG A C 1
ATOM 5508 O O . ARG A 1 717 ? 36.817 -0.636 -12.814 1.00 81.25 717 ARG A O 1
ATOM 5515 N N . GLU A 1 718 ? 38.152 -1.904 -11.548 1.00 86.81 718 GLU A N 1
ATOM 5516 C CA . GLU A 1 718 ? 38.747 -2.692 -12.636 1.00 86.81 718 GLU A CA 1
ATOM 5517 C C . GLU A 1 718 ? 37.847 -3.843 -13.123 1.00 86.81 718 GLU A C 1
ATOM 5519 O O . GLU A 1 718 ? 38.042 -4.358 -14.222 1.00 86.81 718 GLU A O 1
ATOM 5524 N N . GLU A 1 719 ? 36.855 -4.256 -12.329 1.00 88.12 719 GLU A N 1
ATOM 5525 C CA . GLU A 1 719 ? 35.966 -5.385 -12.646 1.00 88.12 719 GLU A CA 1
ATOM 5526 C C . GLU A 1 719 ? 34.817 -4.970 -13.578 1.00 88.12 719 GLU A C 1
ATOM 5528 O O . GLU A 1 719 ? 34.288 -5.779 -14.351 1.00 88.12 719 GLU A O 1
ATOM 5533 N N . VAL A 1 720 ? 34.452 -3.688 -13.537 1.00 90.81 720 VAL A N 1
ATOM 5534 C CA . VAL A 1 720 ? 33.302 -3.113 -14.238 1.00 90.81 720 VAL A CA 1
ATOM 5535 C C . VAL A 1 720 ? 33.730 -2.007 -15.198 1.00 90.81 720 VAL A C 1
ATOM 5537 O O . VAL A 1 720 ? 34.630 -1.223 -14.920 1.00 90.81 720 VAL A O 1
ATOM 5540 N N . ALA A 1 721 ? 33.070 -1.932 -16.351 1.00 87.81 721 ALA A N 1
ATOM 5541 C CA . ALA A 1 721 ? 33.321 -0.892 -17.351 1.00 87.81 721 ALA A CA 1
ATOM 5542 C C . ALA A 1 721 ? 32.556 0.416 -17.059 1.00 87.81 721 ALA A C 1
ATOM 5544 O O . ALA A 1 721 ? 32.926 1.479 -17.559 1.00 87.81 721 ALA A O 1
ATOM 5545 N N . GLY A 1 722 ? 31.506 0.337 -16.239 1.00 88.19 722 GLY A N 1
ATOM 5546 C CA . GLY A 1 722 ? 30.639 1.445 -15.845 1.00 88.19 722 GLY A CA 1
ATOM 5547 C C . GLY A 1 722 ? 29.744 1.055 -14.663 1.00 88.19 722 GLY A C 1
ATOM 5548 O O . GLY A 1 722 ? 29.775 -0.104 -14.238 1.00 88.19 722 GLY A O 1
ATOM 5549 N N . PRO A 1 723 ? 28.957 1.997 -14.114 1.00 91.25 723 PRO A N 1
ATOM 5550 C CA . PRO A 1 723 ? 28.087 1.725 -12.978 1.00 91.25 723 PRO A CA 1
ATOM 5551 C C . PRO A 1 723 ? 27.012 0.683 -13.343 1.00 91.25 723 PRO A C 1
ATOM 5553 O O . PRO A 1 723 ? 26.362 0.821 -14.384 1.00 91.25 723 PRO A O 1
ATOM 5556 N N . PRO A 1 724 ? 26.813 -0.357 -12.511 1.00 94.31 724 PRO A N 1
ATOM 5557 C CA . PRO A 1 724 ? 25.674 -1.261 -12.634 1.00 94.31 724 PRO A CA 1
ATOM 5558 C C . PRO A 1 724 ? 24.344 -0.521 -12.468 1.00 94.31 724 PRO A C 1
ATOM 5560 O O . PRO A 1 724 ? 24.272 0.474 -11.749 1.00 94.31 724 PRO A O 1
ATOM 5563 N N . CYS A 1 725 ? 23.282 -1.053 -13.061 1.00 94.38 725 CYS A N 1
ATOM 5564 C CA . CYS A 1 725 ? 21.912 -0.574 -12.890 1.00 94.38 725 CYS A CA 1
ATOM 5565 C C . CYS A 1 725 ? 21.014 -1.733 -12.441 1.00 94.38 725 CYS A C 1
ATOM 5567 O O . CYS A 1 725 ? 21.256 -2.890 -12.801 1.00 94.38 725 CYS A O 1
ATOM 5569 N N . ALA A 1 726 ? 19.989 -1.439 -11.641 1.00 95.50 726 ALA A N 1
ATOM 5570 C CA . ALA A 1 726 ? 19.066 -2.446 -11.127 1.00 95.50 726 ALA A CA 1
ATOM 5571 C C . ALA A 1 726 ? 17.614 -1.949 -11.136 1.00 95.50 726 ALA A C 1
ATOM 5573 O O . ALA A 1 726 ? 17.367 -0.746 -11.101 1.00 95.50 726 ALA A O 1
ATOM 5574 N N . ALA A 1 727 ? 16.661 -2.880 -11.135 1.00 94.12 727 ALA A N 1
ATOM 5575 C CA . ALA A 1 727 ? 15.281 -2.603 -10.736 1.00 94.12 727 ALA A CA 1
ATOM 5576 C C . ALA A 1 727 ? 14.653 -3.818 -10.069 1.00 94.12 727 ALA A C 1
ATOM 5578 O O . ALA A 1 727 ? 15.069 -4.963 -10.265 1.00 94.12 727 ALA A O 1
ATOM 5579 N N . TRP A 1 728 ? 13.611 -3.553 -9.296 1.00 93.25 728 TRP A N 1
ATOM 5580 C CA . TRP A 1 728 ? 12.834 -4.575 -8.621 1.00 93.25 728 TRP A CA 1
ATOM 5581 C C . TRP A 1 728 ? 11.925 -5.319 -9.593 1.00 93.25 728 TRP A C 1
ATOM 5583 O O . TRP A 1 728 ? 11.175 -4.715 -10.355 1.00 93.25 728 TRP A O 1
ATOM 5593 N N . ARG A 1 729 ? 11.978 -6.651 -9.535 1.00 91.69 729 ARG A N 1
ATOM 5594 C CA . ARG A 1 729 ? 11.025 -7.544 -10.207 1.00 91.69 729 ARG A CA 1
ATOM 5595 C C . ARG A 1 729 ? 9.852 -7.901 -9.315 1.00 91.69 729 ARG A C 1
ATOM 5597 O O . ARG A 1 729 ? 8.727 -8.006 -9.789 1.00 91.69 729 ARG A O 1
ATOM 5604 N N . THR A 1 730 ? 10.137 -8.119 -8.042 1.00 89.75 730 THR A N 1
ATOM 5605 C CA . THR A 1 730 ? 9.165 -8.389 -6.981 1.00 89.75 730 THR A CA 1
ATOM 5606 C C . THR A 1 730 ? 9.601 -7.624 -5.730 1.00 89.75 730 THR A C 1
ATOM 5608 O O . THR A 1 730 ? 10.623 -6.939 -5.753 1.00 89.75 730 THR A O 1
ATOM 5611 N N . ALA A 1 731 ? 8.850 -7.753 -4.637 1.00 88.12 731 ALA A N 1
ATOM 5612 C CA . ALA A 1 731 ? 9.207 -7.219 -3.321 1.00 88.12 731 ALA A CA 1
ATOM 5613 C C . ALA A 1 731 ? 10.617 -7.632 -2.834 1.00 88.12 731 ALA A C 1
ATOM 5615 O O . ALA A 1 731 ? 11.276 -6.864 -2.137 1.00 88.12 731 ALA A O 1
ATOM 5616 N N . ASP A 1 732 ? 11.084 -8.816 -3.248 1.00 90.25 732 ASP A N 1
ATOM 5617 C CA . ASP A 1 732 ? 12.278 -9.469 -2.696 1.00 90.25 732 ASP A CA 1
ATOM 5618 C C . ASP A 1 732 ? 13.295 -9.879 -3.776 1.00 90.25 732 ASP A C 1
ATOM 5620 O O . ASP A 1 732 ? 14.280 -10.556 -3.491 1.00 90.25 732 ASP A O 1
ATOM 5624 N N . THR A 1 733 ? 13.073 -9.508 -5.041 1.00 92.88 733 THR A N 1
ATOM 5625 C CA . THR A 1 733 ? 13.958 -9.883 -6.153 1.00 92.88 733 THR A CA 1
ATOM 5626 C C . THR A 1 733 ? 14.369 -8.668 -6.971 1.00 92.88 733 THR A C 1
ATOM 5628 O O . THR A 1 733 ? 13.529 -8.018 -7.599 1.00 92.88 733 THR A O 1
ATOM 5631 N N . LEU A 1 734 ? 15.675 -8.415 -7.030 1.00 94.50 734 LEU A N 1
ATOM 5632 C CA . LEU A 1 734 ? 16.299 -7.417 -7.896 1.00 94.50 734 LEU A CA 1
ATOM 5633 C C . LEU A 1 734 ? 16.783 -8.054 -9.196 1.00 94.50 734 LEU A C 1
ATOM 5635 O O . LEU A 1 734 ? 17.392 -9.122 -9.200 1.00 94.50 734 LEU A O 1
ATOM 5639 N N . VAL A 1 735 ? 16.560 -7.359 -10.303 1.00 95.50 735 VAL A N 1
ATOM 5640 C CA . VAL A 1 735 ? 17.240 -7.605 -11.573 1.00 95.50 735 VAL A CA 1
ATOM 5641 C C . VAL A 1 735 ? 18.442 -6.680 -11.622 1.00 95.50 735 VAL A C 1
ATOM 5643 O O . VAL A 1 735 ? 18.277 -5.466 -11.534 1.00 95.50 735 VAL A O 1
ATOM 5646 N N . LEU A 1 736 ? 19.636 -7.243 -11.777 1.00 96.31 736 LEU A N 1
ATOM 5647 C CA . LEU A 1 736 ? 20.889 -6.502 -11.833 1.00 96.31 736 LEU A CA 1
ATOM 5648 C C . LEU A 1 736 ? 21.530 -6.644 -13.209 1.00 96.31 736 LEU A C 1
ATOM 5650 O O . LEU A 1 736 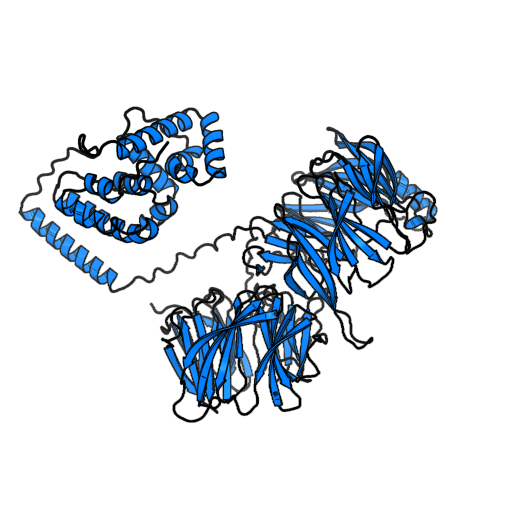? 21.707 -7.752 -13.718 1.00 96.31 736 LEU A O 1
ATOM 5654 N N . VAL A 1 737 ? 21.916 -5.508 -13.784 1.00 95.31 737 VAL A N 1
ATOM 5655 C CA . VAL A 1 737 ? 22.659 -5.418 -15.037 1.00 95.31 737 VAL A CA 1
ATOM 5656 C C . VAL A 1 737 ? 24.031 -4.830 -14.736 1.00 95.31 737 VAL A C 1
ATOM 5658 O O . VAL A 1 737 ? 24.145 -3.693 -14.278 1.00 95.31 737 VAL A O 1
ATOM 5661 N N . THR A 1 738 ? 25.088 -5.597 -14.998 1.00 94.56 738 THR A N 1
ATOM 5662 C CA . THR A 1 738 ? 26.467 -5.178 -14.722 1.00 94.56 738 THR A CA 1
ATOM 5663 C C . THR A 1 738 ? 27.270 -5.079 -16.021 1.00 94.56 738 THR A C 1
ATOM 5665 O O . THR A 1 738 ? 27.530 -6.100 -16.667 1.00 94.56 738 THR A O 1
ATOM 5668 N N . PRO A 1 739 ? 27.704 -3.869 -16.416 1.00 93.12 739 PRO A N 1
ATOM 5669 C CA . PRO A 1 739 ? 28.686 -3.686 -17.479 1.00 93.12 739 PRO A CA 1
ATOM 5670 C C . PRO A 1 739 ? 30.063 -4.193 -17.029 1.00 93.12 739 PRO A C 1
ATOM 5672 O O . PRO A 1 739 ? 30.734 -3.557 -16.220 1.00 93.12 739 PRO A O 1
ATOM 5675 N N . LEU A 1 740 ? 30.509 -5.338 -17.542 1.00 91.00 740 LEU A N 1
ATOM 5676 C CA . LEU A 1 740 ? 31.793 -5.936 -17.169 1.00 91.00 740 LEU A CA 1
ATOM 5677 C C . LEU A 1 740 ? 32.944 -5.316 -17.966 1.00 91.00 740 LEU A C 1
ATOM 5679 O O . LEU A 1 740 ? 32.802 -5.014 -19.154 1.00 91.00 740 LEU A O 1
ATOM 5683 N N . ALA A 1 741 ? 34.128 -5.238 -17.354 1.00 87.56 741 ALA A N 1
ATOM 5684 C CA . ALA A 1 741 ? 35.348 -4.766 -18.021 1.00 87.56 741 ALA A CA 1
ATOM 5685 C C . ALA A 1 741 ? 35.712 -5.587 -19.279 1.00 87.56 741 ALA A C 1
ATOM 5687 O O . ALA A 1 741 ? 36.331 -5.076 -20.209 1.00 87.56 741 ALA A O 1
ATOM 5688 N N . SER A 1 742 ? 35.248 -6.841 -19.362 1.00 85.50 742 SER A N 1
ATOM 5689 C CA . SER A 1 742 ? 35.400 -7.714 -20.539 1.00 85.50 742 SER A CA 1
ATOM 5690 C C . SER A 1 742 ? 34.615 -7.267 -21.787 1.00 85.50 742 SER A C 1
ATOM 5692 O O . SER A 1 742 ? 34.725 -7.900 -22.838 1.00 85.50 742 SER A O 1
ATOM 5694 N N . GLY A 1 743 ? 33.778 -6.229 -21.678 1.00 83.44 743 GLY A N 1
ATOM 5695 C CA . GLY A 1 743 ? 32.884 -5.765 -22.743 1.00 83.44 743 GLY A CA 1
ATOM 5696 C C . GLY A 1 743 ? 31.557 -6.526 -22.837 1.00 83.44 743 GLY A C 1
ATOM 5697 O O . GLY A 1 743 ? 30.740 -6.218 -23.704 1.00 83.44 743 GLY A O 1
ATOM 5698 N N . HIS A 1 744 ? 31.324 -7.496 -21.951 1.00 89.81 744 HIS A N 1
ATOM 5699 C CA . HIS A 1 744 ? 30.019 -8.134 -21.781 1.00 89.81 744 HIS A CA 1
ATOM 5700 C C . HIS A 1 744 ? 29.160 -7.366 -20.776 1.00 89.81 744 HIS A C 1
ATOM 5702 O O . HIS A 1 744 ? 29.667 -6.672 -19.900 1.00 89.81 744 HIS A O 1
ATOM 5708 N N . VAL A 1 745 ? 27.853 -7.562 -20.867 1.00 91.38 745 VAL A N 1
ATOM 5709 C CA . VAL A 1 745 ? 26.881 -7.143 -19.862 1.00 91.38 745 VAL A CA 1
ATOM 5710 C C . VAL A 1 745 ? 26.313 -8.406 -19.225 1.00 91.38 745 VAL A C 1
ATOM 5712 O O . VAL A 1 745 ? 25.758 -9.245 -19.939 1.00 91.38 745 VAL A O 1
ATOM 5715 N N . SER A 1 746 ? 26.475 -8.584 -17.913 1.00 93.56 746 SER A N 1
ATOM 5716 C CA . SER A 1 746 ? 25.810 -9.675 -17.192 1.00 93.56 746 SER A CA 1
ATOM 5717 C C . SER A 1 746 ? 24.428 -9.243 -16.725 1.00 93.56 746 SER A C 1
ATOM 5719 O O . SER A 1 746 ? 24.235 -8.104 -16.303 1.00 93.56 746 SER A O 1
ATOM 5721 N N . LEU A 1 747 ? 23.478 -10.171 -16.815 1.00 94.94 747 LEU A N 1
ATOM 5722 C CA . LEU A 1 747 ? 22.137 -10.033 -16.268 1.00 94.94 747 LEU A CA 1
ATOM 5723 C C . LEU A 1 747 ? 21.940 -11.086 -15.179 1.00 94.94 747 LEU A C 1
ATOM 5725 O O . LEU A 1 747 ? 22.054 -12.284 -15.449 1.00 94.94 747 LEU A O 1
ATOM 5729 N N . GLU A 1 748 ? 21.619 -10.643 -13.972 1.00 95.62 748 GLU A N 1
ATOM 5730 C CA . GLU A 1 748 ? 21.483 -11.494 -12.790 1.00 95.62 748 GLU A CA 1
ATOM 5731 C C . GLU A 1 748 ? 20.175 -11.204 -12.046 1.00 95.62 748 GLU A C 1
ATOM 5733 O O . GLU A 1 748 ? 19.673 -10.080 -12.062 1.00 95.62 748 GLU A O 1
ATOM 5738 N N . LEU A 1 749 ? 19.626 -12.225 -11.386 1.00 95.12 749 LEU A N 1
ATOM 5739 C CA . LEU A 1 749 ? 18.576 -12.086 -10.379 1.00 95.12 749 LEU A CA 1
ATOM 5740 C C . LEU A 1 749 ? 19.187 -12.237 -8.995 1.00 95.12 749 LEU A C 1
ATOM 5742 O O . LEU A 1 749 ? 19.915 -13.196 -8.742 1.00 95.12 749 LEU A O 1
ATOM 5746 N N . LEU A 1 750 ? 18.870 -11.298 -8.118 1.00 95.31 750 LEU A N 1
ATOM 5747 C CA . LEU A 1 750 ? 19.282 -11.282 -6.725 1.00 95.31 750 LEU A CA 1
ATOM 5748 C C . LEU A 1 750 ? 18.022 -11.431 -5.874 1.00 95.31 750 LEU A C 1
ATOM 5750 O O . LEU A 1 750 ? 17.225 -10.497 -5.800 1.00 95.31 750 LEU A O 1
ATOM 5754 N N . SER A 1 751 ? 17.832 -12.599 -5.265 1.00 93.69 751 SER A N 1
ATOM 5755 C CA . SER A 1 751 ? 16.763 -12.845 -4.292 1.00 93.69 751 SER A CA 1
ATOM 5756 C C . SER A 1 751 ? 17.281 -12.510 -2.900 1.00 93.69 751 SER A C 1
ATOM 5758 O O . SER A 1 751 ? 18.286 -13.075 -2.468 1.00 93.69 751 SER A O 1
ATOM 5760 N N . ILE A 1 752 ? 16.615 -11.581 -2.221 1.00 88.94 752 ILE A N 1
ATOM 5761 C CA . ILE A 1 752 ? 17.058 -11.022 -0.947 1.00 88.94 752 ILE A CA 1
ATOM 5762 C C . ILE A 1 752 ? 16.029 -11.377 0.115 1.00 88.94 752 ILE A C 1
ATOM 5764 O O . ILE A 1 752 ? 14.915 -10.852 0.096 1.00 88.94 752 ILE A O 1
ATOM 5768 N N . ASP A 1 753 ? 16.396 -12.222 1.069 1.00 80.38 753 ASP A N 1
ATOM 5769 C CA . ASP A 1 753 ? 15.504 -12.497 2.189 1.00 80.38 753 ASP A CA 1
ATOM 5770 C C . ASP A 1 753 ? 15.515 -11.351 3.228 1.00 80.38 753 ASP A C 1
ATOM 5772 O O . ASP A 1 753 ? 16.250 -10.358 3.117 1.00 80.38 753 ASP A O 1
ATOM 5776 N N . ASN A 1 754 ? 14.665 -11.473 4.250 1.00 66.81 754 ASN A N 1
ATOM 5777 C CA . ASN A 1 754 ? 14.596 -10.515 5.360 1.00 66.81 754 ASN A CA 1
ATOM 5778 C C . ASN A 1 754 ? 15.720 -10.692 6.394 1.00 66.81 754 ASN A C 1
ATOM 5780 O O . ASN A 1 754 ? 15.921 -9.813 7.226 1.00 66.81 754 ASN A O 1
ATOM 5784 N N . GLY A 1 755 ? 16.442 -11.815 6.356 1.00 62.38 755 GLY A N 1
ATOM 5785 C CA . GLY A 1 755 ? 17.604 -12.096 7.202 1.00 62.38 755 GLY A CA 1
ATOM 5786 C C . GLY A 1 755 ? 18.931 -11.613 6.607 1.00 62.38 755 GLY A C 1
ATOM 5787 O O . GLY A 1 755 ? 19.972 -11.784 7.237 1.00 62.38 755 GLY A O 1
ATOM 5788 N N . GLY A 1 756 ? 18.905 -11.025 5.407 1.00 64.38 756 GLY A N 1
ATOM 5789 C CA . GLY A 1 756 ? 20.082 -10.565 4.674 1.00 64.38 756 GLY A CA 1
ATOM 5790 C C . GLY A 1 756 ? 20.800 -11.655 3.870 1.00 64.38 756 GLY A C 1
ATOM 5791 O O . GLY A 1 756 ? 21.861 -11.377 3.311 1.00 64.38 756 GLY A O 1
ATOM 5792 N N . SER A 1 757 ? 20.260 -12.875 3.782 1.00 77.12 757 SER A N 1
ATOM 5793 C CA . SER A 1 757 ? 20.774 -13.880 2.855 1.00 77.12 757 SER A CA 1
ATOM 5794 C C . SER A 1 757 ? 20.430 -13.504 1.413 1.00 77.12 757 SER A C 1
ATOM 5796 O O . SER A 1 757 ? 19.372 -12.943 1.106 1.00 77.12 757 SER A O 1
ATOM 5798 N N . LEU A 1 758 ? 21.390 -13.771 0.531 1.00 89.50 758 LEU A N 1
ATOM 5799 C CA . LEU A 1 758 ? 21.360 -13.367 -0.864 1.00 89.50 758 LEU A CA 1
ATOM 5800 C C . LEU A 1 758 ? 21.587 -14.588 -1.747 1.00 89.50 758 LEU A C 1
ATOM 5802 O O . LEU A 1 758 ? 22.672 -15.171 -1.747 1.00 89.50 758 LEU A O 1
ATOM 5806 N N . GLU A 1 759 ? 20.593 -14.926 -2.557 1.00 93.00 759 GLU A N 1
ATOM 5807 C CA . GLU A 1 759 ? 20.744 -15.908 -3.624 1.00 93.00 759 GLU A CA 1
ATOM 5808 C C . GLU A 1 759 ? 20.918 -15.176 -4.958 1.00 93.00 759 GLU A C 1
ATOM 5810 O O . GLU A 1 759 ? 20.119 -14.315 -5.325 1.00 93.00 759 GLU A O 1
ATOM 5815 N N . THR A 1 760 ? 21.984 -15.499 -5.694 1.00 93.81 760 THR A N 1
ATOM 5816 C CA . THR A 1 760 ? 22.256 -14.914 -7.015 1.00 93.81 760 THR A CA 1
ATOM 5817 C C . THR A 1 760 ? 22.070 -15.964 -8.104 1.00 93.81 760 THR A C 1
ATOM 5819 O O . THR A 1 760 ? 22.712 -17.010 -8.077 1.00 93.81 760 THR A O 1
ATOM 5822 N N . THR A 1 761 ? 21.271 -15.644 -9.120 1.00 94.75 761 THR A N 1
ATOM 5823 C CA . THR A 1 761 ? 21.115 -16.452 -10.336 1.00 94.75 761 THR A CA 1
ATOM 5824 C C . THR A 1 761 ? 21.577 -15.666 -11.560 1.00 94.75 761 THR A C 1
ATOM 5826 O O . THR A 1 761 ? 20.990 -14.641 -11.901 1.00 94.75 761 THR A O 1
ATOM 5829 N N . LEU A 1 762 ? 22.600 -16.155 -12.267 1.00 95.06 762 LEU A N 1
ATOM 5830 C CA . LEU A 1 762 ? 22.994 -15.601 -13.565 1.00 95.06 762 LEU A CA 1
ATOM 5831 C C . LEU A 1 762 ? 21.971 -16.010 -14.630 1.00 95.06 762 LEU A C 1
ATOM 5833 O O . LEU A 1 762 ? 21.808 -17.196 -14.906 1.00 95.06 762 LEU A O 1
ATOM 5837 N N . LEU A 1 763 ? 21.314 -15.031 -15.253 1.00 93.44 763 LEU A N 1
ATOM 5838 C CA . LEU A 1 763 ? 20.355 -15.280 -16.328 1.00 93.44 763 LEU A CA 1
ATOM 5839 C C . LEU A 1 763 ? 21.042 -15.409 -17.684 1.00 93.44 763 LEU A C 1
ATOM 5841 O O . LEU A 1 763 ? 20.764 -16.336 -18.439 1.00 93.44 763 LEU A O 1
ATOM 5845 N N . THR A 1 764 ? 21.911 -14.455 -18.018 1.00 94.25 764 THR A N 1
ATOM 5846 C CA . THR A 1 764 ? 22.613 -14.434 -19.306 1.00 94.25 764 THR A CA 1
ATOM 5847 C C . THR A 1 764 ? 23.807 -13.478 -19.276 1.00 94.25 764 THR A C 1
ATOM 5849 O O . THR A 1 764 ? 23.951 -12.648 -18.373 1.00 94.25 764 THR A O 1
ATOM 5852 N N . ARG A 1 765 ? 24.664 -13.574 -20.295 1.00 93.19 765 ARG A N 1
ATOM 5853 C CA . ARG A 1 765 ? 25.692 -12.579 -20.611 1.00 93.19 765 ARG A CA 1
ATOM 5854 C C . ARG A 1 765 ? 25.520 -12.144 -22.055 1.00 93.19 765 ARG A C 1
ATOM 5856 O O . ARG A 1 765 ? 25.511 -12.972 -22.960 1.00 93.19 765 ARG A O 1
ATOM 5863 N N . LEU A 1 766 ? 25.408 -10.841 -22.261 1.00 89.69 766 LEU A N 1
ATOM 5864 C CA . LEU A 1 766 ? 25.166 -10.238 -23.563 1.00 89.69 766 LEU A CA 1
ATOM 5865 C C . LEU A 1 766 ? 26.401 -9.478 -24.020 1.00 89.69 766 LEU A C 1
ATOM 5867 O O . LEU A 1 766 ? 27.170 -8.964 -23.208 1.00 89.69 766 LEU A O 1
ATOM 5871 N N . ARG A 1 767 ? 26.564 -9.357 -25.334 1.00 88.25 767 ARG A N 1
ATOM 5872 C CA . ARG A 1 767 ? 27.592 -8.512 -25.937 1.00 88.25 767 ARG A CA 1
ATOM 5873 C C . ARG A 1 767 ? 26.923 -7.488 -26.859 1.00 88.25 767 ARG A C 1
ATOM 5875 O O . ARG A 1 767 ? 26.798 -7.756 -28.050 1.00 88.25 767 ARG A O 1
ATOM 5882 N N . PRO A 1 768 ? 26.449 -6.348 -26.318 1.00 81.75 768 PRO A N 1
ATOM 5883 C CA . PRO A 1 768 ? 25.680 -5.368 -27.091 1.00 81.75 768 PRO A CA 1
ATOM 5884 C C . PRO A 1 768 ? 26.518 -4.664 -28.163 1.00 81.75 768 PRO A C 1
ATOM 5886 O O . PRO A 1 768 ? 25.991 -4.254 -29.191 1.00 81.75 768 PRO A O 1
ATOM 5889 N N . PHE A 1 769 ? 27.828 -4.550 -27.940 1.00 81.25 769 PHE A N 1
ATOM 5890 C CA . PHE A 1 769 ? 28.756 -3.894 -28.849 1.00 81.25 769 PHE A CA 1
ATOM 5891 C C . PHE A 1 769 ? 29.949 -4.796 -29.174 1.00 81.25 769 PHE A C 1
ATOM 5893 O O . PHE A 1 769 ? 30.489 -5.490 -28.310 1.00 81.25 769 PHE A O 1
ATOM 5900 N N . LEU A 1 770 ? 30.412 -4.737 -30.423 1.00 70.38 770 LEU A N 1
ATOM 5901 C CA . LEU A 1 770 ? 31.717 -5.269 -30.813 1.00 70.38 770 LEU A CA 1
ATOM 5902 C C . LEU A 1 770 ? 32.800 -4.256 -30.388 1.00 70.38 770 LEU A C 1
ATOM 5904 O O . LEU A 1 770 ? 32.732 -3.089 -30.776 1.00 70.38 770 LEU A O 1
ATOM 5908 N N . GLY A 1 771 ? 33.784 -4.679 -29.584 1.00 65.50 771 GLY A N 1
ATOM 5909 C CA . GLY A 1 771 ? 34.917 -3.838 -29.159 1.00 65.50 771 GLY A CA 1
ATOM 5910 C C . GLY A 1 771 ? 34.868 -3.364 -27.697 1.00 65.50 771 GLY A C 1
ATOM 5911 O O . GLY A 1 771 ? 34.682 -4.187 -26.803 1.00 65.50 771 GLY A O 1
ATOM 5912 N N . GLN A 1 772 ? 35.119 -2.064 -27.466 1.00 61.97 772 GLN A N 1
ATOM 5913 C CA . GLN A 1 772 ? 35.284 -1.447 -26.134 1.00 61.97 772 GLN A CA 1
ATOM 5914 C C . GLN A 1 772 ? 34.079 -1.636 -25.192 1.00 61.97 772 GLN A C 1
ATOM 5916 O O . GLN A 1 772 ? 32.942 -1.795 -25.638 1.00 61.97 772 GLN A O 1
ATOM 5921 N N . GLY A 1 773 ? 34.357 -1.572 -23.882 1.00 66.00 773 GLY A N 1
ATOM 5922 C CA . GLY A 1 773 ? 33.381 -1.716 -22.801 1.00 66.00 773 GLY A CA 1
ATOM 5923 C C . GLY A 1 773 ? 32.305 -0.626 -22.761 1.00 66.00 773 GLY A C 1
ATOM 5924 O O . GLY A 1 773 ? 32.470 0.471 -23.294 1.00 66.00 773 GLY A O 1
ATOM 5925 N N . SER A 1 774 ? 31.178 -0.956 -22.132 1.00 77.69 774 SER A N 1
ATOM 5926 C CA . SER A 1 774 ? 30.027 -0.056 -21.985 1.00 77.69 774 SER A CA 1
ATOM 5927 C C . SER A 1 774 ? 30.246 0.920 -20.826 1.00 77.69 774 SER A C 1
ATOM 5929 O O . SER A 1 774 ? 30.772 0.519 -19.793 1.00 77.69 774 SER A O 1
ATOM 5931 N N . LYS A 1 775 ? 29.843 2.185 -20.986 1.00 79.69 775 LYS A N 1
ATOM 5932 C CA . LYS A 1 775 ? 30.083 3.261 -20.006 1.00 79.69 775 LYS A CA 1
ATOM 5933 C C . LYS A 1 775 ? 28.984 3.404 -18.952 1.00 79.69 775 LYS A C 1
ATOM 5935 O O . LYS A 1 775 ? 29.234 4.004 -17.914 1.00 79.69 775 LYS A O 1
ATOM 5940 N N . GLY A 1 776 ? 27.796 2.861 -19.202 1.00 84.81 776 GLY A N 1
ATOM 5941 C CA . GLY A 1 776 ? 26.662 2.936 -18.286 1.00 84.81 776 GLY A CA 1
ATOM 5942 C C . GLY A 1 776 ? 25.477 2.116 -18.779 1.00 84.81 776 GLY A C 1
ATOM 5943 O O . GLY A 1 776 ? 25.485 1.610 -19.910 1.00 84.81 776 GLY A O 1
ATOM 5944 N N . CYS A 1 777 ? 24.471 1.974 -17.920 1.00 92.19 777 CYS A N 1
ATOM 5945 C CA . CYS A 1 777 ? 23.224 1.318 -18.270 1.00 92.19 777 CYS A CA 1
ATOM 5946 C C . CYS A 1 777 ? 22.015 1.946 -17.575 1.00 92.19 777 CYS A C 1
ATOM 5948 O O . CYS A 1 777 ? 22.115 2.481 -16.474 1.00 92.19 777 CYS A O 1
ATOM 5950 N N . THR A 1 778 ? 20.864 1.829 -18.227 1.00 92.12 778 THR A N 1
ATOM 5951 C CA . THR A 1 778 ? 19.539 2.130 -17.677 1.00 92.12 778 THR A CA 1
ATOM 5952 C C . THR A 1 778 ? 18.642 0.949 -17.998 1.00 92.12 778 THR A C 1
ATOM 5954 O O . THR A 1 778 ? 18.799 0.318 -19.046 1.00 92.12 778 THR A O 1
ATOM 5957 N N . LEU A 1 779 ? 17.696 0.629 -17.124 1.00 93.69 779 LEU A N 1
ATOM 5958 C CA . LEU A 1 779 ? 16.775 -0.467 -17.372 1.00 93.69 779 LEU A CA 1
ATOM 5959 C C . LEU A 1 779 ? 15.355 -0.102 -16.961 1.00 93.69 779 LEU A C 1
ATOM 5961 O O . LEU A 1 779 ? 15.151 0.720 -16.074 1.00 93.69 779 LEU A O 1
ATOM 5965 N N . ALA A 1 780 ? 14.387 -0.721 -17.625 1.00 93.12 780 ALA A N 1
ATOM 5966 C CA . ALA A 1 780 ? 12.973 -0.563 -17.335 1.00 93.12 780 ALA A CA 1
ATOM 5967 C C . ALA A 1 780 ? 12.309 -1.938 -17.370 1.00 93.12 780 ALA A C 1
ATOM 5969 O O . ALA A 1 780 ? 12.399 -2.663 -18.366 1.00 93.12 780 ALA A O 1
ATOM 5970 N N . LEU A 1 781 ? 11.641 -2.302 -16.281 1.00 92.25 781 LEU A N 1
ATOM 5971 C CA . LEU A 1 781 ? 10.889 -3.545 -16.173 1.00 92.25 781 LEU A CA 1
ATOM 5972 C C . LEU A 1 781 ? 9.399 -3.250 -16.341 1.00 92.25 781 LEU A C 1
ATOM 5974 O O . LEU A 1 781 ? 8.902 -2.256 -15.813 1.00 92.25 781 LEU A O 1
ATOM 5978 N N . ASN A 1 782 ? 8.687 -4.094 -17.083 1.00 90.81 782 ASN A N 1
ATOM 5979 C CA . ASN A 1 782 ? 7.246 -3.930 -17.220 1.00 90.81 782 ASN A CA 1
ATOM 5980 C C . ASN A 1 782 ? 6.512 -4.274 -15.911 1.00 90.81 782 ASN A C 1
ATOM 5982 O O . ASN A 1 782 ? 7.033 -5.008 -15.071 1.00 90.81 782 ASN A O 1
ATOM 5986 N N . SER A 1 783 ? 5.277 -3.794 -15.747 1.00 82.56 783 SER A N 1
ATOM 5987 C CA . SER A 1 783 ? 4.507 -3.944 -14.499 1.00 82.56 783 SER A CA 1
ATOM 5988 C C . SER A 1 783 ? 4.193 -5.397 -14.106 1.00 82.56 783 SER A C 1
ATOM 5990 O O . SER A 1 783 ? 3.914 -5.673 -12.943 1.00 82.56 783 SER A O 1
ATOM 5992 N N . ILE A 1 784 ? 4.282 -6.340 -15.051 1.00 80.62 784 ILE A N 1
ATOM 5993 C CA . ILE A 1 784 ? 4.096 -7.787 -14.826 1.00 80.62 784 ILE A CA 1
ATOM 5994 C C . ILE A 1 784 ? 5.422 -8.474 -14.421 1.00 80.62 784 ILE A C 1
ATOM 5996 O O . ILE A 1 784 ? 5.438 -9.636 -14.016 1.00 80.62 784 ILE A O 1
ATOM 6000 N N . GLY A 1 785 ? 6.563 -7.789 -14.539 1.00 84.56 785 GLY A N 1
ATOM 6001 C CA . GLY A 1 785 ? 7.876 -8.325 -14.174 1.00 84.56 785 GLY A CA 1
ATOM 6002 C C . GLY A 1 785 ? 8.369 -9.454 -15.086 1.00 84.56 785 GLY A C 1
ATOM 6003 O O . GLY A 1 785 ? 9.078 -10.358 -14.631 1.00 84.56 785 GLY A O 1
ATOM 6004 N N . GLN A 1 786 ? 7.965 -9.438 -16.362 1.00 87.12 786 GLN A N 1
ATOM 6005 C CA . GLN A 1 786 ? 8.306 -10.461 -17.363 1.00 87.12 786 GLN A CA 1
ATOM 6006 C C . GLN A 1 786 ? 9.204 -9.937 -18.485 1.00 87.12 786 GLN A C 1
ATOM 6008 O O . GLN A 1 786 ? 10.033 -10.694 -18.994 1.00 87.12 786 GLN A O 1
ATOM 6013 N N . ASN A 1 787 ? 9.045 -8.667 -18.860 1.00 91.81 787 ASN A N 1
ATOM 6014 C CA . ASN A 1 787 ? 9.795 -8.035 -19.938 1.00 91.81 787 ASN A CA 1
ATOM 6015 C C . ASN A 1 787 ? 10.715 -6.965 -19.364 1.00 91.81 787 ASN A C 1
ATOM 6017 O O . ASN A 1 787 ? 10.278 -6.099 -18.605 1.00 91.81 787 ASN A O 1
ATOM 6021 N N . LEU A 1 788 ? 11.980 -7.027 -19.759 1.00 94.81 788 LEU A N 1
ATOM 6022 C CA . LEU A 1 788 ? 13.036 -6.119 -19.349 1.00 94.81 788 LEU A CA 1
ATOM 6023 C C . LEU A 1 788 ? 13.564 -5.389 -20.579 1.00 94.81 788 LEU A C 1
ATOM 6025 O O . LEU A 1 788 ? 14.011 -6.020 -21.535 1.00 94.81 788 LEU A O 1
ATOM 6029 N N . ALA A 1 789 ? 13.554 -4.066 -20.530 1.00 96.00 789 ALA A N 1
ATOM 6030 C CA . ALA A 1 789 ? 14.250 -3.227 -21.485 1.00 96.00 789 ALA A CA 1
ATOM 6031 C C . ALA A 1 789 ? 15.565 -2.752 -20.869 1.00 96.00 789 ALA A C 1
ATOM 6033 O O . ALA A 1 789 ? 15.593 -2.359 -19.703 1.00 96.00 789 ALA A O 1
ATOM 6034 N N . ILE A 1 790 ? 16.647 -2.783 -21.640 1.00 94.81 790 ILE A N 1
ATOM 6035 C CA . ILE A 1 790 ? 17.967 -2.331 -21.200 1.00 94.81 790 ILE A CA 1
ATOM 6036 C C . ILE A 1 790 ? 18.510 -1.350 -22.234 1.00 94.81 790 ILE A C 1
ATOM 6038 O O . ILE A 1 790 ? 18.660 -1.705 -23.402 1.00 94.81 790 ILE A O 1
ATOM 6042 N N . ARG A 1 791 ? 18.855 -0.138 -21.802 1.00 94.62 791 ARG A N 1
ATOM 6043 C CA . ARG A 1 791 ? 19.698 0.788 -22.560 1.00 94.62 791 ARG A CA 1
ATOM 6044 C C . ARG A 1 791 ? 21.135 0.631 -22.084 1.00 94.62 791 ARG A C 1
ATOM 6046 O O . ARG A 1 791 ? 21.413 0.769 -20.896 1.00 94.62 791 ARG A O 1
ATOM 6053 N N . ILE A 1 792 ? 22.046 0.364 -23.012 1.00 92.94 792 ILE A N 1
ATOM 6054 C CA . ILE A 1 792 ? 23.485 0.308 -22.753 1.00 92.94 792 ILE A CA 1
ATOM 6055 C C . ILE A 1 792 ? 24.170 1.432 -23.524 1.00 92.94 792 ILE A C 1
ATOM 6057 O O . ILE A 1 792 ? 24.022 1.520 -24.744 1.00 92.94 792 ILE A O 1
ATOM 6061 N N . GLN A 1 793 ? 24.953 2.244 -22.818 1.00 90.50 793 GLN A N 1
ATOM 6062 C CA . GLN A 1 793 ? 25.652 3.393 -23.388 1.00 90.50 793 GLN A CA 1
ATOM 6063 C C . GLN A 1 793 ? 27.113 3.065 -23.715 1.00 90.50 793 GLN A C 1
ATOM 6065 O O . GLN A 1 793 ? 27.836 2.456 -22.919 1.00 90.50 793 GLN A O 1
ATOM 6070 N N . ARG A 1 794 ? 27.589 3.545 -24.866 1.00 88.44 794 ARG A N 1
ATOM 6071 C CA . ARG A 1 794 ? 28.992 3.508 -25.295 1.00 88.44 794 ARG A CA 1
ATOM 6072 C C . ARG A 1 794 ? 29.379 4.838 -25.947 1.00 88.44 794 ARG A C 1
ATOM 6074 O O . ARG A 1 794 ? 29.228 5.019 -27.153 1.00 88.44 794 ARG A O 1
ATOM 6081 N N . GLY A 1 795 ? 29.936 5.750 -25.148 1.00 84.50 795 GLY A N 1
ATOM 6082 C CA . GLY A 1 795 ? 30.255 7.104 -25.618 1.00 84.50 795 GLY A CA 1
ATOM 6083 C C . GLY A 1 795 ? 28.975 7.833 -26.023 1.00 84.50 795 GLY A C 1
ATOM 6084 O O . GLY A 1 795 ? 28.045 7.888 -25.225 1.00 84.50 795 GLY A O 1
ATOM 6085 N N . ASP A 1 796 ? 28.919 8.300 -27.268 1.00 87.56 796 ASP A N 1
ATOM 6086 C CA . ASP A 1 796 ? 27.763 9.016 -27.827 1.00 87.56 796 ASP A CA 1
ATOM 6087 C C . ASP A 1 796 ? 26.781 8.081 -28.556 1.00 87.56 796 ASP A C 1
ATOM 6089 O O . ASP A 1 796 ? 25.970 8.524 -29.366 1.00 87.56 796 ASP A O 1
ATOM 6093 N N . THR A 1 797 ? 26.881 6.766 -28.335 1.00 90.69 797 THR A N 1
ATOM 6094 C CA . THR A 1 797 ? 26.014 5.748 -28.943 1.00 90.69 797 THR A CA 1
ATOM 6095 C C . THR A 1 797 ? 25.317 4.924 -27.871 1.00 90.69 797 THR A C 1
ATOM 6097 O O . THR A 1 797 ? 25.979 4.411 -26.970 1.00 90.69 797 THR A O 1
ATOM 6100 N N . ASP A 1 798 ? 24.017 4.705 -28.040 1.00 92.56 798 ASP A N 1
ATOM 6101 C CA . ASP A 1 798 ? 23.219 3.793 -27.226 1.00 92.56 798 ASP A CA 1
ATOM 6102 C C . ASP A 1 798 ? 22.802 2.552 -28.023 1.00 92.56 798 ASP A C 1
ATOM 6104 O O . ASP A 1 798 ? 22.692 2.563 -29.255 1.00 92.56 798 ASP A O 1
ATOM 6108 N N . ALA A 1 799 ? 22.552 1.467 -27.298 1.00 93.19 799 ALA A N 1
ATOM 6109 C CA . ALA A 1 799 ? 21.832 0.296 -27.778 1.00 93.19 799 ALA A CA 1
ATOM 6110 C C . ALA A 1 799 ? 20.665 0.006 -26.832 1.00 93.19 799 ALA A C 1
ATOM 6112 O O . ALA A 1 799 ? 20.853 -0.025 -25.615 1.00 93.19 799 ALA A O 1
ATOM 6113 N N . VAL A 1 800 ? 19.476 -0.219 -27.392 1.00 95.12 800 VAL A N 1
ATOM 6114 C CA . VAL A 1 800 ? 18.272 -0.588 -26.639 1.00 95.12 800 VAL A CA 1
ATOM 6115 C C . VAL A 1 800 ? 17.945 -2.049 -26.922 1.00 95.12 800 VAL A C 1
ATOM 6117 O O . VAL A 1 800 ? 17.743 -2.448 -28.070 1.00 95.12 800 VAL A O 1
ATOM 6120 N N . LEU A 1 801 ? 17.915 -2.848 -25.862 1.00 94.88 801 LEU A N 1
ATOM 6121 C CA . LEU A 1 801 ? 17.646 -4.279 -25.883 1.00 94.88 801 LEU A CA 1
ATOM 6122 C C . LEU A 1 801 ? 16.311 -4.565 -25.197 1.00 94.88 801 LEU A C 1
ATOM 6124 O O . LEU A 1 801 ? 16.012 -3.973 -24.162 1.00 94.88 801 LEU A O 1
ATOM 6128 N N . LEU A 1 802 ? 15.560 -5.525 -25.726 1.00 95.25 802 LEU A N 1
ATOM 6129 C CA . LEU A 1 802 ? 14.378 -6.102 -25.096 1.00 95.25 802 LEU A CA 1
ATOM 6130 C C . LEU A 1 802 ? 14.642 -7.568 -24.757 1.00 95.25 802 LEU A C 1
ATOM 6132 O O . LEU A 1 802 ? 15.099 -8.345 -25.595 1.00 95.25 802 LEU A O 1
ATOM 6136 N N . LEU A 1 803 ? 14.348 -7.952 -23.520 1.00 93.94 803 LEU A N 1
ATOM 6137 C CA . LEU A 1 803 ? 14.534 -9.300 -23.009 1.00 93.94 803 LEU A CA 1
ATOM 6138 C C . LEU A 1 803 ? 13.260 -9.811 -22.357 1.00 93.94 803 LEU A C 1
ATOM 6140 O O . LEU A 1 803 ? 12.630 -9.125 -21.553 1.00 93.94 803 LEU A O 1
ATOM 6144 N N . HIS A 1 804 ? 12.945 -11.070 -22.633 1.00 91.56 804 HIS A N 1
ATOM 6145 C CA . HIS A 1 804 ? 11.944 -11.811 -21.887 1.00 91.56 804 HIS A CA 1
ATOM 6146 C C . HIS A 1 804 ? 12.640 -12.618 -20.794 1.00 91.56 804 HIS A C 1
ATOM 6148 O O . HIS A 1 804 ? 13.467 -13.478 -21.090 1.00 91.56 804 HIS A O 1
ATOM 6154 N N . LEU A 1 805 ? 12.298 -12.388 -19.526 1.00 86.94 805 LEU A N 1
ATOM 6155 C CA . LEU A 1 805 ? 12.972 -13.046 -18.398 1.00 86.94 805 LEU A CA 1
ATOM 6156 C C . LEU A 1 805 ? 12.757 -14.569 -18.360 1.00 86.94 805 LEU A C 1
ATOM 6158 O O . LEU A 1 805 ? 13.526 -15.279 -17.722 1.00 86.94 805 LEU A O 1
ATOM 6162 N N . ASN A 1 806 ? 11.749 -15.091 -19.066 1.00 86.38 806 ASN A N 1
ATOM 6163 C CA . ASN A 1 806 ? 11.547 -16.533 -19.244 1.00 86.38 806 ASN A CA 1
ATOM 6164 C C . ASN A 1 806 ? 12.447 -17.159 -20.333 1.00 86.38 806 ASN A C 1
ATOM 6166 O O . ASN A 1 806 ? 12.512 -18.383 -20.433 1.00 86.38 806 ASN A O 1
ATOM 6170 N N . ARG A 1 807 ? 13.101 -16.338 -21.165 1.00 87.75 807 ARG A N 1
ATOM 6171 C CA . ARG A 1 807 ? 14.032 -16.719 -22.241 1.00 87.75 807 ARG A CA 1
ATOM 6172 C C . ARG A 1 807 ? 15.153 -15.674 -22.353 1.00 87.75 807 ARG A C 1
ATOM 6174 O O . ARG A 1 807 ? 15.254 -14.986 -23.374 1.00 87.75 807 ARG A O 1
ATOM 6181 N N . PRO A 1 808 ? 15.962 -15.501 -21.293 1.00 83.00 808 PRO A N 1
ATOM 6182 C CA . PRO A 1 808 ? 16.935 -14.412 -21.208 1.00 83.00 808 PRO A CA 1
ATOM 6183 C C . PRO A 1 808 ? 18.067 -14.535 -22.242 1.00 83.00 808 PRO A C 1
ATOM 6185 O O . PRO A 1 808 ? 18.738 -13.555 -22.548 1.00 83.00 808 PRO A O 1
ATOM 6188 N N . ASP A 1 809 ? 18.268 -15.721 -22.816 1.00 83.44 809 ASP A N 1
ATOM 6189 C CA . ASP A 1 809 ? 19.217 -16.008 -23.893 1.00 83.44 809 ASP A CA 1
ATOM 6190 C C . ASP A 1 809 ? 18.822 -15.381 -25.244 1.00 83.44 809 ASP A C 1
ATOM 6192 O O . ASP A 1 809 ? 19.676 -15.187 -26.106 1.00 83.44 809 ASP A O 1
ATOM 6196 N N . LYS A 1 810 ? 17.545 -15.022 -25.432 1.00 86.94 810 LYS A N 1
ATOM 6197 C CA . LYS A 1 810 ? 17.005 -14.481 -26.691 1.00 86.94 810 LYS A CA 1
ATOM 6198 C C . LYS A 1 810 ? 16.752 -12.979 -26.617 1.00 86.94 810 LYS A C 1
ATOM 6200 O O . LYS A 1 810 ? 15.645 -12.518 -26.889 1.00 86.94 810 LYS A O 1
ATOM 6205 N N . ALA A 1 811 ? 17.776 -12.222 -26.235 1.00 88.88 811 ALA A N 1
ATOM 6206 C CA . ALA A 1 811 ? 17.712 -10.766 -26.239 1.00 88.88 811 ALA A CA 1
ATOM 6207 C C . ALA A 1 811 ? 17.500 -10.226 -27.663 1.00 88.88 811 ALA A C 1
ATOM 6209 O O . ALA A 1 811 ? 18.220 -10.597 -28.591 1.00 88.88 811 ALA A O 1
ATOM 6210 N N . LEU A 1 812 ? 16.531 -9.330 -27.824 1.00 92.56 812 LEU A N 1
ATOM 6211 C CA . LEU A 1 812 ? 16.239 -8.641 -29.073 1.00 92.56 812 LEU A CA 1
ATOM 6212 C C . LEU A 1 812 ? 16.899 -7.260 -29.056 1.00 92.56 812 LEU A C 1
ATOM 6214 O O . LEU A 1 812 ? 16.614 -6.448 -28.179 1.00 92.56 812 LEU A O 1
ATOM 6218 N N . LEU A 1 813 ? 17.761 -6.974 -30.032 1.00 93.75 813 LEU A N 1
ATOM 6219 C CA . LEU A 1 813 ? 18.236 -5.612 -30.272 1.00 93.75 813 LEU A CA 1
ATOM 6220 C C . LEU A 1 813 ? 17.137 -4.830 -30.991 1.00 93.75 813 LEU A C 1
ATOM 6222 O O . LEU A 1 813 ? 16.841 -5.123 -32.146 1.00 93.75 813 LEU A O 1
ATOM 6226 N N . LEU A 1 814 ? 16.550 -3.847 -30.309 1.00 94.06 814 LEU A N 1
ATOM 6227 C CA . LEU A 1 814 ? 15.510 -2.995 -30.884 1.00 94.06 814 LEU A CA 1
ATOM 6228 C C . LEU A 1 814 ? 16.123 -1.918 -31.780 1.00 94.06 814 LEU A C 1
ATOM 6230 O O . LEU A 1 814 ? 15.694 -1.726 -32.914 1.00 94.06 814 LEU A O 1
ATOM 6234 N N . ALA A 1 815 ? 17.146 -1.219 -31.281 1.00 92.44 815 ALA A N 1
ATOM 6235 C CA . ALA A 1 815 ? 17.825 -0.170 -32.031 1.00 92.44 815 ALA A CA 1
ATOM 6236 C C . ALA A 1 815 ? 19.223 0.133 -31.473 1.00 92.44 815 ALA A C 1
ATOM 6238 O O . ALA A 1 815 ? 19.508 -0.112 -30.299 1.00 92.44 815 ALA A O 1
ATOM 6239 N N . SER A 1 816 ? 20.080 0.723 -32.310 1.00 93.25 816 SER A N 1
ATOM 6240 C CA . SER A 1 816 ? 21.337 1.350 -31.892 1.00 93.25 816 SER A CA 1
ATOM 6241 C C . SER A 1 816 ? 21.605 2.614 -32.706 1.00 93.25 816 SER A C 1
ATOM 6243 O O . SER A 1 816 ? 21.287 2.666 -33.894 1.00 93.25 816 SER A O 1
ATOM 6245 N N . GLY A 1 817 ? 22.132 3.654 -32.062 1.00 91.88 817 GLY A N 1
ATOM 6246 C CA . GLY A 1 817 ? 22.277 4.980 -32.663 1.00 91.88 817 GLY A CA 1
ATOM 6247 C C . GLY A 1 817 ? 22.726 6.035 -31.652 1.00 91.88 817 GLY A C 1
ATOM 6248 O O . GLY A 1 817 ? 23.157 5.666 -30.561 1.00 91.88 817 GLY A O 1
ATOM 6249 N N . PRO A 1 818 ? 22.655 7.333 -32.001 1.00 92.44 818 PRO A N 1
ATOM 6250 C CA . PRO A 1 818 ? 23.100 8.413 -31.125 1.00 92.44 818 PRO A CA 1
ATOM 6251 C C . PRO A 1 818 ? 22.426 8.364 -29.752 1.00 92.44 818 PRO A C 1
ATOM 6253 O O . PRO A 1 818 ? 21.226 8.088 -29.662 1.00 92.44 818 PRO A O 1
ATOM 6256 N N . ALA A 1 819 ? 23.200 8.637 -28.703 1.00 88.69 819 ALA A N 1
ATOM 6257 C CA . ALA A 1 819 ? 22.721 8.573 -27.330 1.00 88.69 819 ALA A CA 1
ATOM 6258 C C . ALA A 1 819 ? 21.543 9.529 -27.087 1.00 88.69 819 ALA A C 1
ATOM 6260 O O . ALA A 1 819 ? 21.479 10.621 -27.660 1.00 88.69 819 ALA A O 1
ATOM 6261 N N . SER A 1 820 ? 20.586 9.095 -26.270 1.00 89.19 820 SER A N 1
ATOM 6262 C CA . SER A 1 820 ? 19.388 9.872 -25.932 1.00 89.19 820 SER A CA 1
ATOM 6263 C C . SER A 1 820 ? 18.786 9.396 -24.612 1.00 89.19 820 SER A C 1
ATOM 6265 O O . SER A 1 820 ? 19.163 8.356 -24.074 1.00 89.19 820 SER A O 1
ATOM 6267 N N . ALA A 1 821 ? 17.842 10.162 -24.077 1.00 88.44 821 ALA A N 1
ATOM 6268 C CA . ALA A 1 821 ? 17.203 9.876 -22.801 1.00 88.44 821 ALA A CA 1
ATOM 6269 C C . ALA A 1 821 ? 15.859 9.133 -22.955 1.00 88.44 821 ALA A C 1
ATOM 6271 O O . ALA A 1 821 ? 15.430 8.799 -24.060 1.00 88.44 821 ALA A O 1
ATOM 6272 N N . GLY A 1 822 ? 15.238 8.771 -21.828 1.00 89.12 822 GLY A N 1
ATOM 6273 C CA . GLY A 1 822 ? 13.915 8.135 -21.756 1.00 89.12 822 GLY A CA 1
ATOM 6274 C C . GLY A 1 822 ? 13.869 6.651 -22.143 1.00 89.12 822 GLY A C 1
ATOM 6275 O O . GLY A 1 822 ? 14.179 6.287 -23.277 1.00 89.12 822 GLY A O 1
ATOM 6276 N N . LEU A 1 823 ? 13.463 5.795 -21.208 1.00 94.44 823 LEU A N 1
ATOM 6277 C CA . LEU A 1 823 ? 13.218 4.362 -21.405 1.00 94.44 823 LEU A CA 1
ATOM 6278 C C . LEU A 1 823 ? 12.123 3.933 -20.422 1.00 94.44 823 LEU A C 1
ATOM 6280 O O . LEU A 1 823 ? 12.401 3.793 -19.235 1.00 94.44 823 LEU A O 1
ATOM 6284 N N . VAL A 1 824 ? 10.884 3.757 -20.886 1.00 93.69 824 VAL A N 1
ATOM 6285 C CA . VAL A 1 824 ? 9.738 3.609 -19.975 1.00 93.69 824 VAL A CA 1
ATOM 6286 C C . VAL A 1 824 ? 8.646 2.694 -20.532 1.00 93.69 824 VAL A C 1
ATOM 6288 O O . VAL A 1 824 ? 8.260 2.787 -21.699 1.00 93.69 824 VAL A O 1
ATOM 6291 N N . TRP A 1 825 ? 8.125 1.810 -19.680 1.00 93.19 825 TRP A N 1
ATOM 6292 C CA . TRP A 1 825 ? 6.965 0.969 -19.985 1.00 93.19 825 TRP A CA 1
ATOM 6293 C C . TRP A 1 825 ? 5.656 1.687 -19.673 1.00 93.19 825 TRP A C 1
ATOM 6295 O O . TRP A 1 825 ? 5.574 2.443 -18.704 1.00 93.19 825 TRP A O 1
ATOM 6305 N N . SER A 1 826 ? 4.624 1.409 -20.465 1.00 89.94 826 SER A N 1
ATOM 6306 C CA . SER A 1 826 ? 3.257 1.820 -20.171 1.00 89.94 826 SER A CA 1
ATOM 6307 C C . SER A 1 826 ? 2.796 1.228 -18.827 1.00 89.94 826 SER A C 1
ATOM 6309 O O . SER A 1 826 ? 3.311 0.186 -18.406 1.00 89.94 826 SER A O 1
ATOM 6311 N N . PRO A 1 827 ? 1.833 1.849 -18.120 1.00 83.25 827 PRO A N 1
ATOM 6312 C CA . PRO A 1 827 ? 1.408 1.390 -16.793 1.00 83.25 827 PRO A CA 1
ATOM 6313 C C . PRO A 1 827 ? 0.877 -0.056 -16.762 1.00 83.25 827 PRO A C 1
ATOM 6315 O O . PRO A 1 827 ? 1.060 -0.775 -15.780 1.00 83.25 827 PRO A O 1
ATOM 6318 N N . ASP A 1 828 ? 0.252 -0.508 -17.849 1.00 83.38 828 ASP A N 1
ATOM 6319 C CA . ASP A 1 828 ? -0.207 -1.889 -18.066 1.00 83.38 828 ASP A CA 1
ATOM 6320 C C . ASP A 1 828 ? 0.922 -2.846 -18.512 1.00 83.38 828 ASP A C 1
ATOM 6322 O O . ASP A 1 828 ? 0.730 -4.060 -18.571 1.00 83.38 828 ASP A O 1
ATOM 6326 N N . GLY A 1 829 ? 2.117 -2.319 -18.791 1.00 88.19 829 GLY A N 1
ATOM 6327 C CA . GLY A 1 829 ? 3.316 -3.081 -19.124 1.00 88.19 829 GLY A CA 1
ATOM 6328 C C . GLY A 1 829 ? 3.328 -3.673 -20.535 1.00 88.19 829 GLY A C 1
ATOM 6329 O O . GLY A 1 829 ? 4.090 -4.618 -20.778 1.00 88.19 829 GLY A O 1
ATOM 6330 N N . THR A 1 830 ? 2.487 -3.162 -21.438 1.00 90.19 830 THR A N 1
ATOM 6331 C CA . THR A 1 830 ? 2.294 -3.701 -22.794 1.00 90.19 830 THR A CA 1
ATOM 6332 C C . THR A 1 830 ? 3.132 -2.996 -23.860 1.00 90.19 830 THR A C 1
ATOM 6334 O O . THR A 1 830 ? 3.552 -3.650 -24.819 1.00 90.19 830 THR A O 1
ATOM 6337 N N . VAL A 1 831 ? 3.425 -1.706 -23.675 1.00 93.38 831 VAL A N 1
ATOM 6338 C CA . VAL A 1 831 ? 4.155 -0.864 -24.631 1.00 93.38 831 VAL A CA 1
ATOM 6339 C C . VAL A 1 831 ? 5.414 -0.292 -23.988 1.00 93.38 831 VAL A C 1
ATOM 6341 O O . VAL A 1 831 ? 5.376 0.250 -22.887 1.00 93.38 831 VAL A O 1
ATOM 6344 N N . LEU A 1 832 ? 6.541 -0.384 -24.687 1.00 95.81 832 LEU A N 1
ATOM 6345 C CA . LEU A 1 832 ? 7.812 0.226 -24.308 1.00 95.81 832 LEU A CA 1
ATOM 6346 C C . LEU A 1 832 ? 8.070 1.449 -25.186 1.00 95.81 832 LEU A C 1
ATOM 6348 O O . LEU A 1 832 ? 8.107 1.320 -26.405 1.00 95.81 832 LEU A O 1
ATOM 6352 N N . ALA A 1 833 ? 8.322 2.606 -24.580 1.00 96.19 833 ALA A N 1
ATOM 6353 C CA . ALA A 1 833 ? 8.769 3.807 -25.278 1.00 96.19 833 ALA A CA 1
ATOM 6354 C C . ALA A 1 833 ? 10.239 4.111 -24.964 1.00 96.19 833 ALA A C 1
ATOM 6356 O O . ALA A 1 833 ? 10.680 4.002 -23.816 1.00 96.19 833 ALA A O 1
ATOM 6357 N N . TYR A 1 834 ? 11.001 4.511 -25.982 1.00 95.88 834 TYR A N 1
ATOM 6358 C CA . TYR A 1 834 ? 12.394 4.918 -25.827 1.00 95.88 834 TYR A CA 1
ATOM 6359 C C . TYR A 1 834 ? 12.819 5.977 -26.846 1.00 95.88 834 TYR A C 1
ATOM 6361 O O . TYR A 1 834 ? 12.352 6.012 -27.988 1.00 95.88 834 TYR A O 1
ATOM 6369 N N . GLY A 1 835 ? 13.750 6.831 -26.425 1.00 93.94 835 GLY A N 1
ATOM 6370 C CA . GLY A 1 835 ? 14.449 7.773 -27.296 1.00 93.94 835 GLY A CA 1
ATOM 6371 C C . GLY A 1 835 ? 15.738 7.209 -27.890 1.00 93.94 835 GLY A C 1
ATOM 6372 O O . GLY A 1 835 ? 16.448 6.431 -27.249 1.00 93.94 835 GLY A O 1
ATOM 6373 N N . LEU A 1 836 ? 16.072 7.632 -29.108 1.00 92.56 836 LEU A N 1
ATOM 6374 C CA . LEU A 1 836 ? 17.383 7.420 -29.724 1.00 92.56 836 LEU A CA 1
ATOM 6375 C C . LEU A 1 836 ? 17.688 8.583 -30.679 1.00 92.56 836 LEU A C 1
ATOM 6377 O O . LEU A 1 836 ? 16.944 8.829 -31.630 1.00 92.56 836 LEU A O 1
ATOM 6381 N N . GLY A 1 837 ? 18.758 9.333 -30.412 1.00 89.06 837 GLY A N 1
ATOM 6382 C CA . GLY A 1 837 ? 19.003 10.640 -31.023 1.00 89.06 837 GLY A CA 1
ATOM 6383 C C . GLY A 1 837 ? 17.773 11.555 -30.947 1.00 89.06 837 GLY A C 1
ATOM 6384 O O . GLY A 1 837 ? 17.254 11.826 -29.865 1.00 89.06 837 GLY A O 1
ATOM 6385 N N . SER A 1 838 ? 17.300 11.998 -32.114 1.00 88.56 838 SER A N 1
ATOM 6386 C CA . SER A 1 838 ? 16.101 12.827 -32.315 1.00 88.56 838 SER A CA 1
ATOM 6387 C C . SER A 1 838 ? 14.854 12.019 -32.706 1.00 88.56 838 SER A C 1
ATOM 6389 O O . SER A 1 838 ? 13.942 12.539 -33.346 1.00 88.56 838 SER A O 1
ATOM 6391 N N . THR A 1 839 ? 14.814 10.723 -32.390 1.00 93.31 839 THR A N 1
ATOM 6392 C CA . THR A 1 839 ? 13.677 9.845 -32.694 1.00 93.31 839 THR A CA 1
ATOM 6393 C C . THR A 1 839 ? 13.094 9.269 -31.412 1.00 93.31 839 THR A C 1
ATOM 6395 O O . THR A 1 839 ? 13.820 8.717 -30.587 1.00 93.31 839 THR A O 1
ATOM 6398 N N . LEU A 1 840 ? 11.774 9.358 -31.275 1.00 95.00 840 LEU A N 1
ATOM 6399 C CA . LEU A 1 840 ? 10.997 8.636 -30.277 1.00 95.00 840 LEU A CA 1
ATOM 6400 C C . LEU A 1 840 ? 10.391 7.399 -30.938 1.00 95.00 840 LEU A C 1
ATOM 6402 O O . LEU A 1 840 ? 9.751 7.516 -31.984 1.00 95.00 840 LEU A O 1
ATOM 6406 N N . THR A 1 841 ? 10.582 6.235 -30.323 1.00 95.88 841 THR A N 1
ATOM 6407 C CA . THR A 1 841 ? 10.008 4.965 -30.785 1.00 95.88 841 THR A CA 1
ATOM 6408 C C . THR A 1 841 ? 9.182 4.335 -29.669 1.00 95.88 841 THR A C 1
ATOM 6410 O O . THR A 1 841 ? 9.602 4.356 -28.512 1.00 95.88 841 THR A O 1
ATOM 6413 N N . ALA A 1 842 ? 8.026 3.767 -30.009 1.00 95.94 842 ALA A N 1
ATOM 6414 C CA . ALA A 1 842 ? 7.258 2.900 -29.124 1.00 95.94 842 ALA A CA 1
ATOM 6415 C C . ALA A 1 842 ? 7.098 1.519 -29.764 1.00 95.94 842 ALA A C 1
ATOM 6417 O O . ALA A 1 842 ? 6.797 1.419 -30.954 1.00 95.94 842 ALA A O 1
ATOM 6418 N N . VAL A 1 843 ? 7.300 0.466 -28.978 1.00 95.06 843 VAL A N 1
ATOM 6419 C CA . VAL A 1 843 ? 7.210 -0.930 -29.415 1.00 95.06 843 VAL A CA 1
ATOM 6420 C C . VAL A 1 843 ? 6.318 -1.74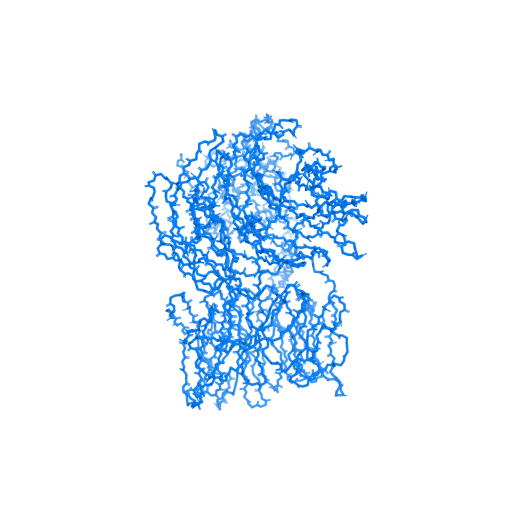0 -28.480 1.00 95.06 843 VAL A C 1
ATOM 6422 O O . VAL A 1 843 ? 6.214 -1.428 -27.294 1.00 95.06 843 VAL A O 1
ATOM 6425 N N . ASP A 1 844 ? 5.694 -2.800 -28.986 1.00 92.06 844 ASP A N 1
ATOM 6426 C CA . ASP A 1 844 ? 4.982 -3.762 -28.143 1.00 92.06 844 ASP A CA 1
ATOM 6427 C C . ASP A 1 844 ? 5.956 -4.633 -27.322 1.00 92.06 844 ASP A C 1
ATOM 6429 O O . ASP A 1 844 ? 7.175 -4.641 -27.527 1.00 92.06 844 ASP A O 1
ATOM 6433 N N . GLY A 1 845 ? 5.417 -5.439 -26.405 1.00 86.38 845 GLY A N 1
ATOM 6434 C CA . GLY A 1 845 ? 6.206 -6.382 -25.611 1.00 86.38 845 GLY A CA 1
ATOM 6435 C C . GLY A 1 845 ? 6.972 -7.445 -26.413 1.00 86.38 845 GLY A C 1
ATOM 6436 O O . GLY A 1 845 ? 7.727 -8.192 -25.805 1.00 86.38 845 GLY A O 1
ATOM 6437 N N . ARG A 1 846 ? 6.795 -7.552 -27.736 1.00 89.19 846 ARG A N 1
ATOM 6438 C CA . ARG A 1 846 ? 7.552 -8.440 -28.638 1.00 89.19 846 ARG A CA 1
ATOM 6439 C C . ARG A 1 846 ? 8.579 -7.684 -29.488 1.00 89.19 846 ARG A C 1
ATOM 6441 O O . ARG A 1 846 ? 9.327 -8.328 -30.221 1.00 89.19 846 ARG A O 1
ATOM 6448 N N . GLY A 1 847 ? 8.627 -6.358 -29.381 1.00 90.19 847 GLY A N 1
ATOM 6449 C CA . GLY A 1 847 ? 9.516 -5.487 -30.139 1.00 90.19 847 GLY A CA 1
ATOM 6450 C C . GLY A 1 847 ? 8.967 -5.033 -31.493 1.00 90.19 847 GLY A C 1
ATOM 6451 O O . GLY A 1 847 ? 9.744 -4.520 -32.294 1.00 90.19 847 GLY A O 1
ATOM 6452 N N . HIS A 1 848 ? 7.674 -5.210 -31.780 1.00 92.81 848 HIS A N 1
ATOM 6453 C CA . HIS A 1 848 ? 7.067 -4.641 -32.985 1.00 92.81 848 HIS A CA 1
ATOM 6454 C C . HIS A 1 848 ? 6.877 -3.135 -32.817 1.00 92.81 848 HIS A C 1
ATOM 6456 O O . HIS A 1 848 ? 6.317 -2.694 -31.817 1.00 92.81 848 HIS A O 1
ATOM 6462 N N . GLU A 1 849 ? 7.325 -2.355 -33.800 1.00 93.81 849 GLU A N 1
ATOM 6463 C CA . GLU A 1 849 ? 7.167 -0.900 -33.820 1.00 93.81 849 GLU A CA 1
ATOM 6464 C C . GLU A 1 849 ? 5.686 -0.515 -33.937 1.00 93.81 849 GLU A C 1
ATOM 6466 O O . GLU A 1 849 ? 5.004 -0.907 -34.881 1.00 93.81 849 GLU A O 1
ATOM 6471 N N . LEU A 1 850 ? 5.202 0.249 -32.958 1.00 93.25 850 LEU A N 1
ATOM 6472 C CA . LEU A 1 850 ? 3.856 0.827 -32.928 1.00 93.25 850 LEU A CA 1
ATOM 6473 C C . LEU A 1 850 ? 3.879 2.302 -33.332 1.00 93.25 850 LEU A C 1
ATOM 6475 O O . LEU A 1 850 ? 2.933 2.810 -33.923 1.00 93.25 850 LEU A O 1
ATOM 6479 N N . LEU A 1 851 ? 4.965 2.999 -32.996 1.00 93.81 851 LEU A N 1
ATOM 6480 C CA . LEU A 1 851 ? 5.147 4.413 -33.284 1.00 93.81 851 LEU A CA 1
ATOM 6481 C C . LEU A 1 851 ? 6.621 4.703 -33.526 1.00 93.81 851 LEU A C 1
ATOM 6483 O O . LEU A 1 851 ? 7.476 4.266 -32.756 1.00 93.81 851 LEU A O 1
ATOM 6487 N N . ARG A 1 852 ? 6.899 5.547 -34.518 1.00 93.81 852 ARG A N 1
ATOM 6488 C CA . ARG A 1 852 ? 8.206 6.172 -34.690 1.00 93.81 852 ARG A CA 1
ATOM 6489 C C . ARG A 1 852 ? 8.051 7.582 -35.224 1.00 93.81 852 ARG A C 1
ATOM 6491 O O . ARG A 1 852 ? 7.572 7.783 -36.336 1.00 93.81 852 ARG A O 1
ATOM 6498 N N . VAL A 1 853 ? 8.458 8.565 -34.427 1.00 93.94 853 VAL A N 1
ATOM 6499 C CA . VAL A 1 853 ? 8.278 9.983 -34.758 1.00 93.94 853 VAL A CA 1
ATOM 6500 C C . VAL A 1 853 ? 9.539 10.797 -34.475 1.00 93.94 853 VAL A C 1
ATOM 6502 O O . VAL A 1 853 ? 10.246 10.528 -33.498 1.00 93.94 853 VAL A O 1
ATOM 6505 N N . PRO A 1 854 ? 9.842 11.805 -35.312 1.00 91.94 854 PRO A N 1
ATOM 6506 C CA . PRO A 1 854 ? 10.907 12.746 -35.020 1.00 91.94 854 PRO A CA 1
ATOM 6507 C C . PRO A 1 854 ? 10.508 13.643 -33.844 1.00 91.94 854 PRO A C 1
ATOM 6509 O O . PRO A 1 854 ? 9.397 14.173 -33.786 1.00 91.94 854 PRO A O 1
ATOM 6512 N N . VAL A 1 855 ? 11.444 13.842 -32.926 1.00 90.56 855 VAL A N 1
ATOM 6513 C CA . VAL A 1 855 ? 11.328 14.736 -31.772 1.00 90.56 855 VAL A CA 1
ATOM 6514 C C . VAL A 1 855 ? 12.515 15.697 -31.745 1.00 90.56 855 VAL A C 1
ATOM 6516 O O . VAL A 1 855 ? 13.513 15.508 -32.442 1.00 90.56 855 VAL A O 1
ATOM 6519 N N . GLY A 1 856 ? 12.396 16.771 -30.966 1.00 87.38 856 GLY A N 1
ATOM 6520 C CA . GLY A 1 856 ? 13.523 17.643 -30.646 1.00 87.38 856 GLY A CA 1
ATOM 6521 C C . GLY A 1 856 ? 14.576 16.926 -29.795 1.00 87.38 856 GLY A C 1
ATOM 6522 O O . GLY A 1 856 ? 14.604 15.698 -29.703 1.00 87.38 856 GLY A O 1
ATOM 6523 N N . ARG A 1 857 ? 15.443 17.689 -29.122 1.00 90.12 857 ARG A N 1
ATOM 6524 C CA . ARG A 1 857 ? 16.351 17.084 -28.135 1.00 90.12 857 ARG A CA 1
ATOM 6525 C C . ARG A 1 857 ? 15.511 16.534 -26.984 1.00 90.12 857 ARG A C 1
ATOM 6527 O O . ARG A 1 857 ? 14.827 17.313 -26.327 1.00 90.12 857 ARG A O 1
ATOM 6534 N N . LEU A 1 858 ? 15.526 15.220 -26.787 1.00 91.94 858 LEU A N 1
ATOM 6535 C CA . LEU A 1 858 ? 14.724 14.538 -25.777 1.00 91.94 858 LEU A CA 1
ATOM 6536 C C . LEU A 1 858 ? 15.441 14.542 -24.421 1.00 91.94 858 LEU A C 1
ATOM 6538 O O . LEU A 1 858 ? 16.606 14.158 -24.362 1.00 91.94 858 LEU A O 1
ATOM 6542 N N . ALA A 1 859 ? 14.741 14.939 -23.356 1.00 90.38 859 ALA A N 1
ATOM 6543 C CA . ALA A 1 859 ? 15.240 14.854 -21.980 1.00 90.38 859 ALA A CA 1
ATOM 6544 C C . ALA A 1 859 ? 14.654 13.670 -21.214 1.00 90.38 859 ALA A C 1
ATOM 6546 O O . ALA A 1 859 ? 15.399 13.002 -20.511 1.00 90.38 859 ALA A O 1
ATOM 6547 N N . ASP A 1 860 ? 13.349 13.402 -21.340 1.00 92.75 860 ASP A N 1
ATOM 6548 C CA . ASP A 1 860 ? 12.722 12.250 -20.685 1.00 92.75 860 ASP A CA 1
ATOM 6549 C C . ASP A 1 860 ? 11.300 11.959 -21.205 1.00 92.75 860 ASP A C 1
ATOM 6551 O O . ASP A 1 860 ? 10.742 12.732 -21.997 1.00 92.75 860 ASP A O 1
ATOM 6555 N N . LEU A 1 861 ? 10.724 10.835 -20.764 1.00 93.44 861 LEU A N 1
ATOM 6556 C CA . LEU A 1 861 ? 9.422 10.302 -21.174 1.00 93.44 861 LEU A CA 1
ATOM 6557 C C . LEU A 1 861 ? 8.603 9.831 -19.960 1.00 93.44 861 LEU A C 1
ATOM 6559 O O . LEU A 1 861 ? 9.112 9.088 -19.128 1.00 93.44 861 LEU A O 1
ATOM 6563 N N . ALA A 1 862 ? 7.307 10.151 -19.918 1.00 91.44 862 ALA A N 1
ATOM 6564 C CA . ALA A 1 862 ? 6.379 9.643 -18.902 1.00 91.44 862 ALA A CA 1
ATOM 6565 C C . ALA A 1 862 ? 5.031 9.249 -19.522 1.00 91.44 862 ALA A C 1
ATOM 6567 O O . ALA A 1 862 ? 4.527 9.935 -20.405 1.00 91.44 862 ALA A O 1
ATOM 6568 N N . TRP A 1 863 ? 4.408 8.163 -19.066 1.00 88.56 863 TRP A N 1
ATOM 6569 C CA . TRP A 1 863 ? 3.092 7.747 -19.565 1.00 88.56 863 TRP A CA 1
ATOM 6570 C C . TRP A 1 863 ? 1.948 8.440 -18.817 1.00 88.56 863 TRP A C 1
ATOM 6572 O O . TRP A 1 863 ? 1.892 8.396 -17.592 1.00 88.56 863 TRP A O 1
ATOM 6582 N N . LEU A 1 864 ? 0.996 9.011 -19.560 1.00 81.50 864 LEU A N 1
ATOM 6583 C CA . LEU A 1 864 ? -0.244 9.613 -19.041 1.00 81.50 864 LEU A CA 1
ATOM 6584 C C . LEU A 1 864 ? -1.372 8.582 -18.841 1.00 81.50 864 LEU A C 1
ATOM 6586 O O . LEU A 1 864 ? -2.411 8.848 -18.242 1.00 81.50 864 LEU A O 1
ATOM 6590 N N . GLY A 1 865 ? -1.176 7.388 -19.387 1.00 78.31 865 GLY A N 1
ATOM 6591 C CA . GLY A 1 865 ? -2.118 6.282 -19.414 1.00 78.31 865 GLY A CA 1
ATOM 6592 C C . GLY A 1 865 ? -1.516 5.140 -20.222 1.00 78.31 865 GLY A C 1
ATOM 6593 O O . GLY A 1 865 ? -0.308 5.091 -20.424 1.00 78.31 865 GLY A O 1
ATOM 6594 N N . GLU A 1 866 ? -2.346 4.233 -20.721 1.00 82.25 866 GLU A N 1
ATOM 6595 C CA . GLU A 1 866 ? -1.867 3.055 -21.465 1.00 82.25 866 GLU A CA 1
ATOM 6596 C C . GLU A 1 866 ? -1.382 3.395 -22.882 1.00 82.25 866 GLU A C 1
ATOM 6598 O O . GLU A 1 866 ? -0.632 2.631 -23.479 1.00 82.25 866 GLU A O 1
ATOM 6603 N N . ARG A 1 867 ? -1.816 4.536 -23.439 1.00 85.12 867 ARG A N 1
ATOM 6604 C CA . ARG A 1 867 ? -1.622 4.872 -24.862 1.00 85.12 867 ARG A CA 1
ATOM 6605 C C . ARG A 1 867 ? -1.227 6.317 -25.145 1.00 85.12 867 ARG A C 1
ATOM 6607 O O . ARG A 1 867 ? -1.192 6.717 -26.302 1.00 85.12 867 ARG A O 1
ATOM 6614 N N . THR A 1 868 ? -0.917 7.104 -24.124 1.00 89.31 868 THR A N 1
ATOM 6615 C CA . THR A 1 868 ? -0.517 8.505 -24.311 1.00 89.31 868 THR A CA 1
ATOM 6616 C C . THR A 1 868 ? 0.769 8.769 -23.557 1.00 89.31 868 THR A C 1
ATOM 6618 O O . THR A 1 868 ? 0.845 8.507 -22.355 1.00 89.31 868 THR A O 1
ATOM 6621 N N . LEU A 1 869 ? 1.766 9.298 -24.262 1.00 91.50 869 LEU A N 1
ATOM 6622 C CA . LEU A 1 869 ? 3.083 9.605 -23.722 1.00 91.50 869 LEU A CA 1
ATOM 6623 C C . LEU A 1 869 ? 3.272 11.119 -23.604 1.00 91.50 869 LEU A C 1
ATOM 6625 O O . LEU A 1 869 ? 3.031 11.862 -24.552 1.00 91.50 869 LEU A O 1
ATOM 6629 N N . TRP A 1 870 ? 3.740 11.571 -22.451 1.00 92.62 870 TRP A N 1
ATOM 6630 C CA . TRP A 1 870 ? 4.322 12.889 -22.260 1.00 92.62 870 TRP A CA 1
ATOM 6631 C C . TRP A 1 870 ? 5.808 12.850 -22.591 1.00 92.62 870 TRP A C 1
ATOM 6633 O O . TRP A 1 870 ? 6.568 12.044 -22.057 1.00 92.62 870 TRP A O 1
ATOM 6643 N N . VAL A 1 871 ? 6.208 13.745 -23.488 1.00 93.81 871 VAL A N 1
ATOM 6644 C CA . VAL A 1 871 ? 7.560 13.823 -24.038 1.00 93.81 871 VAL A CA 1
ATOM 6645 C C . VAL A 1 871 ? 8.158 15.169 -23.671 1.00 93.81 871 VAL A C 1
ATOM 6647 O O . VAL A 1 871 ? 7.713 16.196 -24.192 1.00 93.81 871 VAL A O 1
ATOM 6650 N N . LEU A 1 872 ? 9.171 15.176 -22.800 1.00 93.81 872 LEU A N 1
ATOM 6651 C CA . LEU A 1 872 ? 9.923 16.385 -22.475 1.00 93.81 872 LEU A CA 1
ATOM 6652 C C . LEU A 1 872 ? 11.009 16.599 -23.530 1.00 93.81 872 LEU A C 1
ATOM 6654 O O . LEU A 1 872 ? 12.010 15.882 -23.571 1.00 93.81 872 LEU A O 1
ATOM 6658 N N . GLN A 1 873 ? 10.808 17.592 -24.393 1.00 93.44 873 GLN A N 1
ATOM 6659 C CA . GLN A 1 873 ? 11.706 17.868 -25.513 1.00 93.44 873 GLN A CA 1
ATOM 6660 C C . GLN A 1 873 ? 12.012 19.356 -25.671 1.00 93.44 873 GLN A C 1
ATOM 6662 O O . GLN A 1 873 ? 11.182 20.214 -25.360 1.00 93.44 873 GLN A O 1
ATOM 6667 N N . ALA A 1 874 ? 13.185 19.658 -26.227 1.00 91.19 874 ALA A N 1
ATOM 6668 C CA . ALA A 1 874 ? 13.567 21.010 -26.603 1.00 91.19 874 ALA A CA 1
ATOM 6669 C C . ALA A 1 874 ? 13.314 21.278 -28.092 1.00 91.19 874 ALA A C 1
ATOM 6671 O O . ALA A 1 874 ? 13.862 20.590 -28.961 1.00 91.19 874 ALA A O 1
ATOM 6672 N N . LYS A 1 875 ? 12.555 22.341 -28.389 1.00 84.38 875 LYS A N 1
ATOM 6673 C CA . LYS A 1 875 ? 12.506 22.978 -29.716 1.00 84.38 875 LYS A CA 1
ATOM 6674 C C . LYS A 1 875 ? 13.111 24.375 -29.598 1.00 84.38 875 LYS A C 1
ATOM 6676 O O . LYS A 1 875 ? 12.654 25.174 -28.783 1.00 84.38 875 LYS A O 1
ATOM 6681 N N . SER A 1 876 ? 14.158 24.658 -30.375 1.00 73.88 876 SER A N 1
ATOM 6682 C CA . SER A 1 876 ? 14.818 25.976 -30.416 1.00 73.88 876 SER A CA 1
ATOM 6683 C C . SER A 1 876 ? 15.170 26.529 -29.020 1.00 73.88 876 SER A C 1
ATOM 6685 O O . SER A 1 876 ? 14.823 27.658 -28.689 1.00 73.88 876 SER A O 1
ATOM 6687 N N . ASN A 1 877 ? 15.825 25.703 -28.193 1.00 79.19 877 ASN A N 1
ATOM 6688 C CA . ASN A 1 877 ? 16.244 25.972 -26.803 1.00 79.19 877 ASN A CA 1
ATOM 6689 C C . ASN A 1 877 ? 15.130 26.122 -25.748 1.00 79.19 877 ASN A C 1
ATOM 6691 O O . ASN A 1 877 ? 15.440 26.373 -24.586 1.00 79.19 877 ASN A O 1
ATOM 6695 N N . THR A 1 878 ? 13.858 25.922 -26.105 1.00 85.88 878 THR A N 1
ATOM 6696 C CA . THR A 1 878 ? 12.747 25.908 -25.136 1.00 85.88 878 THR A CA 1
ATOM 6697 C C . THR A 1 878 ? 12.284 24.484 -24.853 1.00 85.88 878 THR A C 1
ATOM 6699 O O . THR A 1 878 ? 11.958 23.741 -25.783 1.00 85.88 878 THR A O 1
ATOM 6702 N N . TRP A 1 879 ? 12.263 24.105 -23.574 1.00 90.62 879 TRP A N 1
ATOM 6703 C CA . TRP A 1 879 ? 11.780 22.806 -23.107 1.00 90.62 879 TRP A CA 1
ATOM 6704 C C . TRP A 1 879 ? 10.274 22.837 -22.896 1.00 90.62 879 TRP A C 1
ATOM 6706 O O . TRP A 1 879 ? 9.763 23.719 -22.212 1.00 90.62 879 TRP A O 1
ATOM 6716 N N . ASN A 1 880 ? 9.573 21.865 -23.474 1.00 90.44 880 ASN A N 1
ATOM 6717 C CA . ASN A 1 880 ? 8.129 21.722 -23.342 1.00 90.44 880 ASN A CA 1
ATOM 6718 C C . ASN A 1 880 ? 7.757 20.241 -23.223 1.00 90.44 880 ASN A C 1
ATOM 6720 O O . ASN A 1 880 ? 8.433 19.381 -23.794 1.00 90.44 880 ASN A O 1
ATOM 6724 N N . VAL A 1 881 ? 6.649 19.959 -22.535 1.00 90.62 881 VAL A N 1
ATOM 6725 C CA . VAL A 1 881 ? 6.006 18.640 -22.560 1.00 90.62 881 VAL A CA 1
ATOM 6726 C C . VAL A 1 881 ? 5.017 18.601 -23.718 1.00 90.62 881 VAL A C 1
ATOM 6728 O O . VAL A 1 881 ? 4.167 19.481 -23.844 1.00 90.62 881 VAL A O 1
ATOM 6731 N N . VAL A 1 882 ? 5.134 17.586 -24.570 1.00 90.56 882 VAL A N 1
ATOM 6732 C CA . VAL A 1 882 ? 4.204 17.341 -25.680 1.00 90.56 882 VAL A CA 1
ATOM 6733 C C . VAL A 1 882 ? 3.542 15.986 -25.493 1.00 90.56 882 VAL A C 1
ATOM 6735 O O . VAL A 1 882 ? 4.206 15.019 -25.125 1.00 90.56 882 VAL A O 1
ATOM 6738 N N . GLU A 1 883 ? 2.239 15.922 -25.755 1.00 91.25 883 GLU A N 1
ATOM 6739 C CA . GLU A 1 883 ? 1.488 14.670 -25.740 1.00 91.25 883 GLU A CA 1
ATOM 6740 C C . GLU A 1 883 ? 1.627 13.961 -27.083 1.00 91.25 883 GLU A C 1
ATOM 6742 O O . GLU A 1 883 ? 1.411 14.553 -28.143 1.00 91.25 883 GLU A O 1
ATOM 6747 N N . VAL A 1 884 ? 1.991 12.685 -27.036 1.00 90.94 884 VAL A N 1
ATOM 6748 C CA . VAL A 1 884 ? 2.136 11.834 -28.210 1.00 90.94 884 VAL A CA 1
ATOM 6749 C C . VAL A 1 884 ? 1.237 10.610 -28.025 1.00 90.94 884 VAL A C 1
ATOM 6751 O O . VAL A 1 884 ? 1.507 9.789 -27.143 1.00 90.94 884 VAL A O 1
ATOM 6754 N N . PRO A 1 885 ? 0.150 10.479 -28.808 1.00 90.00 885 PRO A N 1
ATOM 6755 C CA . PRO A 1 885 ? -0.679 9.284 -28.781 1.00 90.00 885 PRO A CA 1
ATOM 6756 C C . PRO A 1 885 ? 0.073 8.114 -29.424 1.00 90.00 885 PRO A C 1
ATOM 6758 O O . PRO A 1 885 ? 0.702 8.257 -30.472 1.00 90.00 885 PRO A O 1
ATOM 6761 N N . VAL A 1 886 ? -0.016 6.949 -28.794 1.00 86.62 886 VAL A N 1
ATOM 6762 C CA . VAL A 1 886 ? 0.530 5.683 -29.281 1.00 86.62 886 VAL A CA 1
ATOM 6763 C C . VAL A 1 886 ? -0.648 4.799 -29.667 1.00 86.62 886 VAL A C 1
ATOM 6765 O O . VAL A 1 886 ? -1.278 4.148 -28.832 1.00 86.62 886 VAL A O 1
ATOM 6768 N N . THR A 1 887 ? -0.986 4.825 -30.949 1.00 74.94 887 THR A N 1
ATOM 6769 C CA . THR A 1 887 ? -2.007 3.963 -31.545 1.00 74.94 887 THR A CA 1
ATOM 6770 C C . THR A 1 887 ? -1.335 2.781 -32.238 1.00 74.94 887 THR A C 1
ATOM 6772 O O . THR A 1 887 ? -0.321 2.996 -32.902 1.00 74.94 887 THR A O 1
ATOM 6775 N N . PRO A 1 888 ? -1.869 1.551 -32.122 1.00 54.84 888 PRO A N 1
ATOM 6776 C CA . PRO A 1 888 ? -1.415 0.461 -32.975 1.00 54.84 888 PRO A CA 1
ATOM 6777 C C . PRO A 1 888 ? 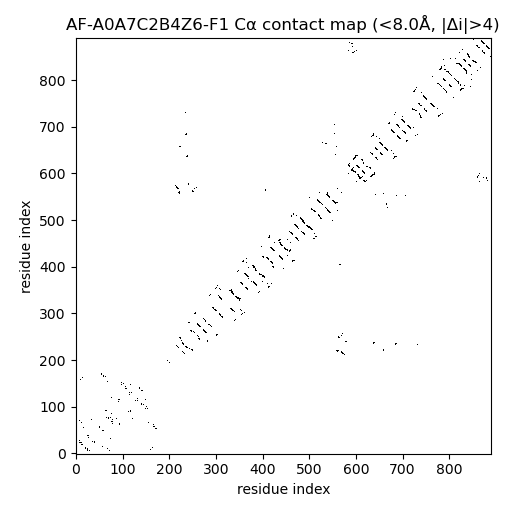-1.649 0.828 -34.453 1.00 54.84 888 PRO A C 1
ATOM 6779 O O . PRO A 1 888 ? -2.616 1.541 -34.741 1.00 54.84 888 PRO A O 1
ATOM 6782 N N . PRO A 1 889 ? -0.771 0.402 -35.378 1.00 48.12 889 PRO A N 1
ATOM 6783 C CA . PRO A 1 889 ? -0.987 0.613 -36.806 1.00 48.12 889 PRO A CA 1
ATOM 6784 C C . PRO A 1 889 ? -2.267 -0.108 -37.265 1.00 48.12 889 PRO A C 1
ATOM 6786 O O . PRO A 1 889 ? -2.516 -1.234 -36.837 1.00 48.12 889 PRO A O 1
ATOM 6789 N N . GLU A 1 890 ? -3.073 0.561 -38.100 1.00 36.72 890 GLU A N 1
ATOM 6790 C CA . GLU A 1 890 ? -4.288 -0.006 -38.723 1.00 36.72 890 GLU A CA 1
ATOM 6791 C C . GLU A 1 890 ? -3.999 -1.165 -39.686 1.00 36.72 890 GLU A C 1
ATOM 6793 O O . GLU A 1 890 ? -2.972 -1.110 -40.410 1.00 36.72 890 GLU A O 1
#

Solvent-accessible surface area (backbone atoms only — not comparable to full-atom values): 46986 Å² total; per-residue (Å²): 132,85,79,82,82,72,57,54,30,62,60,45,37,68,47,34,39,74,81,52,11,56,66,32,21,54,56,48,73,84,56,56,57,88,76,24,47,68,61,30,49,56,41,42,53,51,48,40,53,51,24,63,75,67,65,38,76,43,52,57,51,73,37,54,51,53,40,53,44,41,76,62,63,41,54,70,66,58,52,21,61,76,69,73,40,54,66,72,57,44,22,50,37,37,43,55,39,33,41,73,62,36,96,67,65,41,75,44,46,86,89,43,33,54,53,52,48,45,48,78,64,28,76,78,34,71,67,57,37,49,50,46,50,58,48,33,74,77,33,68,44,33,35,44,24,38,54,35,43,53,51,19,55,49,52,66,68,73,48,91,84,64,73,76,86,58,71,77,93,74,88,71,87,76,53,80,68,57,53,51,56,49,48,49,51,48,48,50,49,48,50,51,52,48,51,49,64,70,50,63,70,76,75,66,70,70,81,68,71,76,75,76,54,71,48,61,26,41,40,23,28,34,31,36,41,48,44,35,31,33,35,67,84,78,34,27,40,34,41,50,39,30,60,46,60,85,61,25,44,58,51,58,47,66,24,84,78,60,56,38,33,39,34,34,28,48,43,90,86,85,50,66,33,34,46,36,32,23,37,63,52,42,49,78,77,41,75,47,75,65,88,67,81,50,47,66,45,80,60,42,53,42,43,77,53,30,36,31,31,34,37,33,64,55,81,59,90,90,57,52,71,68,61,46,48,58,43,32,45,68,67,6,28,32,30,37,33,34,61,90,76,64,51,73,43,77,34,45,82,29,54,58,79,41,51,45,52,20,78,83,42,47,33,34,41,38,31,25,70,67,32,93,58,69,66,44,41,47,28,21,30,37,37,37,27,38,49,43,98,83,48,43,64,45,77,53,30,76,43,70,38,27,50,71,58,57,46,40,61,66,42,55,36,70,82,51,59,34,35,37,35,34,22,40,57,89,91,64,79,69,46,91,66,50,39,17,18,34,34,38,36,34,65,84,48,54,73,45,80,74,39,78,60,45,92,59,26,27,41,34,58,46,40,65,38,84,84,63,49,36,37,35,31,38,44,25,54,42,68,87,68,44,50,33,36,35,32,39,32,34,66,89,79,67,50,75,44,82,74,47,80,44,71,36,38,68,64,32,61,45,44,47,72,60,80,94,39,38,36,38,41,39,28,29,51,49,62,49,100,49,95,84,53,77,68,41,41,30,21,35,36,32,41,49,50,99,89,54,72,41,82,59,33,44,43,70,27,68,58,24,21,27,82,64,28,39,77,27,61,48,76,31,63,55,64,64,64,61,74,76,71,76,72,40,72,79,69,73,77,40,36,58,44,67,42,47,67,23,43,77,53,56,37,31,38,38,18,51,38,78,62,18,33,25,44,28,36,15,72,79,13,44,71,76,51,74,72,38,57,37,44,63,68,32,59,32,42,39,38,59,30,32,38,28,30,35,84,84,25,38,47,26,39,32,33,51,43,74,90,66,48,76,56,81,39,79,50,75,47,46,83,58,70,94,44,40,47,76,49,55,38,58,15,42,18,45,35,36,35,35,37,29,34,41,94,88,57,31,40,36,37,33,37,27,58,88,53,46,38,46,80,76,47,74,43,55,64,79,59,34,39,27,62,62,33,68,47,58,56,43,61,46,30,36,40,39,38,37,29,25,46,87,23,36,35,39,35,32,38,39,39,46,54,95,86,71,52,73,50,78,45,82,62,38,76,44,67,93,50,92,68,75,43,33,55,35,50,48,70,34,64,21,72,82,50,47,43,39,37,37,40,42,31,43,87,68,31,30,36,37,34,41,28,37,71,93,45,47,81,63,60,39,78,76,50,72,45,44,47,53,35,36,64,41,48,20,75,79,32,52,37,41,38,37,40,41,39,46,34,40,37,30,20,40,81,86,66,52,78,42,41,77,46,84,49,45,57,50,38,22,47,34,63,81,43,79,42,34,34,37,37,35,26,28,58,94,89,44,38,46,77,43,82,44,77,56,55,76,77,133

Mean predicted aligned error: 16.42 Å

Foldseek 3Di:
DDPPLDQLLLLQLLQADNVLSCVLSVLSPDDDLVVCVLVSLVSVVVRLVVCVLVVNPPNHDPLLVLLSSVLNPDALVVSCVSVVHDLLRNLVSQLVNLCLQDPQAFQFDPVCSSLLSNVVVCVVPVVSVVVLVVVLVVGVSSVSSNVSSVVSSVSSVPDSDDDSSRHDPDDDDDDPVSSVVVVVVVVVVVVVVVVCVVVPPPPPPPPPPPPFDFAWKKWWAEQAQAIWIAHLVQLFIAAQQRREPGQFGLDWAAFLQRFKIWTFHDDPPDATFWIFIAGSNNHTDDIGGDDDQWRKDWAAALHRFKTKIKTAGHDDVPDDPVNSVVRRFQAIFIWIAGNNPRDIDTLDGGHFPHWDHAPVSQKIFTWAQPDCDDLSSQKIKTFIWTQDPRSYTDGQEMDTAQRDALQQDWDAQLVNFKIKGWGAPPPDDSDAPGWTWIWIAGSNHDIDTLGDTDPQWHKGWADAANVNQKTWIWIFGRDAFAKIWIWIAGRVPSDIDTFDIDGQFRPAKHWDDPHPKIKIWTWHFADDPDPPFDTWIKIWIWIGDPVHIDTSFIDTDDIQAGPRNHGRMDIDRTRDDNDDADFAAADDFFDFADWEAFRSRQWIWGHRYVQWIFIAGRNVSYTDDDTFNWHQWEHQNNRFKIWTAHPVLFIWIWGQYSVRDTDTGGAAAPPDDDWRWDHWEAASRGKIWTWTADPQRKIWIWIDDPRYIDTPDIDDPQQAQEDKDWYDLGNFKIWIWTFGQVQKIWTWIWGADPVGDTDIDTQDIHRQDDDGTFHDKDKEAFPNSFKIWMWTHDPQKIWIWIAGSVCRVDIDTLDMAGDAEEWYAFNNRFKIWDDHAQWIWIAGNVNHTQDIDGHARWRYWDDPHRFKIWTFHDDPNGTDTDIDGRDGDD

pLDDT: mean 80.7, std 14.86, range [24.88, 96.62]

Organism: Thermomicrobium roseum (NCBI:txid500)

Sequence (890 aa):
MSQTTISPSAILQQLFPPRLAGWVSAPATRDSPEKYLPAVWRRAFLALVISRLLALSPHPDPASLLLALHVCGASFDELARIAGLKPAQLATLLLDARARLTDQWVPPCSEGAELVARWRELERDRDARVRLALHAQRCTTCRAALAASQQADLRLLSSPSAGRPFSSSHRARIGCLGRVTVLLLTLTLVLVLWQVTLSRPEVVPATDLPAVRSGPFLWLGSAGPYSVLFDLAARTWLPSGTRLPADAGAFRLLSPNGQLIAAWTPDPPREPRWLDILQLNGAHLARWRWDGPTTRRFLAWLDAETILVRETPTRLAFEREAEYFERLERDSRLLTIDVSSGKETTLFQGLVIDAVPAPDGGGLALIRASTLFGPGATSQTIDLALVGAGRTVTVVAQVDGYIGGQGDRPLWFPDSSAVVLARRPPGELARLPTATELIMVHLDGRTTVLVPSQAGIALRPLAIAPDASRLLYLAAASGQHEQGTVWELVLATGERRMLLQLNRLSGSMAALWLGDDPVLVVVRTLGSPHTASPEIEFTEIYQLGKRSNELLASLPGRWGFDAAGRPLLSLLTRAPDTNREQLRPPRGQLAEGQLELAPGGYWLLAPTELGKLALWDTSSGIRLTEPWPLSDAAWHPAGTAFFAIGSDQQLRVVARSLDGLWQPESFVLRGLLPQHVLWVTIAPNGRLAGLSQGSNGELILWAAFPPEATILRSWRREEVAGPPCAAWRTADTLVLVTPLASGHVSLELLSIDNGGSLETTLLTRLRPFLGQGSKGCTLALNSIGQNLAIRIQRGDTDAVLLLHLNRPDKALLLASGPASAGLVWSPDGTVLAYGLGSTLTAVDGRGHELLRVPVGRLADLAWLGERTLWVLQAKSNTWNVVEVPVTPPE

Radius of gyration: 33.45 Å; Cα contacts (8 Å, |Δi|>4): 2098; chains: 1; bounding box: 78×84×102 Å